Protein AF-A0A261CKD6-F1 (afdb_monomer_lite)

Sequence (1167 aa):
MFLVSQISEKPFGDSKCCLRELRIRYGRGISGVAAMRMVRLNRTTIYALVLVFIVLIYLQRLRNKWIQKKEGHDEDHQKPPVARPPIQYTIEQFGEEGDRRNYSIPTEMHDDQYCIAYKFLEASETFREADNLEPVTLATHATSDMIDAVENMPSLWDGPISIGIFVDYHSSNVLEYLAEIYRCDIRFRRKMTVHFAFRKSPFQTSCPVFELPQSNRTCQEFFASYELLRSAIVGPFQLYPSNLMRNIARKGALSDIQFIMDGDMIPSTEFAIKIKPIANQFIDGKSKRVLVVRRFETSTGADIPRDHRKLLKSKKLHKTFEFHHRFFAAGHHIENLDDWFRTSIHTNMVSTNEISYPGYLWEVQTIVHRNDPYNADYFPSRIKVMHSLVYALCRAGYTFHVPTHVFDVHEGIKHTNTIYSKATIAHQEAYAMKTAGDRFIKEMDEQYPETLQECGDAREDIRRLKDGEILKYCPGFFSSKWRKMYAVLFSDSKLVWYEQKGDRKPKGGVQLTEVIRYICVGLMTDRMPVKRPNIPEGNSVHHVVGIGMNSKADPCHWILFSSDSDIESWFTEITKTLPKPANPPQNGPPQGPPQGPPQVTPPTQQQNNGRYAHPPAYPNAPPPNQYHGGQQHPPNNYPQGGSTHTTVIVQDGGGGGYGNDGYGSAFGAAAVGLGTGMLAGGLMGYGLGSMWGGHSFGGMGMGMGGGYYSDNDTTVTNNYYNTDSGNNATNTENNTENQNNQPQQEDNQNAEQGNDPYDSGNYGEQDYGGYDAGGYDAGDFGGGDYGGGGDYGGGGDYGGGGDYGGGGDWIIHTQIHEEQFCIGYNFLEASDTFRDSDGLEPVTLATHATSDMMKTLEEMPKMWDGPISVGLFLDIHSVNALKYLEGLHKCLPDFKRKMTIHFAYRISVFQTSCPTVSVPKQTISCENFLRNKASLRRKISGPFILYPCSLMRNIARWGAKSNIHFVIDGDMIISEGMAGKIKPIANKMIDGKFKNVLLVRRFENANETVIPRDFGQLKDSLMNNKTFEFHHKFYFGGHKIENLDYWINETGKSSQIESWPIAYMHPGWEPQPILHRNDPYNADYFPSRLKNMQSLIYKLCRANYTFHLLSHVFDVHEGIKLVDTPYSQAVAAHQQTYARDLAQERYTQEMDYLYPDTLKKCQPFSI

Radius of gyration: 40.26 Å; chains: 1; bounding box: 124×114×111 Å

Structure (mmCIF, N/CA/C/O backbone):
data_AF-A0A261CKD6-F1
#
_entry.id   AF-A0A261CKD6-F1
#
loop_
_atom_site.group_PDB
_atom_site.id
_atom_site.type_symbol
_atom_site.label_atom_id
_atom_site.label_alt_id
_atom_site.label_comp_id
_atom_site.label_asym_id
_atom_site.label_entity_id
_atom_site.label_seq_id
_atom_site.pdbx_PDB_ins_code
_atom_site.Cartn_x
_atom_site.Cartn_y
_atom_site.Cartn_z
_atom_site.occupancy
_atom_site.B_iso_or_equiv
_atom_site.auth_seq_id
_atom_site.auth_comp_id
_atom_site.auth_asym_id
_atom_site.auth_atom_id
_atom_site.pdbx_PDB_model_num
ATOM 1 N N . MET A 1 1 ? -66.399 44.448 -0.707 1.00 33.09 1 MET A N 1
ATOM 2 C CA . MET A 1 1 ? -66.305 45.276 0.515 1.00 33.09 1 MET A CA 1
ATOM 3 C C . MET A 1 1 ? -64.903 45.052 1.071 1.00 33.09 1 MET A C 1
ATOM 5 O O . MET A 1 1 ? -64.564 43.887 1.155 1.00 33.09 1 MET A O 1
ATOM 9 N N . PHE A 1 2 ? -64.119 46.127 1.269 1.00 29.08 2 PHE A N 1
ATOM 10 C CA . PHE A 1 2 ? -62.791 46.294 1.926 1.00 29.08 2 PHE A CA 1
ATOM 11 C C . PHE A 1 2 ? -61.851 45.091 2.222 1.00 29.08 2 PHE A C 1
ATOM 13 O O . PHE A 1 2 ? -62.311 44.038 2.633 1.00 29.08 2 PHE A O 1
ATOM 20 N N . LEU A 1 3 ? -60.512 45.224 2.246 1.00 29.91 3 LEU A N 1
ATOM 21 C CA . LEU A 1 3 ? -59.519 46.038 1.497 1.00 29.91 3 LEU A CA 1
ATOM 22 C C . LEU A 1 3 ? -58.108 45.458 1.814 1.00 29.91 3 LEU A C 1
ATOM 24 O O . LEU A 1 3 ? -58.018 44.336 2.307 1.00 29.91 3 LEU A O 1
ATOM 28 N N . VAL A 1 4 ? -57.013 46.160 1.493 1.00 29.73 4 VAL A N 1
ATOM 29 C CA . VAL A 1 4 ? -55.667 45.577 1.317 1.00 29.73 4 VAL A CA 1
ATOM 30 C C . VAL A 1 4 ? -54.568 46.342 2.082 1.00 29.73 4 VAL A C 1
ATOM 32 O O . VAL A 1 4 ? -54.310 47.498 1.769 1.00 29.73 4 VAL A O 1
ATOM 35 N N . SER A 1 5 ? -53.835 45.618 2.945 1.00 33.56 5 SER A N 1
ATOM 36 C CA . SER A 1 5 ? -52.414 45.812 3.342 1.00 33.56 5 SER A CA 1
ATOM 37 C C . SER A 1 5 ? -51.943 47.033 4.170 1.00 33.56 5 SER A C 1
ATOM 39 O O . SER A 1 5 ? -52.604 48.062 4.211 1.00 33.56 5 SER A O 1
ATOM 41 N N . GLN A 1 6 ? -50.700 46.896 4.685 1.00 31.17 6 GLN A N 1
ATOM 42 C CA . GLN A 1 6 ? -49.719 47.954 5.034 1.00 31.17 6 GLN A CA 1
ATOM 43 C C . GLN A 1 6 ? -49.991 48.799 6.317 1.00 31.17 6 GLN A C 1
ATOM 45 O O . GLN A 1 6 ? -51.125 48.867 6.770 1.00 31.17 6 GLN A O 1
ATOM 50 N N . ILE A 1 7 ? -49.003 49.414 7.006 1.00 26.39 7 ILE A N 1
ATOM 51 C CA . ILE A 1 7 ? -47.525 49.486 6.824 1.00 26.39 7 ILE A CA 1
ATOM 52 C C . ILE A 1 7 ? -46.777 49.676 8.173 1.00 26.39 7 ILE A C 1
ATOM 54 O O . ILE A 1 7 ? -47.416 49.880 9.201 1.00 26.39 7 ILE A O 1
ATOM 58 N N . SER A 1 8 ? -45.435 49.678 8.158 1.00 35.62 8 SER A N 1
ATOM 59 C CA . SER A 1 8 ? -44.563 50.208 9.229 1.00 35.62 8 SER A CA 1
ATOM 60 C C . SER A 1 8 ? -43.720 51.406 8.749 1.00 35.62 8 SER A C 1
ATOM 62 O O . SER A 1 8 ? -43.229 51.389 7.619 1.00 35.62 8 SER A O 1
ATOM 64 N N . GLU A 1 9 ? -43.484 52.400 9.608 1.00 27.36 9 GLU A N 1
ATOM 65 C CA . GLU A 1 9 ? -42.637 53.589 9.359 1.00 27.36 9 GLU A CA 1
ATOM 66 C C . GLU A 1 9 ? -41.337 53.497 10.201 1.00 27.36 9 GLU A C 1
ATOM 68 O O . GLU A 1 9 ? -41.402 52.994 11.318 1.00 27.36 9 GLU A O 1
ATOM 73 N N . LYS A 1 10 ? -40.109 53.709 9.674 1.00 27.42 10 LYS A N 1
ATOM 74 C CA . LYS A 1 10 ? -39.433 54.927 9.118 1.00 27.42 10 LYS A CA 1
ATOM 75 C C . LYS A 1 10 ? -38.924 55.902 10.207 1.00 27.42 10 LYS A C 1
ATOM 77 O O . LYS A 1 10 ? -39.434 55.817 11.319 1.00 27.42 10 LYS A O 1
ATOM 82 N N . PRO A 1 11 ? -37.962 56.829 9.936 1.00 50.28 11 PRO A N 1
ATOM 83 C CA . PRO A 1 11 ? -37.315 57.263 8.666 1.00 50.28 11 PRO A CA 1
ATOM 84 C C . PRO A 1 11 ? -35.832 56.792 8.552 1.00 50.28 11 PRO A C 1
ATOM 86 O O . PRO A 1 11 ? -35.428 55.966 9.360 1.00 50.28 11 PRO A O 1
ATOM 89 N N . PHE A 1 12 ? -34.962 57.129 7.577 1.00 26.33 12 PHE A N 1
ATOM 90 C CA . PHE A 1 12 ? -34.710 58.313 6.704 1.00 26.33 12 PHE A CA 1
ATOM 91 C C . PHE A 1 12 ? -34.324 57.877 5.242 1.00 26.33 12 PHE A C 1
ATOM 93 O O . PHE A 1 12 ? -34.599 56.735 4.891 1.00 26.33 12 PHE A O 1
ATOM 100 N N . GLY A 1 13 ? -33.779 58.664 4.284 1.00 25.53 13 GLY A N 1
ATOM 101 C CA . GLY A 1 13 ? -33.267 60.054 4.326 1.00 25.53 13 GLY A CA 1
ATOM 102 C C . GLY A 1 13 ? -33.131 60.879 3.019 1.00 25.53 13 GLY A C 1
ATOM 103 O O . GLY A 1 13 ? -32.932 62.078 3.152 1.00 25.53 13 GLY A O 1
ATOM 104 N N . ASP A 1 14 ? -33.333 60.311 1.814 1.00 28.23 14 ASP A N 1
ATOM 105 C CA . ASP A 1 14 ? -33.553 61.028 0.521 1.00 28.23 14 ASP A CA 1
ATOM 106 C C . ASP A 1 14 ? -32.335 61.595 -0.278 1.00 28.23 14 ASP A C 1
ATOM 108 O O . ASP A 1 14 ? -31.505 62.344 0.233 1.00 28.23 14 ASP A O 1
ATOM 112 N N . SER A 1 15 ? -32.275 61.283 -1.588 1.00 24.39 15 SER A N 1
ATOM 113 C CA . SER A 1 15 ? -31.595 62.027 -2.683 1.00 24.39 15 SER A CA 1
ATOM 114 C C . SER A 1 15 ? -31.975 61.429 -4.058 1.00 24.39 15 SER A C 1
ATOM 116 O O . SER A 1 15 ? -32.345 60.260 -4.138 1.00 24.39 15 SER A O 1
ATOM 118 N N . LYS A 1 16 ? -31.978 62.231 -5.139 1.00 25.33 16 LYS A N 1
ATOM 119 C CA . LYS A 1 16 ? -32.807 61.997 -6.354 1.00 25.33 16 LYS A CA 1
ATOM 120 C C . LYS A 1 16 ? -32.049 62.182 -7.679 1.00 25.33 16 LYS A C 1
ATOM 122 O O . LYS A 1 16 ? -31.233 63.093 -7.748 1.00 25.33 16 LYS A O 1
ATOM 127 N N . CYS A 1 17 ? -32.436 61.445 -8.740 1.00 22.91 17 CYS A N 1
ATOM 128 C CA . CYS A 1 17 ? -32.955 61.998 -10.023 1.00 22.91 17 CYS A CA 1
ATOM 129 C C . CYS A 1 17 ? -33.212 60.943 -11.140 1.00 22.91 17 CYS A C 1
ATOM 131 O O . CYS A 1 17 ? -32.644 59.863 -11.104 1.00 22.91 17 CYS A O 1
ATOM 133 N N . CYS A 1 18 ? -34.050 61.311 -12.132 1.00 26.77 18 CYS A N 1
ATOM 134 C CA . CYS A 1 18 ? -34.202 60.753 -13.506 1.00 26.77 18 CYS A CA 1
ATOM 135 C C . CYS A 1 18 ? -34.314 59.209 -13.684 1.00 26.77 18 CYS A C 1
ATOM 137 O O . CYS A 1 18 ? -33.301 58.527 -13.662 1.00 26.77 18 CYS A O 1
ATOM 139 N N . LEU A 1 19 ? -35.457 58.531 -13.914 1.00 22.61 19 LEU A N 1
ATOM 140 C CA . LEU A 1 19 ? -36.837 58.852 -14.366 1.00 22.61 19 LEU A CA 1
ATOM 141 C C . LEU A 1 19 ? -37.117 58.788 -15.899 1.00 22.61 19 LEU A C 1
ATOM 143 O O . LEU A 1 19 ? -37.025 59.805 -16.582 1.00 22.61 19 LEU A O 1
ATOM 147 N N . ARG A 1 20 ? -37.573 57.613 -16.393 1.00 26.17 20 ARG A N 1
ATOM 148 C CA . ARG A 1 20 ? -38.623 57.357 -17.436 1.00 26.17 20 ARG A CA 1
ATOM 149 C C . ARG A 1 20 ? -38.797 55.832 -17.628 1.00 26.17 20 ARG A C 1
ATOM 151 O O . ARG A 1 20 ? -37.817 55.153 -17.888 1.00 26.17 20 ARG A O 1
ATOM 158 N N . GLU A 1 21 ? -39.924 55.210 -17.255 1.00 26.44 21 GLU A N 1
ATOM 159 C CA . GLU A 1 21 ? -41.228 55.098 -17.970 1.00 26.44 21 GLU A CA 1
ATOM 160 C C . GLU A 1 21 ? -41.134 54.390 -19.344 1.00 26.44 21 GLU A C 1
ATOM 162 O O . GLU A 1 21 ? -40.404 54.849 -20.210 1.00 26.44 21 GLU A O 1
ATOM 167 N N . LEU A 1 22 ? -41.884 53.308 -19.629 1.00 26.14 22 LEU A N 1
ATOM 168 C CA . LEU A 1 22 ? -43.356 53.319 -19.727 1.00 26.14 22 LEU A CA 1
ATOM 169 C C . LEU A 1 22 ? -44.068 51.958 -19.461 1.00 26.14 22 LEU A C 1
ATOM 171 O O . LEU A 1 22 ? -43.771 50.949 -20.084 1.00 26.14 22 LEU A O 1
ATOM 175 N N . ARG A 1 23 ? -45.112 52.019 -18.619 1.00 25.59 23 ARG A N 1
ATOM 176 C CA . ARG A 1 23 ? -46.477 51.426 -18.727 1.00 25.59 23 ARG A CA 1
ATOM 177 C C . ARG A 1 23 ? -46.740 50.114 -19.503 1.00 25.59 23 ARG A C 1
ATOM 179 O O . ARG A 1 23 ? -46.569 50.061 -20.712 1.00 25.59 23 ARG A O 1
ATOM 186 N N . ILE A 1 24 ? -47.597 49.279 -18.894 1.00 26.94 24 ILE A N 1
ATOM 187 C CA . ILE A 1 24 ? -48.953 48.993 -19.427 1.00 26.94 24 ILE A CA 1
ATOM 188 C C . ILE A 1 24 ? -49.957 48.799 -18.266 1.00 26.94 24 ILE A C 1
ATOM 190 O O . ILE A 1 24 ? -49.556 48.565 -17.127 1.00 26.94 24 ILE A O 1
ATOM 194 N N . ARG A 1 25 ? -51.263 48.982 -18.521 1.00 27.64 25 ARG A N 1
ATOM 195 C CA . ARG A 1 25 ? -52.363 48.846 -17.539 1.00 27.64 25 ARG A CA 1
ATOM 196 C C . ARG A 1 25 ? -53.381 47.782 -17.973 1.00 27.64 25 ARG A C 1
ATOM 198 O O . ARG A 1 25 ? -53.617 47.616 -19.160 1.00 27.64 25 ARG A O 1
ATOM 205 N N . TYR A 1 26 ? -54.047 47.192 -16.976 1.00 24.77 26 TYR A N 1
ATOM 206 C CA . TYR A 1 26 ? -55.431 46.678 -16.966 1.00 24.77 26 TYR A CA 1
ATOM 207 C C . TYR A 1 26 ? -56.262 46.738 -18.269 1.00 24.77 26 TYR A C 1
ATOM 209 O O . TYR A 1 26 ? -56.600 47.823 -18.744 1.00 24.77 26 TYR A O 1
ATOM 217 N N . GLY A 1 27 ? -56.781 45.576 -18.689 1.00 25.03 27 GLY A N 1
ATOM 218 C CA . GLY A 1 27 ? -57.891 45.425 -19.640 1.00 25.03 27 GLY A CA 1
ATOM 219 C C . GLY A 1 27 ? -59.001 44.527 -19.071 1.00 25.03 27 GLY A C 1
ATOM 220 O O . GLY A 1 27 ? -58.776 43.357 -18.789 1.00 25.03 27 GLY A O 1
ATOM 221 N N . ARG A 1 28 ? -60.193 45.096 -18.854 1.00 27.17 28 ARG A N 1
ATOM 222 C CA . ARG A 1 28 ? -61.408 44.439 -18.316 1.00 27.17 28 ARG A CA 1
ATOM 223 C C . ARG A 1 28 ? -61.980 43.369 -19.268 1.00 27.17 28 ARG A C 1
ATOM 225 O O . ARG A 1 28 ? -61.827 43.520 -20.472 1.00 27.17 28 ARG A O 1
ATOM 232 N N . GLY A 1 29 ? -62.885 42.515 -18.763 1.00 25.38 29 GLY A N 1
ATOM 233 C CA . GLY A 1 29 ? -64.181 42.366 -19.462 1.00 25.38 29 GLY A CA 1
ATOM 234 C C . GLY A 1 29 ? -64.857 40.991 -19.528 1.00 25.38 29 GLY A C 1
ATOM 235 O O . GLY A 1 29 ? -64.811 40.329 -20.552 1.00 25.38 29 GLY A O 1
ATOM 236 N N . ILE A 1 30 ? -65.589 40.649 -18.467 1.00 25.47 30 ILE A N 1
ATOM 237 C CA . ILE A 1 30 ? -66.778 39.768 -18.410 1.00 25.47 30 ILE A CA 1
ATOM 238 C C . ILE A 1 30 ? -67.483 39.489 -19.764 1.00 25.47 30 ILE A C 1
ATOM 240 O O . ILE A 1 30 ? -67.997 40.420 -20.380 1.00 25.47 30 ILE A O 1
ATOM 244 N N . SER A 1 31 ? -67.692 38.212 -20.118 1.00 25.52 31 SER A N 1
ATOM 245 C CA . SER A 1 31 ? -69.029 37.634 -20.419 1.00 25.52 31 SER A CA 1
ATOM 246 C C . SER A 1 31 ? -68.963 36.134 -20.771 1.00 25.52 31 SER A C 1
ATOM 248 O O . SER A 1 31 ? -67.955 35.662 -21.284 1.00 25.52 31 SER A O 1
ATOM 250 N N . GLY A 1 32 ? -70.038 35.384 -20.479 1.00 29.39 32 GLY A N 1
ATOM 251 C CA . GLY A 1 32 ? -70.180 33.958 -20.835 1.00 29.39 32 GLY A CA 1
ATOM 252 C C . GLY A 1 32 ? -70.690 33.076 -19.688 1.00 29.39 32 GLY A C 1
ATOM 253 O O . GLY A 1 32 ? -69.907 32.407 -19.025 1.00 29.39 32 GLY A O 1
ATOM 254 N N . VAL A 1 33 ? -72.004 33.075 -19.440 1.00 27.72 33 VAL A N 1
ATOM 255 C CA . VAL A 1 33 ? -72.660 32.226 -18.422 1.00 27.72 33 VAL A CA 1
ATOM 256 C C . VAL A 1 33 ? -73.480 31.121 -19.100 1.00 27.72 33 VAL A C 1
ATOM 258 O O . VAL A 1 33 ? -74.020 31.335 -20.181 1.00 27.72 33 VAL A O 1
ATOM 261 N N . ALA A 1 34 ? -73.642 30.001 -18.384 1.00 27.59 34 ALA A N 1
ATOM 262 C CA . ALA A 1 34 ? -74.449 28.812 -18.690 1.00 27.59 34 ALA A CA 1
ATOM 263 C C . ALA A 1 34 ? -73.786 27.762 -19.620 1.00 27.59 34 ALA A C 1
ATOM 265 O O . ALA A 1 34 ? -72.993 28.098 -20.487 1.00 27.59 34 ALA A O 1
ATOM 266 N N . ALA A 1 35 ? -74.048 26.456 -19.465 1.00 32.09 35 ALA A N 1
ATOM 267 C CA . ALA A 1 35 ? -74.963 25.792 -18.524 1.00 32.09 35 ALA A CA 1
ATOM 268 C C . ALA A 1 35 ? -74.314 24.570 -17.843 1.00 32.09 35 ALA A C 1
ATOM 270 O O . ALA A 1 35 ? -73.926 23.607 -18.501 1.00 32.09 35 ALA A O 1
ATOM 271 N N . MET A 1 36 ? -74.270 24.565 -16.507 1.00 31.39 36 MET A N 1
ATOM 272 C CA . MET A 1 36 ? -73.870 23.392 -15.725 1.00 31.39 36 MET A CA 1
ATOM 273 C C . MET A 1 36 ? -75.077 22.450 -15.578 1.00 31.39 36 MET A C 1
ATOM 275 O O . MET A 1 36 ? -76.127 22.863 -15.082 1.00 31.39 36 MET A O 1
ATOM 279 N N . ARG A 1 37 ? -74.966 21.184 -16.011 1.00 34.91 37 ARG A N 1
ATOM 280 C CA . ARG A 1 37 ? -76.050 20.197 -15.842 1.00 34.91 37 ARG A CA 1
ATOM 281 C C . ARG A 1 37 ? -76.250 19.885 -14.355 1.00 34.91 37 ARG A C 1
ATOM 283 O O . ARG A 1 37 ? -75.428 19.203 -13.751 1.00 34.91 37 ARG A O 1
ATOM 290 N N . MET A 1 38 ? -77.369 20.332 -13.781 1.00 31.89 38 MET A N 1
ATOM 291 C CA . MET A 1 38 ? -77.782 19.947 -12.428 1.00 31.89 38 MET A CA 1
ATOM 292 C C . MET A 1 38 ? -78.090 18.446 -12.351 1.00 31.89 38 MET A C 1
ATOM 294 O O . MET A 1 38 ? -79.189 18.008 -12.694 1.00 31.89 38 MET A O 1
ATOM 298 N N . VAL A 1 39 ? -77.152 17.662 -11.819 1.00 43.31 39 VAL A N 1
ATOM 299 C CA . VAL A 1 39 ? -77.461 16.334 -11.278 1.00 43.31 39 VAL A CA 1
ATOM 300 C C . VAL A 1 39 ? -78.182 16.540 -9.946 1.00 43.31 39 VAL A C 1
ATOM 302 O O . VAL A 1 39 ? -77.581 16.966 -8.961 1.00 43.31 39 VAL A O 1
ATOM 305 N N . ARG A 1 40 ? -79.492 16.271 -9.910 1.00 43.72 40 ARG A N 1
ATOM 306 C CA . ARG A 1 40 ? -80.286 16.327 -8.674 1.00 43.72 40 ARG A CA 1
ATOM 307 C C . ARG A 1 40 ? -79.884 15.180 -7.743 1.00 43.72 40 ARG A C 1
ATOM 309 O O . ARG A 1 40 ? -80.438 14.088 -7.836 1.00 43.72 40 ARG A O 1
ATOM 316 N N . LEU A 1 41 ? -78.948 15.438 -6.830 1.00 51.38 41 LEU A N 1
ATOM 317 C CA . LEU A 1 41 ? -78.692 14.553 -5.692 1.00 51.38 41 LEU A CA 1
ATOM 318 C C . LEU A 1 41 ? -79.980 14.388 -4.875 1.00 51.38 41 LEU A C 1
ATOM 320 O O . LEU A 1 41 ? -80.636 15.371 -4.522 1.00 51.38 41 LEU A O 1
ATOM 324 N N . ASN A 1 42 ? -80.354 13.140 -4.591 1.00 63.84 42 ASN A N 1
ATOM 325 C CA . ASN A 1 42 ? -81.551 12.842 -3.814 1.00 63.84 42 ASN A CA 1
ATOM 326 C C . ASN A 1 42 ? -81.369 13.325 -2.361 1.00 63.84 42 ASN A C 1
ATOM 328 O O . ASN A 1 42 ? -80.258 13.311 -1.825 1.00 63.84 42 ASN A O 1
ATOM 332 N N . ARG A 1 43 ? -82.465 13.720 -1.698 1.00 62.09 43 ARG A N 1
ATOM 333 C CA . ARG A 1 43 ? -82.455 14.173 -0.296 1.00 62.09 43 ARG A CA 1
ATOM 334 C C . ARG A 1 43 ? -81.770 13.162 0.624 1.00 62.09 43 ARG A C 1
ATOM 336 O O . ARG A 1 43 ? -80.992 13.570 1.474 1.00 62.09 43 ARG A O 1
ATOM 343 N N . THR A 1 44 ? -81.991 11.862 0.422 1.00 70.06 44 THR A N 1
ATOM 344 C CA . THR A 1 44 ? -81.314 10.786 1.168 1.00 70.06 44 THR A CA 1
ATOM 345 C C . THR A 1 44 ? -79.792 10.825 1.042 1.00 70.06 44 THR A C 1
ATOM 347 O O . THR A 1 44 ? -79.111 10.629 2.042 1.00 70.06 44 THR A O 1
ATOM 350 N N . THR A 1 45 ? -79.239 11.136 -0.133 1.00 66.69 45 THR A N 1
ATOM 351 C CA . THR A 1 45 ? -77.784 11.266 -0.332 1.00 66.69 45 THR A CA 1
ATOM 352 C C . THR A 1 45 ? -77.224 12.485 0.402 1.00 66.69 45 THR A C 1
ATOM 354 O O . THR A 1 45 ? -76.169 12.399 1.023 1.00 66.69 45 THR A O 1
ATOM 357 N N . ILE A 1 46 ? -77.954 13.606 0.390 1.00 72.62 46 ILE A N 1
ATOM 358 C CA . ILE A 1 46 ? -77.577 14.820 1.131 1.00 72.62 46 ILE A CA 1
ATOM 359 C C . ILE A 1 46 ? -77.632 14.557 2.642 1.00 72.62 46 ILE A C 1
ATOM 361 O O . ILE A 1 46 ? -76.675 14.869 3.348 1.00 72.62 46 ILE A O 1
ATOM 365 N N . TYR A 1 47 ? -78.700 13.923 3.141 1.00 75.75 47 TYR A N 1
ATOM 366 C CA . TYR A 1 47 ? -78.799 13.543 4.551 1.00 75.75 47 TYR A CA 1
ATOM 367 C C . TYR A 1 47 ? -77.695 12.566 4.962 1.00 75.75 47 TYR A C 1
ATOM 369 O O . TYR A 1 47 ? -77.104 12.773 6.014 1.00 75.75 47 TYR A O 1
ATOM 377 N N . ALA A 1 48 ? -77.356 11.567 4.139 1.00 76.38 48 ALA A N 1
ATOM 378 C CA . ALA A 1 48 ? -76.263 10.634 4.422 1.00 76.38 48 ALA A CA 1
ATOM 379 C C . ALA A 1 48 ? -74.902 11.345 4.535 1.00 76.38 48 ALA A C 1
ATOM 381 O O . ALA A 1 48 ? -74.174 11.113 5.498 1.00 76.38 48 ALA A O 1
ATOM 382 N N . LEU A 1 49 ? -74.582 12.257 3.609 1.00 74.38 49 LEU A N 1
ATOM 383 C CA . LEU A 1 49 ? -73.348 13.052 3.662 1.00 74.38 49 LEU A CA 1
ATOM 384 C C . LEU A 1 49 ? -73.296 13.954 4.905 1.00 74.38 49 LEU A C 1
ATOM 386 O O . LEU A 1 49 ? -72.263 14.018 5.569 1.00 74.38 49 LEU A O 1
ATOM 390 N N . VAL A 1 50 ? -74.412 14.595 5.268 1.00 80.75 50 VAL A N 1
ATOM 391 C CA . VAL A 1 50 ? -74.521 15.392 6.504 1.00 80.75 50 VAL A CA 1
ATOM 392 C C . VAL A 1 50 ? -74.352 14.516 7.752 1.00 80.75 50 VAL A C 1
ATOM 394 O O . VAL A 1 50 ? -73.652 14.917 8.679 1.00 80.75 50 VAL A O 1
ATOM 397 N N . LEU A 1 51 ? -74.921 13.307 7.773 1.00 82.12 51 LEU A N 1
ATOM 398 C CA . LEU A 1 51 ? -74.788 12.362 8.888 1.00 82.12 51 LEU A CA 1
ATOM 399 C C . LEU A 1 51 ? -73.336 11.895 9.060 1.00 82.12 51 LEU A C 1
ATOM 401 O O . LEU A 1 51 ? -72.821 11.919 10.175 1.00 82.12 51 LEU A O 1
ATOM 405 N N . VAL A 1 52 ? -72.645 11.564 7.962 1.00 83.38 52 VAL A N 1
ATOM 406 C CA . VAL A 1 52 ? -71.203 11.253 7.971 1.00 83.38 52 VAL A CA 1
ATOM 407 C C . VAL A 1 52 ? -70.391 12.438 8.501 1.00 83.38 52 VAL A C 1
ATOM 409 O O . VAL A 1 52 ? -69.527 12.249 9.355 1.00 83.38 52 VAL A O 1
ATOM 412 N N . PHE A 1 53 ? -70.695 13.668 8.076 1.00 82.19 53 PHE A N 1
ATOM 413 C CA . PHE A 1 53 ? -69.988 14.863 8.549 1.00 82.19 53 PHE A CA 1
ATOM 414 C C . PHE A 1 53 ? -70.206 15.122 10.052 1.00 82.19 53 PHE A C 1
ATOM 416 O O . PHE A 1 53 ? -69.261 15.445 10.773 1.00 82.19 53 PHE A O 1
ATOM 423 N N . ILE A 1 54 ? -71.427 14.909 10.556 1.00 86.12 54 ILE A N 1
ATOM 424 C CA . ILE A 1 54 ? -71.754 14.992 11.989 1.00 86.12 54 ILE A CA 1
ATOM 425 C C . ILE A 1 54 ? -71.017 13.905 12.786 1.00 86.12 54 ILE A C 1
ATOM 427 O O . ILE A 1 54 ? -70.450 14.206 13.838 1.00 86.12 54 ILE A O 1
ATOM 431 N N . VAL A 1 55 ? -70.966 12.666 12.283 1.00 86.12 55 VAL A N 1
ATOM 432 C CA . VAL A 1 55 ? -70.224 11.560 12.914 1.00 86.12 55 VAL A CA 1
ATOM 433 C C . VAL A 1 55 ? -68.724 11.859 12.967 1.00 86.12 55 VAL A C 1
ATOM 435 O O . VAL A 1 55 ? -68.114 11.666 14.015 1.00 86.12 55 VAL A O 1
ATOM 438 N N . LEU A 1 56 ? -68.130 12.401 11.900 1.00 78.88 56 LEU A N 1
ATOM 439 C CA . LEU A 1 56 ? -66.717 12.802 11.886 1.00 78.88 56 LEU A CA 1
ATOM 440 C C . LEU A 1 56 ? -66.422 13.910 12.913 1.00 78.88 56 LEU A C 1
ATOM 442 O O . LEU A 1 56 ? -65.475 13.785 13.690 1.00 78.88 56 LEU A O 1
ATOM 446 N N . ILE A 1 57 ? -67.268 14.945 12.997 1.00 83.12 57 ILE A N 1
ATOM 447 C CA . ILE A 1 57 ? -67.148 16.003 14.017 1.00 83.12 57 ILE A CA 1
ATOM 448 C C . ILE A 1 57 ? -67.295 15.428 15.437 1.00 83.12 57 ILE A C 1
ATOM 450 O O . ILE A 1 57 ? -66.571 15.834 16.350 1.00 83.12 57 ILE A O 1
ATOM 454 N N . TYR A 1 58 ? -68.203 14.471 15.643 1.00 83.00 58 TYR A N 1
ATOM 455 C CA . TYR A 1 58 ? -68.401 13.814 16.936 1.00 83.00 58 TYR A CA 1
ATOM 456 C C . TYR A 1 58 ? -67.196 12.947 17.337 1.00 83.00 58 TYR A C 1
ATOM 458 O O . TYR A 1 58 ? -66.699 13.077 18.455 1.00 83.00 58 TYR A O 1
ATOM 466 N N . LEU A 1 59 ? -66.659 12.142 16.414 1.00 79.81 59 LEU A N 1
ATOM 467 C CA . LEU A 1 59 ? -65.444 11.347 16.621 1.00 79.81 59 LEU A CA 1
ATOM 468 C C . LEU A 1 59 ? -64.223 12.232 16.909 1.00 79.81 59 LEU A C 1
ATOM 470 O O . LEU A 1 59 ? -63.433 11.917 17.798 1.00 79.81 59 LEU A O 1
ATOM 474 N N . GLN A 1 60 ? -64.088 13.374 16.232 1.00 74.56 60 GLN A N 1
ATOM 475 C CA . GLN A 1 60 ? -62.994 14.312 16.490 1.00 74.56 60 GLN A CA 1
ATOM 476 C C . GLN A 1 60 ? -63.146 15.023 17.848 1.00 74.56 60 GLN A C 1
ATOM 478 O O . GLN A 1 60 ? -62.156 15.218 18.554 1.00 74.56 60 GLN A O 1
ATOM 483 N N . ARG A 1 61 ? -64.378 15.316 18.292 1.00 75.38 61 ARG A N 1
ATOM 484 C CA . ARG A 1 61 ? -64.649 15.782 19.666 1.00 75.38 61 ARG A CA 1
ATOM 485 C C . ARG A 1 61 ? -64.369 14.707 20.722 1.00 75.38 61 ARG A C 1
ATOM 487 O O . ARG A 1 61 ? -63.840 15.045 21.780 1.00 75.38 61 ARG A O 1
ATOM 494 N N . LEU A 1 62 ? -64.669 13.434 20.448 1.00 73.69 62 LEU A N 1
ATOM 495 C CA . LEU A 1 62 ? -64.308 12.315 21.328 1.00 73.69 62 LEU A CA 1
ATOM 496 C C . LEU A 1 62 ? -62.788 12.143 21.431 1.00 73.69 62 LEU A C 1
ATOM 498 O O . LEU A 1 62 ? -62.280 12.052 22.545 1.00 73.69 62 LEU A O 1
ATOM 502 N N . ARG A 1 63 ? -62.057 12.186 20.308 1.00 74.69 63 ARG A N 1
ATOM 503 C CA . ARG A 1 63 ? -60.584 12.178 20.288 1.00 74.69 63 ARG A CA 1
ATOM 504 C C . ARG A 1 63 ? -60.010 13.300 21.155 1.00 74.69 63 ARG A C 1
ATOM 506 O O . ARG A 1 63 ? -59.156 13.031 21.992 1.00 74.69 63 ARG A O 1
ATOM 513 N N . ASN A 1 64 ? -60.496 14.531 20.997 1.00 68.44 64 ASN A N 1
ATOM 514 C CA . ASN A 1 64 ? -59.988 15.668 21.767 1.00 68.44 64 ASN A CA 1
ATOM 515 C C . ASN A 1 64 ? -60.307 15.536 23.269 1.00 68.44 64 ASN A C 1
ATOM 517 O O . ASN A 1 64 ? -59.434 15.798 24.093 1.00 68.44 64 ASN A O 1
ATOM 521 N N . LYS A 1 65 ? -61.499 15.038 23.640 1.00 68.81 65 LYS A N 1
ATOM 522 C CA . LYS A 1 65 ? -61.807 14.691 25.040 1.00 68.81 65 LYS A CA 1
ATOM 523 C C . LYS A 1 65 ? -60.925 13.566 25.588 1.00 68.81 65 LYS A C 1
ATOM 525 O O . LYS A 1 65 ? -60.600 13.592 26.768 1.00 68.81 65 LYS A O 1
ATOM 530 N N . TRP A 1 66 ? -60.553 12.583 24.768 1.00 60.00 66 TRP A N 1
ATOM 531 C CA . TRP A 1 66 ? -59.695 11.473 25.192 1.00 60.00 66 TRP A CA 1
ATOM 532 C C . TRP A 1 66 ? -58.245 11.919 25.418 1.00 60.00 66 TRP A C 1
ATOM 534 O O . TRP A 1 66 ? -57.624 11.469 26.373 1.00 60.00 66 TRP A O 1
ATOM 544 N N . ILE A 1 67 ? -57.743 12.856 24.604 1.00 56.22 67 ILE A N 1
ATOM 545 C CA . ILE A 1 67 ? -56.438 13.508 24.807 1.00 56.22 67 ILE A CA 1
ATOM 546 C C . ILE A 1 67 ? -56.438 14.294 26.128 1.00 56.22 67 ILE A C 1
ATOM 548 O O . ILE A 1 67 ? -55.641 13.982 27.008 1.00 56.22 67 ILE A O 1
ATOM 552 N N . GLN A 1 68 ? -57.407 15.196 26.334 1.00 49.94 68 GLN A N 1
ATOM 553 C CA . GLN A 1 68 ? -57.506 15.974 27.580 1.00 49.94 68 GLN A CA 1
ATOM 554 C C . GLN A 1 68 ? -57.690 15.095 28.829 1.00 49.94 68 GLN A C 1
ATOM 556 O O . GLN A 1 68 ? -57.148 15.402 29.888 1.00 49.94 68 GLN A O 1
ATOM 561 N N . LYS A 1 69 ? -58.421 13.972 28.729 1.00 45.78 69 LYS A N 1
ATOM 562 C CA . LYS A 1 69 ? -58.565 13.024 29.849 1.00 45.78 69 LYS A CA 1
ATOM 563 C C . LYS A 1 69 ? -57.318 12.155 30.083 1.00 45.78 69 LYS A C 1
ATOM 565 O O . LYS A 1 69 ? -57.272 11.444 31.082 1.00 45.78 69 LYS A O 1
ATOM 570 N N . LYS A 1 70 ? -56.338 12.174 29.176 1.00 44.91 70 LYS A N 1
ATOM 571 C CA . LYS A 1 70 ? -55.041 11.522 29.379 1.00 44.91 70 LYS A CA 1
ATOM 572 C C . LYS A 1 70 ? -54.037 12.474 30.031 1.00 44.91 70 LYS A C 1
ATOM 574 O O . LYS A 1 70 ? -53.318 12.057 30.923 1.00 44.91 70 LYS A O 1
ATOM 579 N N . GLU A 1 71 ? -54.052 13.747 29.642 1.00 43.81 71 GLU A N 1
ATOM 580 C CA . GLU A 1 71 ? -53.240 14.802 30.268 1.00 43.81 71 GLU A CA 1
ATOM 581 C C . GLU A 1 71 ? -53.657 15.041 31.734 1.00 43.81 71 GLU A C 1
ATOM 583 O O . GLU A 1 71 ? -52.806 15.174 32.603 1.00 43.81 71 GLU A O 1
ATOM 588 N N . GLY A 1 72 ? -54.959 14.999 32.040 1.00 39.91 72 GLY A N 1
ATOM 589 C CA . GLY A 1 72 ? -55.489 15.190 33.398 1.00 39.91 72 GLY A CA 1
ATOM 590 C C . GLY A 1 72 ? -55.533 13.947 34.301 1.00 39.91 72 GLY A C 1
ATOM 591 O O . GLY A 1 72 ? -56.450 13.857 35.116 1.00 39.91 72 GLY A O 1
ATOM 592 N N . HIS A 1 73 ? -54.639 12.962 34.130 1.00 36.97 73 HIS A N 1
ATOM 593 C CA . HIS A 1 73 ? -54.641 11.734 34.953 1.00 36.97 73 HIS A CA 1
ATOM 594 C C . HIS A 1 73 ? -53.270 11.256 35.470 1.00 36.97 73 HIS A C 1
ATOM 596 O O . HIS A 1 73 ? -53.256 10.356 36.307 1.00 36.97 73 HIS A O 1
ATOM 602 N N . ASP A 1 74 ? -52.157 11.860 35.035 1.00 36.25 74 ASP A N 1
ATOM 603 C CA . ASP A 1 74 ? -50.792 11.491 35.459 1.00 36.25 74 ASP A CA 1
ATOM 604 C C . ASP A 1 74 ? -50.245 12.366 36.624 1.00 36.25 74 ASP A C 1
ATOM 606 O O . ASP A 1 74 ? -49.098 12.195 37.033 1.00 36.25 74 ASP A O 1
ATOM 610 N N . GLU A 1 75 ? -51.040 13.290 37.190 1.00 37.00 75 GLU A N 1
ATOM 611 C CA . GLU A 1 75 ? -50.588 14.245 38.232 1.00 37.00 75 GLU A CA 1
ATOM 612 C C . GLU A 1 75 ? -50.745 13.790 39.699 1.00 37.00 75 GLU A C 1
ATOM 614 O O . GLU A 1 75 ? -50.176 14.433 40.579 1.00 37.00 75 GLU A O 1
ATOM 619 N N . ASP A 1 76 ? -51.460 12.698 40.006 1.00 36.66 76 ASP A N 1
ATOM 620 C CA . ASP A 1 76 ? -51.662 12.265 41.401 1.00 36.66 76 ASP A CA 1
ATOM 621 C C . ASP A 1 76 ? -51.384 10.769 41.626 1.00 36.66 76 ASP A C 1
ATOM 623 O O . ASP A 1 76 ? -52.285 9.935 41.563 1.00 36.66 76 ASP A O 1
ATOM 627 N N . HIS A 1 77 ? -50.104 10.452 41.875 1.00 40.59 77 HIS A N 1
ATOM 628 C CA . HIS A 1 77 ? -49.611 9.543 42.933 1.00 40.59 77 HIS A CA 1
ATOM 629 C C . HIS A 1 77 ? -48.131 9.161 42.696 1.00 40.59 77 HIS A C 1
ATOM 631 O O . HIS A 1 77 ? -47.810 8.051 42.267 1.00 40.59 77 HIS A O 1
ATOM 637 N N . GLN A 1 78 ? -47.192 10.043 43.060 1.00 32.47 78 GLN A N 1
ATOM 638 C CA . GLN A 1 78 ? -45.794 9.650 43.290 1.00 32.47 78 GLN A CA 1
ATOM 639 C C . GLN A 1 78 ? -45.315 10.119 44.666 1.00 32.47 78 GLN A C 1
ATOM 641 O O . GLN A 1 78 ? -45.314 11.307 44.978 1.00 32.47 78 GLN A O 1
ATOM 646 N N . LYS A 1 79 ? -44.868 9.166 45.495 1.00 35.78 79 LYS A N 1
ATOM 647 C CA . LYS A 1 79 ? -44.028 9.473 46.663 1.00 35.78 79 LYS A CA 1
ATOM 648 C C . LYS A 1 79 ? -42.699 10.052 46.160 1.00 35.78 79 LYS A C 1
ATOM 650 O O . LYS A 1 79 ? -42.222 9.581 45.127 1.00 35.78 79 LYS A O 1
ATOM 655 N N . PRO A 1 80 ? -42.085 11.015 46.868 1.00 29.62 80 PRO A N 1
ATOM 656 C CA . PRO A 1 80 ? -40.896 11.694 46.370 1.00 29.62 80 PRO A CA 1
ATOM 657 C C . PRO A 1 80 ? -39.745 10.698 46.146 1.00 29.62 80 PRO A C 1
ATOM 659 O O . PRO A 1 80 ? -39.315 10.052 47.109 1.00 29.62 80 PRO A O 1
ATOM 662 N N . PRO A 1 81 ? -39.210 10.566 44.916 1.00 35.41 81 PRO A N 1
ATOM 663 C CA . PRO A 1 81 ? -37.895 9.972 44.735 1.00 35.41 81 PRO A CA 1
ATOM 664 C C . PRO A 1 81 ? -36.856 10.880 45.404 1.00 35.41 81 PRO A C 1
ATOM 666 O O . PRO A 1 81 ? -37.011 12.102 45.433 1.00 35.41 81 PRO A O 1
ATOM 669 N N . VAL A 1 82 ? -35.779 10.297 45.936 1.00 35.94 82 VAL A N 1
ATOM 670 C CA . VAL A 1 82 ? -34.670 11.087 46.488 1.00 35.94 82 VAL A CA 1
ATOM 671 C C . VAL A 1 82 ? -34.064 11.913 45.356 1.00 35.94 82 VAL A C 1
ATOM 673 O O . VAL A 1 82 ? -33.496 11.359 44.412 1.00 35.94 82 VAL A O 1
ATOM 676 N N . ALA A 1 83 ? -34.208 13.235 45.444 1.00 29.66 83 ALA A N 1
ATOM 677 C CA . ALA A 1 83 ? -33.704 14.153 44.438 1.00 29.66 83 ALA A CA 1
ATOM 678 C C . ALA A 1 83 ? -32.171 14.102 44.405 1.00 29.66 83 ALA A C 1
ATOM 680 O O . ALA A 1 83 ? -31.496 14.659 45.272 1.00 29.66 83 ALA A O 1
ATOM 681 N N . ARG A 1 84 ? -31.616 13.456 43.374 1.00 36.81 84 ARG A N 1
ATOM 682 C CA . ARG A 1 84 ? -30.254 13.770 42.932 1.00 36.81 84 ARG A CA 1
ATOM 683 C C . ARG A 1 84 ? -30.260 15.231 42.459 1.00 36.81 84 ARG A C 1
ATOM 685 O O . ARG A 1 84 ? -31.259 15.641 41.859 1.00 36.81 84 ARG A O 1
ATOM 692 N N . PRO A 1 85 ? -29.200 16.020 42.701 1.00 31.39 85 PRO A N 1
ATOM 693 C CA . PRO A 1 85 ? -29.109 17.348 42.106 1.00 31.39 85 PRO A CA 1
ATOM 694 C C . PRO A 1 85 ? -29.209 17.221 40.576 1.00 31.39 85 PRO A C 1
ATOM 696 O O . PRO A 1 85 ? -28.664 16.264 40.017 1.00 31.39 85 PRO A O 1
ATOM 699 N N . PRO A 1 86 ? -29.911 18.138 39.885 1.00 30.45 86 PRO A N 1
ATOM 700 C CA . PRO A 1 86 ? -29.948 18.117 38.432 1.00 30.45 86 PRO A CA 1
ATOM 701 C C . PRO A 1 86 ? -28.525 18.302 37.907 1.00 30.45 86 PRO A C 1
ATOM 703 O O . PRO A 1 86 ? -27.845 19.260 38.281 1.00 30.45 86 PRO A O 1
ATOM 706 N N . ILE A 1 87 ? -28.078 17.395 37.037 1.00 37.69 87 ILE A N 1
ATOM 707 C CA . ILE A 1 87 ? -26.812 17.566 36.327 1.00 37.69 87 ILE A CA 1
ATOM 708 C C . ILE A 1 87 ? -26.985 18.785 35.423 1.00 37.69 87 ILE A C 1
ATOM 710 O O . ILE A 1 87 ? -27.656 18.718 34.391 1.00 37.69 87 ILE A O 1
ATOM 714 N N . GLN A 1 88 ? -26.390 19.910 35.821 1.00 25.88 88 GLN A N 1
ATOM 715 C CA . GLN A 1 88 ? -26.158 21.023 34.914 1.00 25.88 88 GLN A CA 1
ATOM 716 C C . GLN A 1 88 ? -25.094 20.587 33.910 1.00 25.88 88 GLN A C 1
ATOM 718 O O . GLN A 1 88 ? -23.911 20.878 34.065 1.00 25.88 88 GLN A O 1
ATOM 723 N N . TYR A 1 89 ? -25.535 19.904 32.854 1.00 36.22 89 TYR A N 1
ATOM 724 C CA . TYR A 1 89 ? -24.835 19.981 31.584 1.00 36.22 89 TYR A CA 1
ATOM 725 C C . TYR A 1 89 ? -24.769 21.465 31.230 1.00 36.22 89 TYR A C 1
ATOM 727 O O . TYR A 1 89 ? -25.801 22.104 31.003 1.00 36.22 89 TYR A O 1
ATOM 735 N N . THR A 1 90 ? -23.565 22.033 31.276 1.00 34.84 90 THR A N 1
ATOM 736 C CA . THR A 1 90 ? -23.311 23.391 30.808 1.00 34.84 90 THR A CA 1
ATOM 737 C C . THR A 1 90 ? -23.843 23.505 29.386 1.00 34.84 90 THR A C 1
ATOM 739 O O . THR A 1 90 ? -23.525 22.672 28.538 1.00 34.84 90 THR A O 1
ATOM 742 N N . ILE A 1 91 ? -24.691 24.511 29.151 1.00 34.38 91 ILE A N 1
ATOM 743 C CA . ILE A 1 91 ? -25.249 24.804 27.826 1.00 34.38 91 ILE A CA 1
ATOM 744 C C . ILE A 1 91 ? -24.080 24.887 26.841 1.00 34.38 91 ILE A C 1
ATOM 746 O O . ILE A 1 91 ? -23.097 25.562 27.143 1.00 34.38 91 ILE A O 1
ATOM 750 N N . GLU A 1 92 ? -24.179 24.194 25.703 1.00 44.00 92 GLU A N 1
ATOM 751 C CA . GLU A 1 92 ? -23.100 24.082 24.715 1.00 44.00 92 GLU A CA 1
ATOM 752 C C . GLU A 1 92 ? -22.749 25.455 24.113 1.00 44.00 92 GLU A C 1
ATOM 754 O O . GLU A 1 92 ? -23.283 25.875 23.085 1.00 44.00 92 GLU A O 1
ATOM 759 N N . GLN A 1 93 ? -21.842 26.178 24.772 1.00 37.06 93 GLN A N 1
ATOM 760 C CA . GLN A 1 93 ? -21.281 27.421 24.263 1.00 37.06 93 GLN A CA 1
ATOM 761 C C . GLN A 1 93 ? -20.210 27.104 23.220 1.00 37.06 93 GLN A C 1
ATOM 763 O O . GLN A 1 93 ? -19.038 26.896 23.533 1.00 37.06 93 GLN A O 1
ATOM 768 N N . PHE A 1 94 ? -20.624 27.118 21.954 1.00 43.47 94 PHE A N 1
ATOM 769 C CA . PHE A 1 94 ? -19.712 27.344 20.837 1.00 43.47 94 PHE A CA 1
ATOM 770 C C . PHE A 1 94 ? -18.948 28.655 21.088 1.00 43.47 94 PHE A C 1
ATOM 772 O O . PHE A 1 94 ? -19.559 29.725 21.095 1.00 43.47 94 PHE A O 1
ATOM 779 N N . GLY A 1 95 ? -17.631 28.578 21.308 1.00 51.28 95 GLY A N 1
ATOM 780 C CA . GLY A 1 95 ? -16.777 29.763 21.473 1.00 51.28 95 GLY A CA 1
ATOM 781 C C . GLY A 1 95 ? -15.684 29.690 22.543 1.00 51.28 95 GLY A C 1
ATOM 782 O O . GLY A 1 95 ? -14.833 30.575 22.558 1.00 51.28 95 GLY A O 1
ATOM 783 N N . GLU A 1 96 ? -15.651 28.673 23.412 1.00 67.00 96 GLU A N 1
ATOM 784 C CA . GLU A 1 96 ? -14.526 28.501 24.347 1.00 67.00 96 GLU A CA 1
ATOM 785 C C . GLU A 1 96 ? -13.290 27.945 23.608 1.00 67.00 96 GLU A C 1
ATOM 787 O O . GLU A 1 96 ? -13.103 26.731 23.488 1.00 67.00 96 GLU A O 1
ATOM 792 N N . GLU A 1 97 ? -12.456 28.842 23.071 1.00 82.62 97 GLU A N 1
ATOM 793 C CA . GLU A 1 97 ? -11.157 28.509 22.468 1.00 82.62 97 GLU A CA 1
ATOM 794 C C . GLU A 1 97 ? -10.219 27.916 23.539 1.00 82.62 97 GLU A C 1
ATOM 796 O O . GLU A 1 97 ? -10.042 28.484 24.615 1.00 82.62 97 GLU A O 1
ATOM 801 N N . GLY A 1 98 ? -9.644 26.746 23.256 1.00 83.88 98 GLY A N 1
ATOM 802 C CA . GLY A 1 98 ? -8.644 26.110 24.114 1.00 83.88 98 GLY A CA 1
ATOM 803 C C . GLY A 1 98 ? -7.264 26.757 23.982 1.00 83.88 98 GLY A C 1
ATOM 804 O O . GLY A 1 98 ? -7.002 27.503 23.040 1.00 83.88 98 GLY A O 1
ATOM 805 N N . ASP A 1 99 ? -6.358 26.432 24.907 1.00 84.62 99 ASP A N 1
ATOM 806 C CA . ASP A 1 99 ? -4.990 26.960 24.893 1.00 84.62 99 ASP A CA 1
ATOM 807 C C . ASP A 1 99 ? -4.303 26.777 23.533 1.00 84.62 99 ASP A C 1
ATOM 809 O O . ASP A 1 99 ? -4.202 25.667 23.001 1.00 84.62 99 ASP A O 1
ATOM 813 N N . ARG A 1 100 ? -3.721 27.862 23.023 1.00 86.69 100 ARG A N 1
ATOM 814 C CA . ARG A 1 100 ? -2.743 27.799 21.938 1.00 86.69 100 ARG A CA 1
ATOM 815 C C . ARG A 1 100 ? -1.418 27.274 22.486 1.00 86.69 100 ARG A C 1
ATOM 817 O O . ARG A 1 100 ? -0.914 27.782 23.484 1.00 86.69 100 ARG A O 1
ATOM 824 N N . ARG A 1 101 ? -0.878 26.229 21.856 1.00 88.31 101 ARG A N 1
ATOM 825 C CA . ARG A 1 101 ? 0.322 25.508 22.305 1.00 88.31 101 ARG A CA 1
ATOM 826 C C . ARG A 1 101 ? 1.183 25.112 21.107 1.00 88.31 101 ARG A C 1
ATOM 828 O O . ARG A 1 101 ? 0.645 24.816 20.043 1.00 88.31 101 ARG A O 1
ATOM 835 N N . ASN A 1 102 ? 2.499 25.060 21.309 1.00 92.19 102 ASN A N 1
ATOM 836 C CA . ASN A 1 102 ? 3.380 24.211 20.502 1.00 92.19 102 ASN A CA 1
ATOM 837 C C . ASN A 1 102 ? 3.273 22.776 21.041 1.00 92.19 102 ASN A C 1
ATOM 839 O O . ASN A 1 102 ? 3.185 22.593 22.259 1.00 92.19 102 ASN A O 1
ATOM 843 N N . TYR A 1 103 ? 3.333 21.773 20.170 1.00 94.06 103 TYR A N 1
ATOM 844 C CA . TYR A 1 103 ? 3.405 20.366 20.566 1.00 94.06 103 TYR A CA 1
ATOM 845 C C . TYR A 1 103 ? 4.809 19.838 20.289 1.00 94.06 103 TYR A C 1
ATOM 847 O O . TYR A 1 103 ? 5.257 19.905 19.152 1.00 94.06 103 TYR A O 1
ATOM 855 N N . SER A 1 104 ? 5.454 19.284 21.315 1.00 95.62 104 SER A N 1
ATOM 856 C CA . SER A 1 104 ? 6.702 18.521 21.218 1.00 95.62 104 SER A CA 1
ATOM 857 C C . SER A 1 104 ? 6.429 17.154 21.840 1.00 95.62 104 SER A C 1
ATOM 859 O O . SER A 1 104 ? 6.283 17.037 23.060 1.00 95.62 104 SER A O 1
ATOM 861 N N . ILE A 1 105 ? 6.225 16.136 21.000 1.00 95.62 105 ILE A N 1
ATOM 862 C CA . ILE A 1 105 ? 5.756 14.809 21.416 1.00 95.62 105 ILE A CA 1
ATOM 863 C C . ILE A 1 105 ? 6.847 13.769 21.120 1.00 95.62 105 ILE A C 1
ATOM 865 O O . ILE A 1 105 ? 7.130 13.495 19.948 1.00 95.62 105 ILE A O 1
ATOM 869 N N . PRO A 1 106 ? 7.475 13.160 22.144 1.00 95.81 106 PRO A N 1
ATOM 870 C CA . PRO A 1 106 ? 8.426 12.077 21.931 1.00 95.81 106 PRO A CA 1
ATOM 871 C C . PRO A 1 106 ? 7.699 10.836 21.402 1.00 95.81 106 PRO A C 1
ATOM 873 O O . PRO A 1 106 ? 6.577 10.539 21.817 1.00 95.81 106 PRO A O 1
ATOM 876 N N . THR A 1 107 ? 8.349 10.087 20.510 1.00 96.50 107 THR A N 1
ATOM 877 C CA . THR A 1 107 ? 7.773 8.870 19.926 1.00 96.50 107 THR A CA 1
ATOM 878 C C . THR A 1 107 ? 8.545 7.620 20.357 1.00 96.50 107 THR A C 1
ATOM 880 O O . THR A 1 107 ? 9.776 7.585 20.313 1.00 96.50 107 THR A O 1
ATOM 883 N N . GLU A 1 108 ? 7.830 6.584 20.808 1.00 95.75 108 GLU A N 1
ATOM 884 C CA . GLU A 1 108 ? 8.422 5.286 21.168 1.00 95.75 108 GLU A CA 1
ATOM 885 C C . GLU A 1 108 ? 8.491 4.355 19.947 1.00 95.75 108 GLU A C 1
ATOM 887 O O . GLU A 1 108 ? 7.617 4.386 19.080 1.00 95.75 108 GLU A O 1
ATOM 892 N N . MET A 1 109 ? 9.530 3.519 19.871 1.00 94.94 109 MET A N 1
ATOM 893 C CA . MET A 1 109 ? 9.686 2.536 18.796 1.00 94.94 109 MET A CA 1
ATOM 894 C C . MET A 1 109 ? 8.962 1.229 19.135 1.00 94.94 109 MET A C 1
ATOM 896 O O . MET A 1 109 ? 9.045 0.750 20.264 1.00 94.94 109 MET A O 1
ATOM 900 N N . HIS A 1 110 ? 8.303 0.626 18.144 1.00 94.19 110 HIS A N 1
ATOM 901 C CA . HIS A 1 110 ? 7.555 -0.623 18.292 1.00 94.19 110 HIS A CA 1
ATOM 902 C C . HIS A 1 110 ? 7.863 -1.611 17.151 1.00 94.19 110 HIS A C 1
ATOM 904 O O . HIS A 1 110 ? 7.857 -1.229 15.975 1.00 94.19 110 HIS A O 1
ATOM 910 N N . ASP A 1 111 ? 8.155 -2.869 17.516 1.00 88.94 111 ASP A N 1
ATOM 911 C CA . ASP A 1 111 ? 8.502 -4.011 16.646 1.00 88.94 111 ASP A CA 1
ATOM 912 C C . ASP A 1 111 ? 9.496 -3.686 15.509 1.00 88.94 111 ASP A C 1
ATOM 914 O O . ASP A 1 111 ? 9.380 -4.182 14.386 1.00 88.94 111 ASP A O 1
ATOM 918 N N . ASP A 1 112 ? 10.450 -2.789 15.798 1.00 87.25 112 ASP A N 1
ATOM 919 C CA . ASP A 1 112 ? 11.412 -2.170 14.869 1.00 87.25 112 ASP A CA 1
ATOM 920 C C . ASP A 1 112 ? 10.810 -1.500 13.615 1.00 87.25 112 ASP A C 1
ATOM 922 O O . ASP A 1 112 ? 11.548 -0.975 12.778 1.00 87.25 112 ASP A O 1
ATOM 926 N N . GLN A 1 113 ? 9.482 -1.444 13.499 1.00 87.44 113 GLN A N 1
ATOM 927 C CA . GLN A 1 113 ? 8.748 -1.073 12.287 1.00 87.44 113 GLN A CA 1
ATOM 928 C C . GLN A 1 113 ? 7.992 0.245 12.399 1.00 87.44 113 GLN A C 1
ATOM 930 O O . GLN A 1 113 ? 7.768 0.897 11.379 1.00 87.44 113 GLN A O 1
ATOM 935 N N . TYR A 1 114 ? 7.576 0.632 13.604 1.00 93.19 114 TYR A N 1
ATOM 936 C CA . TYR A 1 114 ? 6.711 1.787 13.824 1.00 93.19 114 TYR A CA 1
ATOM 937 C C . TYR A 1 114 ? 7.277 2.723 14.890 1.00 93.19 114 TYR A C 1
ATOM 939 O O . TYR A 1 114 ? 8.027 2.304 15.774 1.00 93.19 114 TYR A O 1
ATOM 947 N N . CYS A 1 115 ? 6.871 3.984 14.804 1.00 95.88 115 CYS A N 1
ATOM 948 C CA . CYS A 1 115 ? 7.063 5.005 15.824 1.00 95.88 115 CYS A CA 1
ATOM 949 C C . CYS A 1 115 ? 5.685 5.471 16.307 1.00 95.88 115 CYS A C 1
ATOM 951 O O . CYS A 1 115 ? 4.800 5.709 15.482 1.00 95.88 115 CYS A O 1
ATOM 953 N N . ILE A 1 116 ? 5.493 5.577 17.624 1.00 97.94 116 ILE A N 1
ATOM 954 C CA . ILE A 1 116 ? 4.190 5.838 18.248 1.00 97.94 116 ILE A CA 1
ATOM 955 C C . ILE A 1 116 ? 4.263 7.072 19.149 1.00 97.94 116 ILE A C 1
ATOM 957 O O . ILE A 1 116 ? 5.058 7.118 20.085 1.00 97.94 116 ILE A O 1
ATOM 961 N N . ALA A 1 117 ? 3.380 8.037 18.904 1.00 97.94 117 ALA A N 1
ATOM 962 C CA . ALA A 1 117 ? 3.104 9.175 19.767 1.00 97.94 117 ALA A CA 1
ATOM 963 C C . ALA A 1 117 ? 1.886 8.879 20.659 1.00 97.94 117 ALA A C 1
ATOM 965 O O . ALA A 1 117 ? 0.763 8.721 20.169 1.00 97.94 117 ALA A O 1
ATOM 966 N N . TYR A 1 118 ? 2.083 8.845 21.978 1.00 97.94 118 TYR A N 1
ATOM 967 C CA . TYR A 1 118 ? 0.976 8.793 22.936 1.00 97.94 118 TYR A CA 1
ATOM 968 C C . TYR A 1 118 ? 0.610 10.196 23.411 1.00 97.94 118 TYR A C 1
ATOM 970 O O . TYR A 1 118 ? 1.504 10.998 23.662 1.00 97.94 118 TYR A O 1
ATOM 978 N N . LYS A 1 119 ? -0.693 10.455 23.604 1.00 95.25 119 LYS A N 1
ATOM 979 C CA . LYS A 1 119 ? -1.203 11.702 24.197 1.00 95.25 119 LYS A CA 1
ATOM 980 C C . LYS A 1 119 ? -0.732 12.952 23.441 1.00 95.25 119 LYS A C 1
ATOM 982 O O . LYS A 1 119 ? -0.365 13.954 24.046 1.00 95.25 119 LYS A O 1
ATOM 987 N N . PHE A 1 120 ? -0.767 12.889 22.108 1.00 96.38 120 PHE A N 1
ATOM 988 C CA . PHE A 1 120 ? -0.616 14.077 21.263 1.00 96.38 120 PHE A CA 1
ATOM 989 C C . PHE A 1 120 ? -1.701 15.107 21.614 1.00 96.38 120 PHE A C 1
ATOM 991 O O . PHE A 1 120 ? -1.412 16.288 21.790 1.00 96.38 120 PHE A O 1
ATOM 998 N N . LEU A 1 121 ? -2.927 14.618 21.812 1.00 96.38 121 LEU A N 1
ATOM 999 C CA . LEU A 1 121 ? -4.035 15.341 22.429 1.00 96.38 121 LEU A CA 1
ATOM 1000 C C . LEU A 1 121 ? -4.560 14.471 23.581 1.00 96.38 121 LEU A C 1
ATOM 1002 O O . LEU A 1 121 ? -4.593 13.245 23.455 1.00 96.38 121 LEU A O 1
ATOM 1006 N N . GLU A 1 122 ? -4.957 15.068 24.703 1.00 95.81 122 GLU A N 1
ATOM 1007 C CA . GLU A 1 122 ? -5.452 14.343 25.882 1.00 95.81 122 GLU A CA 1
ATOM 1008 C C . GLU A 1 122 ? -6.773 14.942 26.362 1.00 95.81 122 GLU A C 1
ATOM 1010 O O . GLU A 1 122 ? -6.884 16.158 26.493 1.00 95.81 122 GLU A O 1
ATOM 1015 N N . ALA A 1 123 ? -7.774 14.090 26.608 1.00 95.38 123 ALA A N 1
ATOM 1016 C CA . ALA A 1 123 ? -9.121 14.528 26.962 1.00 95.38 123 ALA A CA 1
ATOM 1017 C C . ALA A 1 123 ? -9.123 15.378 28.245 1.00 95.38 123 ALA A C 1
ATOM 1019 O O . ALA A 1 123 ? -8.576 14.974 29.272 1.00 95.38 123 ALA A O 1
ATOM 1020 N N . SER A 1 124 ? -9.774 16.546 28.208 1.00 92.38 124 SER A N 1
ATOM 1021 C CA . SER A 1 124 ? -9.767 17.478 29.344 1.00 92.38 124 SER A CA 1
ATOM 1022 C C . SER A 1 124 ? -10.709 17.087 30.492 1.00 92.38 124 SER A C 1
ATOM 1024 O O . SER A 1 124 ? -10.676 17.731 31.539 1.00 92.38 124 SER A O 1
ATOM 1026 N N . GLU A 1 125 ? -11.559 16.069 30.321 1.00 90.62 125 GLU A N 1
ATOM 1027 C CA . GLU A 1 125 ? -12.423 15.526 31.376 1.00 90.62 125 GLU A CA 1
ATOM 1028 C C . GLU A 1 125 ? -12.084 14.064 31.695 1.00 90.62 125 GLU A C 1
ATOM 1030 O O . GLU A 1 125 ? -11.796 13.252 30.820 1.00 90.62 125 GLU A O 1
ATOM 1035 N N . THR A 1 126 ? -12.158 13.709 32.980 1.00 81.06 126 THR A N 1
ATOM 1036 C CA . THR A 1 126 ? -11.799 12.369 33.475 1.00 81.06 126 THR A CA 1
ATOM 1037 C C . THR A 1 126 ? -12.969 11.387 33.510 1.00 81.06 126 THR A C 1
ATOM 1039 O O . THR A 1 126 ? -12.742 10.193 33.681 1.00 81.06 126 THR A O 1
ATOM 1042 N N . PHE A 1 127 ? -14.214 11.873 33.408 1.00 86.50 127 PHE A N 1
ATOM 1043 C CA . PHE A 1 127 ? -15.465 11.100 33.533 1.00 86.50 127 PHE A CA 1
ATOM 1044 C C . PHE A 1 127 ? -15.602 10.282 34.838 1.00 86.50 127 PHE A C 1
ATOM 1046 O O . PHE A 1 127 ? -16.452 9.398 34.950 1.00 86.50 127 PHE A O 1
ATOM 1053 N N . ARG A 1 128 ? -14.793 10.603 35.857 1.00 86.06 128 ARG A N 1
ATOM 1054 C CA . ARG A 1 128 ? -14.888 10.041 37.210 1.00 86.06 128 ARG A CA 1
ATOM 1055 C C . ARG A 1 128 ? -15.905 10.847 38.014 1.00 86.06 128 ARG A C 1
ATOM 1057 O O . ARG A 1 128 ? -15.617 11.944 38.483 1.00 86.06 128 ARG A O 1
ATOM 1064 N N . GLU A 1 129 ? -17.111 10.308 38.122 1.00 84.06 129 GLU A N 1
ATOM 1065 C CA . GLU A 1 129 ? -18.216 10.901 38.878 1.00 84.06 129 GLU A CA 1
ATOM 1066 C C . GLU A 1 129 ? -18.125 10.588 40.382 1.00 84.06 129 GLU A C 1
ATOM 1068 O O . GLU A 1 129 ? -17.344 9.750 40.830 1.00 84.06 129 GLU A O 1
ATOM 1073 N N . ALA A 1 130 ? -19.000 11.214 41.175 1.00 85.00 130 ALA A N 1
ATOM 1074 C CA . ALA A 1 130 ? -19.137 10.960 42.613 1.00 85.00 130 ALA A CA 1
ATOM 1075 C C . ALA A 1 130 ? -19.666 9.548 42.971 1.00 85.00 130 ALA A C 1
ATOM 1077 O O . ALA A 1 130 ? -19.864 9.250 44.149 1.00 85.00 130 ALA A O 1
ATOM 1078 N N . ASP A 1 131 ? -19.903 8.679 41.980 1.00 87.56 131 ASP A N 1
ATOM 1079 C CA . ASP A 1 131 ? -20.160 7.249 42.186 1.00 87.56 131 ASP A CA 1
ATOM 1080 C C . ASP A 1 131 ? -18.875 6.438 42.443 1.00 87.56 131 ASP A C 1
ATOM 1082 O O . ASP A 1 131 ? -18.962 5.292 42.883 1.00 87.56 131 ASP A O 1
ATOM 1086 N N . ASN A 1 132 ? -17.697 7.036 42.211 1.00 86.56 132 ASN A N 1
ATOM 1087 C CA . ASN A 1 132 ? -16.374 6.405 42.271 1.00 86.56 132 ASN A CA 1
ATOM 1088 C C . ASN A 1 132 ? -16.219 5.171 41.357 1.00 86.56 132 ASN A C 1
ATOM 1090 O O . ASN A 1 132 ? -15.324 4.356 41.580 1.00 86.56 132 ASN A O 1
ATOM 1094 N N . LEU A 1 133 ? -17.065 5.026 40.331 1.00 93.81 133 LEU A N 1
ATOM 1095 C CA . LEU A 1 133 ? -16.963 3.939 39.359 1.00 93.81 133 LEU A CA 1
ATOM 1096 C C . LEU A 1 133 ? -15.999 4.309 38.228 1.00 93.81 133 LEU A C 1
ATOM 1098 O O . LEU A 1 133 ? -15.997 5.439 37.732 1.00 93.81 133 LEU A O 1
ATOM 1102 N N . GLU A 1 134 ? -15.221 3.328 37.778 1.00 95.31 134 GLU A N 1
ATOM 1103 C CA . GLU A 1 134 ? -14.311 3.453 36.642 1.00 95.31 134 GLU A CA 1
ATOM 1104 C C . GLU A 1 134 ? -15.117 3.773 35.368 1.00 95.31 134 GLU A C 1
ATOM 1106 O O . GLU A 1 134 ? -16.039 3.019 35.030 1.00 95.31 134 GLU A O 1
ATOM 1111 N N . PRO A 1 135 ? -14.835 4.879 34.655 1.00 96.31 135 PRO A N 1
ATOM 1112 C CA . PRO A 1 135 ? -15.518 5.187 33.406 1.00 96.31 135 PRO A CA 1
ATOM 1113 C C . PRO A 1 135 ? -15.092 4.215 32.302 1.00 96.31 135 PRO A C 1
ATOM 1115 O O . PRO A 1 135 ? -13.959 3.735 32.271 1.00 96.31 135 PRO A O 1
ATOM 1118 N N . VAL A 1 136 ? -15.987 3.945 31.354 1.00 97.25 136 VAL A N 1
ATOM 1119 C CA . VAL A 1 136 ? -15.675 3.079 30.209 1.00 97.25 136 VAL A CA 1
ATOM 1120 C C . VAL A 1 136 ? -15.154 3.937 29.062 1.00 97.25 136 VAL A C 1
ATOM 1122 O O . VAL A 1 136 ? -15.896 4.762 28.530 1.00 97.25 136 VAL A O 1
ATOM 1125 N N . THR A 1 137 ? -13.887 3.758 28.683 1.00 97.88 137 THR A N 1
ATOM 1126 C CA . THR A 1 137 ? -13.315 4.429 27.505 1.00 97.88 137 THR A CA 1
ATOM 1127 C C . THR A 1 137 ? -13.743 3.703 26.235 1.00 97.88 137 THR A C 1
ATOM 1129 O O . THR A 1 137 ? -13.631 2.479 26.150 1.00 97.88 137 THR A O 1
ATOM 1132 N N . LEU A 1 138 ? -14.169 4.458 25.221 1.00 98.25 138 LEU A N 1
ATOM 1133 C CA . LEU A 1 138 ? -14.238 3.969 23.847 1.00 98.25 138 LEU A CA 1
ATOM 1134 C C . LEU A 1 138 ? -12.814 3.890 23.289 1.00 98.25 138 LEU A C 1
ATOM 1136 O O . LEU A 1 138 ? -12.217 4.923 22.997 1.00 98.25 138 LEU A O 1
ATOM 1140 N N . ALA A 1 139 ? -12.259 2.685 23.177 1.00 98.06 139 ALA A N 1
ATOM 1141 C CA . ALA A 1 139 ? -10.956 2.446 22.570 1.00 98.06 139 ALA A CA 1
ATOM 1142 C C . ALA A 1 139 ? -11.163 2.095 21.091 1.00 98.06 139 ALA A C 1
ATOM 1144 O O . ALA A 1 139 ? -11.635 1.006 20.757 1.00 98.06 139 ALA A O 1
ATOM 1145 N N . THR A 1 140 ? -10.848 3.031 20.201 1.00 96.88 140 THR A N 1
ATOM 1146 C CA . THR A 1 140 ? -11.123 2.901 18.765 1.00 96.88 140 THR A CA 1
ATOM 1147 C C . THR A 1 140 ? -9.920 3.306 17.914 1.00 96.88 140 THR A C 1
ATOM 1149 O O . THR A 1 140 ? -8.854 3.651 18.423 1.00 96.88 140 THR A O 1
ATOM 1152 N N . HIS A 1 141 ? -10.042 3.184 16.598 1.00 95.25 141 HIS A N 1
ATOM 1153 C CA . HIS A 1 141 ? -8.936 3.353 15.667 1.00 95.25 141 HIS A CA 1
ATOM 1154 C C . HIS A 1 141 ? -9.424 3.972 14.355 1.00 95.25 141 HIS A C 1
ATOM 1156 O O . HIS A 1 141 ? -10.520 3.661 13.892 1.00 95.25 141 HIS A O 1
ATOM 1162 N N . ALA A 1 142 ? -8.590 4.810 13.741 1.00 93.62 142 ALA A N 1
ATOM 1163 C CA . ALA A 1 142 ? -8.895 5.452 12.465 1.00 93.62 142 ALA A CA 1
ATOM 1164 C C . ALA A 1 142 ? -7.678 5.533 11.532 1.00 93.62 142 ALA A C 1
ATOM 1166 O O . ALA A 1 142 ? -6.524 5.348 11.939 1.00 93.62 142 ALA A O 1
ATOM 1167 N N . THR A 1 143 ? -7.969 5.810 10.268 1.00 91.06 143 THR A N 1
ATOM 1168 C CA . THR A 1 143 ? -7.071 6.411 9.279 1.00 91.06 143 THR A CA 1
ATOM 1169 C C . THR A 1 143 ? -7.524 7.852 9.011 1.00 91.06 143 THR A C 1
ATOM 1171 O O . THR A 1 143 ? -8.607 8.251 9.440 1.00 91.06 143 THR A O 1
ATOM 1174 N N . SER A 1 144 ? -6.706 8.667 8.347 1.00 90.19 144 SER A N 1
ATOM 1175 C CA . SER A 1 144 ? -7.009 10.088 8.099 1.00 90.19 144 SER A CA 1
ATOM 1176 C C . SER A 1 144 ? -8.267 10.326 7.250 1.00 90.19 144 SER A C 1
ATOM 1178 O O . SER A 1 144 ? -8.982 11.292 7.489 1.00 90.19 144 SER A O 1
ATOM 1180 N N . ASP A 1 145 ? -8.604 9.413 6.336 1.00 86.25 145 ASP A N 1
ATOM 1181 C CA . ASP A 1 145 ? -9.849 9.403 5.550 1.00 86.25 145 ASP A CA 1
ATOM 1182 C C . ASP A 1 145 ? -11.113 9.103 6.380 1.00 86.25 145 ASP A C 1
ATOM 1184 O O . ASP A 1 145 ? -12.226 9.265 5.889 1.00 86.25 145 ASP A O 1
ATOM 1188 N N . MET A 1 146 ? -10.967 8.705 7.649 1.00 89.81 146 MET A N 1
ATOM 1189 C CA . MET A 1 146 ? -12.082 8.514 8.585 1.00 89.81 146 MET A CA 1
ATOM 1190 C C . MET A 1 146 ? -12.348 9.748 9.462 1.00 89.81 146 MET A C 1
ATOM 1192 O O . MET A 1 146 ? -13.111 9.641 10.423 1.00 89.81 146 MET A O 1
ATOM 1196 N N . ILE A 1 147 ? -11.728 10.903 9.176 1.00 91.38 147 ILE A N 1
ATOM 1197 C CA . ILE A 1 147 ? -11.837 12.122 9.999 1.00 91.38 147 ILE A CA 1
ATOM 1198 C C . ILE A 1 147 ? -13.300 12.494 10.300 1.00 91.38 147 ILE A C 1
ATOM 1200 O O . ILE A 1 147 ? -13.649 12.681 11.464 1.00 91.38 147 ILE A O 1
ATOM 1204 N N . ASP A 1 148 ? -14.170 12.412 9.293 1.00 88.94 148 ASP A N 1
ATOM 1205 C CA . ASP A 1 148 ? -15.631 12.527 9.366 1.00 88.94 148 ASP A CA 1
ATOM 1206 C C . ASP A 1 148 ? -16.275 11.744 10.526 1.00 88.94 148 ASP A C 1
ATOM 1208 O O . ASP A 1 148 ? -17.187 12.233 11.198 1.00 88.94 148 ASP A O 1
ATOM 1212 N N . ALA A 1 149 ? -15.818 10.515 10.780 1.00 90.81 149 ALA A N 1
ATOM 1213 C CA . ALA A 1 149 ? -16.304 9.697 11.886 1.00 90.81 149 ALA A CA 1
ATOM 1214 C C . ALA A 1 149 ? -15.696 10.155 13.221 1.00 90.81 149 ALA A C 1
ATOM 1216 O O . ALA A 1 149 ? -16.421 10.301 14.207 1.00 90.81 149 ALA A O 1
ATOM 1217 N N . VAL A 1 150 ? -14.388 10.435 13.246 1.00 94.44 150 VAL A N 1
ATOM 1218 C CA . VAL A 1 150 ? -13.629 10.851 14.443 1.00 94.44 150 VAL A CA 1
ATOM 1219 C C . VAL A 1 150 ? -14.189 12.136 15.062 1.00 94.44 150 VAL A C 1
ATOM 1221 O O . VAL A 1 150 ? -14.320 12.227 16.283 1.00 94.44 150 VAL A O 1
ATOM 1224 N N . GLU A 1 151 ? -14.587 13.104 14.238 1.00 92.44 151 GLU A N 1
ATOM 1225 C CA . GLU A 1 151 ? -15.250 14.344 14.667 1.00 92.44 151 GLU A CA 1
ATOM 1226 C C . GLU A 1 151 ? -16.637 14.114 15.275 1.00 92.44 151 GLU A C 1
ATOM 1228 O O . GLU A 1 151 ? -17.048 14.802 16.212 1.00 92.44 151 GLU A O 1
ATOM 1233 N N . ASN A 1 152 ? -17.374 13.136 14.743 1.00 91.56 152 ASN A N 1
ATOM 1234 C CA . ASN A 1 152 ? -18.722 12.817 15.192 1.00 91.56 152 ASN A CA 1
ATOM 1235 C C . ASN A 1 152 ? -18.729 11.939 16.455 1.00 91.56 152 ASN A C 1
ATOM 1237 O O . ASN A 1 152 ? -19.670 12.039 17.246 1.00 91.56 152 ASN A O 1
ATOM 1241 N N . MET A 1 153 ? -17.689 11.136 16.714 1.00 94.12 153 MET A N 1
ATOM 1242 C CA . MET A 1 153 ? -17.587 10.264 17.900 1.00 94.12 153 MET A CA 1
ATOM 1243 C C . MET A 1 153 ? -17.890 10.977 19.242 1.00 94.12 153 MET A C 1
ATOM 1245 O O . MET A 1 153 ? -18.699 10.439 20.003 1.00 94.12 153 MET A O 1
ATOM 1249 N N . PRO A 1 154 ? -17.375 12.193 19.544 1.00 94.00 154 PRO A N 1
ATOM 1250 C CA . PRO A 1 154 ? -17.768 12.981 20.722 1.00 94.00 154 PRO A CA 1
ATOM 1251 C C . PRO A 1 154 ? -19.270 13.281 20.862 1.00 94.00 154 PRO A C 1
ATOM 1253 O O . PRO A 1 154 ? -19.743 13.497 21.979 1.00 94.00 154 PRO A O 1
ATOM 1256 N N . SER A 1 155 ? -20.029 13.281 19.764 1.00 91.69 155 SER A N 1
ATOM 1257 C CA . SER A 1 155 ? -21.495 13.437 19.758 1.00 91.69 155 SER A CA 1
ATOM 1258 C C . SER A 1 155 ? -22.239 12.093 19.822 1.00 91.69 155 SER A C 1
ATOM 1260 O O . SER A 1 155 ? -23.434 12.054 20.119 1.00 91.69 155 SER A O 1
ATOM 1262 N N . LEU A 1 156 ? -21.555 10.977 19.543 1.00 92.94 156 LEU A N 1
ATOM 1263 C CA . LEU A 1 156 ? -22.126 9.628 19.540 1.00 92.94 156 LEU A CA 1
ATOM 1264 C C . LEU A 1 156 ? -21.911 8.874 20.860 1.00 92.94 156 LEU A C 1
ATOM 1266 O O . LEU A 1 156 ? -22.781 8.078 21.219 1.00 92.94 156 LEU A O 1
ATOM 1270 N N . TRP A 1 157 ? -20.794 9.125 21.551 1.00 95.62 157 TRP A N 1
ATOM 1271 C CA . TRP A 1 157 ? -20.375 8.460 22.790 1.00 95.62 157 TRP A CA 1
ATOM 1272 C C . TRP A 1 157 ? -20.486 9.375 24.016 1.00 95.62 157 TRP A C 1
ATOM 1274 O O . TRP A 1 157 ? -20.217 10.576 23.959 1.00 95.62 157 TRP A O 1
ATOM 1284 N N . ASP A 1 158 ? -20.884 8.799 25.146 1.00 94.19 158 ASP A N 1
ATOM 1285 C CA . ASP A 1 158 ? -21.253 9.483 26.389 1.00 94.19 158 ASP A CA 1
ATOM 1286 C C . ASP A 1 158 ? -20.204 9.384 27.518 1.00 94.19 158 ASP A C 1
ATOM 1288 O O . ASP A 1 158 ? -20.453 9.848 28.627 1.00 94.19 158 ASP A O 1
ATOM 1292 N N . GLY A 1 159 ? -19.015 8.846 27.227 1.00 94.62 159 GLY A N 1
ATOM 1293 C CA . GLY A 1 159 ? -17.860 8.803 28.135 1.00 94.62 159 GLY A CA 1
ATOM 1294 C C . GLY A 1 159 ? -16.556 9.313 27.491 1.00 94.62 159 GLY A C 1
ATOM 1295 O O . GLY A 1 159 ? -16.609 10.025 26.483 1.00 94.62 159 GLY A O 1
ATOM 1296 N N . PRO A 1 160 ? -15.382 8.933 28.032 1.00 97.12 160 PRO A N 1
ATOM 1297 C CA . PRO A 1 160 ? -14.085 9.232 27.429 1.00 97.12 160 PRO A CA 1
ATOM 1298 C C . PRO A 1 160 ? -13.844 8.402 26.161 1.00 97.12 160 PRO A C 1
ATOM 1300 O O . PRO A 1 160 ? -14.348 7.283 26.026 1.00 97.12 160 PRO A O 1
ATOM 1303 N N . ILE A 1 161 ? -13.044 8.942 25.242 1.00 98.19 161 ILE A N 1
ATOM 1304 C CA . ILE A 1 161 ? -12.652 8.318 23.974 1.00 98.19 161 ILE A CA 1
ATOM 1305 C C . ILE A 1 161 ? -11.122 8.314 23.882 1.00 98.19 161 ILE A C 1
ATOM 1307 O O . ILE A 1 161 ? -10.462 9.301 24.213 1.00 98.19 161 ILE A O 1
ATOM 1311 N N . SER A 1 162 ? -10.563 7.206 23.408 1.00 98.38 162 SER A N 1
ATOM 1312 C CA . SER A 1 162 ? -9.153 7.063 23.055 1.00 98.38 162 SER A CA 1
ATOM 1313 C C . SER A 1 162 ? -9.055 6.528 21.634 1.00 98.38 162 SER A C 1
ATOM 1315 O O . SER A 1 162 ? -9.672 5.505 21.319 1.00 98.38 162 SER A O 1
ATOM 1317 N N . ILE A 1 163 ? -8.295 7.209 20.777 1.00 98.38 163 ILE A N 1
ATOM 1318 C CA . ILE A 1 163 ? -8.168 6.844 19.366 1.00 98.38 163 ILE A CA 1
ATOM 1319 C C . ILE A 1 163 ? -6.713 6.700 18.921 1.00 98.38 163 ILE A C 1
ATOM 1321 O O . ILE A 1 163 ? -5.883 7.574 19.167 1.00 98.38 163 ILE A O 1
ATOM 1325 N N . GLY A 1 164 ? -6.417 5.586 18.247 1.00 97.94 164 GLY A N 1
ATOM 1326 C CA . GLY A 1 164 ? -5.165 5.367 17.524 1.00 97.94 164 GLY A CA 1
ATOM 1327 C C . GLY A 1 164 ? -5.324 5.714 16.045 1.00 97.94 164 GLY A C 1
ATOM 1328 O O . GLY A 1 164 ? -6.090 5.056 15.336 1.00 97.94 164 GLY A O 1
ATOM 1329 N N . ILE A 1 165 ? -4.605 6.734 15.577 1.00 96.44 165 ILE A N 1
ATOM 1330 C CA . ILE A 1 165 ? -4.644 7.204 14.186 1.00 96.44 165 ILE A CA 1
ATOM 1331 C C . ILE A 1 165 ? -3.344 6.821 13.475 1.00 96.44 165 ILE A C 1
ATOM 1333 O O . ILE A 1 165 ? -2.250 7.161 13.925 1.00 96.44 165 ILE A O 1
ATOM 1337 N N . PHE A 1 166 ? -3.446 6.110 12.354 1.00 94.62 166 PHE A N 1
ATOM 1338 C CA . PHE A 1 166 ? -2.276 5.817 11.525 1.00 94.62 166 PHE A CA 1
ATOM 1339 C C . PHE A 1 166 ? -2.063 6.918 10.487 1.00 94.62 166 PHE A C 1
ATOM 1341 O O . PHE A 1 166 ? -3.003 7.272 9.773 1.00 94.62 166 PHE A O 1
ATOM 1348 N N . VAL A 1 167 ? -0.826 7.406 10.385 1.00 93.00 167 VAL A N 1
ATOM 1349 C CA . VAL A 1 167 ? -0.410 8.419 9.407 1.00 93.00 167 VAL A CA 1
ATOM 1350 C C . VAL A 1 167 ? 0.840 7.977 8.645 1.00 93.00 167 VAL A C 1
ATOM 1352 O O . VAL A 1 167 ? 1.687 7.232 9.143 1.00 93.00 167 VAL A O 1
ATOM 1355 N N . ASP A 1 168 ? 0.962 8.468 7.421 1.00 86.69 168 ASP A N 1
ATOM 1356 C CA . ASP A 1 168 ? 2.142 8.387 6.569 1.00 86.69 168 ASP A CA 1
ATOM 1357 C C . ASP A 1 168 ? 2.501 9.780 6.019 1.00 86.69 168 ASP A C 1
ATOM 1359 O O . ASP A 1 168 ? 1.966 10.795 6.462 1.00 86.69 168 ASP A O 1
ATOM 1363 N N . TYR A 1 169 ? 3.437 9.840 5.068 1.00 82.88 169 TYR A N 1
ATOM 1364 C CA . TYR A 1 169 ? 3.885 11.095 4.458 1.00 82.88 169 TYR A CA 1
ATOM 1365 C C . TYR A 1 169 ? 2.717 11.927 3.888 1.00 82.88 169 TYR A C 1
ATOM 1367 O O . TYR A 1 169 ? 2.645 13.131 4.128 1.00 82.88 169 TYR A O 1
ATOM 1375 N N . HIS A 1 170 ? 1.782 11.281 3.182 1.00 78.94 170 HIS A N 1
ATOM 1376 C CA . HIS A 1 170 ? 0.693 11.946 2.458 1.00 78.94 170 HIS A CA 1
ATOM 1377 C C . HIS A 1 170 ? -0.459 12.379 3.376 1.00 78.94 170 HIS A C 1
ATOM 1379 O O . HIS A 1 170 ? -1.117 13.375 3.107 1.00 78.94 170 HIS A O 1
ATOM 1385 N N . SER A 1 171 ? -0.676 11.643 4.466 1.00 88.12 171 SER A N 1
ATOM 1386 C CA . SER A 1 171 ? -1.786 11.828 5.416 1.00 88.12 171 SER A CA 1
ATOM 1387 C C . SER A 1 171 ? -1.420 12.636 6.672 1.00 88.12 171 SER A C 1
ATOM 1389 O O . SER A 1 171 ? -2.243 12.821 7.568 1.00 88.12 171 SER A O 1
ATOM 1391 N N . SER A 1 172 ? -0.178 13.117 6.760 1.00 90.12 172 SER A N 1
ATOM 1392 C CA . SER A 1 172 ? 0.389 13.784 7.941 1.00 90.12 172 SER A CA 1
ATOM 1393 C C . SER A 1 172 ? -0.323 15.080 8.361 1.00 90.12 172 SER A C 1
ATOM 1395 O O . SER A 1 172 ? -0.352 15.407 9.550 1.00 90.12 172 SER A O 1
ATOM 1397 N N . ASN A 1 173 ? -0.959 15.780 7.415 1.00 91.12 173 ASN A N 1
ATOM 1398 C CA . ASN A 1 173 ? -1.709 17.019 7.649 1.00 91.12 173 ASN A CA 1
ATOM 1399 C C . ASN A 1 173 ? -2.920 16.852 8.589 1.00 91.12 173 ASN A C 1
ATOM 1401 O O . ASN A 1 173 ? -3.331 17.823 9.227 1.00 91.12 173 ASN A O 1
ATOM 1405 N N . VAL A 1 174 ? -3.437 15.627 8.758 1.00 95.06 174 VAL A N 1
ATOM 1406 C CA . VAL A 1 174 ? -4.511 15.330 9.720 1.00 95.06 174 VAL A CA 1
ATOM 1407 C C . VAL A 1 174 ? -4.138 15.732 11.155 1.00 95.06 174 VAL A C 1
ATOM 1409 O O . VAL A 1 174 ? -5.021 16.064 11.942 1.00 95.06 174 VAL A O 1
ATOM 1412 N N . LEU A 1 175 ? -2.846 15.751 11.515 1.00 95.88 175 LEU A N 1
ATOM 1413 C CA . LEU A 1 175 ? -2.414 16.113 12.869 1.00 95.88 175 LEU A CA 1
ATOM 1414 C C . LEU A 1 175 ? -2.552 17.618 13.156 1.00 95.88 175 LEU A C 1
ATOM 1416 O O . LEU A 1 175 ? -3.014 17.967 14.241 1.00 95.88 175 LEU A O 1
ATOM 1420 N N . GLU A 1 176 ? -2.238 18.508 12.202 1.00 94.69 176 GLU A N 1
ATOM 1421 C CA . GLU A 1 176 ? -2.527 19.950 12.355 1.00 94.69 176 GLU A CA 1
ATOM 1422 C C . GLU A 1 176 ? -4.036 20.158 12.520 1.00 94.69 176 GLU A C 1
ATOM 1424 O O . GLU A 1 176 ? -4.486 20.819 13.455 1.00 94.69 176 GLU A O 1
ATOM 1429 N N . TYR A 1 177 ? -4.825 19.522 11.652 1.00 95.31 177 TYR A N 1
ATOM 1430 C CA . TYR A 1 177 ? -6.280 19.627 11.658 1.00 95.31 177 TYR A CA 1
ATOM 1431 C C . TYR A 1 177 ? -6.908 19.159 12.982 1.00 95.31 177 TYR A C 1
ATOM 1433 O O . TYR A 1 177 ? -7.758 19.845 13.549 1.00 95.31 177 TYR A O 1
ATOM 1441 N N . LEU A 1 178 ? -6.442 18.035 13.536 1.00 96.25 178 LEU A N 1
ATOM 1442 C CA . LEU A 1 178 ? -6.896 17.523 14.832 1.00 96.25 178 LEU A CA 1
ATOM 1443 C C . LEU A 1 178 ? -6.511 18.442 16.001 1.00 96.25 178 LEU A C 1
ATOM 1445 O O . LEU A 1 178 ? -7.301 18.585 16.937 1.00 96.25 178 LEU A O 1
ATOM 1449 N N . ALA A 1 179 ? -5.343 19.093 15.954 1.00 95.81 179 ALA A N 1
ATOM 1450 C CA . ALA A 1 179 ? -4.967 20.100 16.948 1.00 95.81 179 ALA A CA 1
ATOM 1451 C C . ALA A 1 179 ? -5.878 21.341 16.879 1.00 95.81 179 ALA A C 1
ATOM 1453 O O . ALA A 1 179 ? -6.270 21.868 17.922 1.00 95.81 179 ALA A O 1
ATOM 1454 N N . GLU A 1 180 ? -6.264 21.774 15.675 1.00 93.75 180 GLU A N 1
ATOM 1455 C CA . GLU A 1 180 ? -7.212 22.878 15.483 1.00 93.75 180 GLU A CA 1
ATOM 1456 C C . GLU A 1 180 ? -8.622 22.521 15.975 1.00 93.75 180 GLU A C 1
ATOM 1458 O O . GLU A 1 180 ? -9.231 23.308 16.700 1.00 93.75 180 GLU A O 1
ATOM 1463 N N . ILE A 1 181 ? -9.121 21.313 15.692 1.00 93.38 181 ILE A N 1
ATOM 1464 C CA . ILE A 1 181 ? -10.410 20.841 16.228 1.00 93.38 181 ILE A CA 1
ATOM 1465 C C . ILE A 1 181 ? -10.377 20.743 17.751 1.00 93.38 181 ILE A C 1
ATOM 1467 O O . ILE A 1 181 ? -11.290 21.227 18.415 1.00 93.38 181 ILE A O 1
ATOM 1471 N N . TYR A 1 182 ? -9.322 20.177 18.335 1.00 94.94 182 TYR A N 1
ATOM 1472 C CA . TYR A 1 182 ? -9.172 20.101 19.789 1.00 94.94 182 TYR A CA 1
ATOM 1473 C C . TYR A 1 182 ? -9.099 21.496 20.443 1.00 94.94 182 TYR A C 1
ATOM 1475 O O . TYR A 1 182 ? -9.594 21.707 21.555 1.00 94.94 182 TYR A O 1
ATOM 1483 N N . ARG A 1 183 ? -8.549 22.493 19.744 1.00 93.25 183 ARG A N 1
ATOM 1484 C CA . ARG A 1 183 ? -8.584 23.892 20.181 1.00 93.25 183 ARG A CA 1
ATOM 1485 C C . ARG A 1 183 ? -9.981 24.517 20.052 1.00 93.25 183 ARG A C 1
ATOM 1487 O O . ARG A 1 183 ? -10.395 25.236 20.962 1.00 93.25 183 ARG A O 1
ATOM 1494 N N . CYS A 1 184 ? -10.714 24.240 18.977 1.00 91.94 184 CYS A N 1
ATOM 1495 C CA . CYS A 1 184 ? -11.910 25.002 18.602 1.00 91.94 184 CYS A CA 1
ATOM 1496 C C . CYS A 1 184 ? -13.268 24.336 18.905 1.00 91.94 184 CYS A C 1
ATOM 1498 O O . CYS A 1 184 ? -14.255 25.057 19.046 1.00 91.94 184 CYS A O 1
ATOM 1500 N N . ASP A 1 185 ? -13.345 23.011 19.071 1.00 90.88 185 ASP A N 1
ATOM 1501 C CA . ASP A 1 185 ? -14.542 22.305 19.552 1.00 90.88 185 ASP A CA 1
ATOM 1502 C C . ASP A 1 185 ? -14.332 21.761 20.977 1.00 90.88 185 ASP A C 1
ATOM 1504 O O . ASP A 1 185 ? -13.633 20.772 21.225 1.00 90.88 185 ASP A O 1
ATOM 1508 N N . ILE A 1 186 ? -15.001 22.403 21.936 1.00 89.81 186 ILE A N 1
ATOM 1509 C CA . ILE A 1 186 ? -15.017 22.015 23.350 1.00 89.81 186 ILE A CA 1
ATOM 1510 C C . ILE A 1 186 ? -15.527 20.578 23.571 1.00 89.81 186 ILE A C 1
ATOM 1512 O O . ILE A 1 186 ? -15.057 19.896 24.481 1.00 89.81 186 ILE A O 1
ATOM 1516 N N . ARG A 1 187 ? -16.443 20.067 22.740 1.00 90.38 187 ARG A N 1
ATOM 1517 C CA . ARG A 1 187 ? -16.995 18.702 22.855 1.00 90.38 187 ARG A CA 1
ATOM 1518 C C . ARG A 1 187 ? -15.941 17.659 22.493 1.00 90.38 187 ARG A C 1
ATOM 1520 O O . ARG A 1 187 ? -15.852 16.626 23.156 1.00 90.38 187 ARG A O 1
ATOM 1527 N N . PHE A 1 188 ? -15.121 17.957 21.482 1.00 94.12 188 PHE A N 1
ATOM 1528 C CA . PHE A 1 188 ? -13.968 17.144 21.102 1.00 94.12 188 PHE A CA 1
ATOM 1529 C C . PHE A 1 188 ? -12.911 17.169 22.211 1.00 94.12 188 PHE A C 1
ATOM 1531 O O . PHE A 1 188 ? -12.552 16.113 22.735 1.00 94.12 188 PHE A O 1
ATOM 1538 N N . ARG A 1 189 ? -12.499 18.369 22.651 1.00 94.25 189 ARG A N 1
ATOM 1539 C CA . ARG A 1 189 ? -11.505 18.572 23.723 1.00 94.25 189 ARG A CA 1
ATOM 1540 C C . ARG A 1 189 ? -11.832 17.829 25.017 1.00 94.25 189 ARG A C 1
ATOM 1542 O O . ARG A 1 189 ? -10.952 17.222 25.621 1.00 94.25 189 ARG A O 1
ATOM 1549 N N . ARG A 1 190 ? -13.099 17.859 25.434 1.00 93.75 190 ARG A N 1
ATOM 1550 C CA . ARG A 1 190 ? -13.567 17.205 26.665 1.00 93.75 190 ARG A CA 1
ATOM 1551 C C . ARG A 1 190 ? -13.424 15.685 26.634 1.00 93.75 190 ARG A C 1
ATOM 1553 O O . ARG A 1 190 ? -13.113 15.100 27.664 1.00 93.75 190 ARG A O 1
ATOM 1560 N N . LYS A 1 191 ? -13.651 15.049 25.478 1.00 95.56 191 LYS A N 1
ATOM 1561 C CA . LYS A 1 191 ? -13.791 13.586 25.363 1.00 95.56 191 LYS A CA 1
ATOM 1562 C C . LYS A 1 191 ? -12.604 12.867 24.730 1.00 95.56 191 LYS A C 1
ATOM 1564 O O . LYS A 1 191 ? -12.398 11.700 25.052 1.00 95.56 191 LYS A O 1
ATOM 1569 N N . MET A 1 192 ? -11.873 13.502 23.816 1.00 96.75 192 MET A N 1
ATOM 1570 C CA . MET A 1 192 ? -10.952 12.807 22.913 1.00 96.75 192 MET A CA 1
ATOM 1571 C C . MET A 1 192 ? -9.496 12.838 23.393 1.00 96.75 192 MET A C 1
ATOM 1573 O O . MET A 1 192 ? -8.881 13.898 23.478 1.00 96.75 192 MET A O 1
ATOM 1577 N N . THR A 1 193 ? -8.919 11.656 23.617 1.00 98.12 193 THR A N 1
ATOM 1578 C CA . THR A 1 193 ? -7.464 11.450 23.691 1.00 98.12 193 THR A CA 1
ATOM 1579 C C . THR A 1 193 ? -6.985 10.896 22.350 1.00 98.12 193 THR A C 1
ATOM 1581 O O . THR A 1 193 ? -7.455 9.845 21.913 1.00 98.12 193 THR A O 1
ATOM 1584 N N . VAL A 1 194 ? -6.067 11.600 21.685 1.00 98.31 194 VAL A N 1
ATOM 1585 C CA . VAL A 1 194 ? -5.521 11.207 20.378 1.00 98.31 194 VAL A CA 1
ATOM 1586 C C . VAL A 1 194 ? -4.095 10.697 20.529 1.00 98.31 194 VAL A C 1
ATOM 1588 O O . VAL A 1 194 ? -3.206 11.362 21.070 1.00 98.31 194 VAL A O 1
ATOM 1591 N N . HIS A 1 195 ? -3.883 9.514 19.972 1.00 98.50 195 HIS A N 1
ATOM 1592 C CA . HIS A 1 195 ? -2.598 8.868 19.782 1.00 98.50 195 HIS A CA 1
ATOM 1593 C C . HIS A 1 195 ? -2.385 8.687 18.281 1.00 98.50 195 HIS A C 1
ATOM 1595 O O . HIS A 1 195 ? -3.345 8.445 17.546 1.00 98.50 195 HIS A O 1
ATOM 1601 N N . PHE A 1 196 ? -1.143 8.752 17.815 1.00 97.75 196 PHE A N 1
ATOM 1602 C CA . PHE A 1 196 ? -0.850 8.447 16.418 1.00 97.75 196 PHE A CA 1
ATOM 1603 C C . PHE A 1 196 ? 0.395 7.587 16.269 1.00 97.75 196 PHE A C 1
ATOM 1605 O O . PHE A 1 196 ? 1.250 7.534 17.152 1.00 97.75 196 PHE A O 1
ATOM 1612 N N . ALA A 1 197 ? 0.500 6.901 15.137 1.00 96.88 197 ALA A N 1
ATOM 1613 C CA . ALA A 1 197 ? 1.691 6.148 14.788 1.00 96.88 197 ALA A CA 1
ATOM 1614 C C . ALA A 1 197 ? 1.936 6.146 13.285 1.00 96.88 197 ALA A C 1
ATOM 1616 O O . ALA A 1 197 ? 1.014 6.276 12.478 1.00 96.88 197 ALA A O 1
ATOM 1617 N N . PHE A 1 198 ? 3.197 5.944 12.930 1.00 93.75 198 PHE A N 1
ATOM 1618 C CA . PHE A 1 198 ? 3.673 5.907 11.557 1.00 93.75 198 PHE A CA 1
ATOM 1619 C C . PHE A 1 198 ? 4.724 4.815 11.374 1.00 93.75 198 PHE A C 1
ATOM 1621 O O . PHE A 1 198 ? 5.357 4.368 12.334 1.00 93.75 198 PHE A O 1
ATOM 1628 N N . ARG A 1 199 ? 4.901 4.353 10.133 1.00 91.06 199 ARG A N 1
ATOM 1629 C CA . ARG A 1 199 ? 5.923 3.354 9.793 1.00 91.06 199 ARG A CA 1
ATOM 1630 C C . ARG A 1 199 ? 7.289 4.023 9.641 1.00 91.06 199 ARG A C 1
ATOM 1632 O O . ARG A 1 199 ? 7.403 5.037 8.955 1.00 91.06 199 ARG A O 1
ATOM 1639 N N . LYS A 1 200 ? 8.317 3.410 10.228 1.00 90.75 200 LYS A N 1
ATOM 1640 C CA . LYS A 1 200 ? 9.722 3.772 10.028 1.00 90.75 200 LYS A CA 1
ATOM 1641 C C . LYS A 1 200 ? 10.139 3.588 8.568 1.00 90.75 200 LYS A C 1
ATOM 1643 O O . LYS A 1 200 ? 9.715 2.656 7.884 1.00 90.75 200 LYS A O 1
ATOM 1648 N N . SER A 1 201 ? 11.049 4.445 8.138 1.00 90.31 201 SER A N 1
ATOM 1649 C CA . SER A 1 201 ? 11.816 4.293 6.909 1.00 90.31 201 SER A CA 1
ATOM 1650 C C . SER A 1 201 ? 12.773 3.096 6.996 1.00 90.31 201 SER A C 1
ATOM 1652 O O . SER A 1 201 ? 13.262 2.776 8.088 1.00 90.31 201 SER A O 1
ATOM 1654 N N . PRO A 1 202 ? 13.109 2.436 5.875 1.00 87.44 202 PRO A N 1
ATOM 1655 C CA . PRO A 1 202 ? 14.276 1.566 5.802 1.00 87.44 202 PRO A CA 1
ATOM 1656 C C . PRO A 1 202 ? 15.528 2.238 6.378 1.00 87.44 202 PRO A C 1
ATOM 1658 O O . PRO A 1 202 ? 15.772 3.425 6.178 1.00 87.44 202 PRO A O 1
ATOM 1661 N N . PHE A 1 203 ? 16.327 1.462 7.113 1.00 90.44 203 PHE A N 1
ATOM 1662 C CA . PHE A 1 203 ? 17.579 1.903 7.748 1.00 90.44 203 PHE A CA 1
ATOM 1663 C C . PHE A 1 203 ? 17.445 3.011 8.818 1.00 90.44 203 PHE A C 1
ATOM 1665 O O . PHE A 1 203 ? 18.453 3.447 9.371 1.00 90.44 203 PHE A O 1
ATOM 1672 N N . GLN A 1 204 ? 16.227 3.428 9.182 1.00 88.50 204 GLN A N 1
ATOM 1673 C CA . GLN A 1 204 ? 15.987 4.350 10.292 1.00 88.50 204 GLN A CA 1
ATOM 1674 C C . GLN A 1 204 ? 16.238 3.668 11.648 1.00 88.50 204 GLN A C 1
ATOM 1676 O O . GLN A 1 204 ? 15.541 2.726 12.034 1.00 88.50 204 GLN A O 1
ATOM 1681 N N . THR A 1 205 ? 17.218 4.176 12.395 1.00 86.50 205 THR A N 1
ATOM 1682 C CA . THR A 1 205 ? 17.681 3.608 13.674 1.00 86.50 205 THR A CA 1
ATOM 1683 C C . THR A 1 205 ? 16.998 4.190 14.914 1.00 86.50 205 THR A C 1
ATOM 1685 O O . THR A 1 205 ? 17.081 3.593 15.982 1.00 86.50 205 THR A O 1
ATOM 1688 N N . SER A 1 206 ? 16.301 5.323 14.796 1.00 90.62 206 SER A N 1
ATOM 1689 C CA . SER A 1 206 ? 15.601 5.997 15.898 1.00 90.62 206 SER A CA 1
ATOM 1690 C C . SER A 1 206 ? 14.276 6.610 15.437 1.00 90.62 206 SER A C 1
ATOM 1692 O O . SER A 1 206 ? 14.063 6.847 14.247 1.00 90.62 206 SER A O 1
ATOM 1694 N N . CYS A 1 207 ? 13.365 6.860 16.374 1.00 93.38 207 CYS A N 1
ATOM 1695 C CA . CYS A 1 207 ? 12.104 7.545 16.101 1.00 93.38 207 CYS A CA 1
ATOM 1696 C C . CYS A 1 207 ? 12.238 9.058 16.384 1.00 93.38 207 CYS A C 1
ATOM 1698 O O . CYS A 1 207 ? 12.844 9.418 17.397 1.00 93.38 207 CYS A O 1
ATOM 1700 N N . PRO A 1 208 ? 11.744 9.951 15.501 1.00 93.00 208 PRO A N 1
ATOM 1701 C CA . PRO A 1 208 ? 11.877 11.397 15.672 1.00 93.00 208 PRO A CA 1
ATOM 1702 C C . PRO A 1 208 ? 10.891 11.939 16.714 1.00 93.00 208 PRO A C 1
ATOM 1704 O O . PRO A 1 208 ? 9.781 11.424 16.866 1.00 93.00 208 PRO A O 1
ATOM 1707 N N . VAL A 1 209 ? 11.263 13.021 17.398 1.00 93.12 209 VAL A N 1
ATOM 1708 C CA . VAL A 1 209 ? 10.289 13.832 18.145 1.00 93.12 209 VAL A CA 1
ATOM 1709 C C . VAL A 1 209 ? 9.368 14.508 17.129 1.00 93.12 209 VAL A C 1
ATOM 1711 O O . VAL A 1 209 ? 9.841 15.041 16.125 1.00 93.12 209 VAL A O 1
ATOM 1714 N N . PHE A 1 210 ? 8.060 14.454 17.364 1.00 94.62 210 PHE A N 1
ATOM 1715 C CA . PHE A 1 210 ? 7.084 15.182 16.562 1.00 94.62 210 PHE A CA 1
ATOM 1716 C C . PHE A 1 210 ? 6.946 16.606 17.097 1.00 94.62 210 PHE A C 1
ATOM 1718 O O . PHE A 1 210 ? 6.591 16.794 18.259 1.00 94.62 210 PHE A O 1
ATOM 1725 N N . GLU A 1 211 ? 7.195 17.586 16.233 1.00 94.19 211 GLU A N 1
ATOM 1726 C CA . GLU A 1 211 ? 7.042 19.010 16.524 1.00 94.19 211 GLU A CA 1
ATOM 1727 C C . GLU A 1 211 ? 5.906 19.589 15.669 1.00 94.19 211 GLU A C 1
ATOM 1729 O O . GLU A 1 211 ? 5.923 19.455 14.444 1.00 94.19 211 GLU A O 1
ATOM 1734 N N . LEU A 1 212 ? 4.943 20.265 16.300 1.00 94.50 212 LEU A N 1
ATOM 1735 C CA . LEU A 1 212 ? 3.899 21.043 15.627 1.00 94.50 212 LEU A CA 1
ATOM 1736 C C . LEU A 1 212 ? 3.868 22.460 16.226 1.00 94.50 212 LEU A C 1
ATOM 1738 O O . LEU A 1 212 ? 3.568 22.603 17.419 1.00 94.50 212 LEU A O 1
ATOM 1742 N N . PRO A 1 213 ? 4.176 23.513 15.446 1.00 92.81 213 PRO A N 1
ATOM 1743 C CA . PRO A 1 213 ? 4.138 24.882 15.937 1.00 92.81 213 PRO A CA 1
ATOM 1744 C C . PRO A 1 213 ? 2.703 25.344 16.216 1.00 92.81 213 PRO A C 1
ATOM 1746 O O . PRO A 1 213 ? 1.733 24.865 15.630 1.00 92.81 213 PRO A O 1
ATOM 1749 N N . GLN A 1 214 ? 2.580 26.326 17.102 1.00 89.44 214 GLN A N 1
ATOM 1750 C CA . GLN A 1 214 ? 1.320 26.965 17.449 1.00 89.44 214 GLN A CA 1
ATOM 1751 C C . GLN A 1 214 ? 0.633 27.586 16.221 1.00 89.44 214 GLN A C 1
ATOM 1753 O O . GLN A 1 214 ? 1.217 28.419 15.527 1.00 89.44 214 GLN A O 1
ATOM 1758 N N . SER A 1 215 ? -0.650 27.272 16.020 1.00 89.94 215 SER A N 1
ATOM 1759 C CA . SER A 1 215 ? -1.452 27.913 14.974 1.00 89.94 215 SER A CA 1
ATOM 1760 C C . SER A 1 215 ? -1.702 29.404 15.251 1.00 89.94 215 SER A C 1
ATOM 1762 O O . SER A 1 215 ? -2.136 29.820 16.336 1.00 89.94 215 SER A O 1
ATOM 1764 N N . ASN A 1 216 ? -1.479 30.220 14.219 1.00 90.25 216 ASN A N 1
ATOM 1765 C CA . ASN A 1 216 ? -1.857 31.634 14.198 1.00 90.25 216 ASN A CA 1
ATOM 1766 C C . ASN A 1 216 ? -3.358 31.828 13.904 1.00 90.25 216 ASN A C 1
ATOM 1768 O O . ASN A 1 216 ? -3.948 32.803 14.373 1.00 90.25 216 ASN A O 1
ATOM 1772 N N . ARG A 1 217 ? -3.988 30.874 13.205 1.00 89.56 217 ARG A N 1
ATOM 1773 C CA . ARG A 1 217 ? -5.397 30.880 12.772 1.00 89.56 217 ARG A CA 1
ATOM 1774 C C . ARG A 1 217 ? -6.337 31.047 13.976 1.00 89.56 217 ARG A C 1
ATOM 1776 O O . ARG A 1 217 ? -6.191 30.362 14.986 1.00 89.56 217 ARG A O 1
ATOM 1783 N N . THR A 1 218 ? -7.318 31.937 13.926 1.00 90.50 218 THR A N 1
ATOM 1784 C CA . THR A 1 218 ? -8.403 31.996 14.926 1.00 90.50 218 THR A CA 1
ATOM 1785 C C . THR A 1 218 ? -9.381 30.838 14.740 1.00 90.50 218 THR A C 1
ATOM 1787 O O . THR A 1 218 ? -9.470 30.266 13.655 1.00 90.50 218 THR A O 1
ATOM 1790 N N . CYS A 1 219 ? -10.163 30.495 15.770 1.00 89.75 219 CYS A N 1
ATOM 1791 C CA . CYS A 1 219 ? -11.222 29.498 15.587 1.00 89.75 219 CYS A CA 1
ATOM 1792 C C . CYS A 1 219 ? -12.305 29.946 14.588 1.00 89.75 219 CYS A C 1
ATOM 1794 O O . CYS A 1 219 ? -12.926 29.104 13.949 1.00 89.75 219 CYS A O 1
ATOM 1796 N N . GLN A 1 220 ? -12.502 31.256 14.390 1.00 89.00 220 GLN A N 1
ATOM 1797 C CA . GLN A 1 220 ? -13.414 31.778 13.364 1.00 89.00 220 GLN A CA 1
ATOM 1798 C C . GLN A 1 220 ? -12.883 31.509 11.948 1.00 89.00 220 GLN A C 1
ATOM 1800 O O . GLN A 1 220 ? -13.625 31.011 11.107 1.00 89.00 220 GLN A O 1
ATOM 1805 N N . GLU A 1 221 ? -11.596 31.761 11.697 1.00 90.31 221 GLU A N 1
ATOM 1806 C CA . GLU A 1 221 ? -10.948 31.443 10.415 1.00 90.31 221 GLU A CA 1
ATOM 1807 C C . GLU A 1 221 ? -10.863 29.931 10.175 1.00 90.31 221 GLU A C 1
ATOM 1809 O O . GLU A 1 221 ? -11.047 29.483 9.044 1.00 90.31 221 GLU A O 1
ATOM 1814 N N . PHE A 1 222 ? -10.643 29.132 11.227 1.00 90.50 222 PHE A N 1
ATOM 1815 C CA . PHE A 1 222 ? -10.713 27.672 11.142 1.00 90.50 222 PHE A CA 1
ATOM 1816 C C . PHE A 1 222 ? -12.106 27.207 10.706 1.00 90.50 222 PHE A C 1
ATOM 1818 O O . PHE A 1 222 ? -12.218 26.549 9.678 1.00 90.50 222 PHE A O 1
ATOM 1825 N N . PHE A 1 223 ? -13.180 27.614 11.395 1.00 89.00 223 PHE A N 1
ATOM 1826 C CA . PHE A 1 223 ? -14.539 27.228 10.995 1.00 89.00 223 PHE A CA 1
ATOM 1827 C C . PHE A 1 223 ? -14.956 27.791 9.623 1.00 89.00 223 PHE A C 1
ATOM 1829 O O . PHE A 1 223 ? -15.709 27.137 8.907 1.00 89.00 223 PHE A O 1
ATOM 1836 N N . ALA A 1 224 ? -14.427 28.945 9.201 1.00 88.69 224 ALA A N 1
ATOM 1837 C CA . ALA A 1 224 ? -14.653 29.493 7.860 1.00 88.69 224 ALA A CA 1
ATOM 1838 C C . ALA A 1 224 ? -13.901 28.746 6.736 1.00 88.69 224 ALA A C 1
ATOM 1840 O O . ALA A 1 224 ? -14.316 28.814 5.582 1.00 88.69 224 ALA A O 1
ATOM 1841 N N . SER A 1 225 ? -12.816 28.031 7.057 1.00 88.75 225 SER A N 1
ATOM 1842 C CA . SER A 1 225 ? -12.018 27.222 6.114 1.00 88.75 225 SER A CA 1
ATOM 1843 C C . SER A 1 225 ? -12.155 25.708 6.336 1.00 88.75 225 SER A C 1
ATOM 1845 O O . SER A 1 225 ? -11.491 24.915 5.672 1.00 88.75 225 SER A O 1
ATOM 1847 N N . TYR A 1 226 ? -13.046 25.302 7.240 1.00 86.25 226 TYR A N 1
ATOM 1848 C CA . TYR A 1 226 ? -13.176 23.950 7.781 1.00 86.25 226 TYR A CA 1
ATOM 1849 C C . TYR A 1 226 ? -13.360 22.862 6.718 1.00 86.25 226 TYR A C 1
ATOM 1851 O O . TYR A 1 226 ? -12.580 21.914 6.690 1.00 86.25 226 TYR A O 1
ATOM 1859 N N . GLU A 1 227 ? -14.327 23.026 5.809 1.00 87.94 227 GLU A N 1
ATOM 1860 C CA . GLU A 1 227 ? -14.595 22.060 4.730 1.00 87.94 227 GLU A CA 1
ATOM 1861 C C . GLU A 1 227 ? -13.416 21.953 3.750 1.00 87.94 227 GLU A C 1
ATOM 1863 O O . GLU A 1 227 ? -13.082 20.865 3.288 1.00 87.94 227 GLU A O 1
ATOM 1868 N N . LEU A 1 228 ? -12.731 23.070 3.470 1.00 88.31 228 LEU A N 1
ATOM 1869 C CA . LEU A 1 228 ? -11.548 23.084 2.608 1.00 88.31 228 LEU A CA 1
ATOM 1870 C C . LEU A 1 228 ? -10.398 22.308 3.263 1.00 88.31 228 LEU A C 1
ATOM 1872 O O . LEU A 1 228 ? -9.830 21.414 2.639 1.00 88.31 228 LEU A O 1
ATOM 1876 N N . LEU A 1 229 ? -10.102 22.602 4.534 1.00 89.31 229 LEU A N 1
ATOM 1877 C CA . LEU A 1 229 ? -9.071 21.906 5.308 1.00 89.31 229 LEU A CA 1
ATOM 1878 C C . LEU A 1 229 ? -9.384 20.407 5.458 1.00 89.31 229 LEU A C 1
ATOM 1880 O O . LEU A 1 229 ? -8.478 19.593 5.312 1.00 89.31 229 LEU A O 1
ATOM 1884 N N . ARG A 1 230 ? -10.657 20.042 5.668 1.00 87.88 230 ARG A N 1
ATOM 1885 C CA . ARG A 1 230 ? -11.135 18.650 5.718 1.00 87.88 230 ARG A CA 1
ATOM 1886 C C . ARG A 1 230 ? -10.944 17.935 4.384 1.00 87.88 230 ARG A C 1
ATOM 1888 O O . ARG A 1 230 ? -10.374 16.852 4.348 1.00 87.88 230 ARG A O 1
ATOM 1895 N N . SER A 1 231 ? -11.349 18.567 3.280 1.00 85.69 231 SER A N 1
ATOM 1896 C CA . SER A 1 231 ? -11.218 18.004 1.927 1.00 85.69 231 SER A CA 1
ATOM 1897 C C . SER A 1 231 ? -9.766 17.815 1.463 1.00 85.69 231 SER A C 1
ATOM 1899 O O . SER A 1 231 ? -9.507 16.996 0.585 1.00 85.69 231 SER A O 1
ATOM 1901 N N . ALA A 1 232 ? -8.814 18.532 2.070 1.00 86.38 232 ALA A N 1
ATOM 1902 C CA . ALA A 1 232 ? -7.383 18.381 1.815 1.00 86.38 232 ALA A CA 1
ATOM 1903 C C . ALA A 1 232 ? -6.738 17.197 2.570 1.00 86.38 232 ALA A C 1
ATOM 1905 O O . ALA A 1 232 ? -5.554 16.914 2.371 1.00 86.38 232 ALA A O 1
ATOM 1906 N N . ILE A 1 233 ? -7.474 16.502 3.443 1.00 86.69 233 ILE A N 1
ATOM 1907 C CA . ILE A 1 233 ? -6.985 15.322 4.165 1.00 86.69 233 ILE A CA 1
ATOM 1908 C C . ILE A 1 233 ? -7.192 14.085 3.288 1.00 86.69 233 ILE A C 1
ATOM 1910 O O . ILE A 1 233 ? -8.316 13.650 3.044 1.00 86.69 233 ILE A O 1
ATOM 1914 N N . VAL A 1 234 ? -6.090 13.488 2.835 1.00 80.38 234 VAL A N 1
ATOM 1915 C CA . VAL A 1 234 ? -6.103 12.225 2.083 1.00 80.38 234 VAL A CA 1
ATOM 1916 C C . VAL A 1 234 ? -5.861 11.031 3.005 1.00 80.38 234 VAL A C 1
ATOM 1918 O O . VAL A 1 234 ? -5.189 11.152 4.032 1.00 80.38 234 VAL A O 1
ATOM 1921 N N . GLY A 1 235 ? -6.392 9.863 2.635 1.00 77.94 235 GLY A N 1
ATOM 1922 C CA . GLY A 1 235 ? -6.128 8.596 3.327 1.00 77.94 235 GLY A CA 1
ATOM 1923 C C . GLY A 1 235 ? -4.652 8.166 3.236 1.00 77.94 235 GLY A C 1
ATOM 1924 O O . GLY A 1 235 ? -3.965 8.536 2.278 1.00 77.94 235 GLY A O 1
ATOM 1925 N N . PRO A 1 236 ? -4.140 7.372 4.196 1.00 76.06 236 PRO A N 1
ATOM 1926 C CA . PRO A 1 236 ? -2.785 6.842 4.131 1.00 76.06 236 PRO A CA 1
ATOM 1927 C C . PRO A 1 236 ? -2.685 5.798 3.015 1.00 76.06 236 PRO A C 1
ATOM 1929 O O . PRO A 1 236 ? -3.538 4.920 2.878 1.00 76.06 236 PRO A O 1
ATOM 1932 N N . PHE A 1 237 ? -1.606 5.850 2.237 1.00 67.81 237 PHE A N 1
ATOM 1933 C CA . PHE A 1 237 ? -1.394 4.950 1.101 1.00 67.81 237 PHE A CA 1
ATOM 1934 C C . PHE A 1 237 ? -0.743 3.620 1.516 1.00 67.81 237 PHE A C 1
ATOM 1936 O O . PHE A 1 237 ? -0.803 2.626 0.790 1.00 67.81 237 PHE A O 1
ATOM 1943 N N . GLN A 1 238 ? -0.109 3.583 2.692 1.00 72.06 238 GLN A N 1
ATOM 1944 C CA . GLN A 1 238 ? 0.453 2.358 3.264 1.00 72.06 238 GLN A CA 1
ATOM 1945 C C . GLN A 1 238 ? -0.617 1.435 3.871 1.00 72.06 238 GLN A C 1
ATOM 1947 O O . GLN A 1 238 ? -1.643 1.884 4.377 1.00 72.06 238 GLN A O 1
ATOM 1952 N N . LEU A 1 239 ? -0.327 0.127 3.923 1.00 71.56 239 LEU A N 1
ATOM 1953 C CA . LEU A 1 239 ? -1.184 -0.852 4.598 1.00 71.56 239 LEU A CA 1
ATOM 1954 C C . LEU A 1 239 ? -1.402 -0.492 6.077 1.00 71.56 239 LEU A C 1
ATOM 1956 O O . LEU A 1 239 ? -0.475 -0.537 6.890 1.00 71.56 239 LEU A O 1
ATOM 1960 N N . TYR A 1 240 ? -2.659 -0.192 6.406 1.00 82.25 240 TYR A N 1
ATOM 1961 C CA . TYR A 1 240 ? -3.113 0.207 7.733 1.00 82.25 240 TYR A CA 1
ATOM 1962 C C . TYR A 1 240 ? -2.918 -0.907 8.783 1.00 82.25 240 TYR A C 1
ATOM 1964 O O . TYR A 1 240 ? -3.508 -1.983 8.634 1.00 82.25 240 TYR A O 1
ATOM 1972 N N . PRO A 1 241 ? -2.151 -0.687 9.868 1.00 87.06 241 PRO A N 1
ATOM 1973 C CA . PRO A 1 241 ? -1.942 -1.676 10.926 1.00 87.06 241 PRO A CA 1
ATOM 1974 C C . PRO A 1 241 ? -3.062 -1.589 11.981 1.00 87.06 241 PRO A C 1
ATOM 1976 O O . PRO A 1 241 ? -2.874 -1.111 13.100 1.00 87.06 241 PRO A O 1
ATOM 1979 N N . SER A 1 242 ? -4.268 -2.037 11.620 1.00 89.12 242 SER A N 1
ATOM 1980 C CA . SER A 1 242 ? -5.480 -1.806 12.427 1.00 89.12 242 SER A CA 1
ATOM 1981 C C . SER A 1 242 ? -5.450 -2.425 13.831 1.00 89.12 242 SER A C 1
ATOM 1983 O O . SER A 1 242 ? -6.135 -1.939 14.729 1.00 89.12 242 SER A O 1
ATOM 1985 N N . ASN A 1 243 ? -4.698 -3.510 14.037 1.00 92.00 243 ASN A N 1
ATOM 1986 C CA . ASN A 1 243 ? -4.552 -4.127 15.359 1.00 92.00 243 ASN A CA 1
ATOM 1987 C C . ASN A 1 243 ? -3.603 -3.317 16.252 1.00 92.00 243 ASN A C 1
ATOM 1989 O O . ASN A 1 243 ? -3.941 -3.054 17.403 1.00 92.00 243 ASN A O 1
ATOM 1993 N N . LEU A 1 244 ? -2.497 -2.811 15.694 1.00 94.31 244 LEU A N 1
ATOM 1994 C CA . LEU A 1 244 ? -1.604 -1.888 16.394 1.00 94.31 244 LEU A CA 1
ATOM 1995 C C . LEU A 1 244 ? -2.347 -0.618 16.833 1.00 94.31 244 LEU A C 1
ATOM 1997 O O . LEU A 1 244 ? -2.210 -0.197 17.976 1.00 94.31 244 LEU A O 1
ATOM 2001 N N . MET A 1 245 ? -3.199 -0.039 15.978 1.00 96.25 245 MET A N 1
ATOM 2002 C CA . MET A 1 245 ? -3.959 1.160 16.359 1.00 96.25 245 MET A CA 1
ATOM 2003 C C . MET A 1 245 ? -4.973 0.903 17.489 1.00 96.25 245 MET A C 1
ATOM 2005 O O . MET A 1 245 ? -5.111 1.750 18.372 1.00 96.25 245 MET A O 1
ATOM 2009 N N . ARG A 1 246 ? -5.618 -0.277 17.535 1.00 94.62 246 ARG A N 1
ATOM 2010 C CA . ARG A 1 246 ? -6.435 -0.697 18.695 1.00 94.62 246 ARG A CA 1
ATOM 2011 C C . ARG A 1 246 ? -5.583 -0.825 19.962 1.00 94.62 246 ARG A C 1
ATOM 2013 O O . ARG A 1 246 ? -5.978 -0.323 21.013 1.00 94.62 246 ARG A O 1
ATOM 2020 N N . ASN A 1 247 ? -4.408 -1.447 19.863 1.00 96.44 247 ASN A N 1
ATOM 2021 C CA . ASN A 1 247 ? -3.488 -1.617 20.991 1.00 96.44 247 ASN A CA 1
ATOM 2022 C C . ASN A 1 247 ? -2.997 -0.269 21.542 1.00 96.44 247 ASN A C 1
ATOM 2024 O O . ASN A 1 247 ? -2.983 -0.072 22.756 1.00 96.44 247 ASN A O 1
ATOM 2028 N N . ILE A 1 248 ? -2.671 0.680 20.661 1.00 97.94 248 ILE A N 1
ATOM 2029 C CA . ILE A 1 248 ? -2.281 2.050 21.015 1.00 97.94 248 ILE A CA 1
ATOM 2030 C C . ILE A 1 248 ? -3.421 2.769 21.741 1.00 97.94 248 ILE A C 1
ATOM 2032 O O . ILE A 1 248 ? -3.197 3.318 22.820 1.00 97.94 248 ILE A O 1
ATOM 2036 N N . ALA A 1 249 ? -4.647 2.718 21.209 1.00 98.12 249 ALA A N 1
ATOM 2037 C CA . ALA A 1 249 ? -5.813 3.320 21.853 1.00 98.12 249 ALA A CA 1
ATOM 2038 C C . ALA A 1 249 ? -6.062 2.741 23.259 1.00 98.12 249 ALA A C 1
ATOM 2040 O O . ALA A 1 249 ? -6.318 3.487 24.204 1.00 98.12 249 ALA A O 1
ATOM 2041 N N . ARG A 1 250 ? -5.919 1.420 23.430 1.00 97.56 250 ARG A N 1
ATOM 2042 C CA . ARG A 1 250 ? -6.051 0.737 24.729 1.00 97.56 250 ARG A CA 1
ATOM 2043 C C . ARG A 1 250 ? -4.944 1.080 25.726 1.00 97.56 250 ARG A C 1
ATOM 2045 O O . ARG A 1 250 ? -5.241 1.415 26.873 1.00 97.56 250 ARG A O 1
ATOM 2052 N N . LYS A 1 251 ? -3.674 1.047 25.304 1.00 97.19 251 LYS A N 1
ATOM 2053 C CA . LYS A 1 251 ? -2.529 1.439 26.149 1.00 97.19 251 LYS A CA 1
ATOM 2054 C C . LYS A 1 251 ? -2.625 2.920 26.542 1.00 97.19 251 LYS A C 1
ATOM 2056 O O . LYS A 1 251 ? -2.312 3.270 27.677 1.00 97.19 251 LYS A O 1
ATOM 2061 N N . GLY A 1 252 ? -3.095 3.762 25.624 1.00 95.88 252 GLY A N 1
ATOM 2062 C CA . GLY A 1 252 ? -3.227 5.208 25.780 1.00 95.88 252 GLY A CA 1
ATOM 2063 C C . GLY A 1 252 ? -4.453 5.710 26.552 1.00 95.88 252 GLY A C 1
ATOM 2064 O O . GLY A 1 252 ? -4.408 6.818 27.085 1.00 95.88 252 GLY A O 1
ATOM 2065 N N . ALA A 1 253 ? -5.514 4.904 26.655 1.00 96.44 253 ALA A N 1
ATOM 2066 C CA . ALA A 1 253 ? -6.775 5.275 27.296 1.00 96.44 253 ALA A CA 1
ATOM 2067 C C . ALA A 1 253 ? -6.616 5.718 28.761 1.00 96.44 253 ALA A C 1
ATOM 2069 O O . ALA A 1 253 ? -5.851 5.131 29.532 1.00 96.44 253 ALA A O 1
ATOM 2070 N N . LEU A 1 254 ? -7.408 6.710 29.176 1.00 91.69 254 LEU A N 1
ATOM 2071 C CA . LEU A 1 254 ? -7.361 7.277 30.532 1.00 91.69 254 LEU A CA 1
ATOM 2072 C C . LEU A 1 254 ? -8.081 6.426 31.592 1.00 91.69 254 LEU A C 1
ATOM 2074 O O . LEU A 1 254 ? -7.932 6.689 32.786 1.00 91.69 254 LEU A O 1
ATOM 2078 N N . SER A 1 255 ? -8.842 5.409 31.172 1.00 94.94 255 SER A N 1
ATOM 2079 C CA . SER A 1 255 ? -9.555 4.495 32.067 1.00 94.94 255 SER A CA 1
ATOM 2080 C C . SER A 1 255 ? -9.165 3.031 31.867 1.00 94.94 255 SER A C 1
ATOM 2082 O O . SER A 1 255 ? -8.661 2.624 30.811 1.00 94.94 255 SER A O 1
ATOM 2084 N N . ASP A 1 256 ? -9.389 2.247 32.917 1.00 96.06 256 ASP A N 1
ATOM 2085 C CA . ASP A 1 256 ? -8.974 0.847 32.997 1.00 96.06 256 ASP A CA 1
ATOM 2086 C C . ASP A 1 256 ? -10.019 -0.130 32.440 1.00 96.06 256 ASP A C 1
ATOM 2088 O O . ASP A 1 256 ? -9.674 -1.275 32.158 1.00 96.06 256 ASP A O 1
ATOM 2092 N N . ILE A 1 257 ? -11.260 0.317 32.203 1.00 97.88 257 ILE A N 1
ATOM 2093 C CA . ILE A 1 257 ? -12.311 -0.450 31.514 1.00 97.88 257 ILE A CA 1
ATOM 2094 C C . ILE A 1 257 ? -12.530 0.134 30.114 1.00 97.88 257 ILE A C 1
ATOM 2096 O O . ILE A 1 257 ? -12.808 1.324 29.955 1.00 97.88 257 ILE A O 1
ATOM 2100 N N . GLN A 1 258 ? -12.407 -0.706 29.088 1.00 97.94 258 GLN A N 1
ATOM 2101 C CA . GLN A 1 258 ? -12.205 -0.277 27.703 1.00 97.94 258 GLN A CA 1
ATOM 2102 C C . GLN A 1 258 ? -13.131 -1.052 26.759 1.00 97.94 258 GLN A C 1
ATOM 2104 O O . GLN A 1 258 ? -13.035 -2.274 26.672 1.00 97.94 258 GLN A O 1
ATOM 2109 N N . PHE A 1 259 ? -14.021 -0.360 26.043 1.00 98.12 259 PHE A N 1
ATOM 2110 C CA . PHE A 1 259 ? -14.823 -0.947 24.963 1.00 98.12 259 PHE A CA 1
ATOM 2111 C C . PHE A 1 259 ? -14.069 -0.817 23.639 1.00 98.12 259 PHE A C 1
ATOM 2113 O O . PHE A 1 259 ? -13.795 0.300 23.201 1.00 98.12 259 PHE A O 1
ATOM 2120 N N . ILE A 1 260 ? -13.728 -1.945 23.010 1.00 96.81 260 ILE A N 1
ATOM 2121 C CA . ILE A 1 260 ? -12.970 -1.962 21.756 1.00 96.81 260 ILE A CA 1
ATOM 2122 C C . ILE A 1 260 ? -13.941 -1.928 20.574 1.00 96.81 260 ILE A C 1
ATOM 2124 O O . ILE A 1 260 ? -14.563 -2.943 20.254 1.00 96.81 260 ILE A O 1
ATOM 2128 N N . MET A 1 261 ? -14.038 -0.776 19.911 1.00 94.56 261 MET A N 1
ATOM 2129 C CA . MET A 1 261 ? -14.989 -0.534 18.823 1.00 94.56 261 MET A CA 1
ATOM 2130 C C . MET A 1 261 ? -14.269 -0.173 17.520 1.00 94.56 261 MET A C 1
ATOM 2132 O O . MET A 1 261 ? -13.317 0.610 17.521 1.00 94.56 261 MET A O 1
ATOM 2136 N N . ASP A 1 262 ? -14.743 -0.710 16.399 1.00 90.56 262 ASP A N 1
ATOM 2137 C CA . ASP A 1 262 ? -14.300 -0.303 15.060 1.00 90.56 262 ASP A CA 1
ATOM 2138 C C . ASP A 1 262 ? -14.811 1.120 14.746 1.00 90.56 262 ASP A C 1
ATOM 2140 O O . ASP A 1 262 ? -15.930 1.474 15.124 1.00 90.56 262 ASP A O 1
ATOM 2144 N N . GLY A 1 263 ? -13.986 1.952 14.098 1.00 87.06 263 GLY A N 1
ATOM 2145 C CA . GLY A 1 263 ? -14.231 3.400 13.957 1.00 87.06 263 GLY A CA 1
ATOM 2146 C C . GLY A 1 263 ? -15.426 3.811 13.082 1.00 87.06 263 GLY A C 1
ATOM 2147 O O . GLY A 1 263 ? -15.812 4.976 13.092 1.00 87.06 263 GLY A O 1
ATOM 2148 N N . ASP A 1 264 ? -16.022 2.867 12.355 1.00 86.69 264 ASP A N 1
ATOM 2149 C CA . ASP A 1 264 ? -17.198 3.017 11.486 1.00 86.69 264 ASP A CA 1
ATOM 2150 C C . ASP A 1 264 ? -18.529 2.639 12.177 1.00 86.69 264 ASP A C 1
ATOM 2152 O O . ASP A 1 264 ? -19.602 2.711 11.570 1.00 86.69 264 ASP A O 1
ATOM 2156 N N . MET A 1 265 ? -18.486 2.251 13.457 1.00 92.31 265 MET A N 1
ATOM 2157 C CA . MET A 1 265 ? -19.654 1.785 14.209 1.00 92.31 265 MET A CA 1
ATOM 2158 C C . MET A 1 265 ? -20.320 2.891 15.032 1.00 92.31 265 MET A C 1
ATOM 2160 O O . MET A 1 265 ? -19.673 3.740 15.642 1.00 92.31 265 MET A O 1
ATOM 2164 N N . ILE A 1 266 ? -21.650 2.838 15.116 1.00 94.81 266 ILE A N 1
ATOM 2165 C CA . ILE A 1 266 ? -22.468 3.805 15.851 1.00 94.81 266 ILE A CA 1
ATOM 2166 C C . ILE A 1 266 ? -23.076 3.122 17.094 1.00 94.81 266 ILE A C 1
ATOM 2168 O O . ILE A 1 266 ? -23.987 2.300 16.951 1.00 94.81 266 ILE A O 1
ATOM 2172 N N . PRO A 1 267 ? -22.624 3.448 18.322 1.00 96.75 267 PRO A N 1
ATOM 2173 C CA . PRO A 1 267 ? -23.109 2.824 19.557 1.00 96.75 267 PRO A CA 1
ATOM 2174 C C . PRO A 1 267 ? -24.527 3.290 19.922 1.00 96.75 267 PRO A C 1
ATOM 2176 O O . PRO A 1 267 ? -24.931 4.406 19.594 1.00 96.75 267 PRO A O 1
ATOM 2179 N N . SER A 1 268 ? -25.307 2.478 20.638 1.00 96.88 268 SER A N 1
ATOM 2180 C CA . SER A 1 268 ? -26.635 2.847 21.157 1.00 96.88 268 SER A CA 1
ATOM 2181 C C . SER A 1 268 ? -26.606 4.102 22.051 1.00 96.88 268 SER A C 1
ATOM 2183 O O . SER A 1 268 ? -25.586 4.418 22.651 1.00 96.88 268 SER A O 1
ATOM 2185 N N . THR A 1 269 ? -27.721 4.826 22.177 1.00 95.31 269 THR A N 1
ATOM 2186 C CA . THR A 1 269 ? -27.820 6.024 23.035 1.00 95.31 269 THR A CA 1
ATOM 2187 C C . THR A 1 269 ? -27.513 5.700 24.506 1.00 95.31 269 THR A C 1
ATOM 2189 O O . THR A 1 269 ? -28.051 4.727 25.038 1.00 95.31 269 THR A O 1
ATOM 2192 N N . GLU A 1 270 ? -26.710 6.545 25.167 1.00 95.12 270 GLU A N 1
ATOM 2193 C CA . GLU A 1 270 ? -26.255 6.406 26.570 1.00 95.12 270 GLU A CA 1
ATOM 2194 C C . GLU A 1 270 ? -25.516 5.073 26.840 1.00 95.12 270 GLU A C 1
ATOM 2196 O O . GLU A 1 270 ? -25.783 4.396 27.835 1.00 95.12 270 GLU A O 1
ATOM 2201 N N . PHE A 1 271 ? -24.652 4.635 25.916 1.00 97.06 271 PHE A N 1
ATOM 2202 C CA . PHE A 1 271 ? -23.948 3.351 26.007 1.00 97.06 271 PHE A CA 1
ATOM 2203 C C . PHE A 1 271 ? -23.030 3.307 27.232 1.00 97.06 271 PHE A C 1
ATOM 2205 O O . PHE A 1 271 ? -23.124 2.372 28.032 1.00 97.06 271 PHE A O 1
ATOM 2212 N N . ALA A 1 272 ? -22.156 4.306 27.386 1.00 96.12 272 ALA A N 1
ATOM 2213 C CA . ALA A 1 272 ? -21.155 4.348 28.447 1.00 96.12 272 ALA A CA 1
ATOM 2214 C C . ALA A 1 272 ? -21.828 4.397 29.827 1.00 96.12 272 ALA A C 1
ATOM 2216 O O . ALA A 1 272 ? -21.520 3.580 30.695 1.00 96.12 272 ALA A O 1
ATOM 2217 N N . ILE A 1 273 ? -22.816 5.280 29.998 1.00 94.06 273 ILE A N 1
ATOM 2218 C CA . ILE A 1 273 ? -23.601 5.453 31.226 1.00 94.06 273 ILE A CA 1
ATOM 2219 C C . ILE A 1 273 ? -24.344 4.160 31.594 1.00 94.06 273 ILE A C 1
ATOM 2221 O O . ILE A 1 273 ? -24.340 3.759 32.759 1.00 94.06 273 ILE A O 1
ATOM 2225 N N . LYS A 1 274 ? -24.958 3.470 30.621 1.00 95.62 274 LYS A N 1
ATOM 2226 C CA . LYS A 1 274 ? -25.678 2.207 30.877 1.00 95.62 274 LYS A CA 1
ATOM 2227 C C . LYS A 1 274 ? -24.742 1.068 31.253 1.00 95.62 274 LYS A C 1
ATOM 2229 O O . LYS A 1 274 ? -25.096 0.260 32.111 1.00 95.62 274 LYS A O 1
ATOM 2234 N N . ILE A 1 275 ? -23.573 0.975 30.622 1.00 96.62 275 ILE A N 1
ATOM 2235 C CA . ILE A 1 275 ? -22.676 -0.167 30.813 1.00 96.62 275 ILE A CA 1
ATOM 2236 C C . ILE A 1 275 ? -21.730 -0.006 32.012 1.00 96.62 275 ILE A C 1
ATOM 2238 O O . ILE A 1 275 ? -21.364 -1.014 32.614 1.00 96.62 275 ILE A O 1
ATOM 2242 N N . LYS A 1 276 ? -21.401 1.231 32.423 1.00 95.69 276 LYS A N 1
ATOM 2243 C CA . LYS A 1 276 ? -20.495 1.550 33.548 1.00 95.69 276 LYS A CA 1
ATOM 2244 C C . LYS A 1 276 ? -20.754 0.712 34.817 1.00 95.69 276 LYS A C 1
ATOM 2246 O O . LYS A 1 276 ? -19.788 0.120 35.305 1.00 95.69 276 LYS A O 1
ATOM 2251 N N . PRO A 1 277 ? -21.994 0.551 35.338 1.00 95.06 277 PRO A N 1
ATOM 2252 C CA . PRO A 1 277 ? -22.214 -0.167 36.599 1.00 95.06 277 PRO A CA 1
ATOM 2253 C C . PRO A 1 277 ? -21.941 -1.672 36.496 1.00 95.06 277 PRO A C 1
ATOM 2255 O O . PRO A 1 277 ? -21.252 -2.234 37.344 1.00 95.06 277 PRO A O 1
ATOM 2258 N N . ILE A 1 278 ? -22.441 -2.328 35.442 1.00 95.94 278 ILE A N 1
ATOM 2259 C CA . ILE A 1 278 ? -22.256 -3.775 35.255 1.00 95.94 278 ILE A CA 1
ATOM 2260 C C . ILE A 1 278 ? -20.823 -4.102 34.811 1.00 95.94 278 ILE A C 1
ATOM 2262 O O . ILE A 1 278 ? -20.278 -5.126 35.214 1.00 95.94 278 ILE A O 1
ATOM 2266 N N . ALA A 1 279 ? -20.170 -3.204 34.066 1.00 96.50 279 ALA A N 1
ATOM 2267 C CA . ALA A 1 279 ? -18.762 -3.340 33.718 1.00 96.50 279 ALA A CA 1
ATOM 2268 C C . ALA A 1 279 ? -17.867 -3.277 34.966 1.00 96.50 279 ALA A C 1
ATOM 2270 O O . ALA A 1 279 ? -17.043 -4.164 35.140 1.00 96.50 279 ALA A O 1
ATOM 2271 N N . ASN A 1 280 ? -18.097 -2.344 35.897 1.00 95.75 280 ASN A N 1
ATOM 2272 C CA . ASN A 1 280 ? -17.361 -2.289 37.173 1.00 95.75 280 ASN A CA 1
ATOM 2273 C C . ASN A 1 280 ? -17.587 -3.529 38.070 1.00 95.75 280 ASN A C 1
ATOM 2275 O O . ASN A 1 280 ? -16.745 -3.845 38.906 1.00 95.75 280 ASN A O 1
ATOM 2279 N N . GLN A 1 281 ? -18.700 -4.253 37.905 1.00 94.31 281 GLN A N 1
ATOM 2280 C CA . GLN A 1 281 ? -18.971 -5.510 38.619 1.00 94.31 281 GLN A CA 1
ATOM 2281 C C . GLN A 1 281 ? -18.308 -6.742 37.960 1.00 94.31 281 GLN A C 1
ATOM 2283 O O . GLN A 1 281 ? -18.060 -7.753 38.631 1.00 94.31 281 GLN A O 1
ATOM 2288 N N . PHE A 1 282 ? -18.061 -6.696 36.646 1.00 94.25 282 PHE A N 1
ATOM 2289 C CA . PHE A 1 282 ? -17.565 -7.838 35.866 1.00 94.25 282 PHE A CA 1
ATOM 2290 C C . PHE A 1 282 ? -16.080 -7.741 35.487 1.00 94.25 282 PHE A C 1
ATOM 2292 O O . PHE A 1 282 ? -15.394 -8.762 35.493 1.00 94.25 282 PHE A O 1
ATOM 2299 N N . ILE A 1 283 ? -15.595 -6.531 35.214 1.00 94.56 283 ILE A N 1
ATOM 2300 C CA . ILE A 1 283 ? -14.260 -6.204 34.705 1.00 94.56 283 ILE A CA 1
ATOM 2301 C C . ILE A 1 283 ? -13.443 -5.565 35.841 1.00 94.56 283 ILE A C 1
ATOM 2303 O O . ILE A 1 283 ? -13.282 -4.352 35.921 1.00 94.56 283 ILE A O 1
ATOM 2307 N N . ASP A 1 284 ? -12.965 -6.401 36.763 1.00 88.50 284 ASP A N 1
ATOM 2308 C CA . ASP A 1 284 ? -12.241 -6.009 37.989 1.00 88.50 284 ASP A CA 1
ATOM 2309 C C . ASP A 1 284 ? -10.705 -6.187 37.887 1.00 88.50 284 ASP A C 1
ATOM 2311 O O . ASP A 1 284 ? -9.986 -6.087 38.888 1.00 88.50 284 ASP A O 1
ATOM 2315 N N . GLY A 1 285 ? -10.211 -6.522 36.689 1.00 87.50 285 GLY A N 1
ATOM 2316 C CA . GLY A 1 285 ? -8.800 -6.791 36.398 1.00 87.50 285 GLY A CA 1
ATOM 2317 C C . GLY A 1 285 ? -8.224 -8.068 37.025 1.00 87.50 285 GLY A C 1
ATOM 2318 O O . GLY A 1 285 ? -7.002 -8.220 37.057 1.00 87.50 285 GLY A O 1
ATOM 2319 N N . LYS A 1 286 ? -9.067 -8.963 37.565 1.00 88.50 286 LYS A N 1
ATOM 2320 C CA . LYS A 1 286 ? -8.666 -10.204 38.267 1.00 88.50 286 LYS A CA 1
ATOM 2321 C C . LYS A 1 286 ? -9.500 -11.411 37.840 1.00 88.50 286 LYS A C 1
ATOM 2323 O O . LYS A 1 286 ? -8.972 -12.501 37.631 1.00 88.50 286 LYS A O 1
ATOM 2328 N N . SER A 1 287 ? -10.807 -11.213 37.734 1.00 90.50 287 SER A N 1
ATOM 2329 C CA . SER A 1 287 ? -11.778 -12.154 37.205 1.00 90.50 287 SER A CA 1
ATOM 2330 C C . SER A 1 287 ? -11.619 -12.252 35.693 1.00 90.50 287 SER A C 1
ATOM 2332 O O . SER A 1 287 ? -11.757 -11.253 34.992 1.00 90.50 287 SER A O 1
ATOM 2334 N N . LYS A 1 288 ? -11.409 -13.463 35.172 1.00 95.00 288 LYS A N 1
ATOM 2335 C CA . LYS A 1 288 ? -11.335 -13.709 33.727 1.00 95.00 288 LYS A CA 1
ATOM 2336 C C . LYS A 1 288 ? -12.735 -13.683 33.095 1.00 95.00 288 LYS A C 1
ATOM 2338 O O . LYS A 1 288 ? -13.326 -14.721 32.811 1.00 95.00 288 LYS A O 1
ATOM 2343 N N . ARG A 1 289 ? -13.296 -12.483 32.941 1.00 96.31 289 ARG A N 1
ATOM 2344 C CA . ARG A 1 289 ? -14.625 -12.211 32.372 1.00 96.31 289 ARG A CA 1
ATOM 2345 C C . ARG A 1 289 ? -14.512 -11.042 31.399 1.00 96.31 289 ARG A C 1
ATOM 2347 O O . ARG A 1 289 ? -13.900 -10.041 31.749 1.00 96.31 289 ARG A O 1
ATOM 2354 N N . VAL A 1 290 ? -15.138 -11.132 30.227 1.00 96.94 290 VAL A N 1
ATOM 2355 C CA . VAL A 1 290 ? -15.300 -9.994 29.298 1.00 96.94 290 VAL A CA 1
ATOM 2356 C C . VAL A 1 290 ? -16.769 -9.773 28.966 1.00 96.94 290 VAL A C 1
ATOM 2358 O O . VAL A 1 290 ? -17.543 -10.734 28.916 1.00 96.94 290 VAL A O 1
ATOM 2361 N N . LEU A 1 291 ? -17.165 -8.523 28.702 1.00 98.06 291 LEU A N 1
ATOM 2362 C CA . LEU A 1 291 ? -18.502 -8.249 28.164 1.00 98.06 291 LEU A CA 1
ATOM 2363 C C . LEU A 1 291 ? -18.469 -8.260 26.631 1.00 98.06 291 LEU A C 1
ATOM 2365 O O . LEU A 1 291 ? -17.550 -7.707 26.033 1.00 98.06 291 LEU A O 1
ATOM 2369 N N . VAL A 1 292 ? -19.470 -8.870 25.996 1.00 96.88 292 VAL A N 1
ATOM 2370 C CA . VAL A 1 292 ? -19.537 -9.087 24.540 1.00 96.88 292 VAL A CA 1
ATOM 2371 C C . VAL A 1 292 ? -20.713 -8.328 23.938 1.00 96.88 292 VAL A C 1
ATOM 2373 O O . VAL A 1 292 ? -21.866 -8.623 24.244 1.00 96.88 292 VAL A O 1
ATOM 2376 N N . VAL A 1 293 ? -20.435 -7.362 23.066 1.00 96.81 293 VAL A N 1
ATOM 2377 C CA . VAL A 1 293 ? -21.445 -6.429 22.544 1.00 96.81 293 VAL A CA 1
ATOM 2378 C C . VAL A 1 293 ? -22.097 -6.981 21.272 1.00 96.81 293 VAL A C 1
ATOM 2380 O O . VAL A 1 293 ? -21.432 -7.555 20.407 1.00 96.81 293 VAL A O 1
ATOM 2383 N N . ARG A 1 294 ? -23.425 -6.831 21.153 1.00 95.75 294 ARG A N 1
ATOM 2384 C CA . ARG A 1 294 ? -24.157 -7.222 19.939 1.00 95.75 294 ARG A CA 1
ATOM 2385 C C . ARG A 1 294 ? -24.008 -6.162 18.851 1.00 95.75 294 ARG A C 1
ATOM 2387 O O . ARG A 1 294 ? -24.401 -5.015 19.055 1.00 95.75 294 ARG A O 1
ATOM 2394 N N . ARG A 1 295 ? -23.558 -6.606 17.678 1.00 95.00 295 ARG A N 1
ATOM 2395 C CA . ARG A 1 295 ? -23.353 -5.777 16.488 1.00 95.00 295 ARG A CA 1
ATOM 2396 C C . ARG A 1 295 ? -24.475 -5.944 15.467 1.00 95.00 295 ARG A C 1
ATOM 2398 O O . ARG A 1 295 ? -24.930 -7.065 15.210 1.00 95.00 295 ARG A O 1
ATOM 2405 N N . PHE A 1 296 ? -24.865 -4.853 14.816 1.00 95.25 296 PHE A N 1
ATOM 2406 C CA . PHE A 1 296 ? -25.888 -4.842 13.765 1.00 95.25 296 PHE A CA 1
ATOM 2407 C C . PHE A 1 296 ? -25.417 -4.087 12.507 1.00 95.25 296 PHE A C 1
ATOM 2409 O O . PHE A 1 296 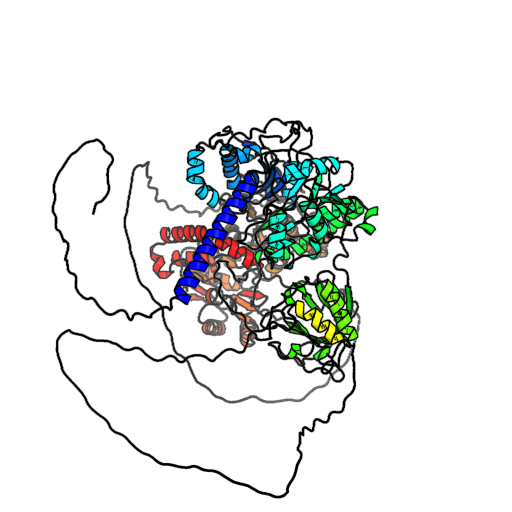? -24.503 -3.273 12.564 1.00 95.25 296 PHE A O 1
ATOM 2416 N N . GLU A 1 297 ? -26.050 -4.333 11.359 1.00 93.62 297 GLU A N 1
ATOM 2417 C CA . GLU A 1 297 ? -25.852 -3.574 10.110 1.00 93.62 297 GLU A CA 1
ATOM 2418 C C . GLU A 1 297 ? -27.204 -3.090 9.559 1.00 93.62 297 GLU A C 1
ATOM 2420 O O . GLU A 1 297 ? -28.191 -3.832 9.579 1.00 93.62 297 GLU A O 1
ATOM 2425 N N . THR A 1 298 ? -27.280 -1.838 9.099 1.00 93.38 298 THR A N 1
ATOM 2426 C CA . THR A 1 298 ? -28.516 -1.200 8.598 1.00 93.38 298 THR A CA 1
ATOM 2427 C C . THR A 1 298 ? -28.355 -0.776 7.142 1.00 93.38 298 THR A C 1
ATOM 2429 O O . THR A 1 298 ? -27.279 -0.343 6.749 1.00 93.38 298 THR A O 1
ATOM 2432 N N . SER A 1 299 ? -29.403 -0.886 6.322 1.00 88.44 299 SER A N 1
ATOM 2433 C CA . SER A 1 299 ? -29.374 -0.399 4.934 1.00 88.44 299 SER A CA 1
ATOM 2434 C C . SER A 1 299 ? -28.982 1.083 4.859 1.00 88.44 299 SER A C 1
ATOM 2436 O O . SER A 1 299 ? -29.566 1.896 5.572 1.00 88.44 299 SER A O 1
ATOM 2438 N N . THR A 1 300 ? -28.053 1.432 3.964 1.00 85.38 300 THR A N 1
ATOM 2439 C CA . THR A 1 300 ? -27.623 2.819 3.705 1.00 85.38 300 THR A CA 1
ATOM 2440 C C . THR A 1 300 ? -28.818 3.737 3.438 1.00 85.38 300 THR A C 1
ATOM 2442 O O . THR A 1 300 ? -29.742 3.357 2.713 1.00 85.38 300 THR A O 1
ATOM 2445 N N . GLY A 1 301 ? -28.817 4.935 4.025 1.00 85.38 301 GLY A N 1
ATOM 2446 C CA . GLY A 1 301 ? -29.902 5.910 3.890 1.00 85.38 301 GLY A CA 1
ATOM 2447 C C . GLY A 1 301 ? -31.193 5.552 4.643 1.00 85.38 301 GLY A C 1
ATOM 2448 O O . GLY A 1 301 ? -32.252 6.104 4.338 1.00 85.38 301 GLY A O 1
ATOM 2449 N N . ALA A 1 302 ? -31.148 4.629 5.610 1.00 88.31 302 ALA A N 1
ATOM 2450 C CA . ALA A 1 302 ? -32.260 4.342 6.516 1.00 88.31 302 ALA A CA 1
ATOM 2451 C C . ALA A 1 302 ? -31.931 4.727 7.968 1.00 88.31 302 ALA A C 1
ATOM 2453 O O . ALA A 1 302 ? -30.805 4.540 8.414 1.00 88.31 302 ALA A O 1
ATOM 2454 N N . ASP A 1 303 ? -32.940 5.197 8.717 1.00 91.38 303 ASP A N 1
ATOM 2455 C CA . ASP A 1 303 ? -32.826 5.594 10.130 1.00 91.38 303 ASP A CA 1
ATOM 2456 C C . ASP A 1 303 ? -32.023 4.583 10.973 1.00 91.38 303 ASP A C 1
ATOM 2458 O O . ASP A 1 303 ? -32.523 3.505 11.317 1.00 91.38 303 ASP A O 1
ATOM 2462 N N . ILE A 1 304 ? -30.798 4.949 11.359 1.00 94.06 304 ILE A N 1
ATOM 2463 C CA . ILE A 1 304 ? -29.922 4.083 12.152 1.00 94.06 304 ILE A CA 1
ATOM 2464 C C . ILE A 1 304 ? -30.500 3.955 13.574 1.00 94.06 304 ILE A C 1
ATOM 2466 O O . ILE A 1 304 ? -30.656 4.959 14.284 1.00 94.06 304 ILE A O 1
ATOM 2470 N N . PRO A 1 305 ? -30.867 2.743 14.031 1.00 95.81 305 PRO A N 1
ATOM 2471 C CA . PRO A 1 305 ? -31.538 2.577 15.312 1.00 95.81 305 PRO A CA 1
ATOM 2472 C C . PRO A 1 305 ? -30.565 2.781 16.479 1.00 95.81 305 PRO A C 1
ATOM 2474 O O . PRO A 1 305 ? -29.692 1.959 16.708 1.00 95.81 305 PRO A O 1
ATOM 2477 N N . ARG A 1 306 ? -30.757 3.837 17.278 1.00 94.44 306 ARG A N 1
ATOM 2478 C CA . ARG A 1 306 ? -29.960 4.093 18.499 1.00 94.44 306 ARG A CA 1
ATOM 2479 C C . ARG A 1 306 ? -30.563 3.512 19.792 1.00 94.44 306 ARG A C 1
ATOM 2481 O O . ARG A 1 306 ? -29.948 3.611 20.848 1.00 94.44 306 ARG A O 1
ATOM 2488 N N . ASP A 1 307 ? -31.757 2.913 19.737 1.00 94.00 307 ASP A N 1
ATOM 2489 C CA . ASP A 1 307 ? -32.442 2.306 20.891 1.00 94.00 307 ASP A CA 1
ATOM 2490 C C . ASP A 1 307 ? -33.129 0.973 20.540 1.00 94.00 307 ASP A C 1
ATOM 2492 O O . ASP A 1 307 ? -33.452 0.716 19.380 1.00 94.00 307 ASP A O 1
ATOM 2496 N N . HIS A 1 308 ? -33.391 0.132 21.548 1.00 94.19 308 HIS A N 1
ATOM 2497 C CA . HIS A 1 308 ? -33.933 -1.226 21.378 1.00 94.19 308 HIS A CA 1
ATOM 2498 C C . HIS A 1 308 ? -35.315 -1.273 20.711 1.00 94.19 308 HIS A C 1
ATOM 2500 O O . HIS A 1 308 ? -35.625 -2.234 20.004 1.00 94.19 308 HIS A O 1
ATOM 2506 N N . ARG A 1 309 ? -36.152 -0.242 20.893 1.00 92.44 309 ARG A N 1
ATOM 2507 C CA . ARG A 1 309 ? -37.493 -0.185 20.291 1.00 92.44 309 ARG A CA 1
ATOM 2508 C C . ARG A 1 309 ? -37.402 0.186 18.810 1.00 92.44 309 ARG A C 1
ATOM 2510 O O . ARG A 1 309 ? -38.083 -0.441 17.996 1.00 92.44 309 ARG A O 1
ATOM 2517 N N . LYS A 1 310 ? -36.518 1.119 18.434 1.00 94.94 310 LYS A N 1
ATOM 2518 C CA . LYS A 1 310 ? -36.167 1.381 17.025 1.00 94.94 310 LYS A CA 1
ATOM 2519 C C . LYS A 1 310 ? -35.478 0.182 16.378 1.00 94.94 310 LYS A C 1
ATOM 2521 O O . LYS A 1 310 ? -35.861 -0.184 15.273 1.00 94.94 310 LYS A O 1
ATOM 2526 N N . LEU A 1 311 ? -34.536 -0.468 17.064 1.00 96.06 311 LEU A N 1
ATOM 2527 C CA . LEU A 1 311 ? -33.809 -1.637 16.560 1.00 96.06 311 LEU A CA 1
ATOM 2528 C C . LEU A 1 311 ? -34.763 -2.799 16.257 1.00 96.06 311 LEU A C 1
ATOM 2530 O O . LEU A 1 311 ? -34.771 -3.310 15.137 1.00 96.06 311 LEU A O 1
ATOM 2534 N N . LEU A 1 312 ? -35.636 -3.160 17.204 1.00 94.50 312 LEU A N 1
ATOM 2535 C CA . LEU A 1 312 ? -36.634 -4.212 16.999 1.00 94.50 312 LEU A CA 1
ATOM 2536 C C . LEU A 1 312 ? -37.620 -3.855 15.876 1.00 94.50 312 LEU A C 1
ATOM 2538 O O . LEU A 1 312 ? -37.974 -4.719 15.074 1.00 94.50 312 LEU A O 1
ATOM 2542 N N . LYS A 1 313 ? -38.045 -2.586 15.779 1.00 94.44 313 LYS A N 1
ATOM 2543 C CA . LYS A 1 313 ? -38.876 -2.098 14.665 1.00 94.44 313 LYS A CA 1
ATOM 2544 C C . LYS A 1 313 ? -38.141 -2.223 13.324 1.00 94.44 313 LYS A C 1
ATOM 2546 O O . LYS A 1 313 ? -38.739 -2.686 12.360 1.00 94.44 313 LYS A O 1
ATOM 2551 N N . SER A 1 314 ? -36.863 -1.854 13.261 1.00 95.19 314 SER A N 1
ATOM 2552 C CA . SER A 1 314 ? -36.053 -1.893 12.038 1.00 95.19 314 SER A CA 1
ATOM 2553 C C . SER A 1 314 ? -35.765 -3.327 11.573 1.00 95.19 314 SER A C 1
ATOM 2555 O O . SER A 1 314 ? -35.915 -3.633 10.390 1.00 95.19 314 SER A O 1
ATOM 2557 N N . LYS A 1 315 ? -35.472 -4.246 12.507 1.00 93.00 315 LYS A N 1
ATOM 2558 C CA . LYS A 1 315 ? -35.323 -5.687 12.230 1.00 93.00 315 LYS A CA 1
ATOM 2559 C C . LYS A 1 315 ? -36.632 -6.312 11.729 1.00 93.00 315 LYS A C 1
ATOM 2561 O O . LYS A 1 315 ? -36.617 -7.047 10.746 1.00 93.00 315 LYS A O 1
ATOM 2566 N N . LYS A 1 316 ? -37.778 -5.950 12.326 1.00 92.56 316 LYS A N 1
ATOM 2567 C CA . LYS A 1 316 ? -39.125 -6.358 11.860 1.00 92.56 316 LYS A CA 1
ATOM 2568 C C . LYS A 1 316 ? -39.537 -5.753 10.511 1.00 92.56 316 LYS A C 1
ATOM 2570 O O . LYS A 1 316 ? -40.435 -6.284 9.871 1.00 92.56 316 LYS A O 1
ATOM 2575 N N . LEU A 1 317 ? -38.901 -4.662 10.084 1.00 92.94 317 LEU A N 1
ATOM 2576 C CA . LEU A 1 317 ? -39.073 -4.051 8.761 1.00 92.94 317 LEU A CA 1
ATOM 2577 C C . LEU A 1 317 ? -37.988 -4.488 7.759 1.00 92.94 317 LEU A C 1
ATOM 2579 O O . LEU A 1 317 ? -37.920 -3.925 6.670 1.00 92.94 317 LEU A O 1
ATOM 2583 N N . HIS A 1 318 ? -37.132 -5.452 8.122 1.00 90.12 318 HIS A N 1
ATOM 2584 C CA . HIS A 1 318 ? -36.007 -5.935 7.310 1.00 90.12 318 HIS A CA 1
ATOM 2585 C C . HIS A 1 318 ? -35.072 -4.814 6.804 1.00 90.12 318 HIS A C 1
ATOM 2587 O O . HIS A 1 318 ? -34.532 -4.888 5.702 1.00 90.12 318 HIS A O 1
ATOM 2593 N N . LYS A 1 319 ? -34.880 -3.772 7.627 1.00 90.75 319 LYS A N 1
ATOM 2594 C CA . LYS A 1 319 ? -33.939 -2.663 7.387 1.00 90.75 319 LYS A CA 1
ATOM 2595 C C . LYS A 1 319 ? -32.625 -2.800 8.163 1.00 90.75 319 LYS A C 1
ATOM 2597 O O . LYS A 1 319 ? -31.604 -2.305 7.697 1.00 90.75 319 LYS A O 1
ATOM 2602 N N . THR A 1 320 ? -32.649 -3.469 9.317 1.00 92.81 320 THR A N 1
ATOM 2603 C CA . THR A 1 320 ? -31.470 -3.733 10.160 1.00 92.81 320 THR A CA 1
ATOM 2604 C C . THR A 1 320 ? -31.348 -5.227 10.445 1.00 92.81 320 THR A C 1
ATOM 2606 O O . THR A 1 320 ? -32.341 -5.895 10.737 1.00 92.81 320 THR A O 1
ATOM 2609 N N . PHE A 1 321 ? -30.127 -5.748 10.394 1.00 90.38 321 PHE A N 1
ATOM 2610 C CA . PHE A 1 321 ? -29.792 -7.162 10.544 1.00 90.38 321 PHE A CA 1
ATOM 2611 C C . PHE A 1 321 ? -28.650 -7.333 11.553 1.00 90.38 321 PHE A C 1
ATOM 2613 O O . PHE A 1 321 ? -28.022 -6.3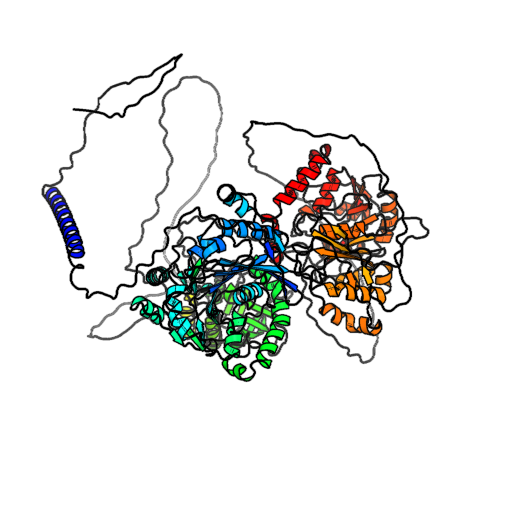53 11.941 1.00 90.38 321 PHE A O 1
ATOM 2620 N N . GLU A 1 322 ? -28.386 -8.562 12.007 1.00 89.44 322 GLU A N 1
ATOM 2621 C CA . GLU A 1 322 ? -27.130 -8.855 12.721 1.00 89.44 322 GLU A CA 1
ATOM 2622 C C . GLU A 1 322 ? -25.935 -8.601 11.789 1.00 89.44 322 GLU A C 1
ATOM 2624 O O . GLU A 1 322 ? -26.055 -8.754 10.572 1.00 89.44 322 GLU A O 1
ATOM 2629 N N . PHE A 1 323 ? -24.806 -8.169 12.348 1.00 84.50 323 PHE A N 1
ATOM 2630 C CA . PHE A 1 323 ? -23.654 -7.718 11.566 1.00 84.50 323 PHE A CA 1
ATOM 2631 C C . PHE A 1 323 ? -23.125 -8.801 10.603 1.00 84.50 323 PHE A C 1
ATOM 2633 O O . PHE A 1 323 ? -23.006 -9.974 10.962 1.00 84.50 323 PHE A O 1
ATOM 2640 N N . HIS A 1 324 ? -22.839 -8.404 9.358 1.00 73.38 324 HIS A N 1
ATOM 2641 C CA . HIS A 1 324 ? -22.465 -9.283 8.244 1.00 73.38 324 HIS A CA 1
ATOM 2642 C C . HIS A 1 324 ? -23.405 -10.493 7.990 1.00 73.38 324 HIS A C 1
ATOM 2644 O O . HIS A 1 324 ? -22.929 -11.531 7.515 1.00 73.38 324 HIS A O 1
ATOM 2650 N N . HIS A 1 325 ? -24.724 -10.407 8.226 1.00 70.00 325 HIS A N 1
ATOM 2651 C CA . HIS A 1 325 ? -25.649 -11.559 8.114 1.00 70.00 325 HIS A CA 1
ATOM 2652 C C . HIS A 1 325 ? -25.625 -12.292 6.756 1.00 70.00 325 HIS A C 1
ATOM 2654 O O . HIS A 1 325 ? -25.964 -13.473 6.686 1.00 70.00 325 HIS A O 1
ATOM 2660 N N . ARG A 1 326 ? -25.230 -11.610 5.671 1.00 61.97 326 ARG A N 1
ATOM 2661 C CA . ARG A 1 326 ? -25.080 -12.194 4.320 1.00 61.97 326 ARG A CA 1
ATOM 2662 C C . ARG A 1 326 ? -23.666 -12.657 3.991 1.00 61.97 326 ARG A C 1
ATOM 2664 O O . ARG A 1 326 ? -23.499 -13.434 3.058 1.00 61.97 326 ARG A O 1
ATOM 2671 N N . PHE A 1 327 ? -22.666 -12.145 4.703 1.00 58.09 327 PHE A N 1
ATOM 2672 C CA . PHE A 1 327 ? -21.257 -12.273 4.336 1.00 58.09 327 PHE A CA 1
ATOM 2673 C C . PHE A 1 327 ? -20.494 -13.228 5.262 1.00 58.09 327 PHE A C 1
ATOM 2675 O O . PHE A 1 327 ? -19.764 -14.087 4.777 1.00 58.09 327 PHE A O 1
ATOM 2682 N N . PHE A 1 328 ? -20.678 -13.108 6.581 1.00 66.06 328 PHE A N 1
ATOM 2683 C CA . PHE A 1 328 ? -19.934 -13.886 7.579 1.00 66.06 328 PHE A CA 1
ATOM 2684 C C . PHE A 1 328 ? -20.728 -14.075 8.886 1.00 66.06 328 PHE A C 1
ATOM 2686 O O . PHE A 1 328 ? -20.221 -13.885 9.988 1.00 66.06 328 PHE A O 1
ATOM 2693 N N . ALA A 1 329 ? -22.003 -14.463 8.771 1.00 67.62 329 ALA A N 1
ATOM 2694 C CA . ALA A 1 329 ? -22.905 -14.619 9.917 1.00 67.62 329 ALA A CA 1
ATOM 2695 C C . ALA A 1 329 ? -22.355 -15.536 11.030 1.00 67.62 329 ALA A C 1
ATOM 2697 O O . ALA A 1 329 ? -22.620 -15.288 12.201 1.00 67.62 329 ALA A O 1
ATOM 2698 N N . ALA A 1 330 ? -21.575 -16.566 10.680 1.00 66.56 330 ALA A N 1
ATOM 2699 C CA . ALA A 1 330 ? -20.990 -17.499 11.644 1.00 66.56 330 ALA A CA 1
ATOM 2700 C C . ALA A 1 330 ? -20.060 -16.814 12.664 1.00 66.56 330 ALA A C 1
ATOM 2702 O O . ALA A 1 330 ? -20.070 -17.193 13.831 1.00 66.56 330 ALA A O 1
ATOM 2703 N N . GLY A 1 331 ? -19.303 -15.792 12.250 1.00 74.44 331 GLY A N 1
ATOM 2704 C CA . GLY A 1 331 ? -18.354 -15.115 13.135 1.00 74.44 331 GLY A CA 1
ATOM 2705 C C . GLY A 1 331 ? -18.968 -14.071 14.061 1.00 74.44 331 GLY A C 1
ATOM 2706 O O . GLY A 1 331 ? -18.377 -13.753 15.085 1.00 74.44 331 GLY A O 1
ATOM 2707 N N . HIS A 1 332 ? -20.165 -13.568 13.757 1.00 82.25 332 HIS A N 1
ATOM 2708 C CA . HIS A 1 332 ? -20.834 -12.547 14.577 1.00 82.25 332 HIS A CA 1
ATOM 2709 C C . HIS A 1 332 ? -22.122 -13.057 15.240 1.00 82.25 332 HIS A C 1
ATOM 2711 O O . HIS A 1 332 ? -22.846 -12.279 15.864 1.00 82.25 332 HIS A O 1
ATOM 2717 N N . HIS A 1 333 ? -22.433 -14.353 15.114 1.00 84.19 333 HIS A N 1
ATOM 2718 C CA . HIS A 1 333 ? -23.610 -14.924 15.755 1.00 84.19 333 HIS A CA 1
ATOM 2719 C C . HIS A 1 333 ? -23.447 -14.978 17.279 1.00 84.19 333 HIS A C 1
ATOM 2721 O O . HIS A 1 333 ? -22.383 -15.299 17.810 1.00 84.19 333 HIS A O 1
ATOM 2727 N N . ILE A 1 334 ? -24.537 -14.660 17.974 1.00 87.69 334 ILE A N 1
ATOM 2728 C CA . ILE A 1 334 ? -24.662 -14.689 19.428 1.00 87.69 334 ILE A CA 1
ATOM 2729 C C . ILE A 1 334 ? -26.077 -15.193 19.731 1.00 87.69 334 ILE A C 1
ATOM 2731 O O . ILE A 1 334 ? -27.058 -14.553 19.336 1.00 87.69 334 ILE A O 1
ATOM 2735 N N . GLU A 1 335 ? -26.195 -16.316 20.437 1.00 85.81 335 GLU A N 1
ATOM 2736 C CA . GLU A 1 335 ? -27.477 -16.970 20.740 1.00 85.81 335 GLU A CA 1
ATOM 2737 C C . GLU A 1 335 ? -28.423 -16.098 21.594 1.00 85.81 335 GLU A C 1
ATOM 2739 O O . GLU A 1 335 ? -28.051 -15.029 22.081 1.00 85.81 335 GLU A O 1
ATOM 2744 N N . ASN A 1 336 ? -29.671 -16.540 21.794 1.00 90.56 336 ASN A N 1
ATOM 2745 C CA . ASN A 1 336 ? -30.648 -15.915 22.706 1.00 90.56 336 ASN A CA 1
ATOM 2746 C C . ASN A 1 336 ? -31.003 -14.441 22.392 1.00 90.56 336 ASN A C 1
ATOM 2748 O O . ASN A 1 336 ? -31.234 -13.629 23.292 1.00 90.56 336 ASN A O 1
ATOM 2752 N N . LEU A 1 337 ? -31.070 -14.076 21.104 1.00 91.81 337 LEU A N 1
ATOM 2753 C CA . LEU A 1 337 ? -31.387 -12.710 20.658 1.00 91.81 337 LEU A CA 1
ATOM 2754 C C . LEU A 1 337 ? -32.801 -12.238 21.052 1.00 91.81 337 LEU A C 1
ATOM 2756 O O . LEU A 1 337 ? -32.970 -11.076 21.425 1.00 91.81 337 LEU A O 1
ATOM 2760 N N . ASP A 1 338 ? -33.812 -13.107 20.994 1.00 91.44 338 ASP A N 1
ATOM 2761 C CA . ASP A 1 338 ? -35.187 -12.731 21.360 1.00 91.44 338 ASP A CA 1
ATOM 2762 C C . ASP A 1 338 ? -35.337 -12.490 22.870 1.00 91.44 338 ASP A C 1
ATOM 2764 O O . ASP A 1 338 ? -36.007 -11.543 23.284 1.00 91.44 338 ASP A O 1
ATOM 2768 N N . ASP A 1 339 ? -34.645 -13.275 23.699 1.00 91.75 339 ASP A N 1
ATOM 2769 C CA . ASP A 1 339 ? -34.610 -13.102 25.157 1.00 91.75 339 ASP A CA 1
ATOM 2770 C C . ASP A 1 339 ? -33.810 -11.855 25.575 1.00 91.75 339 ASP A C 1
ATOM 2772 O O . ASP A 1 339 ? -34.186 -11.158 26.525 1.00 91.75 339 ASP A O 1
ATOM 2776 N N . TRP A 1 340 ? -32.768 -11.512 24.811 1.00 95.31 340 TRP A N 1
ATOM 2777 C CA . TRP A 1 340 ? -32.062 -10.233 24.902 1.00 95.31 340 TRP A CA 1
ATOM 2778 C C . TRP A 1 340 ? -33.017 -9.061 24.609 1.00 95.31 340 TRP A C 1
ATOM 2780 O O . TRP A 1 340 ? -33.213 -8.216 25.482 1.00 95.31 340 TRP A O 1
ATOM 2790 N N . PHE A 1 341 ? -33.725 -9.061 23.468 1.00 94.69 341 PHE A N 1
ATOM 2791 C CA . PHE A 1 341 ? -34.738 -8.036 23.158 1.00 94.69 341 PHE A CA 1
ATOM 2792 C C . PHE A 1 341 ? -35.855 -7.960 24.208 1.00 94.69 341 PHE A C 1
ATOM 2794 O O . PHE A 1 341 ? -36.264 -6.860 24.582 1.00 94.69 341 PHE A O 1
ATOM 2801 N N . ARG A 1 342 ? -36.356 -9.108 24.685 1.00 91.44 342 ARG A N 1
ATOM 2802 C CA . ARG A 1 342 ? -37.394 -9.191 25.724 1.00 91.44 342 ARG A CA 1
ATOM 2803 C C . ARG A 1 342 ? -36.939 -8.473 26.993 1.00 91.44 342 ARG A C 1
ATOM 2805 O O . ARG A 1 342 ? -37.669 -7.636 27.520 1.00 91.44 342 ARG A O 1
ATOM 2812 N N . THR A 1 343 ? -35.724 -8.758 27.454 1.00 91.81 343 THR A N 1
ATOM 2813 C CA . THR A 1 343 ? -35.179 -8.165 28.682 1.00 91.81 343 THR A CA 1
ATOM 2814 C C . THR A 1 343 ? -35.026 -6.649 28.538 1.00 91.81 343 THR A C 1
ATOM 2816 O O . THR A 1 343 ? -35.595 -5.905 29.336 1.00 91.81 343 THR A O 1
ATOM 2819 N N . SER A 1 344 ? -34.381 -6.182 27.466 1.00 92.12 344 SER A N 1
ATOM 2820 C CA . SER A 1 344 ? -34.066 -4.759 27.223 1.00 92.12 344 SER A CA 1
ATOM 2821 C C . SER A 1 344 ? -35.266 -3.878 26.846 1.00 92.12 344 SER A C 1
ATOM 2823 O O . SER A 1 344 ? -35.110 -2.687 26.567 1.00 92.12 344 SER A O 1
ATOM 2825 N N . ILE A 1 345 ? -36.469 -4.458 26.786 1.00 88.62 345 ILE A N 1
ATOM 2826 C CA . ILE A 1 345 ? -37.737 -3.748 26.565 1.00 88.62 345 ILE A CA 1
ATOM 2827 C C . ILE A 1 345 ? -38.603 -3.727 27.836 1.00 88.62 345 ILE A C 1
ATOM 2829 O O . ILE A 1 345 ? -39.386 -2.789 28.002 1.00 88.62 345 ILE A O 1
ATOM 2833 N N . HIS A 1 346 ? -38.469 -4.720 28.725 1.00 88.31 346 HIS A N 1
ATOM 2834 C CA . HIS A 1 346 ? -39.280 -4.851 29.943 1.00 88.31 346 HIS A CA 1
ATOM 2835 C C . HIS A 1 346 ? -38.640 -4.276 31.213 1.00 88.31 346 HIS A C 1
ATOM 2837 O O . HIS A 1 346 ? -39.366 -3.972 32.157 1.00 88.31 346 HIS A O 1
ATOM 2843 N N . THR A 1 347 ? -37.318 -4.103 31.253 1.00 89.31 347 THR A N 1
ATOM 2844 C CA . THR A 1 347 ? -36.621 -3.399 32.340 1.00 89.31 347 THR A CA 1
ATOM 2845 C C . THR A 1 347 ? -35.743 -2.275 31.780 1.00 89.31 347 THR A C 1
ATOM 2847 O O . THR A 1 347 ? -35.584 -2.153 30.570 1.00 89.31 347 THR A O 1
ATOM 2850 N N . ASN A 1 348 ? -35.218 -1.435 32.675 1.00 84.31 348 ASN A N 1
ATOM 2851 C CA . ASN A 1 348 ? -34.126 -0.493 32.401 1.00 84.31 348 ASN A CA 1
ATOM 2852 C C . ASN A 1 348 ? -32.811 -0.933 33.084 1.00 84.31 348 ASN A C 1
ATOM 2854 O O . ASN A 1 348 ? -31.792 -0.257 32.958 1.00 84.31 348 ASN A O 1
ATOM 2858 N N . MET A 1 349 ? -32.841 -2.013 33.876 1.00 87.62 349 MET A N 1
ATOM 2859 C CA . MET A 1 349 ? -31.688 -2.512 34.628 1.00 87.62 349 MET A CA 1
ATOM 2860 C C . MET A 1 349 ? -30.817 -3.385 33.729 1.00 87.62 349 MET A C 1
ATOM 2862 O O . MET A 1 349 ? -31.259 -4.441 33.271 1.00 87.62 349 MET A O 1
ATOM 2866 N N . VAL A 1 350 ? -29.570 -2.964 33.513 1.00 92.44 350 VAL A N 1
ATOM 2867 C CA . VAL A 1 350 ? -28.615 -3.732 32.712 1.00 92.44 350 VAL A CA 1
ATOM 2868 C C . VAL A 1 350 ? -28.237 -5.020 33.436 1.00 92.44 350 VAL A C 1
ATOM 2870 O O . VAL A 1 350 ? -27.926 -5.022 34.624 1.00 92.44 350 VAL A O 1
ATOM 2873 N N . SER A 1 351 ? -28.273 -6.118 32.693 1.00 93.56 351 SER A N 1
ATOM 2874 C CA . SER A 1 351 ? -27.930 -7.465 33.138 1.00 93.56 351 SER A CA 1
ATOM 2875 C C . SER A 1 351 ? -27.041 -8.139 32.100 1.00 93.56 351 SER A C 1
ATOM 2877 O O . SER A 1 351 ? -27.020 -7.729 30.938 1.00 93.56 351 SER A O 1
ATOM 2879 N N . THR A 1 352 ? -26.324 -9.178 32.509 1.00 94.12 352 THR A N 1
ATOM 2880 C CA . THR A 1 352 ? -25.453 -9.994 31.658 1.00 94.12 352 THR A CA 1
ATOM 2881 C C . THR A 1 352 ? -25.890 -11.454 31.693 1.00 94.12 352 THR A C 1
ATOM 2883 O O . THR A 1 352 ? -26.442 -11.916 32.689 1.00 94.12 352 THR A O 1
ATOM 2886 N N . ASN A 1 353 ? -25.642 -12.180 30.603 1.00 93.31 353 ASN A N 1
ATOM 2887 C CA . ASN A 1 353 ? -25.765 -13.638 30.554 1.00 93.31 353 ASN A CA 1
ATOM 2888 C C . ASN A 1 353 ? -24.460 -14.221 30.009 1.00 93.31 353 ASN A C 1
ATOM 2890 O O . ASN A 1 353 ? -23.951 -13.719 29.004 1.00 93.31 353 ASN A O 1
ATOM 2894 N N . GL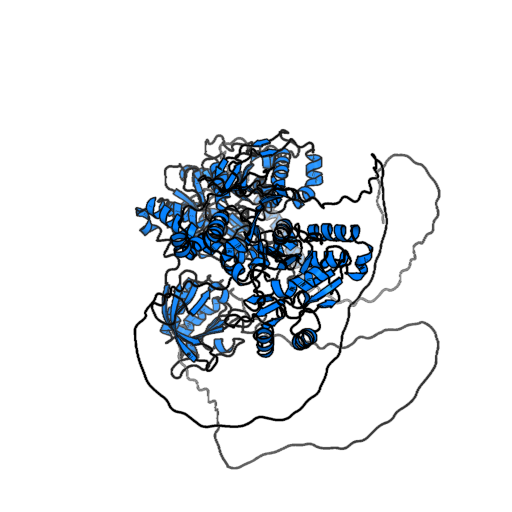U A 1 354 ? -23.943 -15.267 30.649 1.00 94.94 354 GLU A N 1
ATOM 2895 C CA . GLU A 1 354 ? -22.781 -16.004 30.150 1.00 94.94 354 GLU A CA 1
ATOM 2896 C C . GLU A 1 354 ? -23.149 -16.788 28.881 1.00 94.94 354 GLU A C 1
ATOM 2898 O O . GLU A 1 354 ? -24.270 -17.290 28.755 1.00 94.94 354 GLU A O 1
ATOM 2903 N N . ILE A 1 355 ? -22.214 -16.879 27.938 1.00 92.69 355 ILE A N 1
ATOM 2904 C CA . ILE A 1 355 ? -22.337 -17.665 26.708 1.00 92.69 355 ILE A CA 1
ATOM 2905 C C . ILE A 1 355 ? -21.079 -18.504 26.482 1.00 92.69 355 ILE A C 1
ATOM 2907 O O . ILE A 1 355 ? -19.960 -18.067 26.755 1.00 92.69 355 ILE A O 1
ATOM 2911 N N . SER A 1 356 ? -21.263 -19.712 25.952 1.00 88.56 356 SER A N 1
ATOM 2912 C CA . SER A 1 356 ? -20.156 -20.579 25.547 1.00 88.56 356 SER A CA 1
ATOM 2913 C C . SER A 1 356 ? -19.414 -20.003 24.341 1.00 88.56 356 SER A C 1
ATOM 2915 O O . SER A 1 356 ? -20.023 -19.412 23.447 1.00 88.56 356 SER A O 1
ATOM 2917 N N . TYR A 1 357 ? -18.100 -20.216 24.290 1.00 89.19 357 TYR A N 1
ATOM 2918 C CA . TYR A 1 357 ? -17.280 -19.845 23.142 1.00 89.19 357 TYR A CA 1
ATOM 2919 C C . TYR A 1 357 ? -17.630 -20.714 21.913 1.00 89.19 357 TYR A C 1
ATOM 2921 O O . TYR A 1 357 ? -17.534 -21.938 22.003 1.00 89.19 357 TYR A O 1
ATOM 2929 N N . PRO A 1 358 ? -18.018 -20.136 20.757 1.00 80.69 358 PRO A N 1
ATOM 2930 C CA . PRO A 1 358 ? -18.460 -20.918 19.598 1.00 80.69 358 PRO A CA 1
ATOM 2931 C C . PRO A 1 358 ? -17.323 -21.335 18.640 1.00 80.69 358 PRO A C 1
ATOM 2933 O O . PRO A 1 358 ? -17.585 -22.036 17.661 1.00 80.69 358 PRO A O 1
ATOM 2936 N N . GLY A 1 359 ? -16.073 -20.927 18.902 1.00 79.88 359 GLY A N 1
ATOM 2937 C CA . GLY A 1 359 ? -14.874 -21.349 18.160 1.00 79.88 359 GLY A CA 1
ATOM 2938 C C . GLY A 1 359 ? -14.092 -20.219 17.473 1.00 79.88 359 GLY A C 1
ATOM 2939 O O . GLY A 1 359 ? -14.508 -19.062 17.449 1.00 79.88 359 GLY A O 1
ATOM 2940 N N . TYR A 1 360 ? -12.947 -20.572 16.876 1.00 75.00 360 TYR A N 1
ATOM 2941 C CA . TYR A 1 360 ? -11.933 -19.641 16.341 1.00 75.00 360 TYR A CA 1
ATOM 2942 C C . TYR A 1 360 ? -12.409 -18.658 15.251 1.00 75.00 360 TYR A C 1
ATOM 2944 O O . TYR A 1 360 ? -11.772 -17.628 15.031 1.00 75.00 360 TYR A O 1
ATOM 2952 N N . LEU A 1 361 ? -13.539 -18.923 14.591 1.00 74.19 361 LEU A N 1
ATOM 2953 C CA . LEU A 1 361 ? -14.150 -18.005 13.619 1.00 74.19 361 LEU A CA 1
ATOM 2954 C C . LEU A 1 361 ? -14.952 -16.856 14.259 1.00 74.19 361 LEU A C 1
ATOM 2956 O O . LEU A 1 361 ? -15.505 -16.038 13.531 1.00 74.19 361 LEU A O 1
ATOM 2960 N N . TRP A 1 362 ? -15.045 -16.784 15.590 1.00 85.25 362 TRP A N 1
ATOM 2961 C CA . TRP A 1 362 ? -15.831 -15.767 16.290 1.00 85.25 362 TRP A CA 1
ATOM 2962 C C . TRP A 1 362 ? -15.091 -14.424 16.392 1.00 85.25 362 TRP A C 1
ATOM 2964 O O . TRP A 1 362 ? -13.961 -14.346 16.874 1.00 85.25 362 TRP A O 1
ATOM 2974 N N . GLU A 1 363 ? -15.749 -13.354 15.952 1.00 85.44 363 GLU A N 1
ATOM 2975 C CA . GLU A 1 363 ? -15.212 -11.999 15.864 1.00 85.44 363 GLU A CA 1
ATOM 2976 C C . GLU A 1 363 ? -16.219 -10.988 16.433 1.00 85.44 363 GLU A C 1
ATOM 2978 O O . GLU A 1 363 ? -17.046 -10.403 15.730 1.00 85.44 363 GLU A O 1
ATOM 2983 N N . VAL A 1 364 ? -16.154 -10.785 17.745 1.00 91.75 364 VAL A N 1
ATOM 2984 C CA . VAL A 1 364 ? -17.047 -9.897 18.500 1.00 91.75 364 VAL A CA 1
ATOM 2985 C C . VAL A 1 364 ? -16.283 -8.727 19.110 1.00 91.75 364 VAL A C 1
ATOM 2987 O O . VAL A 1 364 ? -15.100 -8.845 19.418 1.00 91.75 364 VAL A O 1
ATOM 2990 N N . GLN A 1 365 ? -16.960 -7.592 19.290 1.00 94.75 365 GLN A N 1
ATOM 2991 C CA . GLN A 1 365 ? -16.401 -6.455 20.020 1.00 94.75 365 GLN A CA 1
ATOM 2992 C C . GLN A 1 365 ? -16.597 -6.656 21.526 1.00 94.75 365 GLN A C 1
ATOM 2994 O O . GLN A 1 365 ? -17.666 -7.078 21.981 1.00 94.75 365 GLN A O 1
ATOM 2999 N N . THR A 1 366 ? -15.546 -6.377 22.294 1.00 96.19 366 THR A N 1
ATOM 3000 C CA . THR A 1 366 ? -15.453 -6.716 23.717 1.00 96.19 366 THR A CA 1
ATOM 3001 C C . THR A 1 366 ? -15.218 -5.487 24.588 1.00 96.19 366 THR A C 1
ATOM 3003 O O . THR A 1 366 ? -14.573 -4.519 24.179 1.00 96.19 366 THR A O 1
ATOM 3006 N N . ILE A 1 367 ? -15.739 -5.538 25.814 1.00 98.12 367 ILE A N 1
ATOM 3007 C CA . ILE A 1 367 ? -15.357 -4.639 26.904 1.00 98.12 367 ILE A CA 1
ATOM 3008 C C . ILE A 1 367 ? -14.430 -5.417 27.829 1.00 98.12 367 ILE A C 1
ATOM 3010 O O . ILE A 1 367 ? -14.806 -6.479 28.336 1.00 98.12 367 ILE A O 1
ATOM 3014 N N . VAL A 1 368 ? -13.225 -4.883 28.000 1.00 97.44 368 VAL A N 1
ATOM 3015 C CA . VAL A 1 368 ? -12.071 -5.542 28.621 1.00 97.44 368 VAL A CA 1
ATOM 3016 C C . VAL A 1 368 ? -11.387 -4.611 29.619 1.00 97.44 368 VAL A C 1
ATOM 3018 O O . VAL A 1 368 ? -11.605 -3.397 29.605 1.00 97.44 368 VAL A O 1
ATOM 3021 N N . HIS A 1 369 ? -10.532 -5.166 30.469 1.00 97.75 369 HIS A N 1
ATOM 3022 C CA . HIS A 1 369 ? -9.632 -4.401 31.321 1.00 97.75 369 HIS A CA 1
ATOM 3023 C C . HIS A 1 369 ? -8.366 -3.962 30.553 1.00 97.75 369 HIS A C 1
ATOM 3025 O O . HIS A 1 369 ? -7.952 -4.599 29.577 1.00 97.75 369 HIS A O 1
ATOM 3031 N N . ARG A 1 370 ? -7.670 -2.916 31.023 1.00 96.00 370 ARG A N 1
ATOM 3032 C CA . ARG A 1 370 ? -6.364 -2.482 30.474 1.00 96.00 370 ARG A CA 1
ATOM 3033 C C . ARG A 1 370 ? -5.331 -3.615 30.437 1.00 96.00 370 ARG A C 1
ATOM 3035 O O . ARG A 1 370 ? -4.494 -3.641 29.538 1.00 96.00 370 ARG A O 1
ATOM 3042 N N . ASN A 1 371 ? -5.396 -4.537 31.398 1.00 94.44 371 ASN A N 1
ATOM 3043 C CA . ASN A 1 371 ? -4.435 -5.636 31.561 1.00 94.44 371 ASN A CA 1
ATOM 3044 C C . ASN A 1 371 ? -4.849 -6.942 30.853 1.00 94.44 371 ASN A C 1
ATOM 3046 O O . ASN A 1 371 ? -4.084 -7.905 30.879 1.00 94.44 371 ASN A O 1
ATOM 3050 N N . ASP A 1 372 ? -6.035 -6.992 30.241 1.00 95.81 372 ASP A N 1
ATOM 3051 C CA . ASP A 1 372 ? -6.486 -8.159 29.474 1.00 95.81 372 ASP A CA 1
ATOM 3052 C C . ASP A 1 372 ? -5.695 -8.266 28.154 1.00 95.81 372 ASP A C 1
ATOM 3054 O O . ASP A 1 372 ? -5.222 -7.234 27.659 1.00 95.81 372 ASP A O 1
ATOM 3058 N N . PRO A 1 373 ? -5.570 -9.467 27.544 1.00 95.31 373 PRO A N 1
ATOM 3059 C CA . PRO A 1 373 ? -4.848 -9.689 26.288 1.00 95.31 373 PRO A CA 1
ATOM 3060 C C . PRO A 1 373 ? -5.078 -8.614 25.217 1.00 95.31 373 PRO A C 1
ATOM 3062 O O . PRO A 1 373 ? -6.174 -8.070 25.089 1.00 95.31 373 PRO A O 1
ATOM 3065 N N . TYR A 1 374 ? -4.040 -8.302 24.443 1.00 94.75 374 TYR A N 1
ATOM 3066 C CA . TYR A 1 374 ? -4.073 -7.315 23.356 1.00 94.75 374 TYR A CA 1
ATOM 3067 C C . TYR A 1 374 ? -4.306 -8.006 22.003 1.00 94.75 374 TYR A C 1
ATOM 3069 O O . TYR A 1 374 ? -4.159 -9.223 21.889 1.00 94.75 374 TYR A O 1
ATOM 3077 N N . ASN A 1 375 ? -4.707 -7.255 20.971 1.00 93.50 375 ASN A N 1
ATOM 3078 C CA . ASN A 1 375 ? -4.791 -7.812 19.619 1.00 93.50 375 ASN A CA 1
ATOM 3079 C C . ASN A 1 375 ? -3.376 -8.181 19.150 1.00 93.50 375 ASN A C 1
ATOM 3081 O O . ASN A 1 375 ? -2.436 -7.435 19.410 1.00 93.50 375 ASN A O 1
ATOM 3085 N N . ALA A 1 376 ? -3.209 -9.276 18.408 1.00 91.88 376 ALA A N 1
ATOM 3086 C CA . ALA A 1 376 ? -1.924 -9.559 17.771 1.00 91.88 376 ALA A CA 1
ATOM 3087 C C . ALA A 1 376 ? -1.715 -8.555 16.617 1.00 91.88 376 ALA A C 1
ATOM 3089 O O . ALA A 1 376 ? -2.397 -8.607 15.591 1.00 91.88 376 ALA A O 1
ATOM 3090 N N . ASP A 1 377 ? -0.829 -7.583 16.821 1.00 90.06 377 ASP A N 1
ATOM 3091 C CA . ASP A 1 377 ? -0.608 -6.399 15.974 1.00 90.06 377 ASP A CA 1
ATOM 3092 C C . ASP A 1 377 ? 0.274 -6.655 14.750 1.00 90.06 377 ASP A C 1
ATOM 3094 O O . ASP A 1 377 ? 0.182 -5.926 13.761 1.00 90.06 377 ASP A O 1
ATOM 3098 N N . TYR A 1 378 ? 1.022 -7.755 14.762 1.00 84.31 378 TYR A N 1
ATOM 3099 C CA . TYR A 1 378 ? 1.715 -8.296 13.595 1.00 84.31 378 TYR A CA 1
ATOM 3100 C C . TYR A 1 378 ? 0.783 -8.970 12.562 1.00 84.31 378 TYR A C 1
ATOM 3102 O O . TYR A 1 378 ? 1.249 -9.347 11.484 1.00 84.31 378 TYR A O 1
ATOM 3110 N N . PHE A 1 379 ? -0.524 -9.120 12.832 1.00 81.50 379 PHE A N 1
ATOM 3111 C CA . PHE A 1 379 ? -1.485 -9.453 11.773 1.00 81.50 379 PHE A CA 1
ATOM 3112 C C . PHE A 1 379 ? -1.800 -8.216 10.917 1.00 81.50 379 PHE A C 1
ATOM 3114 O O . PHE A 1 379 ? -2.145 -7.161 11.458 1.00 81.50 379 PHE A O 1
ATOM 3121 N N . PRO A 1 380 ? -1.754 -8.330 9.577 1.00 69.12 380 PRO A N 1
ATOM 3122 C CA . PRO A 1 380 ? -2.194 -7.253 8.705 1.00 69.12 380 PRO A CA 1
ATOM 3123 C C . PRO A 1 380 ? -3.708 -7.024 8.835 1.00 69.12 380 PRO A C 1
ATOM 3125 O O . PRO A 1 380 ? -4.478 -7.938 9.142 1.00 69.12 380 PRO A O 1
ATOM 3128 N N . SER A 1 381 ? -4.152 -5.794 8.564 1.00 70.94 381 SER A N 1
ATOM 3129 C CA . SER A 1 381 ? -5.579 -5.456 8.565 1.00 70.94 381 SER A CA 1
ATOM 3130 C C . SER A 1 381 ? -6.392 -6.359 7.633 1.00 70.94 381 SER A C 1
ATOM 3132 O O . SER A 1 381 ? -5.886 -6.875 6.645 1.00 70.94 381 SER A O 1
ATOM 3134 N N . ARG A 1 382 ? -7.684 -6.527 7.940 1.00 66.88 382 ARG A N 1
ATOM 3135 C CA . ARG A 1 382 ? -8.641 -7.409 7.237 1.00 66.88 382 ARG A CA 1
ATOM 3136 C C . ARG A 1 382 ? -8.404 -8.924 7.391 1.00 66.88 382 ARG A C 1
ATOM 3138 O O . ARG A 1 382 ? -9.300 -9.670 7.009 1.00 66.88 382 ARG A O 1
ATOM 3145 N N . ILE A 1 383 ? -7.305 -9.392 7.999 1.00 68.44 383 ILE A N 1
ATOM 3146 C CA . ILE A 1 383 ? -7.068 -10.826 8.263 1.00 68.44 383 ILE A CA 1
ATOM 3147 C C . ILE A 1 383 ? -6.974 -11.098 9.772 1.00 68.44 383 ILE A C 1
ATOM 3149 O O . ILE A 1 383 ? -6.093 -10.577 10.447 1.00 68.44 383 ILE A O 1
ATOM 3153 N N . LYS A 1 384 ? -7.896 -11.924 10.299 1.00 68.69 384 LYS A N 1
ATOM 3154 C CA . LYS A 1 384 ? -7.980 -12.372 11.712 1.00 68.69 384 LYS A CA 1
ATOM 3155 C C . LYS A 1 384 ? -7.885 -11.241 12.769 1.00 68.69 384 LYS A C 1
ATOM 3157 O O . LYS A 1 384 ? -7.487 -11.477 13.911 1.00 68.69 384 LYS A O 1
ATOM 3162 N N . VAL A 1 385 ? -8.292 -10.020 12.406 1.00 76.75 385 VAL A N 1
ATOM 3163 C CA . VAL A 1 385 ? -8.031 -8.782 13.165 1.00 76.75 385 VAL A CA 1
ATOM 3164 C C . VAL A 1 385 ? -8.556 -8.807 14.604 1.00 76.75 385 VAL A C 1
ATOM 3166 O O . VAL A 1 385 ? -7.754 -8.786 15.540 1.00 76.75 385 VAL A O 1
ATOM 3169 N N . MET A 1 386 ? -9.870 -8.918 14.804 1.00 85.75 386 MET A N 1
ATOM 3170 C CA . MET A 1 386 ? -10.473 -9.028 16.134 1.00 85.75 386 MET A CA 1
ATOM 3171 C C . MET A 1 386 ? -10.603 -10.504 16.562 1.00 85.75 386 MET A C 1
ATOM 3173 O O . MET A 1 386 ? -10.449 -10.797 17.746 1.00 85.75 386 MET A O 1
ATOM 3177 N N . HIS A 1 387 ? -10.721 -11.444 15.610 1.00 85.31 387 HIS A N 1
ATOM 3178 C CA . HIS A 1 387 ? -10.595 -12.896 15.851 1.00 85.31 387 HIS A CA 1
ATOM 3179 C C . HIS A 1 387 ? -9.404 -13.260 16.765 1.00 85.31 387 HIS A C 1
ATOM 3181 O O . HIS A 1 387 ? -9.555 -14.062 17.686 1.00 85.31 387 HIS A O 1
ATOM 3187 N N . SER A 1 388 ? -8.217 -12.679 16.522 1.00 88.62 388 SER A N 1
ATOM 3188 C CA . SER A 1 388 ? -7.003 -12.965 17.306 1.00 88.62 388 SER A CA 1
ATOM 3189 C C . SER A 1 388 ? -7.168 -12.642 18.795 1.00 88.62 388 SER A C 1
ATOM 3191 O O . SER A 1 388 ? -6.787 -13.452 19.636 1.00 88.62 388 SER A O 1
ATOM 3193 N N . LEU A 1 389 ? -7.807 -11.515 19.130 1.00 93.81 389 LEU A N 1
ATOM 3194 C CA . LEU A 1 389 ? -8.087 -11.142 20.515 1.00 93.81 389 LEU A CA 1
ATOM 3195 C C . LEU A 1 389 ? -9.104 -12.093 21.151 1.00 93.81 389 LEU A C 1
ATOM 3197 O O . LEU A 1 389 ? -8.898 -12.561 22.266 1.00 93.81 389 LEU A O 1
ATOM 3201 N N . VAL A 1 390 ? -10.195 -12.400 20.447 1.00 94.81 390 VAL A N 1
ATOM 3202 C CA . VAL A 1 390 ? -11.265 -13.255 20.981 1.00 94.81 390 VAL A CA 1
ATOM 3203 C C . VAL A 1 390 ? -10.752 -14.682 21.242 1.00 94.81 390 VAL A C 1
ATOM 3205 O O . VAL A 1 390 ? -11.076 -15.272 22.274 1.00 94.81 390 VAL A O 1
ATOM 3208 N N . TYR A 1 391 ? -9.884 -15.217 20.377 1.00 93.00 391 TYR A N 1
ATOM 3209 C CA . TYR A 1 391 ? -9.202 -16.492 20.625 1.00 93.00 391 TYR A CA 1
ATOM 3210 C C . TYR A 1 391 ? -8.187 -16.405 21.769 1.00 93.00 391 TYR A C 1
ATOM 3212 O O . TYR A 1 391 ? -8.172 -17.295 22.614 1.00 93.00 391 TYR A O 1
ATOM 3220 N N . ALA A 1 392 ? -7.389 -15.334 21.857 1.00 94.94 392 ALA A N 1
ATOM 3221 C CA . ALA A 1 392 ? -6.457 -15.136 22.969 1.00 94.94 392 ALA A CA 1
ATOM 3222 C C . ALA A 1 392 ? -7.179 -15.028 24.325 1.00 94.94 392 ALA A C 1
ATOM 3224 O O . ALA A 1 392 ? -6.700 -15.570 25.315 1.00 94.94 392 ALA A O 1
ATOM 3225 N N . LEU A 1 393 ? -8.364 -14.408 24.370 1.00 96.06 393 LEU A N 1
ATOM 3226 C CA . LEU A 1 393 ? -9.230 -14.377 25.553 1.00 96.06 393 LEU A CA 1
ATOM 3227 C C . LEU A 1 393 ? -9.743 -15.777 25.923 1.00 96.06 393 LEU A C 1
ATOM 3229 O O . LEU A 1 393 ? -9.643 -16.162 27.088 1.00 96.06 393 LEU A O 1
ATOM 3233 N N . CYS A 1 394 ? -10.216 -16.569 24.951 1.00 95.75 394 CYS A N 1
ATOM 3234 C CA . CYS A 1 394 ? -10.591 -17.962 25.213 1.00 95.75 394 CYS A CA 1
ATOM 3235 C C . CYS A 1 394 ? -9.391 -18.765 25.736 1.00 95.75 394 CYS A C 1
ATOM 3237 O O . CYS A 1 394 ? -9.472 -19.377 26.798 1.00 95.75 394 CYS A O 1
ATOM 3239 N N . ARG A 1 395 ? -8.245 -18.715 25.042 1.00 95.12 395 ARG A N 1
ATOM 3240 C CA . ARG A 1 395 ? -7.037 -19.458 25.427 1.00 95.12 395 ARG A CA 1
ATOM 3241 C C . ARG A 1 395 ? -6.514 -19.021 26.796 1.00 95.12 395 ARG A C 1
ATOM 3243 O O . ARG A 1 395 ? -6.106 -19.868 27.583 1.00 95.12 395 ARG A O 1
ATOM 3250 N N . ALA A 1 396 ? -6.628 -17.743 27.145 1.00 95.62 396 ALA A N 1
ATOM 3251 C CA . ALA A 1 396 ? -6.324 -17.253 28.484 1.00 95.62 396 ALA A CA 1
ATOM 3252 C C . ALA A 1 396 ? -7.331 -17.699 29.566 1.00 95.62 396 ALA A C 1
ATOM 3254 O O . ALA A 1 396 ? -7.056 -17.491 30.751 1.00 95.62 396 ALA A O 1
ATOM 3255 N N . GLY A 1 397 ? -8.455 -18.326 29.204 1.00 95.62 397 GLY A N 1
ATOM 3256 C CA . GLY A 1 397 ? -9.479 -18.854 30.109 1.00 95.62 397 GLY A CA 1
ATOM 3257 C C . GLY A 1 397 ? -10.501 -17.812 30.572 1.00 95.62 397 GLY A C 1
ATOM 3258 O O . GLY A 1 397 ? -10.826 -17.784 31.758 1.00 95.62 397 GLY A O 1
ATOM 3259 N N . TYR A 1 398 ? -10.945 -16.914 29.683 1.00 96.75 398 TYR A N 1
ATOM 3260 C CA . TYR A 1 398 ? -11.996 -15.928 29.972 1.00 96.75 398 TYR A CA 1
ATOM 3261 C C . TYR A 1 398 ? -13.389 -16.442 29.602 1.00 96.75 398 TYR A C 1
ATOM 3263 O O . TYR A 1 398 ? -13.588 -16.986 28.517 1.00 96.75 398 TYR A O 1
ATOM 3271 N N . THR A 1 399 ? -14.374 -16.181 30.467 1.00 96.19 399 THR A N 1
ATOM 3272 C CA . THR A 1 399 ? -15.794 -16.372 30.143 1.00 96.19 399 THR A CA 1
ATOM 3273 C C . THR A 1 399 ? -16.388 -15.127 29.481 1.00 96.19 399 THR A C 1
ATOM 3275 O O . THR A 1 399 ? -15.991 -13.987 29.751 1.00 96.19 399 THR A O 1
ATOM 3278 N N . PHE A 1 400 ? -17.356 -15.343 28.590 1.00 96.69 400 PHE A N 1
ATOM 3279 C CA . PHE A 1 400 ? -17.924 -14.317 27.718 1.00 96.69 400 PHE A CA 1
ATOM 3280 C C . PHE A 1 400 ? -19.357 -13.976 28.145 1.00 96.69 400 PHE A C 1
ATOM 3282 O O . PHE A 1 400 ? -20.202 -14.861 28.246 1.00 96.69 400 PHE A O 1
ATOM 3289 N N . HIS A 1 401 ? -19.648 -12.693 28.388 1.00 97.12 401 HIS A N 1
ATOM 3290 C CA . HIS A 1 401 ? -20.911 -12.247 28.994 1.00 97.12 401 HIS A CA 1
ATOM 3291 C C . HIS A 1 401 ? -21.629 -11.206 28.132 1.00 97.12 401 HIS A C 1
ATOM 3293 O O . HIS A 1 401 ? -21.127 -10.104 27.938 1.00 97.12 401 HIS A O 1
ATOM 3299 N N . VAL A 1 402 ? -22.830 -11.500 27.635 1.00 97.06 402 VAL A N 1
ATOM 3300 C CA . VAL A 1 402 ? -23.585 -10.571 26.770 1.00 97.06 402 VAL A CA 1
ATOM 3301 C C . VAL A 1 402 ? -24.434 -9.623 27.627 1.00 97.06 402 VAL A C 1
ATOM 3303 O O . VAL A 1 402 ? -25.362 -10.099 28.292 1.00 97.06 402 VAL A O 1
ATOM 3306 N N . PRO A 1 403 ? -24.182 -8.298 27.622 1.00 96.81 403 PRO A N 1
ATOM 3307 C CA . PRO A 1 403 ? -25.009 -7.330 28.322 1.00 96.81 403 PRO A CA 1
ATOM 3308 C C . PRO A 1 403 ? -26.302 -7.061 27.544 1.00 96.81 403 PRO A C 1
ATOM 3310 O O . PRO A 1 403 ? -26.338 -7.060 26.313 1.00 96.81 403 PRO A O 1
ATOM 3313 N N . THR A 1 404 ? -27.391 -6.809 28.263 1.00 94.38 404 THR A N 1
ATOM 3314 C CA . THR A 1 404 ? -28.718 -6.668 27.655 1.00 94.38 404 THR A CA 1
ATOM 3315 C C . THR A 1 404 ? -28.951 -5.304 26.998 1.00 94.38 404 THR A C 1
ATOM 3317 O O . THR A 1 404 ? -29.479 -5.248 25.895 1.00 94.38 404 THR A O 1
ATOM 3320 N N . HIS A 1 405 ? -28.551 -4.195 27.622 1.00 94.44 405 HIS A N 1
ATOM 3321 C CA . HIS A 1 405 ? -29.056 -2.858 27.257 1.00 94.44 405 HIS A CA 1
ATOM 3322 C C . HIS A 1 405 ? -28.135 -2.011 26.359 1.00 94.44 405 HIS A C 1
ATOM 3324 O O . HIS A 1 405 ? -28.372 -0.807 26.234 1.00 94.44 405 HIS A O 1
ATOM 3330 N N . VAL A 1 406 ? -27.127 -2.602 25.711 1.00 96.56 406 VAL A N 1
ATOM 3331 C CA . VAL A 1 406 ? -26.221 -1.892 24.789 1.00 96.56 406 VAL A CA 1
ATOM 3332 C C . VAL A 1 406 ? -25.947 -2.695 23.517 1.00 96.56 406 VAL A C 1
ATOM 3334 O O . VAL A 1 406 ? -25.922 -3.925 23.543 1.00 96.56 406 VAL A O 1
ATOM 3337 N N . PHE A 1 407 ? -25.757 -1.985 22.407 1.00 97.31 407 PHE A N 1
ATOM 3338 C CA . PHE A 1 407 ? -25.421 -2.536 21.092 1.00 97.31 407 PHE A CA 1
ATOM 3339 C C . PHE A 1 407 ? -24.783 -1.455 20.208 1.00 97.31 407 PHE A C 1
ATOM 3341 O O . PHE A 1 407 ? -24.822 -0.272 20.549 1.00 97.31 407 PHE A O 1
ATOM 3348 N N . ASP A 1 408 ? -24.260 -1.850 19.054 1.00 96.88 408 ASP A N 1
ATOM 3349 C CA . ASP A 1 408 ? -23.714 -0.959 18.025 1.00 96.88 408 ASP A CA 1
ATOM 3350 C C . ASP A 1 408 ? -24.278 -1.285 16.628 1.00 96.88 408 ASP A C 1
ATOM 3352 O O . ASP A 1 408 ? -24.880 -2.342 16.405 1.00 96.88 408 ASP A O 1
ATOM 3356 N N . VAL A 1 409 ? -24.160 -0.333 15.695 1.00 96.00 409 VAL A N 1
ATOM 3357 C CA . VAL A 1 409 ? -24.725 -0.436 14.341 1.00 96.00 409 VAL A CA 1
ATOM 3358 C C . VAL A 1 409 ? -23.782 0.145 13.286 1.00 96.00 409 VAL A C 1
ATOM 3360 O O . VAL A 1 409 ? -23.329 1.276 13.421 1.00 96.00 409 VAL A O 1
ATOM 3363 N N . HIS A 1 410 ? -23.556 -0.604 12.209 1.00 93.00 410 HIS A N 1
ATOM 3364 C CA . HIS A 1 410 ? -22.879 -0.171 10.982 1.00 93.00 410 HIS A CA 1
ATOM 3365 C C . HIS A 1 410 ? -23.882 0.416 9.969 1.00 93.00 410 HIS A C 1
ATOM 3367 O O . HIS A 1 410 ? -24.990 -0.125 9.828 1.00 93.00 410 HIS A O 1
ATOM 3373 N N . GLU A 1 411 ? -23.506 1.460 9.217 1.00 89.12 411 GLU A N 1
ATOM 3374 C CA . GLU A 1 411 ? -24.283 1.912 8.051 1.00 89.12 411 GLU A CA 1
ATOM 3375 C C . GLU A 1 411 ? -23.841 1.209 6.759 1.00 89.12 411 GLU A C 1
ATOM 3377 O O . GLU A 1 411 ? -22.674 1.188 6.385 1.00 89.12 411 GLU A O 1
ATOM 3382 N N . GLY A 1 412 ? -24.809 0.655 6.035 1.00 84.94 412 GLY A N 1
ATOM 3383 C CA . GLY A 1 412 ? -24.585 -0.221 4.894 1.00 84.94 412 GLY A CA 1
ATOM 3384 C C . GLY A 1 412 ? -24.552 -1.688 5.311 1.00 84.94 412 GLY A C 1
ATOM 3385 O O . GLY A 1 412 ? -24.073 -2.049 6.385 1.00 84.94 412 GLY A O 1
ATOM 3386 N N . ILE A 1 413 ? -25.079 -2.547 4.437 1.00 76.94 413 ILE A N 1
ATOM 3387 C CA . ILE A 1 413 ? -25.119 -4.001 4.626 1.00 76.94 413 ILE A CA 1
ATOM 3388 C C . ILE A 1 413 ? -24.057 -4.626 3.730 1.00 76.94 413 ILE A C 1
ATOM 3390 O O . ILE A 1 413 ? -24.104 -4.464 2.506 1.00 76.94 413 ILE A O 1
ATOM 3394 N N . LYS A 1 414 ? -23.128 -5.399 4.293 1.00 64.81 414 LYS A N 1
ATOM 3395 C CA . LYS A 1 414 ? -22.049 -5.986 3.490 1.00 64.81 414 LYS A CA 1
ATOM 3396 C C . LYS A 1 414 ? -22.567 -7.145 2.635 1.00 64.81 414 LYS A C 1
ATOM 3398 O O . LYS A 1 414 ? -23.059 -8.152 3.140 1.00 64.81 414 LYS A O 1
ATOM 3403 N N . HIS A 1 415 ? -22.466 -7.012 1.312 1.00 58.88 415 HIS A N 1
ATOM 3404 C CA . HIS A 1 415 ? -22.885 -8.046 0.347 1.00 58.88 415 HIS A CA 1
ATOM 3405 C C . HIS A 1 415 ? -21.709 -8.797 -0.297 1.00 58.88 415 HIS A C 1
ATOM 3407 O O . HIS A 1 415 ? -21.864 -9.932 -0.738 1.00 58.88 415 HIS A O 1
ATOM 3413 N N . THR A 1 416 ? -20.537 -8.169 -0.363 1.00 49.91 416 THR A N 1
ATOM 3414 C CA . THR A 1 416 ? -19.280 -8.737 -0.867 1.00 49.91 416 THR A CA 1
ATOM 3415 C C . THR A 1 416 ? -18.116 -7.939 -0.279 1.00 49.91 416 THR A C 1
ATOM 3417 O O . THR A 1 416 ? -18.296 -6.810 0.178 1.00 49.91 416 THR A O 1
ATOM 3420 N N . ASN A 1 417 ? -16.904 -8.490 -0.322 1.00 54.62 417 ASN A N 1
ATOM 3421 C CA . ASN A 1 417 ? -15.706 -7.654 -0.289 1.00 54.62 417 ASN A CA 1
ATOM 3422 C C . ASN A 1 417 ? -15.655 -6.790 -1.563 1.00 54.62 417 ASN A C 1
ATOM 3424 O O . ASN A 1 417 ? -15.964 -7.281 -2.653 1.00 54.62 417 ASN A O 1
ATOM 3428 N N . THR A 1 418 ? -15.252 -5.523 -1.423 1.00 58.16 418 THR A N 1
ATOM 3429 C CA . THR A 1 418 ? -14.890 -4.654 -2.556 1.00 58.16 418 THR A CA 1
ATOM 3430 C C . THR A 1 418 ? -13.687 -5.229 -3.301 1.00 58.16 418 THR A C 1
ATOM 3432 O O . THR A 1 418 ? -12.959 -6.060 -2.752 1.00 58.16 418 THR A O 1
ATOM 3435 N N . ILE A 1 419 ? -13.442 -4.783 -4.536 1.00 55.44 419 ILE A N 1
ATOM 3436 C CA . ILE A 1 419 ? -12.302 -5.277 -5.323 1.00 55.44 419 ILE A CA 1
ATOM 3437 C C . ILE A 1 419 ? -10.977 -4.935 -4.618 1.00 55.44 419 ILE A C 1
ATOM 3439 O O . ILE A 1 419 ? -10.131 -5.814 -4.464 1.00 55.44 419 ILE A O 1
ATOM 3443 N N . TYR A 1 420 ? -10.879 -3.727 -4.042 1.00 56.91 420 TYR A N 1
ATOM 3444 C CA . TYR A 1 420 ? -9.813 -3.340 -3.110 1.00 56.91 420 TYR A CA 1
ATOM 3445 C C . TYR A 1 420 ? -9.661 -4.343 -1.958 1.00 56.91 420 TYR A C 1
ATOM 3447 O O . TYR A 1 420 ? -8.594 -4.919 -1.786 1.00 56.91 420 TYR A O 1
ATOM 3455 N N . SER A 1 421 ? -10.734 -4.634 -1.213 1.00 58.88 421 SER A N 1
ATOM 3456 C CA . SER A 1 421 ? -10.682 -5.581 -0.089 1.00 58.88 421 SER A CA 1
ATOM 3457 C C . SER A 1 421 ? -10.235 -6.985 -0.528 1.00 58.88 421 SER A C 1
ATOM 3459 O O . SER A 1 421 ? -9.395 -7.585 0.137 1.00 58.88 421 SER A O 1
ATOM 3461 N N . LYS A 1 422 ? -10.722 -7.496 -1.673 1.00 59.59 422 LYS A N 1
ATOM 3462 C CA . LYS A 1 422 ? -10.283 -8.790 -2.231 1.00 59.59 422 LYS A CA 1
ATOM 3463 C C . LYS A 1 422 ? -8.790 -8.789 -2.581 1.00 59.59 422 LYS A C 1
ATOM 3465 O O . LYS A 1 422 ? -8.105 -9.760 -2.280 1.00 59.59 422 LYS A O 1
ATOM 3470 N N . ALA A 1 423 ? -8.286 -7.710 -3.175 1.00 56.22 423 ALA A N 1
ATOM 3471 C CA . ALA A 1 423 ? -6.882 -7.574 -3.544 1.00 56.22 423 ALA A CA 1
ATOM 3472 C C . ALA A 1 423 ? -5.943 -7.452 -2.337 1.00 56.22 423 ALA A C 1
ATOM 3474 O O . ALA A 1 423 ? -4.928 -8.144 -2.275 1.00 56.22 423 ALA A O 1
ATOM 3475 N N . THR A 1 424 ? -6.294 -6.596 -1.373 1.00 60.81 424 THR A N 1
ATOM 3476 C CA . THR A 1 424 ? -5.549 -6.414 -0.123 1.00 60.81 424 THR A CA 1
ATOM 3477 C C . THR A 1 424 ? -5.448 -7.735 0.634 1.00 60.81 424 THR A C 1
ATOM 3479 O O . THR A 1 424 ? -4.342 -8.135 0.988 1.00 60.81 424 THR A O 1
ATOM 3482 N N . ILE A 1 425 ? -6.567 -8.461 0.772 1.00 63.12 425 ILE A N 1
ATOM 3483 C CA . ILE A 1 425 ? -6.599 -9.792 1.390 1.00 63.12 425 ILE A CA 1
ATOM 3484 C C . ILE A 1 425 ? -5.694 -10.767 0.624 1.00 63.12 425 ILE A C 1
ATOM 3486 O O . ILE A 1 425 ? -4.771 -11.299 1.226 1.00 63.12 425 ILE A O 1
ATOM 3490 N N . ALA A 1 426 ? -5.865 -10.947 -0.690 1.00 58.06 426 ALA A N 1
ATOM 3491 C CA . ALA A 1 426 ? -5.075 -11.918 -1.461 1.00 58.06 426 ALA A CA 1
ATOM 3492 C C . ALA A 1 426 ? -3.552 -11.654 -1.426 1.00 58.06 426 ALA A C 1
ATOM 3494 O O . ALA A 1 426 ? -2.758 -12.594 -1.418 1.00 58.06 426 ALA A O 1
ATOM 3495 N N . HIS A 1 427 ? -3.130 -10.386 -1.373 1.00 58.97 427 HIS A N 1
ATOM 3496 C CA . HIS A 1 427 ? -1.721 -10.012 -1.197 1.00 58.97 427 HIS A CA 1
ATOM 3497 C C . HIS A 1 427 ? -1.216 -10.309 0.229 1.00 58.97 427 HIS A C 1
ATOM 3499 O O . HIS A 1 427 ? -0.110 -10.816 0.412 1.00 58.97 427 HIS A O 1
ATOM 3505 N N . GLN A 1 428 ? -2.029 -10.025 1.250 1.00 63.50 428 GLN A N 1
ATOM 3506 C CA . GLN A 1 428 ? -1.677 -10.230 2.656 1.00 63.50 428 GLN A CA 1
ATOM 3507 C C . GLN A 1 428 ? -1.764 -11.700 3.105 1.00 63.50 428 GLN A C 1
ATOM 3509 O O . GLN A 1 428 ? -1.011 -12.091 3.995 1.00 63.50 428 GLN A O 1
ATOM 3514 N N . GLU A 1 429 ? -2.641 -12.521 2.516 1.00 62.03 429 GLU A N 1
ATOM 3515 C CA . GLU A 1 429 ? -2.921 -13.910 2.926 1.00 62.03 429 GLU A CA 1
ATOM 3516 C C . GLU A 1 429 ? -1.656 -14.771 3.001 1.00 62.03 429 GLU A C 1
ATOM 3518 O O . GLU A 1 429 ? -1.458 -15.485 3.984 1.00 62.03 429 GLU A O 1
ATOM 3523 N N . ALA A 1 430 ? -0.756 -14.652 2.021 1.00 54.69 430 ALA A N 1
ATOM 3524 C CA . ALA A 1 430 ? 0.488 -15.423 1.981 1.00 54.69 430 ALA A CA 1
ATOM 3525 C C . ALA A 1 430 ? 1.428 -15.127 3.169 1.00 54.69 430 ALA A C 1
ATOM 3527 O O . ALA A 1 430 ? 2.115 -16.030 3.649 1.00 54.69 430 ALA A O 1
ATOM 3528 N N . TYR A 1 431 ? 1.443 -13.883 3.663 1.00 60.91 431 TYR A N 1
ATOM 3529 C CA . TYR A 1 431 ? 2.175 -13.491 4.872 1.00 60.91 431 TYR A CA 1
ATOM 3530 C C . TYR A 1 431 ? 1.384 -13.840 6.141 1.00 60.91 431 TYR A C 1
ATOM 3532 O O . TYR A 1 431 ? 1.928 -14.413 7.086 1.00 60.91 431 TYR A O 1
ATOM 3540 N N . ALA A 1 432 ? 0.090 -13.522 6.160 1.00 64.19 432 ALA A N 1
ATOM 3541 C CA . ALA A 1 432 ? -0.754 -13.634 7.340 1.00 64.19 432 ALA A CA 1
ATOM 3542 C C . ALA A 1 432 ? -1.007 -15.088 7.751 1.00 64.19 432 ALA A C 1
ATOM 3544 O O . ALA A 1 432 ? -0.900 -15.410 8.928 1.00 64.19 432 ALA A O 1
ATOM 3545 N N . MET A 1 433 ? -1.296 -15.983 6.802 1.00 59.78 433 MET A N 1
ATOM 3546 C CA . MET A 1 433 ? -1.557 -17.393 7.110 1.00 59.78 433 MET A CA 1
ATOM 3547 C C . MET A 1 433 ? -0.285 -18.144 7.515 1.00 59.78 433 MET A C 1
ATOM 3549 O O . MET A 1 433 ? -0.353 -19.016 8.372 1.00 59.78 433 MET A O 1
ATOM 3553 N N . LYS A 1 434 ? 0.869 -17.808 6.921 1.00 58.91 434 LYS A N 1
ATOM 3554 C CA . LYS A 1 434 ? 2.110 -18.585 7.076 1.00 58.91 434 LYS A CA 1
ATOM 3555 C C . LYS A 1 434 ? 3.104 -18.015 8.091 1.00 58.91 434 LYS A C 1
ATOM 3557 O O . LYS A 1 434 ? 3.817 -18.777 8.726 1.00 58.91 434 LYS A O 1
ATOM 3562 N N . THR A 1 435 ? 3.200 -16.694 8.224 1.00 67.38 435 THR A N 1
ATOM 3563 C CA . THR A 1 435 ? 4.175 -16.054 9.125 1.00 67.38 435 THR A CA 1
ATOM 3564 C C . THR A 1 435 ? 3.501 -15.585 10.407 1.00 67.38 435 THR A C 1
ATOM 3566 O O . THR A 1 435 ? 3.957 -15.931 11.494 1.00 67.38 435 THR A O 1
ATOM 3569 N N . ALA A 1 436 ? 2.398 -14.834 10.298 1.00 76.69 436 ALA A N 1
ATOM 3570 C CA . ALA A 1 436 ? 1.643 -14.388 11.471 1.00 76.69 436 ALA A CA 1
ATOM 3571 C C . ALA A 1 436 ? 0.846 -15.541 12.112 1.00 76.69 436 ALA A C 1
ATOM 3573 O O . ALA A 1 436 ? 0.848 -15.668 13.331 1.00 76.69 436 ALA A O 1
ATOM 3574 N N . GLY A 1 437 ? 0.236 -16.417 11.304 1.00 77.56 437 GLY A N 1
ATOM 3575 C CA . GLY A 1 437 ? -0.477 -17.616 11.755 1.00 77.56 437 GLY A CA 1
ATOM 3576 C C . GLY A 1 437 ? 0.405 -18.550 12.583 1.00 77.56 437 GLY A C 1
ATOM 3577 O O . GLY A 1 437 ? 0.167 -18.701 13.779 1.00 77.56 437 GLY A O 1
ATOM 3578 N N . ASP A 1 438 ? 1.459 -19.116 11.984 1.00 77.00 438 ASP A N 1
ATOM 3579 C CA . ASP A 1 438 ? 2.397 -20.019 12.673 1.00 77.00 438 ASP A CA 1
ATOM 3580 C C . ASP A 1 438 ? 2.980 -19.394 13.960 1.00 77.00 438 ASP A C 1
ATOM 3582 O O . ASP A 1 438 ? 3.094 -20.081 14.979 1.00 77.00 438 ASP A O 1
ATOM 3586 N N . ARG A 1 439 ? 3.295 -18.085 13.946 1.00 85.88 439 ARG A N 1
ATOM 3587 C CA . ARG A 1 439 ? 3.728 -17.328 15.136 1.00 85.88 439 ARG A CA 1
ATOM 3588 C C . ARG A 1 439 ? 2.644 -17.317 16.219 1.00 85.88 439 ARG A C 1
ATOM 3590 O O . ARG A 1 439 ? 2.918 -17.716 17.346 1.00 85.88 439 ARG A O 1
ATOM 3597 N N . PHE A 1 440 ? 1.432 -16.887 15.878 1.00 88.81 440 PHE A N 1
ATOM 3598 C CA . PHE A 1 440 ? 0.328 -16.719 16.823 1.00 88.81 440 PHE A CA 1
ATOM 3599 C C . PHE A 1 440 ? -0.112 -18.035 17.457 1.00 88.81 440 PHE A C 1
ATOM 3601 O O . PHE A 1 440 ? -0.310 -18.099 18.667 1.00 88.81 440 PHE A O 1
ATOM 3608 N N . ILE A 1 441 ? -0.217 -19.109 16.668 1.00 86.69 441 ILE A N 1
ATOM 3609 C CA . ILE A 1 441 ? -0.555 -20.426 17.213 1.00 86.69 441 ILE A CA 1
ATOM 3610 C C . ILE A 1 441 ? 0.516 -20.886 18.206 1.00 86.69 441 ILE A C 1
ATOM 3612 O O . ILE A 1 441 ? 0.174 -21.357 19.287 1.00 86.69 441 ILE A O 1
ATOM 3616 N N . LYS A 1 442 ? 1.802 -20.718 17.868 1.00 88.50 442 LYS A N 1
ATOM 3617 C CA . LYS A 1 442 ? 2.912 -21.068 18.760 1.00 88.50 442 LYS A CA 1
ATOM 3618 C C . LYS A 1 442 ? 2.865 -20.261 20.060 1.00 88.50 442 LYS A C 1
ATOM 3620 O O . LYS A 1 442 ? 2.977 -20.853 21.126 1.00 88.50 442 LYS A O 1
ATOM 3625 N N . GLU A 1 443 ? 2.654 -18.947 19.978 1.00 92.25 443 GLU A N 1
ATOM 3626 C CA . GLU A 1 443 ? 2.505 -18.076 21.152 1.00 92.25 443 GLU A CA 1
ATOM 3627 C C . GLU A 1 443 ? 1.332 -18.531 22.043 1.00 92.25 443 GLU A C 1
ATOM 3629 O O . GLU A 1 443 ? 1.504 -18.660 23.253 1.00 92.25 443 GLU A O 1
ATOM 3634 N N . MET A 1 444 ? 0.171 -18.864 21.466 1.00 93.69 444 MET A N 1
ATOM 3635 C CA . MET A 1 444 ? -0.988 -19.352 22.228 1.00 93.69 444 MET A CA 1
ATOM 3636 C C . MET A 1 444 ? -0.779 -20.750 22.832 1.00 93.69 444 MET A C 1
ATOM 3638 O O . MET A 1 444 ? -1.228 -20.997 23.948 1.00 93.69 444 MET A O 1
ATOM 3642 N N . ASP A 1 445 ? -0.096 -21.662 22.137 1.00 90.81 445 ASP A N 1
ATOM 3643 C CA . ASP A 1 445 ? 0.193 -23.012 22.640 1.00 90.81 445 ASP A CA 1
ATOM 3644 C C . ASP A 1 445 ? 1.279 -23.030 23.724 1.00 90.81 445 ASP A C 1
ATOM 3646 O O . ASP A 1 445 ? 1.173 -23.808 24.670 1.00 90.81 445 ASP A O 1
ATOM 3650 N N . GLU A 1 446 ? 2.285 -22.156 23.638 1.00 93.62 446 GLU A N 1
ATOM 3651 C CA . GLU A 1 446 ? 3.318 -22.019 24.673 1.00 93.62 446 GLU A CA 1
ATOM 3652 C C . GLU A 1 446 ? 2.819 -21.235 25.900 1.00 93.62 446 GLU A C 1
ATOM 3654 O O . GLU A 1 446 ? 3.196 -21.563 27.025 1.00 93.62 446 GLU A O 1
ATOM 3659 N N . GLN A 1 447 ? 1.956 -20.228 25.715 1.00 95.44 447 GLN A N 1
ATOM 3660 C CA . GLN A 1 447 ? 1.414 -19.419 26.814 1.00 95.44 447 GLN A CA 1
ATOM 3661 C C . GLN A 1 447 ? 0.202 -20.069 27.504 1.00 95.44 447 GLN A C 1
ATOM 3663 O O . GLN A 1 447 ? 0.004 -19.873 28.705 1.00 95.44 447 GLN A O 1
ATOM 3668 N N . TYR A 1 448 ? -0.604 -20.841 26.767 1.00 94.38 448 TYR A N 1
ATOM 3669 C CA . TYR A 1 448 ? -1.876 -21.399 27.235 1.00 94.38 448 TYR A CA 1
ATOM 3670 C C . TYR A 1 448 ? -2.072 -22.875 26.814 1.00 94.38 448 TYR A C 1
ATOM 3672 O O . TYR A 1 448 ? -2.990 -23.188 26.046 1.00 94.38 448 TYR A O 1
ATOM 3680 N N . PRO A 1 449 ? -1.235 -23.814 27.292 1.00 91.44 449 PRO A N 1
ATOM 3681 C CA . PRO A 1 449 ? -1.265 -25.208 26.837 1.00 91.44 449 PRO A CA 1
ATOM 3682 C C . PRO A 1 449 ? -2.542 -25.972 27.231 1.00 91.44 449 PRO A C 1
ATOM 3684 O O . PRO A 1 449 ? -2.981 -26.852 26.495 1.00 91.44 449 PRO A O 1
ATOM 3687 N N . GLU A 1 450 ? -3.163 -25.642 28.368 1.00 92.56 450 GLU A N 1
ATOM 3688 C CA . GLU A 1 450 ? -4.286 -26.413 28.934 1.00 92.56 450 GLU A CA 1
ATOM 3689 C C . GLU A 1 450 ? -5.637 -26.152 28.237 1.00 92.56 450 GLU A C 1
ATOM 3691 O O . GLU A 1 450 ? -6.519 -27.006 28.257 1.00 92.56 450 GLU A O 1
ATOM 3696 N N . THR A 1 451 ? -5.803 -25.002 27.576 1.00 91.69 451 THR A N 1
ATOM 3697 C CA . THR A 1 451 ? -7.086 -24.543 27.000 1.00 91.69 451 THR A CA 1
ATOM 3698 C C . THR A 1 451 ? -7.281 -24.891 25.522 1.00 91.69 451 THR A C 1
ATOM 3700 O O . THR A 1 451 ? -8.335 -24.603 24.952 1.00 91.69 451 THR A O 1
ATOM 3703 N N . LEU A 1 452 ? -6.300 -25.539 24.880 1.00 86.38 452 LEU A N 1
ATOM 3704 C CA . LEU A 1 452 ? -6.372 -25.929 23.464 1.00 86.38 452 LEU A CA 1
ATOM 3705 C C . LEU A 1 452 ? -7.583 -26.835 23.162 1.00 86.38 452 LEU A C 1
ATOM 3707 O O . LEU A 1 452 ? -8.205 -26.700 22.112 1.00 86.38 452 LEU A O 1
ATOM 3711 N N . GLN A 1 453 ? -7.948 -27.728 24.089 1.00 85.31 453 GLN A N 1
ATOM 3712 C CA . GLN A 1 453 ? -9.097 -28.627 23.922 1.00 85.31 453 GLN A CA 1
ATOM 3713 C C . GLN A 1 453 ? -10.452 -27.903 24.039 1.00 85.31 453 GLN A C 1
ATOM 3715 O O . GLN A 1 453 ? -11.424 -28.338 23.426 1.00 85.31 453 GLN A O 1
ATOM 3720 N N . GLU A 1 454 ? -10.523 -26.812 24.805 1.00 86.44 454 GLU A N 1
ATOM 3721 C CA . GLU A 1 454 ? -11.750 -26.035 25.027 1.00 86.44 454 GLU A CA 1
ATOM 3722 C C . GLU A 1 454 ? -11.990 -25.020 23.900 1.00 86.44 454 GLU A C 1
ATOM 3724 O O . GLU A 1 454 ? -13.091 -24.931 23.359 1.00 86.44 454 GLU A O 1
ATOM 3729 N N . CYS A 1 455 ? -10.944 -24.299 23.489 1.00 87.62 455 CYS A N 1
ATOM 3730 C CA . CYS A 1 455 ? -11.026 -23.287 22.430 1.00 87.62 455 CYS A CA 1
ATOM 3731 C C . CYS A 1 455 ? -10.887 -23.861 21.008 1.00 87.62 455 CYS A C 1
ATOM 3733 O O . CYS A 1 455 ? -11.182 -23.165 20.032 1.00 87.62 455 CYS A O 1
ATOM 3735 N N . GLY A 1 456 ? -10.443 -25.116 20.887 1.00 80.38 456 GLY A N 1
ATOM 3736 C CA . GLY A 1 456 ? -10.126 -25.780 19.624 1.00 80.38 456 GLY A CA 1
ATOM 3737 C C . GLY A 1 456 ? -8.783 -25.346 19.031 1.00 80.38 456 GLY A C 1
ATOM 3738 O O . GLY A 1 456 ? -8.247 -24.287 19.354 1.00 80.38 456 GLY A O 1
ATOM 3739 N N . ASP A 1 457 ? -8.236 -26.167 18.132 1.00 70.12 457 ASP A N 1
ATOM 3740 C CA . ASP A 1 457 ? -7.001 -25.844 17.420 1.00 70.12 457 ASP A CA 1
ATOM 3741 C C . ASP A 1 457 ? -7.281 -24.955 16.200 1.00 70.12 457 ASP A C 1
ATOM 3743 O O . ASP A 1 457 ? -7.886 -25.371 15.211 1.00 70.12 457 ASP A O 1
ATOM 3747 N N . ALA A 1 458 ? -6.783 -23.721 16.244 1.00 64.62 458 ALA A N 1
ATOM 3748 C CA . ALA A 1 458 ? -6.871 -22.762 15.148 1.00 64.62 458 ALA A CA 1
ATOM 3749 C C . ALA A 1 458 ? -6.031 -23.131 13.893 1.00 64.62 458 ALA A C 1
ATOM 3751 O O . ALA A 1 458 ? -6.139 -22.453 12.871 1.00 64.62 458 ALA A O 1
ATOM 3752 N N . ARG A 1 459 ? -5.253 -24.228 13.915 1.00 60.12 459 ARG A N 1
ATOM 3753 C CA . ARG A 1 459 ? -4.683 -24.894 12.721 1.00 60.12 459 ARG A CA 1
ATOM 3754 C C . ARG A 1 459 ? -5.696 -25.785 11.993 1.00 60.12 459 ARG A C 1
ATOM 3756 O O . ARG A 1 459 ? -5.554 -26.009 10.793 1.00 60.12 459 ARG A O 1
ATOM 3763 N N . GLU A 1 460 ? -6.723 -26.277 12.687 1.00 49.22 460 GLU A N 1
ATOM 3764 C CA . GLU A 1 460 ? -7.778 -27.141 12.129 1.00 49.22 460 GLU A CA 1
ATOM 3765 C C . GLU A 1 460 ? -8.977 -26.345 11.563 1.00 49.22 460 GLU A C 1
ATOM 3767 O O . GLU A 1 460 ? -10.004 -26.924 11.209 1.00 49.22 460 GLU A O 1
ATOM 3772 N N . ASP A 1 461 ? -8.846 -25.018 11.428 1.00 52.31 461 ASP A N 1
ATOM 3773 C CA . ASP A 1 461 ? -9.903 -24.058 11.044 1.00 52.31 461 ASP A CA 1
ATOM 3774 C C . ASP A 1 461 ? -10.602 -24.379 9.701 1.00 52.31 461 ASP A C 1
ATOM 3776 O O . ASP A 1 461 ? -11.758 -24.013 9.469 1.00 52.31 461 ASP A O 1
ATOM 3780 N N . ILE A 1 462 ? -9.935 -25.146 8.833 1.00 57.69 462 ILE A N 1
ATOM 3781 C CA . ILE A 1 462 ? -10.483 -25.702 7.586 1.00 57.69 462 ILE A CA 1
ATOM 3782 C C . ILE A 1 462 ? -10.830 -27.194 7.794 1.00 57.69 462 ILE A C 1
ATOM 3784 O O . ILE A 1 462 ? -10.336 -28.087 7.096 1.00 57.69 462 ILE A O 1
ATOM 3788 N N . ARG A 1 463 ? -11.673 -27.493 8.794 1.00 57.25 463 ARG A N 1
ATOM 3789 C CA . ARG A 1 463 ? -12.103 -28.867 9.105 1.00 57.25 463 ARG A CA 1
ATOM 3790 C C . ARG A 1 463 ? -12.908 -29.470 7.954 1.00 57.25 463 ARG A C 1
ATOM 3792 O O . ARG A 1 463 ? -13.773 -28.819 7.363 1.00 57.25 463 ARG A O 1
ATOM 3799 N N . ARG A 1 464 ? -12.661 -30.748 7.657 1.00 71.31 464 ARG A N 1
ATOM 3800 C CA . ARG A 1 464 ? -13.458 -31.518 6.690 1.00 71.31 464 ARG A CA 1
ATOM 3801 C C . ARG A 1 464 ? -14.826 -31.805 7.298 1.00 71.31 464 ARG A C 1
ATOM 3803 O O . ARG A 1 464 ? -14.909 -32.532 8.281 1.00 71.31 464 ARG A O 1
ATOM 3810 N N . LEU A 1 465 ? -15.888 -31.251 6.719 1.00 74.44 465 LEU A N 1
ATOM 3811 C CA . LEU A 1 465 ? -17.262 -31.578 7.114 1.00 74.44 465 LEU A CA 1
ATOM 3812 C C . LEU A 1 465 ? -17.726 -32.886 6.469 1.00 74.44 465 LEU A C 1
ATOM 3814 O O . LEU A 1 465 ? -18.454 -33.661 7.082 1.00 74.44 465 LEU A O 1
ATOM 3818 N N . LYS A 1 466 ? -17.298 -33.128 5.225 1.00 86.31 466 LYS A N 1
ATOM 3819 C CA . LYS A 1 466 ? -17.622 -34.330 4.456 1.00 86.31 466 LYS A CA 1
ATOM 3820 C C . LYS A 1 466 ? -16.588 -34.559 3.364 1.00 86.31 466 LYS A C 1
ATOM 3822 O O . LYS A 1 466 ? -16.148 -33.607 2.724 1.00 86.31 466 LYS A O 1
ATOM 3827 N N . ASP A 1 467 ? -16.245 -35.812 3.104 1.00 92.12 467 ASP A N 1
ATOM 3828 C CA . ASP A 1 467 ? -15.476 -36.214 1.933 1.00 92.12 467 ASP A CA 1
ATOM 3829 C C . ASP A 1 467 ? -15.992 -37.532 1.325 1.00 92.12 467 ASP A C 1
ATOM 3831 O O . ASP A 1 467 ? -16.720 -38.288 1.972 1.00 92.12 467 ASP A O 1
ATOM 3835 N N . GLY A 1 468 ? -15.694 -37.778 0.045 1.00 90.88 468 GLY A N 1
ATOM 3836 C CA . GLY A 1 468 ? -16.214 -38.939 -0.689 1.00 90.88 468 GLY A CA 1
ATOM 3837 C C . GLY A 1 468 ? -15.926 -38.910 -2.192 1.00 90.88 468 GLY A C 1
ATOM 3838 O O . GLY A 1 468 ? -15.425 -37.920 -2.722 1.00 90.88 468 GLY A O 1
ATOM 3839 N N . GLU A 1 469 ? -16.233 -40.001 -2.896 1.00 93.25 469 GLU A N 1
ATOM 3840 C CA . GLU A 1 469 ? -16.152 -40.030 -4.363 1.00 93.25 469 GLU A CA 1
ATOM 3841 C C . GLU A 1 469 ? -17.312 -39.257 -5.006 1.00 93.25 469 GLU A C 1
ATOM 3843 O O . GLU A 1 469 ? -18.457 -39.371 -4.578 1.00 93.25 469 GLU A O 1
ATOM 3848 N N . ILE A 1 470 ? -17.020 -38.532 -6.085 1.00 93.94 470 ILE A N 1
ATOM 3849 C CA . ILE A 1 470 ? -18.004 -37.940 -6.998 1.00 93.94 470 ILE A CA 1
ATOM 3850 C C . ILE A 1 470 ? -17.643 -38.277 -8.447 1.00 93.94 470 ILE A C 1
ATOM 3852 O O . ILE A 1 470 ? -16.472 -38.495 -8.774 1.00 93.94 470 ILE A O 1
ATOM 3856 N N . LEU A 1 471 ? -18.624 -38.257 -9.351 1.00 94.44 471 LEU A N 1
ATOM 3857 C CA . LEU A 1 471 ? -18.353 -38.164 -10.785 1.00 94.44 471 LEU A CA 1
ATOM 3858 C C . LEU A 1 471 ? -18.329 -36.687 -11.179 1.00 94.44 471 LEU A C 1
ATOM 3860 O O . LEU A 1 471 ? -19.324 -35.985 -11.036 1.00 94.44 471 LEU A O 1
ATOM 3864 N N . LYS A 1 472 ? -17.207 -36.197 -11.707 1.00 93.94 472 LYS A N 1
ATOM 3865 C CA . LYS A 1 472 ? -17.097 -34.831 -12.235 1.00 93.94 472 LYS A CA 1
ATOM 3866 C C . LYS A 1 472 ? -16.905 -34.865 -13.747 1.00 93.94 472 LYS A C 1
ATOM 3868 O O . LYS A 1 472 ? -16.101 -35.648 -14.255 1.00 93.94 472 LYS A O 1
ATOM 3873 N N . TYR A 1 473 ? -17.599 -33.995 -14.478 1.00 93.25 473 TYR A N 1
ATOM 3874 C CA . TYR A 1 473 ? -17.320 -33.800 -15.899 1.00 93.25 473 TYR A CA 1
ATOM 3875 C C . TYR A 1 473 ? -16.010 -33.026 -16.073 1.00 93.25 473 TYR A C 1
ATOM 3877 O O . TYR A 1 473 ? -15.805 -31.957 -15.480 1.00 93.25 473 TYR A O 1
ATOM 3885 N N . CYS A 1 474 ? -15.121 -33.568 -16.897 1.00 87.44 474 CYS A N 1
ATOM 3886 C CA . CYS A 1 474 ? -13.852 -32.953 -17.250 1.00 87.44 474 CYS A CA 1
ATOM 3887 C C . CYS A 1 474 ? -13.802 -32.773 -18.773 1.00 87.44 474 CYS A C 1
ATOM 3889 O O . CYS A 1 474 ? -13.671 -33.778 -19.485 1.00 87.44 474 CYS A O 1
ATOM 3891 N N . PRO A 1 475 ? -13.914 -31.529 -19.284 1.00 76.69 475 PRO A N 1
ATOM 3892 C CA . PRO A 1 475 ? -13.636 -31.257 -20.685 1.00 76.69 475 PRO A CA 1
ATOM 3893 C C . PRO A 1 475 ? -12.162 -31.538 -20.999 1.00 76.69 475 PRO A C 1
ATOM 3895 O O . PRO A 1 475 ? -11.302 -31.466 -20.118 1.00 76.69 475 PRO A O 1
ATOM 3898 N N . GLY A 1 476 ? -11.872 -31.896 -22.246 1.00 70.31 476 GLY A N 1
ATOM 3899 C CA . GLY A 1 476 ? -10.527 -32.263 -22.677 1.00 70.31 476 GLY A CA 1
ATOM 3900 C C . GLY A 1 476 ? -10.392 -32.250 -24.195 1.00 70.31 476 GLY A C 1
ATOM 3901 O O . GLY A 1 476 ? -11.352 -32.540 -24.903 1.00 70.31 476 GLY A O 1
ATOM 3902 N N . PHE A 1 477 ? -9.186 -31.926 -24.668 1.00 57.09 477 PHE A N 1
ATOM 3903 C CA . PHE A 1 477 ? -8.880 -31.588 -26.065 1.00 57.09 477 PHE A CA 1
ATOM 3904 C C . PHE A 1 477 ? -9.329 -32.646 -27.093 1.00 57.09 477 PHE A C 1
ATOM 3906 O O . PHE A 1 477 ? -9.879 -32.296 -28.128 1.00 57.09 477 PHE A O 1
ATOM 3913 N N . PHE A 1 478 ? -9.160 -33.937 -26.782 1.00 54.34 478 PHE A N 1
ATOM 3914 C CA . PHE A 1 478 ? -9.573 -35.049 -27.658 1.00 54.34 478 PHE A CA 1
ATOM 3915 C C . PHE A 1 478 ? -10.895 -35.718 -27.249 1.00 54.34 478 PHE A C 1
ATOM 3917 O O . PHE A 1 478 ? -11.512 -36.417 -28.045 1.00 54.34 478 PHE A O 1
ATOM 3924 N N . SER A 1 479 ? -11.321 -35.564 -25.993 1.00 63.38 479 SER A N 1
ATOM 3925 C CA . SER A 1 479 ? -12.634 -36.010 -25.512 1.00 63.38 479 SER A CA 1
ATOM 3926 C C . SER A 1 479 ? -12.954 -35.391 -24.154 1.00 63.38 479 SER A C 1
ATOM 3928 O O . SER A 1 479 ? -12.104 -35.304 -23.263 1.00 63.38 479 SER A O 1
ATOM 3930 N N . SER A 1 480 ? -14.216 -35.005 -23.982 1.00 81.44 480 SER A N 1
ATOM 3931 C CA . SER A 1 480 ? -14.774 -34.610 -22.690 1.00 81.44 480 SER A CA 1
ATOM 3932 C C . SER A 1 480 ? -15.440 -35.822 -22.044 1.00 81.44 480 SER A C 1
ATOM 3934 O O . SER A 1 480 ? -16.206 -36.519 -22.709 1.00 81.44 480 SER A O 1
ATOM 3936 N N . LYS A 1 481 ? -15.152 -36.106 -20.769 1.00 90.19 481 LYS A N 1
ATOM 3937 C CA . LYS A 1 481 ? -15.710 -37.283 -20.082 1.00 90.19 481 LYS A CA 1
ATOM 3938 C C . LYS A 1 481 ? -15.922 -37.071 -18.591 1.00 90.19 481 LYS A C 1
ATOM 3940 O O . LYS A 1 481 ? -15.198 -36.311 -17.946 1.00 90.19 481 LYS A O 1
ATOM 3945 N N . TRP A 1 482 ? -16.887 -37.802 -18.042 1.00 92.31 482 TRP A N 1
ATOM 3946 C CA . TRP A 1 482 ? -17.023 -37.984 -16.600 1.00 92.31 482 TRP A CA 1
ATOM 3947 C C . TRP A 1 482 ? -15.819 -38.764 -16.062 1.00 92.31 482 TRP A C 1
ATOM 3949 O O . TRP A 1 482 ? -15.370 -39.737 -16.671 1.00 92.31 482 TRP A O 1
ATOM 3959 N N . ARG A 1 483 ? -15.276 -38.320 -14.929 1.00 92.44 483 ARG A N 1
ATOM 3960 C CA . ARG A 1 483 ? -14.197 -38.990 -14.195 1.00 92.44 483 ARG A CA 1
ATOM 3961 C C . ARG A 1 483 ? -14.611 -39.133 -12.737 1.00 92.44 483 ARG A C 1
ATOM 3963 O O . ARG A 1 483 ? -15.204 -38.204 -12.188 1.00 92.44 483 ARG A O 1
ATOM 3970 N N . LYS A 1 484 ? -14.256 -40.253 -12.102 1.00 93.38 484 LYS A N 1
ATOM 3971 C CA . LYS A 1 484 ? -14.240 -40.322 -10.637 1.00 93.38 484 LYS A CA 1
ATOM 3972 C C . LYS A 1 484 ? -13.213 -39.322 -10.111 1.00 93.38 484 LYS A C 1
ATOM 3974 O O . LYS A 1 484 ? -12.120 -39.227 -10.665 1.00 93.38 484 LYS A O 1
ATOM 3979 N N . MET A 1 485 ? -13.590 -38.579 -9.081 1.00 93.88 485 MET A N 1
ATOM 3980 C CA . MET A 1 485 ? -12.748 -37.629 -8.358 1.00 93.88 485 MET A CA 1
ATOM 3981 C C . MET A 1 485 ? -13.108 -37.695 -6.875 1.00 93.88 485 MET A C 1
ATOM 3983 O O . MET A 1 485 ? -14.238 -38.039 -6.530 1.00 93.88 485 MET A O 1
ATOM 3987 N N . TYR A 1 486 ? -12.171 -37.364 -5.993 1.00 94.25 486 TYR A N 1
ATOM 3988 C CA . TYR A 1 486 ? -12.426 -37.360 -4.554 1.00 94.25 486 TYR A CA 1
ATOM 3989 C C . TYR A 1 486 ? -12.750 -35.939 -4.087 1.00 94.25 486 TYR A C 1
ATOM 3991 O O . TYR A 1 486 ? -11.899 -35.057 -4.180 1.00 94.25 486 TYR A O 1
ATOM 3999 N N . ALA A 1 487 ? -13.975 -35.696 -3.627 1.00 92.38 487 ALA A N 1
ATOM 4000 C CA . ALA A 1 487 ? -14.424 -34.397 -3.137 1.00 92.38 487 ALA A CA 1
ATOM 4001 C C . ALA A 1 487 ? -14.232 -34.258 -1.622 1.00 92.38 487 ALA A C 1
ATOM 4003 O O . ALA A 1 487 ? -14.317 -35.236 -0.880 1.00 92.38 487 ALA A O 1
ATOM 4004 N N . VAL A 1 488 ? -14.026 -33.022 -1.171 1.00 88.38 488 VAL A N 1
ATOM 4005 C CA . VAL A 1 488 ? -13.957 -32.611 0.235 1.00 88.38 488 VAL A CA 1
ATOM 4006 C C . VAL A 1 488 ? -14.708 -31.286 0.392 1.00 88.38 488 VAL A C 1
ATOM 4008 O O . VAL A 1 488 ? -14.386 -30.312 -0.288 1.00 88.38 488 VAL A O 1
ATOM 4011 N N . LEU A 1 489 ? -15.699 -31.247 1.281 1.00 86.75 489 LEU A N 1
ATOM 4012 C CA . LEU A 1 489 ? -16.334 -30.025 1.773 1.00 86.75 489 LEU A CA 1
ATOM 4013 C C . LEU A 1 489 ? -15.667 -29.598 3.082 1.00 86.75 489 LEU A C 1
ATOM 4015 O O . LEU A 1 489 ? -15.515 -30.405 4.005 1.00 86.75 489 LEU A O 1
ATOM 4019 N N . PHE A 1 490 ? -15.334 -28.318 3.172 1.00 79.75 490 PHE A N 1
ATOM 4020 C CA . PHE A 1 490 ? -14.687 -27.702 4.322 1.00 79.75 490 PHE A CA 1
ATOM 4021 C C . PHE A 1 490 ? -15.610 -26.725 5.074 1.00 79.75 490 PHE A C 1
ATOM 4023 O O . PHE A 1 490 ? -16.595 -26.227 4.524 1.00 79.75 490 PHE A O 1
ATOM 4030 N N . SER A 1 491 ? -15.287 -26.445 6.341 1.00 71.00 491 SER A N 1
ATOM 4031 C CA . SER A 1 491 ? -16.014 -25.518 7.233 1.00 71.00 491 SER A CA 1
ATOM 4032 C C . SER A 1 491 ? -16.188 -24.105 6.679 1.00 71.00 491 SER A C 1
ATOM 4034 O O . SER A 1 491 ? -17.189 -23.454 6.968 1.00 71.00 491 SER A O 1
ATOM 4036 N N . ASP A 1 492 ? -15.245 -23.644 5.862 1.00 67.44 492 ASP A N 1
ATOM 4037 C CA . ASP A 1 492 ? -15.245 -22.333 5.212 1.00 67.44 492 ASP A CA 1
ATOM 4038 C C . ASP A 1 492 ? -16.113 -22.270 3.937 1.00 67.44 492 ASP A C 1
ATOM 4040 O O . ASP A 1 492 ? -16.073 -21.283 3.202 1.00 67.44 492 ASP A O 1
ATOM 4044 N N . SER A 1 493 ? -16.917 -23.307 3.665 1.00 76.81 493 SER A N 1
ATOM 4045 C CA . SER A 1 493 ? -17.756 -23.449 2.467 1.00 76.81 493 SER A CA 1
ATOM 4046 C C . SER A 1 493 ? -16.982 -23.672 1.155 1.00 76.81 493 SER A C 1
ATOM 4048 O O . SER A 1 493 ? -17.558 -23.549 0.068 1.00 76.81 493 SER A O 1
ATOM 4050 N N . LYS A 1 494 ? -15.693 -24.046 1.213 1.00 83.12 494 LYS A N 1
ATOM 4051 C CA . LYS A 1 494 ? -14.977 -24.567 0.039 1.00 83.12 494 LYS A CA 1
ATOM 4052 C C . LYS A 1 494 ? -15.366 -26.021 -0.232 1.00 83.12 494 LYS A C 1
ATOM 4054 O O . LYS A 1 494 ? -15.210 -26.887 0.626 1.00 83.12 494 LYS A O 1
ATOM 4059 N N . LEU A 1 495 ? -15.810 -26.302 -1.457 1.00 89.19 495 LEU A N 1
ATOM 4060 C CA . LEU A 1 495 ? -15.954 -27.656 -1.998 1.00 89.19 495 LEU A CA 1
ATOM 4061 C C . LEU A 1 495 ? -14.827 -27.902 -3.003 1.00 89.19 495 LEU A C 1
ATOM 4063 O O . LEU A 1 495 ? -14.792 -27.290 -4.068 1.00 89.19 495 LEU A O 1
ATOM 4067 N N . VAL A 1 496 ? -13.895 -28.780 -2.652 1.00 87.56 496 VAL A N 1
ATOM 4068 C CA . VAL A 1 496 ? -12.626 -29.010 -3.357 1.00 87.56 496 VAL A CA 1
ATOM 4069 C C . VAL A 1 496 ? -12.575 -30.446 -3.871 1.00 87.56 496 VAL A C 1
ATOM 4071 O O . VAL A 1 496 ? -13.085 -31.348 -3.213 1.00 87.56 496 VAL A O 1
ATOM 4074 N N . TRP A 1 497 ? -11.960 -30.685 -5.032 1.00 92.12 497 TRP A N 1
ATOM 4075 C CA . TRP A 1 497 ? -11.828 -32.026 -5.608 1.00 92.12 497 TRP A CA 1
ATOM 4076 C C . TRP A 1 497 ? -10.389 -32.383 -6.004 1.00 92.12 497 TRP A C 1
ATOM 4078 O O . TRP A 1 497 ? -9.615 -31.575 -6.524 1.00 92.12 497 TRP A O 1
ATOM 4088 N N . TYR A 1 498 ? -10.059 -33.649 -5.782 1.00 90.81 498 TYR A N 1
ATOM 4089 C CA . TYR A 1 498 ? -8.762 -34.291 -5.975 1.00 90.81 498 TYR A CA 1
ATOM 4090 C C . TYR A 1 498 ? -8.894 -35.428 -7.003 1.00 90.81 498 TYR A C 1
ATOM 4092 O O . TYR A 1 498 ? -10.009 -35.854 -7.313 1.00 90.81 498 TYR A O 1
ATOM 4100 N N . GLU A 1 499 ? -7.791 -35.922 -7.566 1.00 87.56 499 GLU A N 1
ATOM 4101 C CA . GLU A 1 499 ? -7.843 -37.054 -8.505 1.00 87.56 499 GLU A CA 1
ATOM 4102 C C . GLU A 1 499 ? -8.040 -38.373 -7.753 1.00 87.56 499 GLU A C 1
ATOM 4104 O O . GLU A 1 499 ? -8.827 -39.209 -8.192 1.00 87.56 499 GLU A O 1
ATOM 4109 N N . GLN A 1 500 ? -7.406 -38.519 -6.586 1.00 86.56 500 GLN A N 1
ATOM 4110 C CA . GLN A 1 500 ? -7.542 -39.671 -5.696 1.00 86.56 500 GLN A CA 1
ATOM 4111 C C . GLN A 1 500 ? -7.629 -39.259 -4.215 1.00 86.56 500 GLN A C 1
ATOM 4113 O O . GLN A 1 500 ? -7.270 -38.147 -3.814 1.00 86.56 500 GLN A O 1
ATOM 4118 N N . LYS A 1 501 ? -8.114 -40.175 -3.365 1.00 84.31 501 LYS A N 1
ATOM 4119 C CA . LYS A 1 501 ? -8.157 -39.978 -1.909 1.00 84.31 501 LYS A CA 1
ATOM 4120 C C . LYS A 1 501 ? -6.733 -39.964 -1.343 1.00 84.31 501 LYS A C 1
ATOM 4122 O O . LYS A 1 501 ? -6.080 -41.000 -1.302 1.00 84.31 501 LYS A O 1
ATOM 4127 N N . GLY A 1 502 ? -6.291 -38.805 -0.855 1.00 67.06 502 GLY A N 1
ATOM 4128 C CA . GLY A 1 502 ? -4.970 -38.622 -0.234 1.00 67.06 502 GLY A CA 1
ATOM 4129 C C . GLY A 1 502 ? -4.014 -37.706 -1.007 1.00 67.06 502 GLY A C 1
ATOM 4130 O O . GLY A 1 502 ? -2.943 -37.392 -0.491 1.00 67.06 502 GLY A O 1
ATOM 4131 N N . ASP A 1 503 ? -4.400 -37.232 -2.196 1.00 68.62 503 ASP A N 1
ATOM 4132 C CA . ASP A 1 503 ? -3.630 -36.243 -2.958 1.00 68.62 503 ASP A CA 1
ATOM 4133 C C . ASP A 1 503 ? -3.328 -34.982 -2.127 1.00 68.62 503 ASP A C 1
ATOM 4135 O O . ASP A 1 503 ? -4.213 -34.387 -1.509 1.00 68.62 503 ASP A O 1
ATOM 4139 N N . ARG A 1 504 ? -2.077 -34.506 -2.181 1.00 58.56 504 ARG A N 1
ATOM 4140 C CA . ARG A 1 504 ? -1.659 -33.261 -1.506 1.00 58.56 504 ARG A CA 1
ATOM 4141 C C . ARG A 1 504 ? -2.083 -31.980 -2.234 1.00 58.56 504 ARG A C 1
ATOM 4143 O O . ARG A 1 504 ? -2.091 -30.921 -1.617 1.00 58.56 504 ARG A O 1
ATOM 4150 N N . LYS A 1 505 ? -2.406 -32.051 -3.531 1.00 60.19 505 LYS A N 1
ATOM 4151 C CA . LYS A 1 505 ? -2.783 -30.895 -4.362 1.00 60.19 505 LYS A CA 1
ATOM 4152 C C . LYS A 1 505 ? -4.134 -31.154 -5.043 1.00 60.19 505 LYS A C 1
ATOM 4154 O O . LYS A 1 505 ? -4.259 -32.171 -5.723 1.00 60.19 505 LYS A O 1
ATOM 4159 N N . PRO A 1 506 ? -5.132 -30.264 -4.898 1.00 80.81 506 PRO A N 1
ATOM 4160 C CA . PRO A 1 506 ? -6.415 -30.424 -5.568 1.00 80.81 506 PRO A CA 1
ATOM 4161 C C . PRO A 1 506 ? -6.314 -30.145 -7.072 1.00 80.81 506 PRO A C 1
ATOM 4163 O O . PRO A 1 506 ? -5.428 -29.428 -7.540 1.00 80.81 506 PRO A O 1
ATOM 4166 N N . LYS A 1 507 ? -7.274 -30.679 -7.829 1.00 84.38 507 LYS A N 1
ATOM 4167 C CA . LYS A 1 507 ? -7.481 -30.391 -9.260 1.00 84.38 507 LYS A CA 1
ATOM 4168 C C . LYS A 1 507 ? -8.463 -29.232 -9.491 1.00 84.38 507 LYS A C 1
ATOM 4170 O O . LYS A 1 507 ? -8.754 -28.897 -10.636 1.00 84.38 507 LYS A O 1
ATOM 4175 N N . GLY A 1 508 ? -9.027 -28.665 -8.426 1.00 82.25 508 GLY A N 1
ATOM 4176 C CA . GLY A 1 508 ? -9.933 -27.517 -8.452 1.00 82.25 508 GLY A CA 1
ATOM 4177 C C . GLY A 1 508 ? -10.868 -27.496 -7.243 1.00 82.25 508 GLY A C 1
ATOM 4178 O O . GLY A 1 508 ? -10.826 -28.389 -6.396 1.00 82.25 508 GLY A O 1
ATOM 4179 N N . GLY A 1 509 ? -11.712 -26.473 -7.170 1.00 87.31 509 GLY A N 1
ATOM 4180 C CA . GLY A 1 509 ? -12.732 -26.319 -6.139 1.00 87.31 509 GLY A CA 1
ATOM 4181 C C . GLY A 1 509 ? -13.564 -25.057 -6.352 1.00 87.31 509 GLY A C 1
ATOM 4182 O O . GLY A 1 509 ? -13.271 -24.265 -7.246 1.00 87.31 509 GLY A O 1
ATOM 4183 N N . VAL A 1 510 ? -14.592 -24.872 -5.526 1.00 83.50 510 VAL A N 1
ATOM 4184 C CA . VAL A 1 510 ? -15.497 -23.713 -5.542 1.00 83.50 510 VAL A CA 1
ATOM 4185 C C . VAL A 1 510 ? -15.764 -23.190 -4.134 1.00 83.50 510 VAL A C 1
ATOM 4187 O O . VAL A 1 510 ? -15.871 -23.965 -3.186 1.00 83.50 510 VAL A O 1
ATOM 4190 N N . GLN A 1 511 ? -15.923 -21.873 -4.014 1.00 83.88 511 GLN A N 1
ATOM 4191 C CA . GLN A 1 511 ? -16.372 -21.197 -2.798 1.00 83.88 511 GLN A CA 1
ATOM 4192 C C . GLN A 1 511 ? -17.906 -21.101 -2.833 1.00 83.88 511 GLN A C 1
ATOM 4194 O O . GLN A 1 511 ? -18.460 -20.205 -3.474 1.00 83.88 511 GLN A O 1
ATOM 4199 N N . LEU A 1 512 ? -18.609 -22.044 -2.196 1.00 79.44 512 LEU A N 1
ATOM 4200 C CA . LEU A 1 512 ? -20.057 -22.225 -2.386 1.00 79.44 512 LEU A CA 1
ATOM 4201 C C . LEU A 1 512 ? -20.875 -20.983 -1.999 1.00 79.44 512 LEU A C 1
ATOM 4203 O O . LEU A 1 512 ? -21.856 -20.667 -2.671 1.00 79.44 512 LEU A O 1
ATOM 4207 N N . THR A 1 513 ? -20.434 -20.230 -0.988 1.00 70.12 513 THR A N 1
ATOM 4208 C CA . THR A 1 513 ? -21.043 -18.955 -0.571 1.00 70.12 513 THR A CA 1
ATOM 4209 C C . THR A 1 513 ? -21.073 -17.880 -1.663 1.00 70.12 513 THR A C 1
ATOM 4211 O O . THR A 1 513 ? -22.001 -17.074 -1.675 1.00 70.12 513 THR A O 1
ATOM 4214 N N . GLU A 1 514 ? -20.123 -17.855 -2.604 1.00 72.00 514 GLU A N 1
ATOM 4215 C CA . GLU A 1 514 ? -20.124 -16.861 -3.691 1.00 72.00 514 GLU A CA 1
ATOM 4216 C C . GLU A 1 514 ? -21.049 -17.261 -4.856 1.00 72.00 514 GLU A C 1
ATOM 4218 O O . GLU A 1 514 ? -21.700 -16.397 -5.463 1.00 72.00 514 GLU A O 1
ATOM 4223 N N . VAL A 1 515 ? -21.134 -18.570 -5.137 1.00 76.44 515 VAL A N 1
ATOM 4224 C CA . VAL A 1 515 ? -21.775 -19.142 -6.337 1.00 76.44 515 VAL A CA 1
ATOM 4225 C C . VAL A 1 515 ? -23.152 -19.772 -6.102 1.00 76.44 515 VAL A C 1
ATOM 4227 O O . VAL A 1 515 ? -23.786 -20.172 -7.071 1.00 76.44 515 VAL A O 1
ATOM 4230 N N . ILE A 1 516 ? -23.658 -19.842 -4.864 1.00 75.44 516 ILE A N 1
ATOM 4231 C CA . ILE A 1 516 ? -24.912 -20.545 -4.508 1.00 75.44 516 ILE A CA 1
ATOM 4232 C C . ILE A 1 516 ? -26.112 -20.214 -5.422 1.00 75.44 516 ILE A C 1
ATOM 4234 O O . ILE A 1 516 ? -26.807 -21.106 -5.900 1.00 75.44 516 ILE A O 1
ATOM 4238 N N . ARG A 1 517 ? -26.279 -18.931 -5.757 1.00 69.44 517 ARG A N 1
ATOM 4239 C CA . ARG A 1 517 ? -27.286 -18.360 -6.680 1.00 69.44 517 ARG A CA 1
ATOM 4240 C C . ARG A 1 517 ? -27.174 -18.811 -8.147 1.00 69.44 517 ARG A C 1
ATOM 4242 O O . ARG A 1 517 ? -28.074 -18.547 -8.938 1.00 69.44 517 ARG A O 1
ATOM 4249 N N . TYR A 1 518 ? -26.078 -19.467 -8.515 1.00 78.62 518 TYR A N 1
ATOM 4250 C CA . TYR A 1 518 ? -25.786 -19.990 -9.853 1.00 78.62 518 TYR A CA 1
ATOM 4251 C C . TYR A 1 518 ? -25.734 -21.529 -9.883 1.00 78.62 518 TYR A C 1
ATOM 4253 O O . TYR A 1 518 ? -25.419 -22.112 -10.924 1.00 78.62 518 TYR A O 1
ATOM 4261 N N . ILE A 1 519 ? -26.030 -22.197 -8.762 1.00 83.62 519 ILE A N 1
ATOM 4262 C CA . ILE A 1 519 ? -26.108 -23.657 -8.686 1.00 83.62 519 ILE A CA 1
ATOM 4263 C C . ILE A 1 519 ? -27.503 -24.127 -9.128 1.00 83.62 519 ILE A C 1
ATOM 4265 O O . ILE A 1 519 ? -28.531 -23.544 -8.775 1.00 83.62 519 ILE A O 1
ATOM 4269 N N . CYS A 1 520 ? -27.539 -25.206 -9.908 1.00 81.69 520 CYS A N 1
ATOM 4270 C CA . CYS A 1 520 ? -28.756 -25.916 -10.296 1.00 81.69 520 CYS A CA 1
ATOM 4271 C C . CYS A 1 520 ? -28.620 -27.406 -9.969 1.00 81.69 520 CYS A C 1
ATOM 4273 O O . CYS A 1 520 ? -27.544 -27.981 -10.124 1.00 81.69 520 CYS A O 1
ATOM 4275 N N . VAL A 1 521 ? -29.717 -28.030 -9.538 1.00 81.75 521 VAL A N 1
ATOM 4276 C CA . VAL A 1 521 ? -29.762 -29.428 -9.080 1.00 81.75 521 VAL A CA 1
ATOM 4277 C C . VAL A 1 521 ? -30.871 -30.177 -9.814 1.00 81.75 521 VAL A C 1
ATOM 4279 O O . VAL A 1 521 ? -31.941 -29.619 -10.075 1.00 81.75 521 VAL A O 1
ATOM 4282 N N . GLY A 1 522 ? -30.631 -31.442 -10.151 1.00 82.12 522 GLY A N 1
ATOM 4283 C CA . GLY A 1 522 ? -31.617 -32.289 -10.807 1.00 82.12 522 GLY A CA 1
ATOM 4284 C C . GLY A 1 522 ? -32.045 -31.735 -12.167 1.00 82.12 522 GLY A C 1
ATOM 4285 O O . GLY A 1 522 ? -31.247 -31.150 -12.897 1.00 82.12 522 GLY A O 1
ATOM 4286 N N . LEU A 1 523 ? -33.339 -31.833 -12.481 1.00 76.06 523 LEU A N 1
ATOM 4287 C CA . LEU A 1 523 ? -33.942 -31.303 -13.715 1.00 76.06 523 LEU A CA 1
ATOM 4288 C C . LEU A 1 523 ? -33.758 -29.782 -13.918 1.00 76.06 523 LEU A C 1
ATOM 4290 O O . LEU A 1 523 ? -33.907 -29.291 -15.033 1.00 76.06 523 LEU A O 1
ATOM 4294 N N . MET A 1 524 ? -33.406 -29.013 -12.878 1.00 73.12 524 MET A N 1
ATOM 4295 C CA . MET A 1 524 ? -33.139 -27.571 -13.020 1.00 73.12 524 MET A CA 1
ATOM 4296 C C . MET A 1 524 ? -31.824 -27.282 -13.758 1.00 73.12 524 MET A C 1
ATOM 4298 O O . MET A 1 524 ? -31.627 -26.169 -14.239 1.00 73.12 524 MET A O 1
ATOM 4302 N N . THR A 1 525 ? -30.932 -28.270 -13.876 1.00 82.44 525 THR A N 1
ATOM 4303 C CA . THR A 1 525 ? -29.668 -28.158 -14.625 1.00 82.44 525 THR A CA 1
ATOM 4304 C C . THR A 1 525 ? -29.864 -27.862 -16.113 1.00 82.44 525 THR A C 1
ATOM 4306 O O . THR A 1 525 ? -29.028 -27.189 -16.710 1.00 82.44 525 THR A O 1
ATOM 4309 N N . ASP A 1 526 ? -31.000 -28.259 -16.695 1.00 80.75 526 ASP A N 1
ATOM 4310 C CA . ASP A 1 526 ? -31.353 -27.963 -18.091 1.00 80.75 526 ASP A CA 1
ATOM 4311 C C . ASP A 1 526 ? -31.766 -26.498 -18.329 1.00 80.75 526 ASP A C 1
ATOM 4313 O O . ASP A 1 526 ? -32.018 -26.106 -19.466 1.00 80.75 526 ASP A O 1
ATOM 4317 N N . ARG A 1 527 ? -31.824 -25.674 -17.271 1.00 78.50 527 ARG A N 1
ATOM 4318 C CA . ARG A 1 527 ? -32.075 -24.224 -17.356 1.00 78.50 527 ARG A CA 1
ATOM 4319 C C . ARG A 1 527 ? -30.802 -23.377 -17.337 1.00 78.50 527 ARG A C 1
ATOM 4321 O O . ARG A 1 527 ? -30.892 -22.157 -17.439 1.00 78.50 527 ARG A O 1
ATOM 4328 N N . MET A 1 528 ? -29.628 -23.984 -17.164 1.00 80.44 528 MET A N 1
ATOM 4329 C CA . MET A 1 528 ? -28.368 -23.239 -17.153 1.00 80.44 528 MET A CA 1
ATOM 4330 C C . MET A 1 528 ? -28.032 -22.730 -18.570 1.00 80.44 528 MET A C 1
ATOM 4332 O O . MET A 1 528 ? -28.308 -23.438 -19.537 1.00 80.44 528 MET A O 1
ATOM 4336 N N . PRO A 1 529 ? -27.401 -21.546 -18.727 1.00 81.31 529 PRO A N 1
ATOM 4337 C CA . PRO A 1 529 ? -27.040 -21.014 -20.049 1.00 81.31 529 PRO A CA 1
ATOM 4338 C C . PRO A 1 529 ? -26.095 -21.910 -20.863 1.00 81.31 529 PRO A C 1
ATOM 4340 O O . PRO A 1 529 ? -26.053 -21.816 -22.088 1.00 81.31 529 PRO A O 1
ATOM 4343 N N . VAL A 1 530 ? -25.344 -22.787 -20.190 1.00 85.31 530 VAL A N 1
ATOM 4344 C CA . VAL A 1 530 ? -24.504 -23.817 -20.809 1.00 85.31 530 VAL A CA 1
ATOM 4345 C C . VAL A 1 530 ? -25.196 -25.179 -20.756 1.00 85.31 530 VAL A C 1
ATOM 4347 O O . VAL A 1 530 ? -25.723 -25.591 -19.724 1.00 85.31 530 VAL A O 1
ATOM 4350 N N . LYS A 1 531 ? -25.171 -25.908 -21.877 1.00 88.75 531 LYS A N 1
ATOM 4351 C CA . LYS A 1 531 ? -25.847 -27.205 -22.012 1.00 88.75 531 LYS A CA 1
ATOM 4352 C C . LYS A 1 531 ? -25.236 -28.264 -21.084 1.00 88.75 531 LYS A C 1
ATOM 4354 O O . LYS A 1 531 ? -24.030 -28.513 -21.126 1.00 88.75 531 LYS A O 1
ATOM 4359 N N . ARG A 1 532 ? -26.089 -28.946 -20.312 1.00 91.00 532 ARG A N 1
ATOM 4360 C CA . ARG A 1 532 ? -25.725 -30.108 -19.486 1.00 91.00 532 ARG A CA 1
ATOM 4361 C C . ARG A 1 532 ? -25.090 -31.234 -20.332 1.00 91.00 532 ARG A C 1
ATOM 4363 O O . ARG A 1 532 ? -25.638 -31.577 -21.383 1.00 91.00 532 ARG A O 1
ATOM 4370 N N . PRO A 1 533 ? -23.982 -31.857 -19.881 1.00 91.00 533 PRO A N 1
ATOM 4371 C CA . PRO A 1 533 ? -23.415 -33.042 -20.519 1.00 91.00 533 PRO A CA 1
ATOM 4372 C C . PRO A 1 533 ? -24.349 -34.255 -20.490 1.00 91.00 533 PRO A C 1
ATOM 4374 O O . PRO A 1 533 ? -25.121 -34.439 -19.547 1.00 91.00 533 PRO A O 1
ATOM 4377 N N . ASN A 1 534 ? -24.205 -35.144 -21.475 1.00 90.19 534 ASN A N 1
ATOM 4378 C CA . ASN A 1 534 ? -24.856 -36.454 -21.445 1.00 90.19 534 ASN A CA 1
ATOM 4379 C C . ASN A 1 534 ? -24.434 -37.217 -20.176 1.00 90.19 534 ASN A C 1
ATOM 4381 O O . ASN A 1 534 ? -23.249 -37.261 -19.836 1.00 90.19 534 ASN A O 1
ATOM 4385 N N . ILE A 1 535 ? -25.405 -37.798 -19.475 1.00 88.69 535 ILE A N 1
ATOM 4386 C CA . ILE A 1 535 ? -25.195 -38.559 -18.235 1.00 88.69 535 ILE A CA 1
ATOM 4387 C C . ILE A 1 535 ? -24.744 -39.991 -18.593 1.00 88.69 535 ILE A C 1
ATOM 4389 O O . ILE A 1 535 ? -25.207 -40.508 -19.611 1.00 88.69 535 ILE A O 1
ATOM 4393 N N . PRO A 1 536 ? -23.858 -40.639 -17.808 1.00 87.88 536 PRO A N 1
ATOM 4394 C CA . PRO A 1 536 ? -23.518 -42.049 -17.999 1.00 87.88 536 PRO A CA 1
ATOM 4395 C C . PRO A 1 536 ? -24.733 -42.975 -17.847 1.00 87.88 536 PRO A C 1
ATOM 4397 O O . PRO A 1 536 ? -25.654 -42.691 -17.079 1.00 87.88 536 PRO A O 1
ATOM 4400 N N . GLU A 1 537 ? -24.724 -44.112 -18.540 1.00 81.75 537 GLU A N 1
ATOM 4401 C CA . GLU A 1 537 ? -25.772 -45.125 -18.383 1.00 81.75 537 GLU A CA 1
ATOM 4402 C C . GLU A 1 537 ? -25.844 -45.629 -16.931 1.00 81.75 537 GLU A C 1
ATOM 4404 O O . GLU A 1 537 ? -24.824 -45.857 -16.282 1.00 81.75 537 GLU A O 1
ATOM 4409 N N . GLY A 1 538 ? -27.065 -45.777 -16.410 1.00 80.12 538 GLY A N 1
ATOM 4410 C CA . GLY A 1 538 ? -27.326 -46.168 -15.020 1.00 80.12 538 GLY A CA 1
ATOM 4411 C C . GLY A 1 538 ? -27.392 -45.016 -14.005 1.00 80.12 538 GLY A C 1
ATOM 4412 O O . GLY A 1 538 ? -27.857 -45.241 -12.891 1.00 80.12 538 GLY A O 1
ATOM 4413 N N . ASN A 1 539 ? -27.003 -43.785 -14.361 1.00 83.56 539 ASN A N 1
ATOM 4414 C CA . ASN A 1 539 ? -27.123 -42.615 -13.480 1.00 83.56 539 ASN A CA 1
ATOM 4415 C C . ASN A 1 539 ? -28.378 -41.767 -13.776 1.00 83.56 539 ASN A C 1
ATOM 4417 O O . ASN A 1 539 ? -28.825 -41.659 -14.917 1.00 83.56 539 ASN A O 1
ATOM 4421 N N . SER A 1 540 ? -28.934 -41.117 -12.745 1.00 84.81 540 SER A N 1
ATOM 4422 C CA . SER A 1 540 ? -30.131 -40.270 -12.867 1.00 84.81 540 SER A CA 1
ATOM 4423 C C . SER A 1 540 ? -29.792 -38.792 -13.063 1.00 84.81 540 SER A C 1
ATOM 4425 O O . SER A 1 540 ? -28.871 -38.260 -12.444 1.00 84.81 540 SER A O 1
ATOM 4427 N N . VAL A 1 541 ? -30.618 -38.079 -13.839 1.00 83.00 541 VAL A N 1
ATOM 4428 C CA . VAL A 1 541 ? -30.579 -36.605 -13.918 1.00 83.00 541 VAL A CA 1
ATOM 4429 C C . VAL A 1 541 ? -30.819 -35.940 -12.567 1.00 83.00 541 VAL A C 1
ATOM 4431 O O . VAL A 1 541 ? -30.244 -34.889 -12.306 1.00 83.00 541 VAL A O 1
ATOM 4434 N N . HIS A 1 542 ? -31.580 -36.579 -11.675 1.00 80.38 542 HIS A N 1
ATOM 4435 C CA . HIS A 1 542 ? -31.856 -36.073 -10.329 1.00 80.38 542 HIS A CA 1
ATOM 4436 C C . HIS A 1 542 ? -30.597 -35.973 -9.447 1.00 80.38 542 HIS A C 1
ATOM 4438 O O . HIS A 1 542 ? -30.583 -35.182 -8.509 1.00 80.38 542 HIS A O 1
ATOM 4444 N N . HIS A 1 543 ? -29.525 -36.702 -9.782 1.00 87.38 543 HIS A N 1
ATOM 4445 C CA . HIS A 1 543 ? -28.256 -36.709 -9.041 1.00 87.38 543 HIS A CA 1
ATOM 4446 C C . HIS A 1 543 ? -27.204 -35.744 -9.618 1.00 87.38 543 HIS A C 1
ATOM 4448 O O . HIS A 1 543 ? -26.086 -35.686 -9.104 1.00 87.38 543 HIS A O 1
ATOM 4454 N N . VAL A 1 544 ? -27.529 -34.989 -10.678 1.00 89.69 544 VAL A N 1
ATOM 4455 C CA . VAL A 1 544 ? -26.621 -34.002 -11.289 1.00 89.69 544 VAL A CA 1
ATOM 4456 C C . VAL A 1 544 ? -26.751 -32.637 -10.617 1.00 89.69 544 VAL A C 1
ATOM 4458 O O . VAL A 1 544 ? -27.851 -32.136 -10.377 1.00 89.69 544 VAL A O 1
ATOM 4461 N N . VAL A 1 545 ? -25.605 -31.999 -10.392 1.00 92.12 545 VAL A N 1
ATOM 4462 C CA . VAL A 1 545 ? -25.463 -30.604 -9.978 1.00 92.12 545 VAL A CA 1
ATOM 4463 C C . VAL A 1 545 ? -24.606 -29.866 -11.000 1.00 92.12 545 VAL A C 1
ATOM 4465 O O . VAL A 1 545 ? -23.516 -30.316 -11.351 1.00 92.12 545 VAL A O 1
ATOM 4468 N N . GLY A 1 546 ? -25.082 -28.716 -11.464 1.00 91.25 546 GLY A N 1
ATOM 4469 C CA . GLY A 1 546 ? -24.286 -27.756 -12.223 1.00 91.25 546 GLY A CA 1
ATOM 4470 C C . GLY A 1 546 ? -23.976 -26.544 -11.356 1.00 91.25 546 GLY A C 1
ATOM 4471 O O . GLY A 1 546 ? -24.893 -25.898 -10.854 1.00 91.25 546 GLY A O 1
ATOM 4472 N N . ILE A 1 547 ? -22.693 -26.238 -11.169 1.00 92.62 547 ILE A N 1
ATOM 4473 C CA . ILE A 1 547 ? -22.218 -25.072 -10.414 1.00 92.62 547 ILE A CA 1
ATOM 4474 C C . ILE A 1 547 ? -21.668 -24.055 -11.415 1.00 92.62 547 ILE A C 1
ATOM 4476 O O . ILE A 1 547 ? -20.569 -24.239 -11.934 1.00 92.62 547 ILE A O 1
ATOM 4480 N N . GLY A 1 548 ? -22.441 -23.017 -11.742 1.00 86.25 548 GLY A N 1
ATOM 4481 C CA . GLY A 1 548 ? -21.966 -21.912 -12.580 1.00 86.25 548 GLY A CA 1
ATOM 4482 C C . GLY A 1 548 ? -21.133 -20.916 -11.771 1.00 86.25 548 GLY A C 1
ATOM 4483 O O . GLY A 1 548 ? -21.508 -20.574 -10.655 1.00 86.25 548 GLY A O 1
ATOM 4484 N N . MET A 1 549 ? -20.031 -20.406 -12.324 1.00 84.06 549 MET A N 1
ATOM 4485 C CA . MET A 1 549 ? -19.211 -19.406 -11.617 1.00 84.06 549 MET A CA 1
ATOM 4486 C C . MET A 1 549 ? -19.763 -17.970 -11.709 1.00 84.06 549 MET A C 1
ATOM 4488 O O . MET A 1 549 ? -19.344 -17.095 -10.954 1.00 84.06 549 MET A O 1
ATOM 4492 N N . ASN A 1 550 ? -20.709 -17.707 -12.617 1.00 77.75 550 ASN A N 1
ATOM 4493 C CA . ASN A 1 550 ? -21.287 -16.382 -12.872 1.00 77.75 550 ASN A CA 1
ATOM 4494 C C . ASN A 1 550 ? -22.687 -16.472 -13.518 1.00 77.75 550 ASN A C 1
ATOM 4496 O O . ASN A 1 550 ? -23.206 -17.557 -13.789 1.00 77.75 550 ASN A O 1
ATOM 4500 N N . SER A 1 551 ? -23.267 -15.316 -13.855 1.00 76.50 551 SER A N 1
ATOM 4501 C CA . SER A 1 551 ? -24.525 -15.160 -14.605 1.00 76.50 551 SER A CA 1
ATOM 4502 C C . SER A 1 551 ? -24.441 -15.484 -16.111 1.00 76.50 551 SER A C 1
ATOM 4504 O O . SER A 1 551 ? -25.329 -15.111 -16.875 1.00 76.50 551 SER A O 1
ATOM 4506 N N . LYS A 1 552 ? -23.417 -16.224 -16.546 1.00 80.06 552 LYS A N 1
ATOM 4507 C CA . LYS A 1 552 ? -23.381 -16.963 -17.822 1.00 80.06 552 LYS A CA 1
ATOM 4508 C C . LYS A 1 552 ? -23.132 -18.466 -17.614 1.00 80.06 552 LYS A C 1
ATOM 4510 O O . LYS A 1 552 ? -23.099 -19.215 -18.582 1.00 80.06 552 LYS A O 1
ATOM 4515 N N . ALA A 1 553 ? -22.976 -18.902 -16.358 1.00 82.56 553 ALA A N 1
ATOM 4516 C CA . ALA A 1 553 ? -22.489 -20.222 -15.971 1.00 82.56 553 ALA A CA 1
ATOM 4517 C C . ALA A 1 553 ? -21.193 -20.628 -16.704 1.00 82.56 553 ALA A C 1
ATOM 4519 O O . ALA A 1 553 ? -21.039 -21.779 -17.105 1.00 82.56 553 ALA A O 1
ATOM 4520 N N . ASP A 1 554 ? -20.262 -19.683 -16.859 1.00 79.00 554 ASP A N 1
ATOM 4521 C CA . ASP A 1 554 ? -18.992 -19.897 -17.555 1.00 79.00 554 ASP A CA 1
ATOM 4522 C C . ASP A 1 554 ? -17.781 -19.559 -16.655 1.00 79.00 554 ASP A C 1
ATOM 4524 O O . ASP A 1 554 ? -17.612 -18.391 -16.292 1.00 79.00 554 ASP A O 1
ATOM 4528 N N . PRO A 1 555 ? -16.954 -20.542 -16.247 1.00 84.12 555 PRO A N 1
ATOM 4529 C CA . PRO A 1 555 ? -17.157 -21.975 -16.449 1.00 84.12 555 PRO A CA 1
ATOM 4530 C C . PRO A 1 555 ? -18.330 -22.521 -15.612 1.00 84.12 555 PRO A C 1
ATOM 4532 O O . PRO A 1 555 ? -18.759 -21.923 -14.619 1.00 84.12 555 PRO A O 1
ATOM 4535 N N . CYS A 1 556 ? -18.806 -23.714 -15.982 1.00 89.88 556 CYS A N 1
ATOM 4536 C CA . CYS A 1 556 ? -19.685 -24.531 -15.147 1.00 89.88 556 CYS A CA 1
ATOM 4537 C C . CYS A 1 556 ? -18.981 -25.821 -14.720 1.00 89.88 556 CYS A C 1
ATOM 4539 O O . CYS A 1 556 ? -18.363 -26.523 -15.528 1.00 89.88 556 CYS A O 1
ATOM 4541 N N . HIS A 1 557 ? -19.100 -26.160 -13.441 1.00 93.69 557 HIS A N 1
ATOM 4542 C CA . HIS A 1 557 ? -18.624 -27.417 -12.889 1.00 93.69 557 HIS A CA 1
ATOM 4543 C C . HIS A 1 557 ? -19.798 -28.379 -12.709 1.00 93.69 557 HIS A C 1
ATOM 4545 O O . HIS A 1 557 ? -20.606 -28.236 -11.793 1.00 93.69 557 HIS A O 1
ATOM 4551 N N . TRP A 1 558 ? -19.874 -29.366 -13.601 1.00 94.06 558 TRP A N 1
ATOM 4552 C CA . TRP A 1 558 ? -20.853 -30.447 -13.534 1.00 94.06 558 TRP A CA 1
ATOM 4553 C C . TRP A 1 558 ? -20.351 -31.575 -12.632 1.00 94.06 558 TRP A C 1
ATOM 4555 O O . TRP A 1 558 ? -19.287 -32.155 -12.878 1.00 94.06 558 TRP A O 1
ATOM 4565 N N . ILE A 1 559 ? -21.139 -31.881 -11.608 1.00 94.62 559 ILE A N 1
ATOM 4566 C CA . ILE A 1 559 ? -20.930 -32.947 -10.629 1.00 94.62 559 ILE A CA 1
ATOM 4567 C C . ILE A 1 559 ? -22.142 -33.882 -10.687 1.00 94.62 559 ILE A C 1
ATOM 4569 O O . ILE A 1 559 ? -23.266 -33.445 -10.915 1.00 94.62 559 ILE A O 1
ATOM 4573 N N . LEU A 1 560 ? -21.908 -35.174 -10.508 1.00 92.44 560 LEU A N 1
ATOM 4574 C CA . LEU A 1 560 ? -22.901 -36.236 -10.496 1.00 92.44 560 LEU A CA 1
ATOM 4575 C C . LEU A 1 560 ? -22.629 -37.118 -9.273 1.00 92.44 560 LEU A C 1
ATOM 4577 O O . LEU A 1 560 ? -21.532 -37.661 -9.113 1.00 92.44 560 LEU A O 1
ATOM 4581 N N . PHE A 1 561 ? -23.633 -37.222 -8.409 1.00 91.44 561 PHE A N 1
ATOM 4582 C CA . PHE A 1 561 ? -23.613 -38.059 -7.213 1.00 91.44 561 PHE A CA 1
ATOM 4583 C C . PHE A 1 561 ? -24.085 -39.484 -7.528 1.00 91.44 561 PHE A C 1
ATOM 4585 O O . PHE A 1 561 ? -24.665 -39.751 -8.582 1.00 91.44 561 PHE A O 1
ATOM 4592 N N . SER A 1 562 ? -23.802 -40.419 -6.624 1.00 85.62 562 SER A N 1
ATOM 4593 C CA . SER A 1 562 ? -24.054 -41.851 -6.834 1.00 85.62 562 SER A CA 1
ATOM 4594 C C . SER A 1 562 ? -25.510 -42.277 -6.609 1.00 85.62 562 SER A C 1
ATOM 4596 O O . SER A 1 562 ? -25.936 -43.292 -7.157 1.00 85.62 562 SER A O 1
ATOM 4598 N N . SER A 1 563 ? -26.267 -41.535 -5.795 1.00 83.38 563 SER A N 1
ATOM 4599 C CA . SER A 1 563 ? -27.651 -41.842 -5.408 1.00 83.38 563 SER A CA 1
ATOM 4600 C C . SER A 1 563 ? -28.341 -40.628 -4.770 1.00 83.38 563 SER A C 1
ATOM 4602 O O . SER A 1 563 ? -27.676 -39.641 -4.448 1.00 83.38 563 SER A O 1
ATOM 4604 N N . ASP A 1 564 ? -29.654 -40.718 -4.517 1.00 71.94 564 ASP A N 1
ATOM 4605 C CA . ASP A 1 564 ? -30.410 -39.697 -3.772 1.00 71.94 564 ASP A CA 1
ATOM 4606 C C . ASP A 1 564 ? -29.870 -39.514 -2.342 1.00 71.94 564 ASP A C 1
ATOM 4608 O O . ASP A 1 564 ? -29.619 -38.392 -1.914 1.00 71.94 564 ASP A O 1
ATOM 4612 N N . SER A 1 565 ? -29.560 -40.608 -1.638 1.00 74.31 565 SER A N 1
ATOM 4613 C CA . SER A 1 565 ? -28.972 -40.554 -0.288 1.00 74.31 565 SER A CA 1
ATOM 4614 C C . SER A 1 565 ? -27.587 -39.890 -0.268 1.00 74.31 565 SER A C 1
ATOM 4616 O O . SER A 1 565 ? -27.260 -39.153 0.664 1.00 74.31 565 SER A O 1
ATOM 4618 N N . ASP A 1 566 ? -26.779 -40.100 -1.311 1.00 82.88 566 ASP A N 1
ATOM 4619 C CA . ASP A 1 566 ? -25.475 -39.451 -1.462 1.00 82.88 566 ASP A CA 1
ATOM 4620 C C . ASP A 1 566 ? -25.643 -37.930 -1.620 1.00 82.88 566 ASP A C 1
ATOM 4622 O O . ASP A 1 566 ? -25.166 -37.179 -0.764 1.00 82.88 566 ASP A O 1
ATOM 4626 N N . ILE A 1 567 ? -26.412 -37.465 -2.616 1.00 83.44 567 ILE A N 1
ATOM 4627 C CA . ILE A 1 567 ? -26.654 -36.025 -2.830 1.00 83.44 567 ILE A CA 1
ATOM 4628 C C . ILE A 1 567 ? -27.348 -35.362 -1.627 1.00 83.44 567 ILE A C 1
ATOM 4630 O O . ILE A 1 567 ? -26.954 -34.262 -1.234 1.00 83.44 567 ILE A O 1
ATOM 4634 N N . GLU A 1 568 ? -28.298 -36.035 -0.972 1.00 76.12 568 GLU A N 1
ATOM 4635 C CA . GLU A 1 568 ? -28.926 -35.565 0.270 1.00 76.12 568 GLU A CA 1
ATOM 4636 C C . GLU A 1 568 ? -27.893 -35.389 1.392 1.00 76.12 568 GLU A C 1
ATOM 4638 O O . GLU A 1 568 ? -27.869 -34.351 2.060 1.00 76.12 568 GLU A O 1
ATOM 4643 N N . SER A 1 569 ? -26.974 -36.344 1.559 1.00 79.62 569 SER A N 1
ATOM 4644 C CA . SER A 1 569 ? -25.919 -36.252 2.571 1.00 79.62 569 SER A CA 1
ATOM 4645 C C . SER A 1 569 ? -24.886 -35.156 2.268 1.00 79.62 569 SER A C 1
ATOM 4647 O O . SER A 1 569 ? -24.289 -34.614 3.195 1.00 79.62 569 SER A O 1
ATOM 4649 N N . TRP A 1 570 ? -24.675 -34.788 0.997 1.00 86.56 570 TRP A N 1
ATOM 4650 C CA . TRP A 1 570 ? -23.828 -33.646 0.624 1.00 86.56 570 TRP A CA 1
ATOM 4651 C C . TRP A 1 570 ? -24.527 -32.307 0.857 1.00 86.56 570 TRP A C 1
ATOM 4653 O O . TRP A 1 570 ? -23.954 -31.434 1.508 1.00 86.56 570 TRP A O 1
ATOM 4663 N N . PHE A 1 571 ? -25.769 -32.135 0.397 1.00 81.56 571 PHE A N 1
ATOM 4664 C CA . PHE A 1 571 ? -26.493 -30.874 0.597 1.00 81.56 571 PHE A CA 1
ATOM 4665 C C . PHE A 1 571 ? -26.859 -30.609 2.065 1.00 81.56 571 PHE A C 1
ATOM 4667 O O . PHE A 1 571 ? -26.940 -29.446 2.468 1.00 81.56 571 PHE A O 1
ATOM 4674 N N . THR A 1 572 ? -26.989 -31.656 2.884 1.00 75.38 572 THR A N 1
ATOM 4675 C CA . THR A 1 572 ? -27.145 -31.539 4.346 1.00 75.38 572 THR A CA 1
ATOM 4676 C C . THR A 1 572 ? -25.947 -30.854 5.009 1.00 75.38 572 THR A C 1
ATOM 4678 O O . THR A 1 572 ? -26.137 -30.040 5.908 1.00 75.38 572 THR A O 1
ATOM 4681 N N . GLU A 1 573 ? -24.716 -31.121 4.559 1.00 75.69 573 GLU A N 1
ATOM 4682 C CA . GLU A 1 573 ? -23.522 -30.446 5.090 1.00 75.69 573 GLU A CA 1
ATOM 4683 C C . GLU A 1 573 ? -23.278 -29.089 4.414 1.00 75.69 573 GLU A C 1
ATOM 4685 O O . GLU A 1 573 ? -22.959 -28.117 5.095 1.00 75.69 573 GLU A O 1
ATOM 4690 N N . ILE A 1 574 ? -23.522 -28.976 3.101 1.00 80.38 574 ILE A N 1
ATOM 4691 C CA . ILE A 1 574 ? -23.423 -27.703 2.359 1.00 80.38 574 ILE A CA 1
ATOM 4692 C C . ILE A 1 574 ? -24.368 -26.639 2.938 1.00 80.38 574 ILE A C 1
ATOM 4694 O O . ILE A 1 574 ? -23.987 -25.482 3.081 1.00 80.38 574 ILE A O 1
ATOM 4698 N N . THR A 1 575 ? -25.600 -26.992 3.315 1.00 71.25 575 THR A N 1
ATOM 4699 C CA . THR A 1 575 ? -26.544 -26.010 3.886 1.00 71.25 575 THR A CA 1
ATOM 4700 C C . THR A 1 575 ? -26.146 -25.512 5.279 1.00 71.25 575 THR A C 1
ATOM 4702 O O . THR A 1 575 ? -26.604 -24.444 5.679 1.00 71.25 575 THR A O 1
ATOM 4705 N N . LYS A 1 576 ? -25.238 -26.198 5.990 1.00 72.62 576 LYS A N 1
ATOM 4706 C CA . LYS A 1 576 ? -24.628 -25.691 7.235 1.00 72.62 576 LYS A CA 1
ATOM 4707 C C . LYS A 1 576 ? -23.536 -24.646 6.976 1.00 72.62 576 LYS A C 1
ATOM 4709 O O . LYS A 1 576 ? -23.245 -23.861 7.873 1.00 72.62 576 LYS A O 1
ATOM 4714 N N . THR A 1 577 ? -22.953 -24.606 5.774 1.00 69.12 577 THR A N 1
ATOM 4715 C CA . THR A 1 577 ? -21.912 -23.638 5.376 1.00 69.12 577 THR A CA 1
ATOM 4716 C C . THR A 1 577 ? -22.457 -22.477 4.535 1.00 69.12 577 THR A C 1
ATOM 4718 O O . THR A 1 577 ? -21.691 -21.790 3.853 1.00 69.12 577 THR A O 1
ATOM 4721 N N . LEU A 1 578 ? -23.775 -22.238 4.552 1.00 65.62 578 LEU A N 1
ATOM 4722 C CA . LEU A 1 578 ? -24.446 -21.201 3.760 1.00 65.62 578 LEU A CA 1
ATOM 4723 C C . LEU A 1 578 ? -25.318 -20.269 4.633 1.00 65.62 578 LEU A C 1
ATOM 4725 O O . LEU A 1 578 ? -25.824 -20.697 5.672 1.00 65.62 578 LEU A O 1
ATOM 4729 N N . PRO A 1 579 ? -25.530 -18.994 4.237 1.00 55.38 579 PRO A N 1
ATOM 4730 C CA . PRO A 1 579 ? -26.340 -18.053 5.014 1.00 55.38 579 PRO A CA 1
ATOM 4731 C C . PRO A 1 579 ? -27.828 -18.424 4.982 1.00 55.38 579 PRO A C 1
ATOM 4733 O O . PRO A 1 579 ? -28.400 -18.584 3.904 1.00 55.38 579 PRO A O 1
ATOM 4736 N N . LYS A 1 580 ? -28.472 -18.519 6.153 1.00 52.25 580 LYS A N 1
ATOM 4737 C CA . LYS A 1 580 ? -29.892 -18.901 6.269 1.00 52.25 580 LYS A CA 1
ATOM 4738 C C . LYS A 1 580 ? -30.797 -17.948 5.456 1.00 52.25 580 LYS A C 1
ATOM 4740 O O . LYS A 1 580 ? -30.661 -16.730 5.601 1.00 52.25 580 LYS A O 1
ATOM 4745 N N . PRO A 1 581 ? -31.732 -18.465 4.638 1.00 43.66 581 PRO A N 1
ATOM 4746 C CA . PRO A 1 581 ? -32.601 -17.638 3.808 1.00 43.66 581 PRO A CA 1
ATOM 4747 C C . PRO A 1 581 ? -33.679 -16.921 4.632 1.00 43.66 581 PRO A C 1
ATOM 4749 O O . PRO A 1 581 ? -34.041 -17.349 5.728 1.00 43.66 581 PRO A O 1
ATOM 4752 N N . ALA A 1 582 ? -34.213 -15.825 4.091 1.00 42.41 582 ALA A N 1
ATOM 4753 C CA . ALA A 1 582 ? -35.309 -15.091 4.717 1.00 42.41 582 ALA A CA 1
ATOM 4754 C C . ALA A 1 582 ? -36.644 -15.843 4.571 1.00 42.41 582 ALA A C 1
ATOM 4756 O O . ALA A 1 582 ? -36.947 -16.383 3.506 1.00 42.41 582 ALA A O 1
ATOM 4757 N N . ASN A 1 583 ? -37.467 -15.830 5.624 1.00 36.38 583 ASN A N 1
ATOM 4758 C CA . ASN A 1 583 ? -38.811 -16.410 5.586 1.00 36.38 583 ASN A CA 1
ATOM 4759 C C . ASN A 1 583 ? -39.678 -15.700 4.523 1.00 36.38 583 ASN A C 1
ATOM 4761 O O . ASN A 1 583 ? -39.712 -14.466 4.509 1.00 36.38 583 ASN A O 1
ATOM 4765 N N . PRO A 1 584 ? -40.408 -16.434 3.662 1.00 32.09 584 PRO A N 1
ATOM 4766 C CA . PRO A 1 584 ? -41.277 -15.824 2.661 1.00 32.09 584 PRO A CA 1
ATOM 4767 C C . PRO A 1 584 ? -42.489 -15.129 3.314 1.00 32.09 584 PRO A C 1
ATOM 4769 O O . PRO A 1 584 ? -43.004 -15.612 4.328 1.00 32.09 584 PRO A O 1
ATOM 4772 N N . PRO A 1 585 ? -42.984 -14.014 2.744 1.00 29.31 585 PRO A N 1
ATOM 4773 C CA . PRO A 1 585 ? -44.147 -13.309 3.273 1.00 29.31 585 PRO A CA 1
ATOM 4774 C C . PRO A 1 585 ? -45.435 -14.130 3.108 1.00 29.31 585 PRO A C 1
ATOM 4776 O O . PRO A 1 585 ? -45.680 -14.735 2.064 1.00 29.31 585 PRO A O 1
ATOM 4779 N N . GLN A 1 586 ? -46.297 -14.108 4.128 1.00 29.97 586 GLN A N 1
ATOM 4780 C CA . GLN A 1 586 ? -47.647 -14.668 4.035 1.00 29.97 586 GLN A CA 1
ATOM 4781 C C . GLN A 1 586 ? -48.533 -13.757 3.175 1.00 29.97 586 GLN A C 1
ATOM 4783 O O . GLN A 1 586 ? -48.886 -12.652 3.586 1.00 29.97 586 GLN A O 1
ATOM 4788 N N . ASN A 1 587 ? -48.899 -14.225 1.981 1.00 33.88 587 ASN A N 1
ATOM 4789 C CA . ASN A 1 587 ? -49.787 -13.495 1.078 1.00 33.88 587 ASN A CA 1
ATOM 4790 C C . ASN A 1 587 ? -51.264 -13.627 1.487 1.00 33.88 587 ASN A C 1
ATOM 4792 O O . ASN A 1 587 ? -51.709 -14.680 1.944 1.00 33.88 587 ASN A O 1
ATOM 4796 N N . GLY A 1 588 ? -52.019 -12.541 1.299 1.00 32.25 588 GLY A N 1
ATOM 4797 C CA . GLY A 1 588 ? -53.462 -12.482 1.546 1.00 32.25 588 GLY A CA 1
ATOM 4798 C C . GLY A 1 588 ? -54.325 -13.103 0.431 1.00 32.25 588 GLY A C 1
ATOM 4799 O O . GLY A 1 588 ? -53.796 -13.731 -0.487 1.00 32.25 588 GLY A O 1
ATOM 4800 N N . PRO A 1 589 ? -55.663 -12.935 0.496 1.00 30.86 589 PRO A N 1
ATOM 4801 C CA . PRO A 1 589 ? -56.601 -13.594 -0.417 1.00 30.86 589 PRO A CA 1
ATOM 4802 C C . PRO A 1 589 ? -56.436 -13.203 -1.902 1.00 30.86 589 PRO A C 1
ATOM 4804 O O . PRO A 1 589 ? -56.033 -12.072 -2.188 1.00 30.86 589 PRO A O 1
ATOM 4807 N N . PRO A 1 590 ? -56.791 -14.087 -2.860 1.00 33.53 590 PRO A N 1
ATOM 4808 C CA . PRO A 1 590 ? -56.557 -13.845 -4.285 1.00 33.53 590 PRO A CA 1
ATOM 4809 C C . PRO A 1 590 ? -57.479 -12.774 -4.884 1.00 33.53 590 PRO A C 1
ATOM 4811 O O . PRO A 1 590 ? -58.661 -12.698 -4.547 1.00 33.53 590 PRO A O 1
ATOM 4814 N N . GLN A 1 591 ? -56.963 -12.012 -5.852 1.00 31.44 591 GLN A N 1
ATOM 4815 C CA . GLN A 1 591 ? -57.764 -11.184 -6.763 1.00 31.44 591 GLN A CA 1
ATOM 4816 C C . GLN A 1 591 ? -57.857 -11.835 -8.155 1.00 31.44 591 GLN A C 1
ATOM 4818 O O . GLN A 1 591 ? -57.032 -12.672 -8.516 1.00 31.44 591 GLN A O 1
ATOM 4823 N N . GLY A 1 592 ? -58.910 -11.490 -8.904 1.00 33.50 592 GLY A N 1
ATOM 4824 C CA . GLY A 1 592 ? -59.265 -12.120 -10.182 1.00 33.50 592 GLY A CA 1
ATOM 4825 C C . GLY A 1 592 ? -58.390 -11.722 -11.386 1.00 33.50 592 GLY A C 1
ATOM 4826 O O . GLY A 1 592 ? -57.505 -10.875 -11.263 1.00 33.50 592 GLY A O 1
ATOM 4827 N N . PRO A 1 593 ? -58.634 -12.329 -12.564 1.00 31.38 593 PRO A N 1
ATOM 4828 C CA . PRO A 1 593 ? -57.775 -12.184 -13.741 1.00 31.38 593 PRO A CA 1
ATOM 4829 C C . PRO A 1 593 ? -57.845 -10.781 -14.389 1.00 31.38 593 PRO A C 1
ATOM 4831 O O . PRO A 1 593 ? -58.929 -10.194 -14.460 1.00 31.38 593 PRO A O 1
ATOM 4834 N N . PRO A 1 594 ? -56.717 -10.249 -14.903 1.00 34.81 594 PRO A N 1
ATOM 4835 C CA . PRO A 1 594 ? -56.643 -8.920 -15.516 1.00 34.81 594 PRO A CA 1
ATOM 4836 C C . PRO A 1 594 ? -57.148 -8.880 -16.971 1.00 34.81 594 PRO A C 1
ATOM 4838 O O . PRO A 1 594 ? -57.178 -9.889 -17.674 1.00 34.81 594 PRO A O 1
ATOM 4841 N N . GLN A 1 595 ? -57.508 -7.679 -17.435 1.00 33.91 595 GLN A N 1
ATOM 4842 C CA . GLN A 1 595 ? -57.920 -7.397 -18.818 1.00 33.91 595 GLN A CA 1
ATOM 4843 C C . GLN A 1 595 ? -56.727 -7.000 -19.715 1.00 33.91 595 GLN A C 1
ATOM 4845 O O . GLN A 1 595 ? -55.667 -6.619 -19.221 1.00 33.91 595 GLN A O 1
ATOM 4850 N N . GLY A 1 596 ? -56.901 -7.118 -21.038 1.00 33.06 596 GLY A N 1
ATOM 4851 C CA . GLY A 1 596 ? -55.841 -6.926 -22.041 1.00 33.06 596 GLY A CA 1
ATOM 4852 C C . GLY A 1 596 ? -55.469 -5.463 -22.369 1.00 33.06 596 GLY A C 1
ATOM 4853 O O . GLY A 1 596 ? -56.148 -4.534 -21.930 1.00 33.06 596 GLY A O 1
ATOM 4854 N N . PRO A 1 597 ? -54.389 -5.250 -23.149 1.00 32.47 597 PRO A N 1
ATOM 4855 C CA . PRO A 1 597 ? -53.789 -3.932 -23.382 1.00 32.47 597 PRO A CA 1
ATOM 4856 C C . PRO A 1 597 ? -54.514 -3.082 -24.455 1.00 32.47 597 PRO A C 1
ATOM 4858 O O . PRO A 1 597 ? -54.981 -3.636 -25.453 1.00 32.47 597 PRO A O 1
ATOM 4861 N N . PRO A 1 598 ? -54.555 -1.737 -24.324 1.00 34.19 598 PRO A N 1
ATOM 4862 C CA . PRO A 1 598 ? -55.073 -0.836 -25.363 1.00 34.19 598 PRO A CA 1
ATOM 4863 C C . PRO A 1 598 ? -54.095 -0.610 -26.532 1.00 34.19 598 PRO A C 1
ATOM 4865 O O . PRO A 1 598 ? -52.879 -0.616 -26.349 1.00 34.19 598 PRO A O 1
ATOM 4868 N N . GLN A 1 599 ? -54.631 -0.324 -27.723 1.00 28.42 599 GLN A N 1
ATOM 4869 C CA . GLN A 1 599 ? -53.859 0.136 -28.889 1.00 28.42 599 GLN A CA 1
ATOM 4870 C C . GLN A 1 599 ? -53.635 1.661 -28.873 1.00 28.42 599 GLN A C 1
ATOM 4872 O O . GLN A 1 599 ? -54.374 2.400 -28.225 1.00 28.42 599 GLN A O 1
ATOM 4877 N N . VAL A 1 600 ? -52.642 2.132 -29.636 1.00 33.31 600 VAL A N 1
ATOM 4878 C CA . VAL A 1 600 ? -52.298 3.557 -29.806 1.00 33.31 600 VAL A CA 1
ATOM 4879 C C . VAL A 1 600 ? -52.604 4.005 -31.240 1.00 33.31 600 VAL A C 1
ATOM 4881 O O . VAL A 1 600 ? -52.294 3.283 -32.186 1.00 33.31 600 VAL A O 1
ATOM 4884 N N . THR A 1 601 ? -53.174 5.203 -31.412 1.00 29.19 601 THR A N 1
ATOM 4885 C CA . THR A 1 601 ? -53.483 5.810 -32.725 1.00 29.19 601 THR A CA 1
ATOM 4886 C C . THR A 1 601 ? -53.094 7.302 -32.792 1.00 29.19 601 THR A C 1
ATOM 4888 O O . THR A 1 601 ? -52.964 7.925 -31.738 1.00 29.19 601 THR A O 1
ATOM 4891 N N . PRO A 1 602 ? -52.864 7.878 -33.995 1.00 29.58 602 PRO A N 1
ATOM 4892 C CA . PRO A 1 602 ? -52.011 9.070 -34.171 1.00 29.58 602 PRO A CA 1
ATOM 4893 C C . PRO A 1 602 ? -52.709 10.443 -33.979 1.00 29.58 602 PRO A C 1
ATOM 4895 O O . PRO A 1 602 ? -53.930 10.495 -33.823 1.00 29.58 602 PRO A O 1
ATOM 4898 N N . PRO A 1 603 ? -51.954 11.567 -33.984 1.00 33.25 603 PRO A N 1
ATOM 4899 C CA . PRO A 1 603 ? -52.443 12.885 -33.565 1.00 33.25 603 PRO A CA 1
ATOM 4900 C C . PRO A 1 603 ? -53.145 13.705 -34.664 1.00 33.25 603 PRO A C 1
ATOM 4902 O O . PRO A 1 603 ? -52.888 13.551 -35.857 1.00 33.25 603 PRO A O 1
ATOM 4905 N N . THR A 1 604 ? -53.966 14.671 -34.238 1.00 27.55 604 THR A N 1
ATOM 4906 C CA . THR A 1 604 ? -54.665 15.650 -35.093 1.00 27.55 604 THR A CA 1
ATOM 4907 C C . THR A 1 604 ? -54.166 17.079 -34.860 1.00 27.55 604 THR A C 1
ATOM 4909 O O . THR A 1 604 ? -54.089 17.522 -33.715 1.00 27.55 604 THR A O 1
ATOM 4912 N N . GLN A 1 605 ? -53.908 17.832 -35.935 1.00 27.92 605 GLN A N 1
ATOM 4913 C CA . GLN A 1 605 ? -53.641 19.279 -35.888 1.00 27.92 605 GLN A CA 1
ATOM 4914 C C . GLN A 1 605 ? -54.935 20.116 -35.965 1.00 27.92 605 GLN A C 1
ATOM 4916 O O . GLN A 1 605 ? -55.966 19.641 -36.440 1.00 27.92 605 GLN A O 1
ATOM 4921 N N . GLN A 1 606 ? -54.852 21.401 -35.597 1.00 29.81 606 GLN A N 1
ATOM 4922 C CA . GLN A 1 606 ? -55.807 22.446 -35.996 1.00 29.81 606 GLN A CA 1
ATOM 4923 C C . GLN A 1 606 ? -55.052 23.690 -36.497 1.00 29.81 606 GLN A C 1
ATOM 4925 O O . GLN A 1 606 ? -53.967 23.997 -36.010 1.00 29.81 606 GLN A O 1
ATOM 4930 N N . GLN A 1 607 ? -55.611 24.384 -37.494 1.00 26.22 607 GLN A N 1
ATOM 4931 C CA . GLN A 1 607 ? -54.955 25.461 -38.253 1.00 26.22 607 GLN A CA 1
ATOM 4932 C C . GLN A 1 607 ? -55.654 26.817 -38.082 1.00 26.22 607 GLN A C 1
ATOM 4934 O O . GLN A 1 607 ? -56.883 26.833 -37.993 1.00 26.22 607 GLN A O 1
ATOM 4939 N N . ASN A 1 608 ? -54.888 27.922 -38.168 1.00 27.19 608 ASN A N 1
ATOM 4940 C CA . ASN A 1 608 ? -55.156 29.177 -38.924 1.00 27.19 608 ASN A CA 1
ATOM 4941 C C . ASN A 1 608 ? -54.283 30.350 -38.405 1.00 27.19 608 ASN A C 1
ATOM 4943 O O . ASN A 1 608 ? -53.987 30.382 -37.218 1.00 27.19 608 ASN A O 1
ATOM 4947 N N . ASN A 1 609 ? -53.863 31.367 -39.180 1.00 26.45 609 ASN A N 1
ATOM 4948 C CA . ASN A 1 609 ? -53.922 31.648 -40.634 1.00 26.45 609 ASN A CA 1
ATOM 4949 C C . ASN A 1 609 ? -52.774 32.642 -41.000 1.00 26.45 609 ASN A C 1
ATOM 4951 O O . ASN A 1 609 ? -52.384 33.405 -40.117 1.00 26.45 609 ASN A O 1
ATOM 4955 N N . GLY A 1 610 ? -52.230 32.682 -42.237 1.00 25.45 610 GLY A N 1
ATOM 4956 C CA . GLY A 1 610 ? -50.906 33.330 -42.451 1.00 25.45 610 GLY A CA 1
ATOM 4957 C C . GLY A 1 610 ? -50.406 33.859 -43.820 1.00 25.45 610 GLY A C 1
ATOM 4958 O O . GLY A 1 610 ? -49.327 34.432 -43.809 1.00 25.45 610 GLY A O 1
ATOM 4959 N N . ARG A 1 611 ? -51.148 33.772 -44.945 1.00 24.77 611 ARG A N 1
ATOM 4960 C CA . ARG A 1 611 ? -50.823 34.336 -46.303 1.00 24.77 611 ARG A CA 1
ATOM 4961 C C . ARG A 1 611 ? -49.633 33.752 -47.129 1.00 24.77 611 ARG A C 1
ATOM 4963 O O . ARG A 1 611 ? -48.492 33.918 -46.746 1.00 24.77 611 ARG A O 1
ATOM 4970 N N . TYR A 1 612 ? -49.970 33.254 -48.339 1.00 25.92 612 TYR A N 1
ATOM 4971 C CA . TYR A 1 612 ? -49.314 33.342 -49.684 1.00 25.92 612 TYR A CA 1
ATOM 4972 C C . TYR A 1 612 ? -47.769 33.183 -49.858 1.00 25.92 612 TYR A C 1
ATOM 4974 O O . TYR A 1 612 ? -46.999 33.721 -49.081 1.00 25.92 612 TYR A O 1
ATOM 4982 N N . ALA A 1 613 ? -47.223 32.549 -50.917 1.00 25.94 613 ALA A N 1
ATOM 4983 C CA . ALA A 1 613 ? -47.754 32.262 -52.271 1.00 25.94 613 ALA A CA 1
ATOM 4984 C C . ALA A 1 613 ? -47.251 30.919 -52.909 1.00 25.94 613 ALA A C 1
ATOM 4986 O O . ALA A 1 613 ? -46.650 30.088 -52.239 1.00 25.94 613 ALA A O 1
ATOM 4987 N N . HIS A 1 614 ? -47.526 30.717 -54.210 1.00 25.05 614 HIS A N 1
ATOM 4988 C CA . HIS A 1 614 ? -47.336 29.512 -55.065 1.00 25.05 614 HIS A CA 1
ATOM 4989 C C . HIS A 1 614 ? -46.679 29.902 -56.423 1.00 25.05 614 HIS A C 1
ATOM 4991 O O . HIS A 1 614 ? -46.564 31.111 -56.645 1.00 25.05 614 HIS A O 1
ATOM 4997 N N . PRO A 1 615 ? -46.451 29.006 -57.429 1.00 56.69 615 PRO A N 1
ATOM 4998 C CA . PRO A 1 615 ? -46.158 27.542 -57.516 1.00 56.69 615 PRO A CA 1
ATOM 4999 C C . PRO A 1 615 ? -44.796 27.307 -58.277 1.00 56.69 615 PRO A C 1
ATOM 5001 O O . PRO A 1 615 ? -44.046 28.285 -58.323 1.00 56.69 615 PRO A O 1
ATOM 5004 N N . PRO A 1 616 ? -44.404 26.150 -58.910 1.00 50.22 616 PRO A N 1
ATOM 5005 C CA . PRO A 1 616 ? -45.011 24.812 -59.177 1.00 50.22 616 PRO A CA 1
ATOM 5006 C C . PRO A 1 616 ? -44.112 23.634 -58.649 1.00 50.22 616 PRO A C 1
ATOM 5008 O O . PRO A 1 616 ? -43.500 23.842 -57.611 1.00 50.22 616 PRO A O 1
ATOM 5011 N N . ALA A 1 617 ? -43.991 22.380 -59.151 1.00 28.73 617 ALA A N 1
ATOM 5012 C CA . ALA A 1 617 ? -44.411 21.665 -60.381 1.00 28.73 617 ALA A CA 1
ATOM 5013 C C . ALA A 1 617 ? -44.524 20.112 -60.206 1.00 28.73 617 ALA A C 1
ATOM 5015 O O . ALA A 1 617 ? -44.477 19.616 -59.087 1.00 28.73 617 ALA A O 1
ATOM 5016 N N . TYR A 1 618 ? -44.700 19.373 -61.318 1.00 29.97 618 TYR A N 1
ATOM 5017 C CA . TYR A 1 618 ? -44.870 17.899 -61.493 1.00 29.97 618 TYR A CA 1
ATOM 5018 C C . TYR A 1 618 ? -44.487 17.513 -62.963 1.00 29.97 618 TYR A C 1
ATOM 5020 O O . TYR A 1 618 ? -44.163 18.466 -63.682 1.00 29.97 618 TYR A O 1
ATOM 5028 N N . PRO A 1 619 ? -44.502 16.243 -63.490 1.00 52.50 619 PRO A N 1
ATOM 5029 C CA . PRO A 1 619 ? -45.215 14.979 -63.134 1.00 52.50 619 PRO A CA 1
ATOM 5030 C C . PRO A 1 619 ? -44.235 13.780 -62.856 1.00 52.50 619 PRO A C 1
ATOM 5032 O O . PRO A 1 619 ? -43.143 14.067 -62.385 1.00 52.50 619 PRO A O 1
ATOM 5035 N N . ASN A 1 620 ? -44.468 12.452 -63.016 1.00 31.64 620 ASN A N 1
ATOM 5036 C CA . ASN A 1 620 ? -45.519 11.614 -63.652 1.00 31.64 620 ASN A CA 1
ATOM 5037 C C . ASN A 1 620 ? -45.573 10.142 -63.105 1.00 31.64 620 ASN A C 1
ATOM 5039 O O . ASN A 1 620 ? -44.783 9.784 -62.238 1.00 31.64 620 ASN A O 1
ATOM 5043 N N . ALA A 1 621 ? -46.471 9.289 -63.639 1.00 27.58 621 ALA A N 1
ATOM 5044 C CA . ALA A 1 621 ? -46.603 7.818 -63.426 1.00 27.58 621 ALA A CA 1
ATOM 5045 C C . ALA A 1 621 ? -46.861 7.093 -64.803 1.00 27.58 621 ALA A C 1
ATOM 5047 O O . ALA A 1 621 ? -46.501 7.747 -65.788 1.00 27.58 621 ALA A O 1
ATOM 5048 N N . PRO A 1 622 ? -47.438 5.857 -65.003 1.00 46.59 622 PRO A N 1
ATOM 5049 C CA . PRO A 1 622 ? -48.166 4.895 -64.125 1.00 46.59 622 PRO A CA 1
ATOM 5050 C C . PRO A 1 622 ? -47.774 3.367 -64.245 1.00 46.59 622 PRO A C 1
ATOM 5052 O O . PRO A 1 622 ? -46.894 3.021 -65.029 1.00 46.59 622 PRO A O 1
ATOM 5055 N N . PRO A 1 623 ? -48.419 2.433 -63.487 1.00 53.91 623 PRO A N 1
ATOM 5056 C CA . PRO A 1 623 ? -48.297 0.945 -63.591 1.00 53.91 623 PRO A CA 1
ATOM 5057 C C . PRO A 1 623 ? -49.428 0.327 -64.495 1.00 53.91 623 PRO A C 1
ATOM 5059 O O . PRO A 1 623 ? -50.061 1.144 -65.168 1.00 53.91 623 PRO A O 1
ATOM 5062 N N . PRO A 1 624 ? -49.778 -1.007 -64.564 1.00 60.41 624 PRO A N 1
ATOM 5063 C CA . PRO A 1 624 ? -49.428 -2.195 -63.733 1.00 60.41 624 PRO A CA 1
ATOM 5064 C C . PRO A 1 624 ? -49.282 -3.581 -64.462 1.00 60.41 624 PRO A C 1
ATOM 5066 O O . PRO A 1 624 ? -49.257 -3.663 -65.689 1.00 60.41 624 PRO A O 1
ATOM 5069 N N . ASN A 1 625 ? -49.263 -4.702 -63.704 1.00 30.23 625 ASN A N 1
ATOM 5070 C CA . ASN A 1 625 ? -49.641 -6.056 -64.182 1.00 30.23 625 ASN A CA 1
ATOM 5071 C C . ASN A 1 625 ? -50.203 -6.988 -63.062 1.00 30.23 625 ASN A C 1
ATOM 5073 O O . ASN A 1 625 ? -50.334 -6.524 -61.929 1.00 30.23 625 ASN A O 1
ATOM 5077 N N . GLN A 1 626 ? -50.629 -8.234 -63.369 1.00 29.56 626 GLN A N 1
ATOM 5078 C CA . GLN A 1 626 ? -51.523 -9.076 -62.519 1.00 29.56 626 GLN A CA 1
ATOM 5079 C C . GLN A 1 626 ? -51.323 -10.629 -62.655 1.00 29.56 626 GLN A C 1
ATOM 5081 O O . GLN A 1 626 ? -50.337 -11.064 -63.236 1.00 29.56 626 GLN A O 1
ATOM 5086 N N . TYR A 1 627 ? -52.300 -11.427 -62.160 1.00 26.14 627 TYR A N 1
ATOM 5087 C CA . TYR A 1 627 ? -52.510 -12.911 -62.158 1.00 26.14 627 TYR A CA 1
ATOM 5088 C C . TYR A 1 627 ? -51.948 -13.705 -60.945 1.00 26.14 627 TYR A C 1
ATOM 5090 O O . TYR A 1 627 ? -50.743 -13.717 -60.742 1.00 26.14 627 TYR A O 1
ATOM 5098 N N . HIS A 1 628 ? -52.738 -14.253 -59.988 1.00 31.33 628 HIS A N 1
ATOM 5099 C CA . HIS A 1 628 ? -53.907 -15.200 -59.952 1.00 31.33 628 HIS A CA 1
ATOM 5100 C C . HIS A 1 628 ? -53.498 -16.700 -59.957 1.00 31.33 628 HIS A C 1
ATOM 5102 O O . HIS A 1 628 ? -52.642 -17.063 -60.752 1.00 31.33 628 HIS A O 1
ATOM 5108 N N . GLY A 1 629 ? -54.070 -17.653 -59.182 1.00 26.62 629 GLY A N 1
ATOM 5109 C CA . GLY A 1 629 ? -55.137 -17.669 -58.134 1.00 26.62 629 GLY A CA 1
ATOM 5110 C C . GLY A 1 629 ? -54.666 -18.331 -56.804 1.00 26.62 629 GLY A C 1
ATOM 5111 O O . GLY A 1 629 ? -53.501 -18.163 -56.475 1.00 26.62 629 GLY A O 1
ATOM 5112 N N . GLY A 1 630 ? -55.433 -19.059 -55.960 1.00 27.11 630 GLY A N 1
ATOM 5113 C CA . GLY A 1 630 ? -56.833 -19.565 -55.944 1.00 27.11 630 GLY A CA 1
ATOM 5114 C C . GLY A 1 630 ? -57.305 -19.938 -54.497 1.00 27.11 630 GLY A C 1
ATOM 5115 O O . GLY A 1 630 ? -56.773 -19.362 -53.552 1.00 27.11 630 GLY A O 1
ATOM 5116 N N . GLN A 1 631 ? -58.294 -20.839 -54.274 1.00 28.28 631 GLN A N 1
ATOM 5117 C CA . GLN A 1 631 ? -58.856 -21.164 -52.921 1.00 28.28 631 GLN A CA 1
ATOM 5118 C C . GLN A 1 631 ? -59.534 -22.571 -52.756 1.00 28.28 631 GLN A C 1
ATOM 5120 O O . GLN A 1 631 ? -59.836 -23.207 -53.759 1.00 28.28 631 GLN A O 1
ATOM 5125 N N . GLN A 1 632 ? -59.909 -22.919 -51.494 1.00 26.11 632 GLN A N 1
ATOM 5126 C CA . GLN A 1 632 ? -61.072 -23.733 -50.992 1.00 26.11 632 GLN A CA 1
ATOM 5127 C C . GLN A 1 632 ? -60.895 -25.175 -50.400 1.00 26.11 632 GLN A C 1
ATOM 5129 O O . GLN A 1 632 ? -59.917 -25.869 -50.645 1.00 26.11 632 GLN A O 1
ATOM 5134 N N . HIS A 1 633 ? -61.870 -25.562 -49.547 1.00 28.50 633 HIS A N 1
ATOM 5135 C CA . HIS A 1 633 ? -62.082 -26.792 -48.721 1.00 28.50 633 HIS A CA 1
ATOM 5136 C C . HIS A 1 633 ? -63.505 -27.379 -49.015 1.00 28.50 633 HIS A C 1
ATOM 5138 O O . HIS A 1 633 ? -64.255 -26.651 -49.671 1.00 28.50 633 HIS A O 1
ATOM 5144 N N . PRO A 1 634 ? -64.020 -28.518 -48.446 1.00 55.72 634 PRO A N 1
ATOM 5145 C CA . PRO A 1 634 ? -63.464 -29.717 -47.753 1.00 55.72 634 PRO A CA 1
ATOM 5146 C C . PRO A 1 634 ? -63.886 -31.021 -48.542 1.00 55.72 634 PRO A C 1
ATOM 5148 O O . PRO A 1 634 ? -63.610 -31.000 -49.738 1.00 55.72 634 PRO A O 1
ATOM 5151 N N . PRO A 1 635 ? -64.617 -32.088 -48.075 1.00 44.44 635 PRO A N 1
ATOM 5152 C CA . PRO A 1 635 ? -64.710 -32.850 -46.796 1.00 44.44 635 PRO A CA 1
ATOM 5153 C C . PRO A 1 635 ? -64.702 -34.425 -46.876 1.00 44.44 635 PRO A C 1
ATOM 5155 O O . PRO A 1 635 ? -64.969 -35.016 -47.910 1.00 44.44 635 PRO A O 1
ATOM 5158 N N . ASN A 1 636 ? -64.543 -35.071 -45.703 1.00 26.47 636 ASN A N 1
ATOM 5159 C CA . ASN A 1 636 ? -65.037 -36.393 -45.211 1.00 26.47 636 ASN A CA 1
ATOM 5160 C C . ASN A 1 636 ? -64.884 -37.769 -45.943 1.00 26.47 636 ASN A C 1
ATOM 5162 O O . ASN A 1 636 ? -65.359 -37.985 -47.050 1.00 26.47 636 ASN A O 1
ATOM 5166 N N . ASN A 1 637 ? -64.489 -38.756 -45.106 1.00 25.00 637 ASN A N 1
ATOM 5167 C CA . ASN A 1 637 ? -64.798 -40.211 -45.072 1.00 25.00 637 ASN A CA 1
ATOM 5168 C C . ASN A 1 637 ? -64.046 -41.265 -45.940 1.00 25.00 637 ASN A C 1
ATOM 5170 O O . ASN A 1 637 ? -64.523 -41.626 -47.005 1.00 25.00 637 ASN A O 1
ATOM 5174 N N . TYR A 1 638 ? -62.989 -41.860 -45.335 1.00 24.56 638 TYR A N 1
ATOM 5175 C CA . TYR A 1 638 ? -62.728 -43.307 -45.027 1.00 24.56 638 TYR A CA 1
ATOM 5176 C C . TYR A 1 638 ? -62.913 -44.442 -46.093 1.00 24.56 638 TYR A C 1
ATOM 5178 O O . TYR A 1 638 ? -63.757 -44.296 -46.969 1.00 24.56 638 TYR A O 1
ATOM 5186 N N . PRO A 1 639 ? -62.235 -45.634 -45.989 1.00 42.66 639 PRO A N 1
ATOM 5187 C CA . PRO A 1 639 ? -61.507 -46.193 -44.825 1.00 42.66 639 PRO A CA 1
ATOM 5188 C C . PRO A 1 639 ? -60.117 -46.886 -45.040 1.00 42.66 639 PRO A C 1
ATOM 5190 O O . PRO A 1 639 ? -59.710 -47.174 -46.156 1.00 42.66 639 PRO A O 1
ATOM 5193 N N . GLN A 1 640 ? -59.495 -47.270 -43.902 1.00 26.89 640 GLN A N 1
ATOM 5194 C CA . GLN A 1 640 ? -58.404 -48.264 -43.664 1.00 26.89 640 GLN A CA 1
ATOM 5195 C C . GLN A 1 640 ? -56.951 -47.980 -44.139 1.00 26.89 640 GLN A C 1
ATOM 5197 O O . GLN A 1 640 ? -56.715 -47.580 -45.269 1.00 26.89 640 GLN A O 1
ATOM 5202 N N . GLY A 1 641 ? -55.955 -48.255 -43.265 1.00 24.38 641 GLY A N 1
ATOM 5203 C CA . GLY A 1 641 ? -54.518 -48.185 -43.623 1.00 24.38 641 GLY A CA 1
ATOM 5204 C C . GLY A 1 641 ? -53.448 -48.354 -42.513 1.00 24.38 641 GLY A C 1
ATOM 5205 O O . GLY A 1 641 ? -52.373 -48.863 -42.807 1.00 24.38 641 GLY A O 1
ATOM 5206 N N . GLY A 1 642 ? -53.717 -47.991 -41.247 1.00 22.72 642 GLY A N 1
ATOM 5207 C CA . GLY A 1 642 ? -52.709 -47.981 -40.153 1.00 22.72 642 GLY A CA 1
ATOM 5208 C C . GLY A 1 642 ? -51.877 -46.677 -40.082 1.00 22.72 642 GLY A C 1
ATOM 5209 O O . GLY A 1 642 ? -51.877 -45.911 -41.036 1.00 22.72 642 GLY A O 1
ATOM 5210 N N . SER A 1 643 ? -51.202 -46.320 -38.979 1.00 23.77 643 SER A N 1
ATOM 5211 C CA . SER A 1 643 ? -50.983 -47.025 -37.699 1.00 23.77 643 SER A CA 1
ATOM 5212 C C . SER A 1 643 ? -51.064 -46.098 -36.461 1.00 23.77 643 SER A C 1
ATOM 5214 O O . SER A 1 643 ? -50.673 -44.938 -36.521 1.00 23.77 643 SER A O 1
ATOM 5216 N N . THR A 1 644 ? -51.494 -46.662 -35.320 1.00 25.23 644 THR A N 1
ATOM 5217 C CA . THR A 1 644 ? -51.329 -46.171 -33.922 1.00 25.23 644 THR A CA 1
ATOM 5218 C C . THR A 1 644 ? -51.807 -44.751 -33.540 1.00 25.23 644 THR A C 1
ATOM 5220 O O . THR A 1 644 ? -51.115 -43.755 -33.734 1.00 25.23 644 THR A O 1
ATOM 5223 N N . HIS A 1 645 ? -52.948 -44.705 -32.842 1.00 24.16 645 HIS A N 1
ATOM 5224 C CA . HIS A 1 645 ? -53.390 -43.704 -31.842 1.00 24.16 645 HIS A CA 1
ATOM 5225 C C . HIS A 1 645 ? -53.732 -44.506 -30.535 1.00 24.16 645 HIS A C 1
ATOM 5227 O O . HIS A 1 645 ? -53.433 -45.700 -30.507 1.00 24.16 645 HIS A O 1
ATOM 5233 N N . THR A 1 646 ? -54.272 -44.022 -29.400 1.00 23.64 646 THR A N 1
ATOM 5234 C CA . THR A 1 646 ? -55.170 -42.879 -29.108 1.00 23.64 646 THR A CA 1
ATOM 5235 C C . THR A 1 646 ? -55.173 -42.542 -27.600 1.00 23.64 646 THR A C 1
ATOM 5237 O O . THR A 1 646 ? -54.995 -43.437 -26.778 1.00 23.64 646 THR A O 1
ATOM 5240 N N . THR A 1 647 ? -55.481 -41.293 -27.226 1.00 35.12 647 THR A N 1
ATOM 5241 C CA . THR A 1 647 ? -55.814 -40.870 -25.842 1.00 35.12 647 THR A CA 1
ATOM 5242 C C . THR A 1 647 ? -57.335 -40.862 -25.623 1.00 35.12 647 THR A C 1
ATOM 5244 O O . THR A 1 647 ? -58.053 -40.368 -26.489 1.00 35.12 647 THR A O 1
ATOM 5247 N N . VAL A 1 648 ? -57.846 -41.339 -24.477 1.00 22.67 648 VAL A N 1
ATOM 5248 C CA . VAL A 1 648 ? -59.293 -41.329 -24.145 1.00 22.67 648 VAL A CA 1
ATOM 5249 C C . VAL A 1 648 ? -59.536 -40.971 -22.667 1.00 22.67 648 VAL A C 1
ATOM 5251 O O . VAL A 1 648 ? -58.757 -41.364 -21.803 1.00 22.67 648 VAL A O 1
ATOM 5254 N N . ILE A 1 649 ? -60.628 -40.245 -22.387 1.00 27.47 649 ILE A N 1
ATOM 5255 C CA . ILE A 1 649 ? -61.133 -39.885 -21.045 1.00 27.47 649 ILE A CA 1
ATOM 5256 C C . ILE A 1 649 ? -62.514 -40.529 -20.834 1.00 27.47 649 ILE A C 1
ATOM 5258 O O . ILE A 1 649 ? -63.387 -40.350 -21.679 1.00 27.47 649 ILE A O 1
ATOM 5262 N N . VAL A 1 650 ? -62.718 -41.216 -19.702 1.00 26.31 650 VAL A N 1
ATOM 5263 C CA . VAL A 1 650 ? -63.992 -41.780 -19.187 1.00 26.31 650 VAL A CA 1
ATOM 5264 C C . VAL A 1 650 ? -63.843 -41.923 -17.654 1.00 26.31 650 VAL A C 1
ATOM 5266 O O . VAL A 1 650 ? -62.758 -42.311 -17.230 1.00 26.31 650 VAL A O 1
ATOM 5269 N N . GLN A 1 651 ? -64.816 -41.719 -16.752 1.00 23.36 651 GLN A N 1
ATOM 5270 C CA . GLN A 1 651 ? -66.085 -40.956 -16.715 1.00 23.36 651 GLN A CA 1
ATOM 5271 C C . GLN A 1 651 ? -66.620 -40.998 -15.255 1.00 23.36 651 GLN A C 1
ATOM 5273 O O . GLN A 1 651 ? -66.294 -41.930 -14.521 1.00 23.36 651 GLN A O 1
ATOM 5278 N N . ASP A 1 652 ? -67.444 -40.034 -14.825 1.00 31.05 652 ASP A N 1
ATOM 5279 C CA . ASP A 1 652 ? -68.058 -40.015 -13.482 1.00 31.05 652 ASP A CA 1
ATOM 5280 C C . ASP A 1 652 ? -69.102 -41.124 -13.222 1.00 31.05 652 ASP A C 1
ATOM 5282 O O . ASP A 1 652 ? -69.873 -41.502 -14.107 1.00 31.05 652 ASP A O 1
ATOM 5286 N N . GLY A 1 653 ? -69.207 -41.549 -11.955 1.00 24.38 653 GLY A N 1
ATOM 5287 C CA . GLY A 1 653 ? -70.287 -42.389 -11.418 1.00 24.38 653 GLY A CA 1
ATOM 5288 C C . GLY A 1 653 ? -70.266 -42.422 -9.880 1.00 24.38 653 GLY A C 1
ATOM 5289 O O . GLY A 1 653 ? -69.319 -42.934 -9.292 1.00 24.38 653 GLY A O 1
ATOM 5290 N N . GLY A 1 654 ? -71.274 -41.838 -9.217 1.00 22.66 654 GLY A N 1
ATOM 5291 C CA . GLY A 1 654 ? -71.281 -41.613 -7.755 1.00 22.66 654 GLY A CA 1
ATOM 5292 C C . GLY A 1 654 ? -72.156 -42.579 -6.938 1.00 22.66 654 GLY A C 1
ATOM 5293 O O . GLY A 1 654 ? -72.945 -43.330 -7.508 1.00 22.66 654 GLY A O 1
ATOM 5294 N N . GLY A 1 655 ? -72.064 -42.535 -5.594 1.00 22.39 655 GLY A N 1
ATOM 5295 C CA . GLY A 1 655 ? -72.854 -43.457 -4.754 1.00 22.39 655 GLY A CA 1
ATOM 5296 C C . GLY A 1 655 ? -72.758 -43.422 -3.213 1.00 22.39 655 GLY A C 1
ATOM 5297 O O . GLY A 1 655 ? -72.766 -44.493 -2.628 1.00 22.39 655 GLY A O 1
ATOM 5298 N N . GLY A 1 656 ? -72.759 -42.251 -2.553 1.00 22.17 656 GLY A N 1
ATOM 5299 C CA . GLY A 1 656 ? -73.291 -42.067 -1.176 1.00 22.17 656 GLY A CA 1
ATOM 5300 C C . GLY A 1 656 ? -72.523 -42.590 0.067 1.00 22.17 656 GLY A C 1
ATOM 5301 O O . GLY A 1 656 ? -71.908 -43.648 0.052 1.00 22.17 656 GLY A O 1
ATOM 5302 N N . GLY A 1 657 ? -72.659 -41.872 1.198 1.00 22.06 657 GLY A N 1
ATOM 5303 C CA . GLY A 1 657 ? -72.352 -42.383 2.553 1.00 22.06 657 GLY A CA 1
ATOM 5304 C C . GLY A 1 657 ? -71.507 -41.465 3.459 1.00 22.06 657 GLY A C 1
ATOM 5305 O O . GLY A 1 657 ? -70.350 -41.193 3.168 1.00 22.06 657 GLY A O 1
ATOM 5306 N N . TYR A 1 658 ? -72.084 -41.020 4.581 1.00 24.17 658 TYR A N 1
ATOM 5307 C CA . TYR A 1 658 ? -71.434 -40.280 5.684 1.00 24.17 658 TYR A CA 1
ATOM 5308 C C . TYR A 1 658 ? -70.318 -41.104 6.384 1.00 24.17 658 TYR A C 1
ATOM 5310 O O . TYR A 1 658 ? -70.445 -42.322 6.454 1.00 24.17 658 TYR A O 1
ATOM 5318 N N . GLY A 1 659 ? -69.274 -40.530 7.008 1.00 24.47 659 GLY A N 1
ATOM 5319 C CA . GLY A 1 659 ? -68.854 -39.119 7.074 1.00 24.47 659 GLY A CA 1
ATOM 5320 C C . GLY A 1 659 ? -67.828 -38.807 8.197 1.00 24.47 659 GLY A C 1
ATOM 5321 O O . GLY A 1 659 ? -67.688 -39.581 9.135 1.00 24.47 659 GLY A O 1
ATOM 5322 N N . ASN A 1 660 ? -67.215 -37.616 8.104 1.00 31.36 660 ASN A N 1
ATOM 5323 C CA . ASN A 1 660 ? -66.328 -36.906 9.058 1.00 31.36 660 ASN A CA 1
ATOM 5324 C C . ASN A 1 660 ? -64.869 -37.386 9.296 1.00 31.36 660 ASN A C 1
ATOM 5326 O O . ASN A 1 660 ? -64.544 -38.559 9.177 1.00 31.36 660 ASN A O 1
ATOM 5330 N N . ASP A 1 661 ? -64.027 -36.400 9.651 1.00 33.78 661 ASP A N 1
ATOM 5331 C CA . ASP A 1 661 ? -62.636 -36.443 10.153 1.00 33.78 661 ASP A CA 1
ATOM 5332 C C . ASP A 1 661 ? -61.540 -37.121 9.299 1.00 33.78 661 ASP A C 1
ATOM 5334 O O . ASP A 1 661 ? -61.323 -38.329 9.337 1.00 33.78 661 ASP A O 1
ATOM 5338 N N . GLY A 1 662 ? -60.732 -36.300 8.608 1.00 22.52 662 GLY A N 1
ATOM 5339 C CA . GLY A 1 662 ? -59.503 -36.743 7.938 1.00 22.52 662 GLY A CA 1
ATOM 5340 C C . GLY A 1 662 ? -58.657 -35.596 7.368 1.00 22.52 662 GLY A C 1
ATOM 5341 O O . GLY A 1 662 ? -59.157 -34.746 6.633 1.00 22.52 662 GLY A O 1
ATOM 5342 N N . TYR A 1 663 ? -57.359 -35.572 7.689 1.00 26.94 663 TYR A N 1
ATOM 5343 C CA . TYR A 1 663 ? -56.390 -34.624 7.122 1.00 26.94 663 TYR A CA 1
ATOM 5344 C C . TYR A 1 663 ? -55.853 -35.132 5.770 1.00 26.94 663 TYR A C 1
ATOM 5346 O O . TYR A 1 663 ? -55.229 -36.188 5.714 1.00 26.94 663 TYR A O 1
ATOM 5354 N N . GLY A 1 664 ? -55.978 -34.311 4.722 1.00 23.00 664 GLY A N 1
ATOM 5355 C CA . GLY A 1 664 ? -55.066 -34.316 3.571 1.00 23.00 664 GLY A CA 1
ATOM 5356 C C . GLY A 1 664 ? -55.513 -35.033 2.289 1.00 23.00 664 GLY A C 1
ATOM 5357 O O . GLY A 1 664 ? -55.891 -36.198 2.282 1.00 23.00 664 GLY A O 1
ATOM 5358 N N . SER A 1 665 ? -55.320 -34.349 1.157 1.00 23.78 665 SER A N 1
ATOM 5359 C CA . SER A 1 665 ? -54.920 -34.993 -0.101 1.00 23.78 665 SER A CA 1
ATOM 5360 C C . SER A 1 665 ? -53.995 -34.070 -0.905 1.00 23.78 665 SER A C 1
ATOM 5362 O O . SER A 1 665 ? -54.411 -33.217 -1.681 1.00 23.78 665 SER A O 1
ATOM 5364 N N . ALA A 1 666 ? -52.693 -34.259 -0.702 1.00 27.06 666 ALA A N 1
ATOM 5365 C CA . ALA A 1 666 ? -51.657 -33.800 -1.614 1.00 27.06 666 ALA A CA 1
ATOM 5366 C C . ALA A 1 666 ? -50.708 -34.976 -1.867 1.00 27.06 666 ALA A C 1
ATOM 5368 O O . ALA A 1 666 ? -49.702 -35.114 -1.185 1.00 27.06 666 ALA A O 1
ATOM 5369 N N . PHE A 1 667 ? -51.058 -35.850 -2.813 1.00 25.12 667 PHE A N 1
ATOM 5370 C CA . PHE A 1 667 ? -50.172 -36.879 -3.368 1.00 25.12 667 PHE A CA 1
ATOM 5371 C C . PHE A 1 667 ? -50.663 -37.249 -4.774 1.00 25.12 667 PHE A C 1
ATOM 5373 O O . PHE A 1 667 ? -51.840 -37.534 -4.968 1.00 25.12 667 PHE A O 1
ATOM 5380 N N . GLY A 1 668 ? -49.766 -37.202 -5.761 1.00 23.30 668 GLY A N 1
ATOM 5381 C CA . GLY A 1 668 ? -50.093 -37.467 -7.171 1.00 23.30 668 GLY A CA 1
ATOM 5382 C C . GLY A 1 668 ? -48.949 -37.157 -8.143 1.00 23.30 668 GLY A C 1
ATOM 5383 O O . GLY A 1 668 ? -48.770 -37.866 -9.123 1.00 23.30 668 GLY A O 1
ATOM 5384 N N . ALA A 1 669 ? -48.109 -36.168 -7.815 1.00 27.14 669 ALA A N 1
ATOM 5385 C CA . ALA A 1 669 ? -46.855 -35.862 -8.521 1.00 27.14 669 ALA A CA 1
ATOM 5386 C C . ALA A 1 669 ? -45.605 -36.073 -7.634 1.00 27.14 669 ALA A C 1
ATOM 5388 O O . ALA A 1 669 ? -44.562 -35.468 -7.853 1.00 27.14 669 ALA A O 1
ATOM 5389 N N . ALA A 1 670 ? -45.720 -36.933 -6.616 1.00 26.97 670 ALA A N 1
ATOM 5390 C CA . ALA A 1 670 ? -44.655 -37.288 -5.677 1.00 26.97 670 ALA A CA 1
ATOM 5391 C C . ALA A 1 670 ? -44.545 -38.820 -5.585 1.00 26.97 670 ALA A C 1
ATOM 5393 O O . ALA A 1 670 ? -44.917 -39.428 -4.585 1.00 26.97 670 ALA A O 1
ATOM 5394 N N . ALA A 1 671 ? -44.103 -39.441 -6.683 1.00 27.66 671 ALA A N 1
ATOM 5395 C CA . ALA A 1 671 ? -43.959 -40.896 -6.825 1.00 27.66 671 ALA A CA 1
ATOM 5396 C C . ALA A 1 671 ? -42.564 -41.330 -7.331 1.00 27.66 671 ALA A C 1
ATOM 5398 O O . ALA A 1 671 ? -42.349 -42.501 -7.631 1.00 27.66 671 ALA A O 1
ATOM 5399 N N . VAL A 1 672 ? -41.607 -40.395 -7.404 1.00 30.70 672 VAL A N 1
ATOM 5400 C CA . VAL A 1 672 ? -40.176 -40.641 -7.647 1.00 30.70 672 VAL A CA 1
ATOM 5401 C C . VAL A 1 672 ? -39.392 -39.642 -6.785 1.00 30.70 672 VAL A C 1
ATOM 5403 O O . VAL A 1 672 ? -39.657 -38.447 -6.877 1.00 30.70 672 VAL A O 1
ATOM 5406 N N . GLY A 1 673 ? -38.460 -40.107 -5.943 1.00 32.62 673 GLY A N 1
ATOM 5407 C CA . GLY A 1 673 ? -37.562 -39.236 -5.157 1.00 32.62 673 GLY A CA 1
ATOM 5408 C C . GLY A 1 673 ? -38.206 -38.500 -3.967 1.00 32.62 673 GLY A C 1
ATOM 5409 O O . GLY A 1 673 ? -38.283 -37.272 -3.954 1.00 32.62 673 GLY A O 1
ATOM 5410 N N . LEU A 1 674 ? -38.660 -39.237 -2.942 1.00 32.88 674 LEU A N 1
ATOM 5411 C CA . LEU A 1 674 ? -39.301 -38.650 -1.749 1.00 32.88 674 LEU A CA 1
ATOM 5412 C C . LEU A 1 674 ? -38.362 -37.722 -0.944 1.00 32.88 674 LEU A C 1
ATOM 5414 O O . LEU A 1 674 ? -38.792 -36.654 -0.508 1.00 32.88 674 LEU A O 1
ATOM 5418 N N . GLY A 1 675 ? -37.085 -38.094 -0.787 1.00 33.44 675 GLY A N 1
ATOM 5419 C CA . GLY A 1 675 ? -36.073 -37.261 -0.121 1.00 33.44 675 GLY A CA 1
ATOM 5420 C C . GLY A 1 675 ? -35.622 -36.074 -0.981 1.00 33.44 675 GLY A C 1
ATOM 5421 O O . GLY A 1 675 ? -35.605 -34.935 -0.505 1.00 33.44 675 GLY A O 1
ATOM 5422 N N . THR A 1 676 ? -35.425 -36.293 -2.287 1.00 40.31 676 THR A N 1
ATOM 5423 C CA . THR A 1 676 ? -35.124 -35.253 -3.285 1.00 40.31 676 THR A CA 1
ATOM 5424 C C . THR A 1 676 ? -36.156 -34.113 -3.264 1.00 40.31 676 THR A C 1
ATOM 5426 O O . THR A 1 676 ? -35.794 -32.946 -3.427 1.00 40.31 676 THR A O 1
ATOM 5429 N N . GLY A 1 677 ? -37.436 -34.424 -3.017 1.00 36.19 677 GLY A N 1
ATOM 5430 C CA . GLY A 1 677 ? -38.516 -33.440 -2.875 1.00 36.19 677 GLY A CA 1
ATOM 5431 C C . GLY A 1 677 ? -38.416 -32.567 -1.616 1.00 36.19 677 GLY A C 1
ATOM 5432 O O . GLY A 1 677 ? -38.579 -31.348 -1.704 1.00 36.19 677 GLY A O 1
ATOM 5433 N N . MET A 1 678 ? -38.095 -33.153 -0.456 1.00 39.41 678 MET A N 1
ATOM 5434 C CA . MET A 1 678 ? -37.835 -32.382 0.772 1.00 39.41 678 MET A CA 1
ATOM 5435 C C . MET A 1 678 ? -36.597 -31.493 0.622 1.00 39.41 678 MET A C 1
ATOM 5437 O O . MET A 1 678 ? -36.626 -30.318 0.997 1.00 39.41 678 MET A O 1
ATOM 5441 N N . LEU A 1 679 ? -35.535 -32.034 0.018 1.00 42.06 679 LEU A N 1
ATOM 5442 C CA . LEU A 1 679 ? -34.303 -31.299 -0.240 1.00 42.06 679 LEU A CA 1
ATOM 5443 C C . LEU A 1 679 ? -34.561 -30.101 -1.166 1.00 42.06 679 LEU A C 1
ATOM 5445 O O . LEU A 1 679 ? -34.156 -28.986 -0.846 1.00 42.06 679 LEU A O 1
ATOM 5449 N N . ALA A 1 680 ? -35.308 -30.289 -2.260 1.00 41.25 680 ALA A N 1
ATOM 5450 C CA . ALA A 1 680 ? -35.710 -29.198 -3.148 1.00 41.25 680 ALA A CA 1
ATOM 5451 C C . ALA A 1 680 ? -36.459 -28.081 -2.396 1.00 41.25 680 ALA A C 1
ATOM 5453 O O . ALA A 1 680 ? -36.177 -26.906 -2.627 1.00 41.25 680 ALA A O 1
ATOM 5454 N N . GLY A 1 681 ? -37.343 -28.425 -1.452 1.00 38.91 681 GLY A N 1
ATOM 5455 C CA . GLY A 1 681 ? -38.028 -27.452 -0.593 1.00 38.91 681 GLY A CA 1
ATOM 5456 C C . GLY A 1 681 ? -37.072 -26.610 0.262 1.00 38.91 681 GLY A C 1
ATOM 5457 O O . GLY A 1 681 ? -37.193 -25.386 0.291 1.00 38.91 681 GLY A O 1
ATOM 5458 N N . GLY A 1 682 ? -36.081 -27.238 0.902 1.00 43.75 682 GLY A N 1
ATOM 5459 C CA . GLY A 1 682 ? -35.048 -26.527 1.668 1.00 43.75 682 GLY A CA 1
ATOM 5460 C C . GLY A 1 682 ? -34.116 -25.675 0.794 1.00 43.75 682 GLY A C 1
ATOM 5461 O O . GLY A 1 682 ? -33.735 -24.568 1.174 1.00 43.75 682 GLY A O 1
ATOM 5462 N N . LEU A 1 683 ? -33.788 -26.162 -0.405 1.00 47.41 683 LEU A N 1
ATOM 5463 C CA . LEU A 1 683 ? -32.901 -25.493 -1.358 1.00 47.41 683 LEU A CA 1
ATOM 5464 C C . LEU A 1 683 ? -33.564 -24.309 -2.089 1.00 47.41 683 LEU A C 1
ATOM 5466 O O . LEU A 1 683 ? -32.874 -23.337 -2.403 1.00 47.41 683 LEU A O 1
ATOM 5470 N N . MET A 1 684 ? -34.886 -24.315 -2.305 1.00 46.94 684 MET A N 1
ATOM 5471 C CA . MET A 1 684 ? -35.598 -23.187 -2.934 1.00 46.94 684 MET A CA 1
ATOM 5472 C C . MET A 1 684 ? -35.420 -21.863 -2.176 1.00 46.94 684 MET A C 1
ATOM 5474 O O . MET A 1 684 ? -35.336 -20.814 -2.813 1.00 46.94 684 MET A O 1
ATOM 5478 N N . GLY A 1 685 ? -35.284 -21.896 -0.843 1.00 43.47 685 GLY A N 1
ATOM 5479 C CA . GLY A 1 685 ? -35.011 -20.697 -0.040 1.00 43.47 685 GLY A CA 1
ATOM 5480 C C . GLY A 1 685 ? -33.707 -19.982 -0.423 1.00 43.47 685 GLY A C 1
ATOM 5481 O O . GLY A 1 685 ? -33.623 -18.762 -0.324 1.00 43.47 685 GLY A O 1
ATOM 5482 N N . TYR A 1 686 ? -32.715 -20.719 -0.933 1.00 49.50 686 TYR A N 1
ATOM 5483 C CA . TYR A 1 686 ? -31.418 -20.193 -1.377 1.00 49.50 686 TYR A CA 1
ATOM 5484 C C . TYR A 1 686 ? -31.420 -19.712 -2.844 1.00 49.50 686 TYR A C 1
ATOM 5486 O O . TYR A 1 686 ? -30.373 -19.339 -3.371 1.00 49.50 686 TYR A O 1
ATOM 5494 N N . GLY A 1 687 ? -32.573 -19.728 -3.528 1.00 47.66 687 GLY A N 1
ATOM 5495 C CA . GLY A 1 687 ? -32.688 -19.338 -4.940 1.00 47.66 687 GLY A CA 1
ATOM 5496 C C . GLY A 1 687 ? -32.136 -20.371 -5.932 1.00 47.66 687 GLY A C 1
ATOM 5497 O O . GLY A 1 687 ? -31.865 -20.048 -7.088 1.00 47.66 687 GLY A O 1
ATOM 5498 N N . LEU A 1 688 ? -31.961 -21.620 -5.499 1.00 52.91 688 LEU A N 1
ATOM 5499 C CA . LEU A 1 688 ? -31.369 -22.679 -6.315 1.00 52.91 688 LEU A CA 1
ATOM 5500 C C . LEU A 1 688 ? -32.243 -22.999 -7.537 1.00 52.91 688 LEU A C 1
ATOM 5502 O O . LEU A 1 688 ? -33.405 -23.383 -7.419 1.00 52.91 688 LEU A O 1
ATOM 5506 N N . GLY A 1 689 ? -31.680 -22.782 -8.729 1.00 46.50 689 GLY A N 1
ATOM 5507 C CA . GLY A 1 689 ? -32.396 -22.840 -10.007 1.00 46.50 689 GLY A CA 1
ATOM 5508 C C . GLY A 1 689 ? -33.395 -21.701 -10.285 1.00 46.50 689 GLY A C 1
ATOM 5509 O O . GLY A 1 689 ? -33.992 -21.698 -11.363 1.00 46.50 689 GLY A O 1
ATOM 5510 N N . SER A 1 690 ? -33.596 -20.731 -9.381 1.00 45.28 690 SER A N 1
ATOM 5511 C CA . SER A 1 690 ? -34.608 -19.675 -9.574 1.00 45.28 690 SER A CA 1
ATOM 5512 C C . SER A 1 690 ? -34.145 -18.545 -10.497 1.00 45.28 690 SER A C 1
ATOM 5514 O O . SER A 1 690 ? -34.962 -18.011 -11.242 1.00 45.28 690 SER A O 1
ATOM 5516 N N . MET A 1 691 ? -32.843 -18.229 -10.533 1.00 47.97 691 MET A N 1
ATOM 5517 C CA . MET A 1 691 ? -32.302 -17.143 -11.370 1.00 47.97 691 MET A CA 1
ATOM 5518 C C . MET A 1 691 ? -32.485 -17.382 -12.885 1.00 47.97 691 MET A C 1
ATOM 5520 O O . MET A 1 691 ? -32.428 -16.442 -13.672 1.00 47.97 691 MET A O 1
ATOM 5524 N N . TRP A 1 692 ? -32.759 -18.628 -13.288 1.00 50.16 692 TRP A N 1
ATOM 5525 C CA . TRP A 1 692 ? -33.057 -19.034 -14.668 1.00 50.16 692 TRP A CA 1
ATOM 5526 C C . TRP A 1 692 ? -34.559 -19.293 -14.915 1.00 50.16 692 TRP A C 1
ATOM 5528 O O . TRP A 1 692 ? -34.941 -19.850 -15.943 1.00 50.16 692 TRP A O 1
ATOM 5538 N N . GLY A 1 693 ? -35.430 -18.939 -13.963 1.00 37.69 693 GLY A N 1
ATOM 5539 C CA . GLY A 1 693 ? -36.885 -19.095 -14.044 1.00 37.69 693 GLY A CA 1
ATOM 5540 C C . GLY A 1 693 ? -37.597 -17.747 -14.158 1.00 37.69 693 GLY A C 1
ATOM 5541 O O . GLY A 1 693 ? -37.764 -17.044 -13.168 1.00 37.69 693 GLY A O 1
ATOM 5542 N N . GLY A 1 694 ? -38.047 -17.390 -15.362 1.00 29.83 694 GLY A N 1
ATOM 5543 C CA . GLY A 1 694 ? -38.641 -16.080 -15.626 1.00 29.83 694 GLY A CA 1
ATOM 5544 C C . GLY A 1 694 ? -40.052 -15.880 -15.059 1.00 29.83 694 GLY A C 1
ATOM 5545 O O . GLY A 1 694 ? -41.027 -16.208 -15.725 1.00 29.83 694 GLY A O 1
ATOM 5546 N N . HIS A 1 695 ? -40.161 -15.216 -13.907 1.00 27.02 695 HIS A N 1
ATOM 5547 C CA . HIS A 1 695 ? -41.300 -14.350 -13.580 1.00 27.02 695 HIS A CA 1
ATOM 5548 C C . HIS A 1 695 ? -40.786 -13.040 -12.971 1.00 27.02 695 HIS A C 1
ATOM 5550 O O . HIS A 1 695 ? -40.071 -13.047 -11.973 1.00 27.02 695 HIS A O 1
ATOM 5556 N N . SER A 1 696 ? -41.129 -11.913 -13.598 1.00 21.92 696 SER A N 1
ATOM 5557 C CA . SER A 1 696 ? -40.615 -10.591 -13.231 1.00 21.92 696 SER A CA 1
ATOM 5558 C C . SER A 1 696 ? -41.571 -9.840 -12.304 1.00 21.92 696 SER A C 1
ATOM 5560 O O . SER A 1 696 ? -42.750 -9.693 -12.619 1.00 21.92 696 SER A O 1
ATOM 5562 N N . PHE A 1 697 ? -41.029 -9.295 -11.215 1.00 24.23 697 PHE A N 1
ATOM 5563 C CA . PHE A 1 697 ? -41.568 -8.121 -10.529 1.00 24.23 697 PHE A CA 1
ATOM 5564 C C . PHE A 1 697 ? -40.558 -6.979 -10.702 1.00 24.23 697 PHE A C 1
ATOM 5566 O O . PHE A 1 697 ? -39.546 -6.926 -10.008 1.00 24.23 697 PHE A O 1
ATOM 5573 N N . GLY A 1 698 ? -40.811 -6.088 -11.663 1.00 21.12 698 GLY A N 1
ATOM 5574 C CA . GLY A 1 698 ? -40.007 -4.885 -11.896 1.00 21.12 698 GLY A CA 1
ATOM 5575 C C . GLY A 1 698 ? -40.666 -3.629 -11.319 1.00 21.12 698 GLY A C 1
ATOM 5576 O O . GLY A 1 698 ? -41.889 -3.572 -11.210 1.00 21.12 698 GLY A O 1
ATOM 5577 N N . GLY A 1 699 ? -39.871 -2.602 -10.994 1.00 20.75 699 GLY A N 1
ATOM 5578 C CA . GLY A 1 699 ? -40.412 -1.305 -10.565 1.00 20.75 699 GLY A CA 1
ATOM 5579 C C . GLY A 1 699 ? -39.429 -0.381 -9.840 1.00 20.75 699 GLY A C 1
ATOM 5580 O O . GLY A 1 699 ? -39.471 -0.314 -8.623 1.00 20.75 699 GLY A O 1
ATOM 5581 N N . MET A 1 700 ? -38.607 0.340 -10.614 1.00 20.55 700 MET A N 1
ATOM 5582 C CA . MET A 1 700 ? -37.948 1.636 -10.322 1.00 20.55 700 MET A CA 1
ATOM 5583 C C . MET A 1 700 ? -37.370 1.944 -8.919 1.00 20.55 700 MET A C 1
ATOM 5585 O O . MET A 1 700 ? -38.079 2.044 -7.924 1.00 20.55 700 MET A O 1
ATOM 5589 N N . GLY A 1 701 ? -36.096 2.348 -8.904 1.00 21.03 701 GLY A N 1
ATOM 5590 C CA . GLY A 1 701 ? -35.481 3.098 -7.804 1.00 21.03 701 GLY A CA 1
ATOM 5591 C C . GLY A 1 701 ? -34.085 3.594 -8.186 1.00 21.03 701 GLY A C 1
ATOM 5592 O O . GLY A 1 701 ? -33.142 2.812 -8.172 1.00 21.03 701 GLY A O 1
ATOM 5593 N N . MET A 1 702 ? -33.954 4.871 -8.562 1.00 22.70 702 MET A N 1
ATOM 5594 C CA . MET A 1 702 ? -32.645 5.492 -8.818 1.00 22.70 702 MET A CA 1
ATOM 5595 C C . MET A 1 702 ? -31.916 5.753 -7.495 1.00 22.70 702 MET A C 1
ATOM 5597 O O . MET A 1 702 ? -32.508 6.297 -6.565 1.00 22.70 702 MET A O 1
ATOM 5601 N N . GLY A 1 703 ? -30.625 5.431 -7.440 1.00 21.17 703 GLY A N 1
ATOM 5602 C CA . GLY A 1 703 ? -29.732 5.767 -6.333 1.00 21.17 703 GLY A CA 1
ATOM 5603 C C . GLY A 1 703 ? -28.283 5.749 -6.812 1.00 21.17 703 GLY A C 1
ATOM 5604 O O . GLY A 1 703 ? -27.879 4.811 -7.496 1.00 21.17 703 GLY A O 1
ATOM 5605 N N . MET A 1 704 ? -27.522 6.800 -6.500 1.00 24.92 704 MET A N 1
ATOM 5606 C CA . MET A 1 704 ? -26.108 6.896 -6.879 1.00 24.92 704 MET A CA 1
ATOM 5607 C C . MET A 1 704 ? -25.272 5.876 -6.094 1.00 24.92 704 MET A C 1
ATOM 5609 O O . MET A 1 704 ? -25.433 5.741 -4.883 1.00 24.92 704 MET A O 1
ATOM 5613 N N . GLY A 1 705 ? -24.360 5.185 -6.777 1.00 21.64 705 GLY A N 1
ATOM 5614 C CA . GLY A 1 705 ? -23.443 4.218 -6.172 1.00 21.64 705 GLY A CA 1
ATOM 5615 C C . GLY A 1 705 ? -22.576 3.555 -7.238 1.00 21.64 705 GLY A C 1
ATOM 5616 O O . GLY A 1 705 ? -23.074 2.773 -8.045 1.00 21.64 705 GLY A O 1
ATOM 5617 N N . GLY A 1 706 ? -21.291 3.907 -7.281 1.00 24.61 706 GLY A N 1
ATOM 5618 C CA . GLY A 1 706 ? -20.386 3.501 -8.357 1.00 24.61 706 GLY A CA 1
ATOM 5619 C C . GLY A 1 706 ? -20.004 2.018 -8.327 1.00 24.61 706 GLY A C 1
ATOM 5620 O O . GLY A 1 706 ? -19.439 1.528 -7.352 1.00 24.61 706 GLY A O 1
ATOM 5621 N N . GLY A 1 707 ? -20.241 1.328 -9.443 1.00 21.59 707 GLY A N 1
ATOM 5622 C CA . GLY A 1 707 ? -19.298 0.329 -9.957 1.00 21.59 707 GLY A CA 1
ATOM 5623 C C . GLY A 1 707 ? -18.426 0.967 -11.057 1.00 21.59 707 GLY A C 1
ATOM 5624 O O . GLY A 1 707 ? -18.571 2.153 -11.330 1.00 21.59 707 GLY A O 1
ATOM 5625 N N . TYR A 1 708 ? -17.533 0.257 -11.744 1.00 24.75 708 TYR A N 1
ATOM 5626 C CA . TYR A 1 708 ? -17.343 -1.195 -11.843 1.00 24.75 708 TYR A CA 1
ATOM 5627 C C . TYR A 1 708 ? -15.876 -1.530 -12.225 1.00 24.75 708 TYR A C 1
ATOM 5629 O O . TYR A 1 708 ? -15.066 -0.626 -12.362 1.00 24.75 708 TYR A O 1
ATOM 5637 N N . TYR A 1 709 ? -15.576 -2.831 -12.374 1.00 21.05 709 TYR A N 1
ATOM 5638 C CA . TYR A 1 709 ? -14.480 -3.473 -13.136 1.00 21.05 709 TYR A CA 1
ATOM 5639 C C . TYR A 1 709 ? -13.263 -2.630 -13.593 1.00 21.05 709 TYR A C 1
ATOM 5641 O O . TYR A 1 709 ? -13.389 -1.690 -14.371 1.00 21.05 709 TYR A O 1
ATOM 5649 N N . SER A 1 710 ? -12.063 -3.088 -13.232 1.00 25.27 710 SER A N 1
ATOM 5650 C CA . SER A 1 710 ? -10.764 -2.649 -13.782 1.00 25.27 710 SER A CA 1
ATOM 5651 C C . SER A 1 710 ? -9.890 -3.901 -14.037 1.00 25.27 710 SER A C 1
ATOM 5653 O O . SER A 1 710 ? -10.475 -4.973 -14.128 1.00 25.27 710 SER A O 1
ATOM 5655 N N . ASP A 1 711 ? -8.555 -3.789 -14.151 1.00 21.77 711 ASP A N 1
ATOM 5656 C CA . ASP A 1 711 ? -7.542 -4.861 -14.328 1.00 21.77 711 ASP A CA 1
ATOM 5657 C C . ASP A 1 711 ? -6.086 -4.259 -14.140 1.00 21.77 711 ASP A C 1
ATOM 5659 O O . ASP A 1 711 ? -5.954 -3.034 -14.171 1.00 21.77 711 ASP A O 1
ATOM 5663 N N . ASN A 1 712 ? -5.003 -5.029 -13.858 1.00 31.98 712 ASN A N 1
ATOM 5664 C CA . ASN A 1 712 ? -3.588 -4.579 -13.607 1.00 31.98 712 ASN A CA 1
ATOM 5665 C C . ASN A 1 712 ? -2.424 -4.900 -14.597 1.00 31.98 712 ASN A C 1
ATOM 5667 O O . ASN A 1 712 ? -1.723 -5.909 -14.474 1.00 31.98 712 ASN A O 1
ATOM 5671 N N . ASP A 1 713 ? -2.004 -3.930 -15.413 1.00 28.73 713 ASP A N 1
ATOM 5672 C CA . ASP A 1 713 ? -0.725 -4.064 -16.130 1.00 28.73 713 ASP A CA 1
ATOM 5673 C C . ASP A 1 713 ? 0.536 -4.039 -15.255 1.00 28.73 713 ASP A C 1
ATOM 5675 O O . ASP A 1 713 ? 0.666 -3.182 -14.384 1.00 28.73 713 ASP A O 1
ATOM 5679 N N . THR A 1 714 ? 1.517 -4.896 -15.583 1.00 29.47 714 THR A N 1
ATOM 5680 C CA . THR A 1 714 ? 2.887 -4.998 -15.010 1.00 29.47 714 THR A CA 1
ATOM 5681 C C . THR A 1 714 ? 3.057 -5.616 -13.604 1.00 29.47 714 THR A C 1
ATOM 5683 O O . THR A 1 714 ? 3.825 -5.101 -12.794 1.00 29.47 714 THR A O 1
ATOM 5686 N N . THR A 1 715 ? 2.352 -6.710 -13.276 1.00 28.34 715 THR A N 1
ATOM 5687 C CA . THR A 1 715 ? 2.909 -7.825 -12.455 1.00 28.34 715 THR A CA 1
ATOM 5688 C C . THR A 1 715 ? 1.987 -9.061 -12.471 1.00 28.34 715 THR A C 1
ATOM 5690 O O . THR A 1 715 ? 1.065 -9.167 -11.658 1.00 28.34 715 THR A O 1
ATOM 5693 N N . VAL A 1 716 ? 2.251 -10.044 -13.343 1.00 24.25 716 VAL A N 1
ATOM 5694 C CA . VAL A 1 716 ? 1.516 -11.329 -13.355 1.00 24.25 716 VAL A CA 1
ATOM 5695 C C . VAL A 1 716 ? 2.192 -12.348 -12.429 1.00 24.25 716 VAL A C 1
ATOM 5697 O O . VAL A 1 716 ? 3.261 -12.879 -12.725 1.00 24.25 716 VAL A O 1
ATOM 5700 N N . THR A 1 717 ? 1.550 -12.684 -11.308 1.00 21.30 717 THR A N 1
ATOM 5701 C CA . THR A 1 717 ? 2.024 -13.724 -10.377 1.00 21.30 717 THR A CA 1
ATOM 5702 C C . THR A 1 717 ? 1.722 -15.139 -10.888 1.00 21.30 717 THR A C 1
ATOM 5704 O O . THR A 1 717 ? 0.813 -15.825 -10.417 1.00 21.30 717 THR A O 1
ATOM 5707 N N . ASN A 1 718 ? 2.521 -15.607 -11.853 1.00 21.97 718 ASN A N 1
ATOM 5708 C CA . ASN A 1 718 ? 2.460 -16.988 -12.343 1.00 21.97 718 ASN A CA 1
ATOM 5709 C C . ASN A 1 718 ? 2.750 -18.014 -11.216 1.00 21.97 718 ASN A C 1
ATOM 5711 O O . ASN A 1 718 ? 3.596 -17.811 -10.340 1.00 21.97 718 ASN A O 1
ATOM 5715 N N . ASN A 1 719 ? 2.021 -19.137 -11.226 1.00 21.70 719 ASN A N 1
ATOM 5716 C CA . ASN A 1 719 ? 1.927 -20.090 -10.109 1.00 21.70 719 ASN A CA 1
ATOM 5717 C C . ASN A 1 719 ? 3.191 -20.960 -9.904 1.00 21.70 719 ASN A C 1
ATOM 5719 O O . ASN A 1 719 ? 3.215 -22.134 -10.284 1.00 21.70 719 ASN A O 1
ATOM 5723 N N . TYR A 1 720 ? 4.209 -20.445 -9.206 1.00 21.47 720 TYR A N 1
ATOM 5724 C CA . TYR A 1 720 ? 5.368 -21.238 -8.763 1.00 21.47 720 TYR A CA 1
ATOM 5725 C C . TYR A 1 720 ? 5.026 -22.219 -7.623 1.00 21.47 720 TYR A C 1
ATOM 5727 O O . TYR A 1 720 ? 5.400 -22.039 -6.462 1.00 21.47 720 TYR A O 1
ATOM 5735 N N . TYR A 1 721 ? 4.351 -23.320 -7.966 1.00 21.16 721 TYR A N 1
ATOM 5736 C CA . TYR A 1 721 ? 4.282 -24.498 -7.101 1.00 21.16 721 TYR A CA 1
ATOM 5737 C C . TYR A 1 721 ? 5.660 -25.163 -7.006 1.00 21.16 721 TYR A C 1
ATOM 5739 O O . TYR A 1 721 ? 6.200 -25.653 -7.993 1.00 21.16 721 TYR A O 1
ATOM 5747 N N . ASN A 1 722 ? 6.210 -25.216 -5.794 1.00 21.72 722 ASN A N 1
ATOM 5748 C CA . ASN A 1 722 ? 7.495 -25.844 -5.494 1.00 21.72 722 ASN A CA 1
ATOM 5749 C C . ASN A 1 722 ? 7.405 -27.380 -5.621 1.00 21.72 722 ASN A C 1
ATOM 5751 O O . ASN A 1 722 ? 7.071 -28.062 -4.651 1.00 21.72 722 ASN A O 1
ATOM 5755 N N . THR A 1 723 ? 7.714 -27.929 -6.797 1.00 21.89 723 THR A N 1
ATOM 5756 C CA . THR A 1 723 ? 7.906 -29.374 -7.006 1.00 21.89 723 THR A CA 1
ATOM 5757 C C . THR A 1 723 ? 9.386 -29.737 -6.933 1.00 21.89 723 THR A C 1
ATOM 5759 O O . THR A 1 723 ? 10.110 -29.630 -7.924 1.00 21.89 723 THR A O 1
ATOM 5762 N N . ASP A 1 724 ? 9.839 -30.198 -5.768 1.00 22.53 724 ASP A N 1
ATOM 5763 C CA . ASP A 1 724 ? 11.163 -30.807 -5.631 1.00 22.53 724 ASP A CA 1
ATOM 5764 C C . ASP A 1 724 ? 11.221 -32.106 -6.455 1.00 22.53 724 ASP A C 1
ATOM 5766 O O . ASP A 1 724 ? 10.417 -33.014 -6.250 1.00 22.53 724 ASP A O 1
ATOM 5770 N N . SER A 1 725 ? 12.171 -32.194 -7.389 1.00 23.62 725 SER A N 1
ATOM 5771 C CA . SER A 1 725 ? 12.418 -33.386 -8.215 1.00 23.62 725 SER A CA 1
ATOM 5772 C C . SER A 1 725 ? 13.840 -33.883 -7.970 1.00 23.62 725 SER A C 1
ATOM 5774 O O . SER A 1 725 ? 14.781 -33.493 -8.658 1.00 23.62 725 SER A O 1
ATOM 5776 N N . GLY A 1 726 ? 14.001 -34.696 -6.925 1.00 22.19 726 GLY A N 1
ATOM 5777 C CA . GLY A 1 726 ? 15.265 -35.360 -6.608 1.00 22.19 726 GLY A CA 1
ATOM 5778 C C . GLY A 1 726 ? 15.555 -36.535 -7.546 1.00 22.19 726 GLY A C 1
ATOM 5779 O O . GLY A 1 726 ? 14.636 -37.158 -8.072 1.00 22.19 726 GLY A O 1
ATOM 5780 N N . ASN A 1 727 ? 16.843 -36.831 -7.731 1.00 24.69 727 ASN A N 1
ATOM 5781 C CA . ASN A 1 727 ? 17.356 -37.888 -8.605 1.00 24.69 727 ASN A CA 1
ATOM 5782 C C . ASN A 1 727 ? 16.634 -39.239 -8.471 1.00 24.69 727 ASN A C 1
ATOM 5784 O O . ASN A 1 727 ? 16.409 -39.726 -7.365 1.00 24.69 727 ASN A O 1
ATOM 5788 N N . ASN A 1 728 ? 16.539 -39.948 -9.595 1.00 23.92 728 ASN A N 1
ATOM 5789 C CA . ASN A 1 728 ? 17.075 -41.305 -9.645 1.00 23.92 728 ASN A CA 1
ATOM 5790 C C . ASN A 1 728 ? 17.684 -41.577 -11.024 1.00 23.92 728 ASN A C 1
ATOM 5792 O O . ASN A 1 728 ? 17.122 -41.187 -12.044 1.00 23.92 728 ASN A O 1
ATOM 5796 N N . ALA A 1 729 ? 18.839 -42.238 -11.045 1.00 24.02 729 ALA A N 1
ATOM 5797 C CA . ALA A 1 729 ? 19.532 -42.639 -12.262 1.00 24.02 729 ALA A CA 1
ATOM 5798 C C . ALA A 1 729 ? 19.966 -44.100 -12.129 1.00 24.02 729 ALA A C 1
ATOM 5800 O O . ALA A 1 729 ? 20.617 -44.452 -11.145 1.00 24.02 729 ALA A O 1
ATOM 5801 N N . THR A 1 730 ? 19.619 -44.948 -13.101 1.00 23.06 730 THR A N 1
ATOM 5802 C CA . THR A 1 730 ? 20.288 -46.243 -13.320 1.00 23.06 730 THR A CA 1
ATOM 5803 C C . THR A 1 730 ? 19.957 -46.835 -14.699 1.00 23.06 730 THR A C 1
ATOM 5805 O O . THR A 1 730 ? 18.835 -47.241 -14.960 1.00 23.06 730 THR A O 1
ATOM 5808 N N . ASN A 1 731 ? 20.999 -46.911 -15.528 1.00 23.81 731 ASN A N 1
ATOM 5809 C CA . ASN A 1 731 ? 21.412 -48.061 -16.344 1.00 23.81 731 ASN A CA 1
ATOM 5810 C C . ASN A 1 731 ? 20.559 -48.632 -17.513 1.00 23.81 731 ASN A C 1
ATOM 5812 O O . ASN A 1 731 ? 19.539 -49.287 -17.333 1.00 23.81 7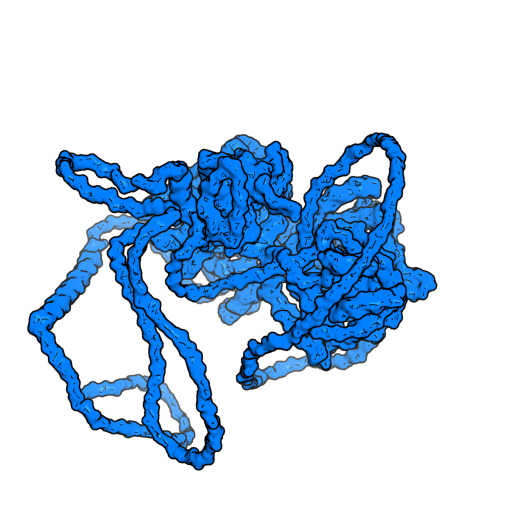31 ASN A O 1
ATOM 5816 N N . THR A 1 732 ? 21.214 -48.557 -18.687 1.00 23.80 732 THR A N 1
ATOM 5817 C CA . THR A 1 732 ? 21.542 -49.647 -19.648 1.00 23.80 732 THR A CA 1
ATOM 5818 C C . THR A 1 732 ? 20.560 -50.136 -20.730 1.00 23.80 732 THR A C 1
ATOM 5820 O O . THR A 1 732 ? 19.614 -50.860 -20.455 1.00 23.80 732 THR A O 1
ATOM 5823 N N . GLU A 1 733 ? 21.017 -49.899 -21.974 1.00 23.73 733 GLU A N 1
ATOM 5824 C CA . GLU A 1 733 ? 21.196 -50.866 -23.086 1.00 23.73 733 GLU A CA 1
ATOM 5825 C C . GLU A 1 733 ? 20.076 -51.186 -24.107 1.00 23.73 733 GLU A C 1
ATOM 5827 O O . GLU A 1 733 ? 19.091 -51.835 -23.790 1.00 23.73 733 GLU A O 1
ATOM 5832 N N . ASN A 1 734 ? 20.412 -50.879 -25.380 1.00 24.58 734 ASN A N 1
ATOM 5833 C CA . ASN A 1 734 ? 20.287 -51.707 -26.604 1.00 24.58 734 ASN A CA 1
ATOM 5834 C C . ASN A 1 734 ? 18.858 -52.078 -27.126 1.00 24.58 734 ASN A C 1
ATOM 5836 O O . ASN A 1 734 ? 17.926 -52.258 -26.360 1.00 24.58 734 ASN A O 1
ATOM 5840 N N . ASN A 1 735 ? 18.583 -52.227 -28.438 1.00 24.44 735 ASN A N 1
ATOM 5841 C CA . ASN A 1 735 ? 19.473 -52.308 -29.611 1.00 24.44 735 ASN A CA 1
ATOM 5842 C C . ASN A 1 735 ? 18.799 -51.901 -30.961 1.00 24.44 735 ASN A C 1
ATOM 5844 O O . ASN A 1 735 ? 17.581 -51.956 -31.079 1.00 24.44 735 ASN A O 1
ATOM 5848 N N . THR A 1 736 ? 19.629 -51.565 -31.963 1.00 23.56 736 THR A N 1
ATOM 5849 C CA . THR A 1 736 ? 19.470 -51.636 -33.453 1.00 23.56 736 THR A CA 1
ATOM 5850 C C . THR A 1 736 ? 18.120 -51.468 -34.204 1.00 23.56 736 THR A C 1
ATOM 5852 O O . THR A 1 736 ? 17.213 -52.280 -34.077 1.00 23.56 736 THR A O 1
ATOM 5855 N N . GLU A 1 737 ? 18.133 -50.523 -35.165 1.00 23.95 737 GLU A N 1
ATOM 5856 C CA . GLU A 1 737 ? 17.788 -50.642 -36.614 1.00 23.95 737 GLU A CA 1
ATOM 5857 C C . GLU A 1 737 ? 16.481 -51.314 -37.117 1.00 23.95 737 GLU A C 1
ATOM 5859 O O . GLU A 1 737 ? 16.294 -52.519 -36.976 1.00 23.95 737 GLU A O 1
ATOM 5864 N N . ASN A 1 738 ? 15.722 -50.608 -37.983 1.00 24.20 738 ASN A N 1
ATOM 5865 C CA . ASN A 1 738 ? 15.900 -50.728 -39.452 1.00 24.20 738 ASN A CA 1
ATOM 5866 C C . ASN A 1 738 ? 15.250 -49.568 -40.260 1.00 24.20 738 ASN A C 1
ATOM 5868 O O . ASN A 1 738 ? 14.682 -48.651 -39.671 1.00 24.20 738 ASN A O 1
ATOM 5872 N N . GLN A 1 739 ? 15.392 -49.571 -41.596 1.00 24.28 739 GLN A N 1
ATOM 5873 C CA . GLN A 1 739 ? 15.172 -48.418 -42.493 1.00 24.28 739 GLN A CA 1
ATOM 5874 C C . GLN A 1 739 ? 13.981 -48.529 -43.489 1.00 24.28 739 GLN A C 1
ATOM 5876 O O . GLN A 1 739 ? 13.460 -49.609 -43.743 1.00 24.28 739 GLN A O 1
ATOM 5881 N N . ASN A 1 740 ? 13.706 -47.396 -44.163 1.00 24.00 740 ASN A N 1
ATOM 5882 C CA . ASN A 1 740 ? 13.141 -47.222 -45.522 1.00 24.00 740 ASN A CA 1
ATOM 5883 C C . ASN A 1 740 ? 11.656 -47.554 -45.800 1.00 24.00 740 ASN A C 1
ATOM 5885 O O . ASN A 1 740 ? 11.289 -48.705 -46.016 1.00 24.00 740 ASN A O 1
ATOM 5889 N N . ASN A 1 741 ? 10.852 -46.513 -46.080 1.00 23.88 741 ASN A N 1
ATOM 5890 C CA . ASN A 1 741 ? 10.705 -46.041 -47.472 1.00 23.88 741 ASN A CA 1
ATOM 5891 C C . ASN A 1 741 ? 10.079 -44.627 -47.597 1.00 23.88 741 ASN A C 1
ATOM 5893 O O . ASN A 1 741 ? 9.568 -44.068 -46.632 1.00 23.88 741 ASN A O 1
ATOM 5897 N N . GLN A 1 742 ? 10.179 -44.057 -48.802 1.00 20.12 742 GLN A N 1
ATOM 5898 C CA . GLN A 1 742 ? 9.861 -42.675 -49.235 1.00 20.12 742 GLN A CA 1
ATOM 5899 C C . GLN A 1 742 ? 8.906 -42.732 -50.471 1.00 20.12 742 GLN A C 1
ATOM 5901 O O . GLN A 1 742 ? 8.607 -43.857 -50.884 1.00 20.12 742 GLN A O 1
ATOM 5906 N N . PRO A 1 743 ? 8.502 -41.635 -51.171 1.00 33.53 743 PRO A N 1
ATOM 5907 C CA . PRO A 1 743 ? 8.494 -40.180 -50.882 1.00 33.53 743 PRO A CA 1
ATOM 5908 C C . PRO A 1 743 ? 7.164 -39.463 -51.322 1.00 33.53 743 PRO A C 1
ATOM 5910 O O . PRO A 1 743 ? 6.191 -40.136 -51.640 1.00 33.53 743 PRO A O 1
ATOM 5913 N N . GLN A 1 744 ? 7.184 -38.114 -51.449 1.00 21.58 744 GLN A N 1
ATOM 5914 C CA . GLN A 1 744 ? 6.316 -37.251 -52.313 1.00 21.58 744 GLN A CA 1
ATOM 5915 C C . GLN A 1 744 ? 4.803 -37.107 -51.975 1.00 21.58 744 GLN A C 1
ATOM 5917 O O . GLN A 1 744 ? 4.204 -38.009 -51.408 1.00 21.58 744 GLN A O 1
ATOM 5922 N N . GLN A 1 745 ? 4.082 -36.029 -52.342 1.00 20.88 745 GLN A N 1
ATOM 5923 C CA . GLN A 1 745 ? 4.412 -34.597 -52.545 1.00 20.88 745 GLN A CA 1
ATOM 5924 C C . GLN A 1 745 ? 3.107 -33.752 -52.475 1.00 20.88 745 GLN A C 1
ATOM 5926 O O . GLN A 1 745 ? 2.074 -34.189 -52.969 1.00 20.88 745 GLN A O 1
ATOM 5931 N N . GLU A 1 746 ? 3.196 -32.586 -51.827 1.00 21.70 746 GLU A N 1
ATOM 5932 C CA . GLU A 1 746 ? 2.743 -31.231 -52.232 1.00 21.70 746 GLU A CA 1
ATOM 5933 C C . GLU A 1 746 ? 1.494 -30.995 -53.126 1.00 21.70 746 GLU A C 1
ATOM 5935 O O . GLU A 1 746 ? 1.445 -31.435 -54.270 1.00 21.70 746 GLU A O 1
ATOM 5940 N N . ASP A 1 747 ? 0.620 -30.106 -52.617 1.00 21.47 747 ASP A N 1
ATOM 5941 C CA . ASP A 1 747 ? -0.128 -29.019 -53.296 1.00 21.47 747 ASP A CA 1
ATOM 5942 C C . ASP A 1 747 ? -1.162 -29.366 -54.415 1.00 21.47 747 ASP A C 1
ATOM 5944 O O . ASP A 1 747 ? -1.142 -30.425 -55.026 1.00 21.47 747 ASP A O 1
ATOM 5948 N N . ASN A 1 748 ? -2.166 -28.534 -54.751 1.00 23.20 748 ASN A N 1
ATOM 5949 C CA . ASN A 1 748 ? -2.237 -27.064 -54.701 1.00 23.20 748 ASN A CA 1
ATOM 5950 C C . ASN A 1 748 ? -3.698 -26.513 -54.833 1.00 23.20 748 ASN A C 1
ATOM 5952 O O . ASN A 1 748 ? -4.627 -27.269 -55.100 1.00 23.20 748 ASN A O 1
ATOM 5956 N N . GLN A 1 749 ? -3.827 -25.176 -54.795 1.00 22.38 749 GLN A N 1
ATOM 5957 C CA . GLN A 1 749 ? -4.818 -24.285 -55.447 1.00 22.38 749 GLN A CA 1
ATOM 5958 C C . GLN A 1 749 ? -6.114 -23.821 -54.729 1.00 22.38 749 GLN A C 1
ATOM 5960 O O . GLN A 1 749 ? -7.123 -24.514 -54.706 1.00 22.38 749 GLN A O 1
ATOM 5965 N N . ASN A 1 750 ? -6.061 -22.535 -54.323 1.00 22.75 750 ASN A N 1
ATOM 5966 C CA . ASN A 1 750 ? -6.910 -21.385 -54.738 1.00 22.75 750 ASN A CA 1
ATOM 5967 C C . ASN A 1 750 ? -8.442 -21.455 -54.505 1.00 22.75 750 ASN A C 1
ATOM 5969 O O . ASN A 1 750 ? -9.094 -22.407 -54.905 1.00 22.75 750 ASN A O 1
ATOM 5973 N N . ALA A 1 751 ? -9.137 -20.443 -53.966 1.00 21.86 751 ALA A N 1
ATOM 5974 C CA . ALA A 1 751 ? -9.101 -18.987 -54.217 1.00 21.86 751 ALA A CA 1
ATOM 5975 C C . ALA A 1 751 ? -10.038 -18.264 -53.198 1.00 21.86 751 ALA A C 1
ATOM 5977 O O . ALA A 1 751 ? -10.842 -18.946 -52.568 1.00 21.86 751 ALA A O 1
ATOM 5978 N N . GLU A 1 752 ? -10.184 -16.939 -53.052 1.00 22.08 752 GLU A N 1
ATOM 5979 C CA . GLU A 1 752 ? -9.416 -15.685 -53.241 1.00 22.08 752 GLU A CA 1
ATOM 5980 C C . GLU A 1 752 ? -10.452 -14.518 -53.085 1.00 22.08 752 GLU A C 1
ATOM 5982 O O . GLU A 1 752 ? -11.617 -14.715 -53.424 1.00 22.08 752 GLU A O 1
ATOM 5987 N N . GLN A 1 753 ? -10.038 -13.310 -52.650 1.00 21.69 753 GLN A N 1
ATOM 5988 C CA . GLN A 1 753 ? -10.773 -12.005 -52.696 1.00 21.69 753 GLN A CA 1
ATOM 5989 C C . GLN A 1 753 ? -12.003 -11.755 -51.770 1.00 21.69 753 GLN A C 1
ATOM 5991 O O . GLN A 1 753 ? -12.813 -12.647 -51.543 1.00 21.69 753 GLN A O 1
ATOM 5996 N N . GLY A 1 754 ? -12.210 -10.493 -51.314 1.00 20.55 754 GLY A N 1
ATOM 5997 C CA . GLY A 1 754 ? -13.552 -10.030 -50.866 1.00 20.55 754 GLY A CA 1
ATOM 5998 C C . GLY A 1 754 ? -13.742 -8.903 -49.812 1.00 20.55 754 GLY A C 1
ATOM 5999 O O . GLY A 1 754 ? -14.640 -9.043 -48.992 1.00 20.55 754 GLY A O 1
ATOM 6000 N N . ASN A 1 755 ? -12.954 -7.819 -49.803 1.00 21.69 755 ASN A N 1
ATOM 6001 C CA . ASN A 1 755 ? -13.022 -6.638 -48.894 1.00 21.69 755 ASN A CA 1
ATOM 6002 C C . ASN A 1 755 ? -14.425 -6.111 -48.435 1.00 21.69 755 ASN A C 1
ATOM 6004 O O . ASN A 1 755 ? -15.313 -5.948 -49.267 1.00 21.69 755 ASN A O 1
ATOM 6008 N N . ASP A 1 756 ? -14.573 -5.762 -47.138 1.00 22.61 756 ASP A N 1
ATOM 6009 C CA . ASP A 1 756 ? -14.617 -4.387 -46.535 1.00 22.61 756 ASP A CA 1
ATOM 6010 C C . ASP A 1 756 ? -15.239 -3.173 -47.309 1.00 22.61 756 ASP A C 1
ATOM 6012 O O . ASP A 1 756 ? -15.209 -3.164 -48.539 1.00 22.61 756 ASP A O 1
ATOM 6016 N N . PRO A 1 757 ? -15.560 -2.008 -46.667 1.00 38.25 757 PRO A N 1
ATOM 6017 C CA . PRO A 1 757 ? -16.213 -1.736 -45.354 1.00 38.25 757 PRO A CA 1
ATOM 6018 C C . PRO A 1 757 ? -17.163 -0.480 -45.328 1.00 38.25 757 PRO A C 1
ATOM 6020 O O . PRO A 1 757 ? -16.992 0.424 -46.135 1.00 38.25 757 PRO A O 1
ATOM 6023 N N . TYR A 1 758 ? -18.091 -0.331 -44.355 1.00 23.69 758 TYR A N 1
ATOM 6024 C CA . TYR A 1 758 ? -18.868 0.918 -44.049 1.00 23.69 758 TYR A CA 1
ATOM 6025 C C . TYR A 1 758 ? -19.591 0.809 -42.673 1.00 23.69 758 TYR A C 1
ATOM 6027 O O . TYR A 1 758 ? -19.930 -0.308 -42.290 1.00 23.69 758 TYR A O 1
ATOM 6035 N N . ASP A 1 759 ? -19.958 1.848 -41.895 1.00 22.56 759 ASP A N 1
ATOM 6036 C CA . ASP A 1 759 ? -19.518 3.260 -41.735 1.00 22.56 759 ASP A CA 1
ATOM 6037 C C . ASP A 1 759 ? -20.030 3.797 -40.354 1.00 22.56 759 ASP A C 1
ATOM 6039 O O . ASP A 1 759 ? -20.518 3.037 -39.516 1.00 22.56 759 ASP A O 1
ATOM 6043 N N . SER A 1 760 ? -19.906 5.103 -40.114 1.00 24.97 760 SER A N 1
ATOM 6044 C CA . SER A 1 760 ? -19.906 5.841 -38.846 1.00 24.97 760 SER A CA 1
ATOM 6045 C C . SER A 1 760 ? -21.203 6.614 -38.507 1.00 24.97 760 SER A C 1
ATOM 6047 O O . SER A 1 760 ? -22.145 6.695 -39.293 1.00 24.97 760 SER A O 1
ATOM 6049 N N . GLY A 1 761 ? -21.247 7.207 -37.302 1.00 22.73 761 GLY A N 1
ATOM 6050 C CA . GLY A 1 761 ? -22.321 8.093 -36.815 1.00 22.73 761 GLY A CA 1
ATOM 6051 C C . GLY A 1 761 ? -22.232 8.305 -35.290 1.00 22.73 761 GLY A C 1
ATOM 6052 O O . GLY A 1 761 ? -22.706 7.458 -34.544 1.00 22.73 761 GLY A O 1
ATOM 6053 N N . ASN A 1 762 ? -21.471 9.260 -34.741 1.00 21.61 762 ASN A N 1
ATOM 6054 C CA . ASN A 1 762 ? -21.514 10.735 -34.838 1.00 21.61 762 ASN A CA 1
ATOM 6055 C C . ASN A 1 762 ? -22.450 11.411 -33.805 1.00 21.61 762 ASN A C 1
ATOM 6057 O O . ASN A 1 762 ? -23.653 11.524 -34.022 1.00 21.61 762 ASN A O 1
ATOM 6061 N N . TYR A 1 763 ? -21.834 11.938 -32.742 1.00 26.23 763 TYR A N 1
ATOM 6062 C CA . TYR A 1 763 ? -22.279 13.071 -31.919 1.00 26.23 763 TYR A CA 1
ATOM 6063 C C . TYR A 1 763 ? -21.005 13.859 -31.537 1.00 26.23 763 TYR A C 1
ATOM 6065 O O . TYR A 1 763 ? -19.962 13.240 -31.343 1.00 26.23 763 TYR A O 1
ATOM 6073 N N . GLY A 1 764 ? -20.996 15.184 -31.385 1.00 23.23 764 GLY A N 1
ATOM 6074 C CA . GLY A 1 764 ? -22.106 16.138 -31.474 1.00 23.23 764 GLY A CA 1
ATOM 6075 C C . GLY A 1 764 ? -21.771 17.411 -30.688 1.00 23.23 764 GLY A C 1
ATOM 6076 O O . GLY A 1 764 ? -22.313 17.623 -29.610 1.00 23.23 764 GLY A O 1
ATOM 6077 N N . GLU A 1 765 ? -20.826 18.201 -31.197 1.00 25.09 765 GLU A N 1
ATOM 6078 C CA . GLU A 1 765 ? -20.237 19.381 -30.541 1.00 25.09 765 GLU A CA 1
ATOM 6079 C C . GLU A 1 765 ? -21.202 20.586 -30.461 1.00 25.09 765 GLU A C 1
ATOM 6081 O O . GLU A 1 765 ? -21.993 20.822 -31.384 1.00 25.09 765 GLU A O 1
ATOM 6086 N N . GLN A 1 766 ? -21.143 21.358 -29.363 1.00 23.69 766 GLN A N 1
ATOM 6087 C CA . GLN A 1 766 ? -21.776 22.683 -29.273 1.00 23.69 766 GLN A CA 1
ATOM 6088 C C . GLN A 1 766 ? -21.224 23.541 -28.116 1.00 23.69 766 GLN A C 1
ATOM 6090 O O . GLN A 1 766 ? -21.160 23.085 -26.975 1.00 23.69 766 GLN A O 1
ATOM 6095 N N . ASP A 1 767 ? -20.852 24.787 -28.424 1.00 22.91 767 ASP A N 1
ATOM 6096 C CA . ASP A 1 767 ? -20.227 25.759 -27.513 1.00 22.91 767 ASP A CA 1
ATOM 6097 C C . ASP A 1 767 ? -21.172 26.433 -26.504 1.00 22.91 767 ASP A C 1
ATOM 6099 O O . ASP A 1 767 ? -22.351 26.622 -26.783 1.00 22.91 767 ASP A O 1
ATOM 6103 N N . TYR A 1 768 ? -20.589 26.905 -25.392 1.00 25.44 768 TYR A N 1
ATOM 6104 C CA . TYR A 1 768 ? -20.666 28.264 -24.800 1.00 25.44 768 TYR A CA 1
ATOM 6105 C C . TYR A 1 768 ? -19.597 28.279 -23.672 1.00 25.44 768 TYR A C 1
ATOM 6107 O O . TYR A 1 768 ? -19.543 27.338 -22.891 1.00 25.44 768 TYR A O 1
ATOM 6115 N N . GLY A 1 769 ? -18.644 29.210 -23.524 1.00 22.42 769 GLY A N 1
ATOM 6116 C CA . GLY A 1 769 ? -18.669 30.662 -23.738 1.00 22.42 769 GLY A CA 1
ATOM 6117 C C . GLY A 1 769 ? -19.129 31.364 -22.444 1.00 22.42 769 GLY A C 1
ATOM 6118 O O . GLY A 1 769 ? -20.243 31.108 -22.009 1.00 22.42 769 GLY A O 1
ATOM 6119 N N . GLY A 1 770 ? -18.378 32.247 -21.773 1.00 21.58 770 GLY A N 1
ATOM 6120 C CA . GLY A 1 770 ? -17.013 32.758 -21.978 1.00 21.58 770 GLY A CA 1
ATOM 6121 C C . GLY A 1 770 ? -16.833 34.111 -21.253 1.00 21.58 770 GLY A C 1
ATOM 6122 O O . GLY A 1 770 ? -17.784 34.889 -21.226 1.00 21.58 770 GLY A O 1
ATOM 6123 N N . TYR A 1 771 ? -15.628 34.405 -20.734 1.00 23.44 771 TYR A N 1
ATOM 6124 C CA . TYR A 1 771 ? -15.255 35.659 -20.025 1.00 23.44 771 TYR A CA 1
ATOM 6125 C C . TYR A 1 771 ? -15.947 35.835 -18.639 1.00 23.44 771 TYR A C 1
ATOM 6127 O O . TYR A 1 771 ? -16.900 35.128 -18.329 1.00 23.44 771 TYR A O 1
ATOM 6135 N N . ASP A 1 772 ? -15.484 36.675 -17.703 1.00 22.14 772 ASP A N 1
ATOM 6136 C CA . ASP A 1 772 ? -14.546 37.810 -17.806 1.00 22.14 772 ASP A CA 1
ATOM 6137 C C . ASP A 1 772 ? -13.652 37.980 -16.543 1.00 22.14 772 ASP A C 1
ATOM 6139 O O . ASP A 1 772 ? -13.771 37.220 -15.581 1.00 22.14 772 ASP A O 1
ATOM 6143 N N . ALA A 1 773 ? -12.723 38.944 -16.558 1.00 24.86 773 ALA A N 1
ATOM 6144 C CA . ALA A 1 773 ? -11.585 39.045 -15.633 1.00 24.86 773 ALA A CA 1
ATOM 6145 C C . ALA A 1 773 ? -11.762 39.975 -14.405 1.00 24.86 773 ALA A C 1
ATOM 6147 O O . ALA A 1 773 ? -12.586 40.889 -14.387 1.00 24.86 773 ALA A O 1
ATOM 6148 N N . GLY A 1 774 ? -10.892 39.789 -13.399 1.00 23.58 774 GLY A N 1
ATOM 6149 C CA . GLY A 1 774 ? -10.694 40.709 -12.268 1.00 23.58 774 GLY A CA 1
ATOM 6150 C C . GLY A 1 774 ? -9.894 40.072 -11.113 1.00 23.58 774 GLY A C 1
ATOM 6151 O O . GLY A 1 774 ? -10.370 39.113 -10.520 1.00 23.58 774 GLY A O 1
ATOM 6152 N N . GLY A 1 775 ? -8.698 40.522 -10.714 1.00 22.14 775 GLY A N 1
ATOM 6153 C CA . GLY A 1 775 ? -7.864 41.609 -11.249 1.00 22.14 775 GLY A CA 1
ATOM 6154 C C . GLY A 1 775 ? -7.474 42.649 -10.191 1.00 22.14 775 GLY A C 1
ATOM 6155 O O . GLY A 1 775 ? -7.957 43.775 -10.253 1.00 22.14 775 GLY A O 1
ATOM 6156 N N . TYR A 1 776 ? -6.597 42.277 -9.251 1.00 24.91 776 TYR A N 1
ATOM 6157 C CA . TYR A 1 776 ? -5.942 43.181 -8.290 1.00 24.91 776 TYR A CA 1
ATOM 6158 C C . TYR A 1 776 ? -4.446 42.829 -8.179 1.00 24.91 776 TYR A C 1
ATOM 6160 O O . TYR A 1 776 ? -4.051 41.729 -8.562 1.00 24.91 776 TYR A O 1
ATOM 6168 N N . ASP A 1 777 ? -3.626 43.783 -7.734 1.00 22.34 777 ASP A N 1
ATOM 6169 C CA . ASP A 1 777 ? -2.247 43.966 -8.222 1.00 22.34 777 ASP A CA 1
ATOM 6170 C C . ASP A 1 777 ? -1.259 44.421 -7.116 1.00 22.34 777 ASP A C 1
ATOM 6172 O O . ASP A 1 777 ? -1.686 44.836 -6.037 1.00 22.34 777 ASP A O 1
ATOM 6176 N N . ALA A 1 778 ? 0.041 44.407 -7.444 1.00 22.69 778 ALA A N 1
ATOM 6177 C CA . ALA A 1 778 ? 1.229 44.814 -6.674 1.00 22.69 778 ALA A CA 1
ATOM 6178 C C . ALA A 1 778 ? 1.625 43.934 -5.460 1.00 22.69 778 ALA A C 1
ATOM 6180 O O . ALA A 1 778 ? 0.785 43.442 -4.714 1.00 22.69 778 ALA A O 1
ATOM 6181 N N . GLY A 1 779 ? 2.917 43.724 -5.168 1.00 23.36 779 GLY A N 1
ATOM 6182 C CA . GLY A 1 779 ? 4.148 44.111 -5.887 1.00 23.36 779 GLY A CA 1
ATOM 6183 C C . GLY A 1 779 ? 5.307 43.187 -5.472 1.00 23.36 779 GLY A C 1
ATOM 6184 O O . GLY A 1 779 ? 5.352 42.724 -4.336 1.00 23.36 779 GLY A O 1
ATOM 6185 N N . ASP A 1 780 ? 6.104 42.697 -6.420 1.00 23.09 780 ASP A N 1
ATOM 6186 C CA . ASP A 1 780 ? 7.357 43.316 -6.896 1.00 23.09 780 ASP A CA 1
ATOM 6187 C C . ASP A 1 780 ? 8.521 43.237 -5.891 1.00 23.09 780 ASP A C 1
ATOM 6189 O O . ASP A 1 780 ? 8.583 43.994 -4.925 1.00 23.09 780 ASP A O 1
ATOM 6193 N N . PHE A 1 781 ? 9.477 42.346 -6.187 1.00 24.14 781 PHE A N 1
ATOM 6194 C CA . PHE A 1 781 ? 10.889 42.551 -5.864 1.00 24.14 781 PHE A CA 1
ATOM 6195 C C . PHE A 1 781 ? 11.803 41.781 -6.836 1.00 24.14 781 PHE A C 1
ATOM 6197 O O . PHE A 1 781 ? 12.032 40.586 -6.676 1.00 24.14 781 PHE A O 1
ATOM 6204 N N . GLY A 1 782 ? 12.392 42.505 -7.793 1.00 23.66 782 GLY A N 1
ATOM 6205 C CA . GLY A 1 782 ? 13.732 42.220 -8.333 1.00 23.66 782 GLY A CA 1
ATOM 6206 C C . GLY A 1 782 ? 13.892 41.024 -9.283 1.00 23.66 782 GLY A C 1
ATOM 6207 O O . GLY A 1 782 ? 14.212 39.916 -8.862 1.00 23.66 782 GLY A O 1
ATOM 6208 N N . GLY A 1 783 ? 13.816 41.282 -10.591 1.00 23.50 783 GLY A N 1
ATOM 6209 C CA . GLY A 1 783 ? 14.324 40.356 -11.612 1.00 23.50 783 GLY A CA 1
ATOM 6210 C C . GLY A 1 783 ? 15.859 40.342 -11.709 1.00 23.50 783 GLY A C 1
ATOM 6211 O O . GLY A 1 783 ? 16.531 41.276 -11.268 1.00 23.50 783 GLY A O 1
ATOM 6212 N N . GLY A 1 784 ? 16.413 39.301 -12.339 1.00 23.75 784 GLY A N 1
ATOM 6213 C CA . GLY A 1 784 ? 17.847 39.182 -12.619 1.00 23.75 784 GLY A CA 1
ATOM 6214 C C . GLY A 1 784 ? 18.130 38.304 -13.839 1.00 23.75 784 GLY A C 1
ATOM 6215 O O . GLY A 1 784 ? 17.952 37.089 -13.782 1.00 23.75 784 GLY A O 1
ATOM 6216 N N . ASP A 1 785 ? 18.584 38.920 -14.932 1.00 25.36 785 ASP A N 1
ATOM 6217 C CA . ASP A 1 785 ? 19.039 38.226 -16.142 1.00 25.36 785 ASP A CA 1
ATOM 6218 C C . ASP A 1 785 ? 20.315 37.416 -15.878 1.00 25.36 785 ASP A C 1
ATOM 6220 O O . ASP A 1 785 ? 21.368 38.002 -15.633 1.00 25.36 785 ASP A O 1
ATOM 6224 N N . TYR A 1 786 ? 20.256 36.092 -16.059 1.00 25.55 786 TYR A N 1
ATOM 6225 C CA . TYR A 1 786 ? 21.437 35.271 -16.352 1.00 25.55 786 TYR A CA 1
ATOM 6226 C C . TYR A 1 786 ? 21.114 34.153 -17.347 1.00 25.55 786 TYR A C 1
ATOM 6228 O O . TYR A 1 786 ? 20.918 32.993 -16.989 1.00 25.55 786 TYR A O 1
ATOM 6236 N N . GLY A 1 787 ? 21.126 34.497 -18.636 1.00 28.72 787 GLY A N 1
ATOM 6237 C CA . GLY A 1 787 ? 21.325 33.503 -19.686 1.00 28.72 787 GLY A CA 1
ATOM 6238 C C . GLY A 1 787 ? 22.758 32.965 -19.624 1.00 28.72 787 GLY A C 1
ATOM 6239 O O . GLY A 1 787 ? 23.710 33.725 -19.793 1.00 28.72 787 GLY A O 1
ATOM 6240 N N . GLY A 1 788 ? 22.921 31.662 -19.390 1.00 24.14 788 GLY A N 1
ATOM 6241 C CA . GLY A 1 788 ? 24.234 31.024 -19.298 1.00 24.14 788 GLY A CA 1
ATOM 6242 C C . GLY A 1 788 ? 24.156 29.521 -19.535 1.00 24.14 788 GLY A C 1
ATOM 6243 O O . GLY A 1 788 ? 23.682 28.778 -18.681 1.00 24.14 788 GLY A O 1
ATOM 6244 N N . GLY A 1 789 ? 24.637 29.065 -20.693 1.00 35.19 789 GLY A N 1
ATOM 6245 C CA . GLY A 1 789 ? 24.885 27.642 -20.919 1.00 35.19 789 GLY A CA 1
ATOM 6246 C C . GLY A 1 789 ? 26.097 27.192 -20.103 1.00 35.19 789 GLY A C 1
ATOM 6247 O O . GLY A 1 789 ? 27.153 27.815 -20.194 1.00 35.19 789 GLY A O 1
ATOM 6248 N N . GLY A 1 790 ? 25.941 26.132 -19.310 1.00 25.44 790 GLY A N 1
ATOM 6249 C CA . GLY A 1 790 ? 27.013 25.532 -18.518 1.00 25.44 790 GLY A CA 1
ATOM 6250 C C . GLY A 1 790 ? 27.208 24.064 -18.881 1.00 25.44 790 GLY A C 1
ATOM 6251 O O . GLY A 1 790 ? 26.271 23.272 -18.787 1.00 25.44 790 GLY A O 1
ATOM 6252 N N . ASP A 1 791 ? 28.423 23.699 -19.289 1.00 32.84 791 ASP A N 1
ATOM 6253 C CA . ASP A 1 791 ? 28.785 22.313 -19.571 1.00 32.84 791 ASP A CA 1
ATOM 6254 C C . ASP A 1 791 ? 28.805 21.474 -18.287 1.00 32.84 791 ASP A C 1
ATOM 6256 O O . ASP A 1 791 ? 29.704 21.606 -17.457 1.00 32.84 791 ASP A O 1
ATOM 6260 N N . TYR A 1 792 ? 27.909 20.491 -18.184 1.00 31.14 792 TYR A N 1
ATOM 6261 C CA . TYR A 1 792 ? 28.066 19.369 -17.246 1.00 31.14 792 TYR A CA 1
ATOM 6262 C C . TYR A 1 792 ? 28.974 18.263 -17.825 1.00 31.14 792 TYR A C 1
ATOM 6264 O O . TYR A 1 792 ? 28.765 17.069 -17.619 1.00 31.14 792 TYR A O 1
ATOM 6272 N N . GLY A 1 793 ? 30.026 18.676 -18.540 1.00 34.91 793 GLY A N 1
ATOM 6273 C CA . GLY A 1 793 ? 31.130 17.841 -19.021 1.00 34.91 793 GLY A CA 1
ATOM 6274 C C . GLY A 1 793 ? 32.210 17.638 -17.953 1.00 34.91 793 GLY A C 1
ATOM 6275 O O . GLY A 1 793 ? 33.382 17.908 -18.200 1.00 34.91 793 GLY A O 1
ATOM 6276 N N . GLY A 1 794 ? 31.814 17.218 -16.748 1.00 27.47 794 GLY A N 1
ATOM 6277 C CA . GLY A 1 794 ? 32.683 17.137 -15.568 1.00 27.47 794 GLY A CA 1
ATOM 6278 C C . GLY A 1 794 ? 33.060 15.708 -15.180 1.00 27.47 794 GLY A C 1
ATOM 6279 O O . GLY A 1 794 ? 32.471 15.144 -14.262 1.00 27.47 794 GLY A O 1
ATOM 6280 N N . GLY A 1 795 ? 34.058 15.124 -15.847 1.00 38.28 795 GLY A N 1
ATOM 6281 C CA . GLY A 1 795 ? 34.656 13.856 -15.417 1.00 38.28 795 GLY A CA 1
ATOM 6282 C C . GLY A 1 795 ? 35.509 14.043 -14.159 1.00 38.28 795 GLY A C 1
ATOM 6283 O O . GLY A 1 795 ? 36.666 14.437 -14.267 1.00 38.28 795 GLY A O 1
ATOM 6284 N N . GLY A 1 796 ? 34.937 13.782 -12.980 1.00 28.02 796 GLY A N 1
ATOM 6285 C CA . GLY A 1 796 ? 35.637 13.812 -11.691 1.00 28.02 796 GLY A CA 1
ATOM 6286 C C . GLY A 1 796 ? 35.767 12.419 -11.074 1.00 28.02 796 GLY A C 1
ATOM 6287 O O . GLY A 1 796 ? 34.777 11.693 -10.972 1.00 28.02 796 GLY A O 1
ATOM 6288 N N . ASP A 1 797 ? 36.977 12.052 -10.647 1.00 40.81 797 ASP A N 1
ATOM 6289 C CA . ASP A 1 797 ? 37.261 10.757 -10.024 1.00 40.81 797 ASP A CA 1
ATOM 6290 C C . ASP A 1 797 ? 36.580 10.603 -8.655 1.00 40.81 797 ASP A C 1
ATOM 6292 O O . ASP A 1 797 ? 37.097 11.023 -7.621 1.00 40.81 797 ASP A O 1
ATOM 6296 N N . TYR A 1 798 ? 35.454 9.890 -8.644 1.00 37.69 798 TYR A N 1
ATOM 6297 C CA . TYR A 1 798 ? 34.893 9.264 -7.445 1.00 37.69 798 TYR A CA 1
ATOM 6298 C C . TYR A 1 798 ? 35.007 7.740 -7.537 1.00 37.69 798 TYR A C 1
ATOM 6300 O O . TYR A 1 798 ? 34.029 7.004 -7.402 1.00 37.69 798 TYR A O 1
ATOM 6308 N N . GLY A 1 799 ? 36.238 7.269 -7.760 1.00 37.56 799 GLY A N 1
ATOM 6309 C CA . GLY A 1 799 ? 36.629 5.861 -7.672 1.00 37.56 799 GLY A CA 1
ATOM 6310 C C . GLY A 1 799 ? 36.582 5.336 -6.234 1.00 37.56 799 GLY A C 1
ATOM 6311 O O . GLY A 1 799 ? 37.609 4.982 -5.664 1.00 37.56 799 GLY A O 1
ATOM 6312 N N . GLY A 1 800 ? 35.387 5.273 -5.642 1.00 34.34 800 GLY A N 1
ATOM 6313 C CA . GLY A 1 800 ? 35.125 4.816 -4.270 1.00 34.34 800 GLY A CA 1
ATOM 6314 C C . GLY A 1 800 ? 35.277 3.305 -4.042 1.00 34.34 800 GLY A C 1
ATOM 6315 O O . GLY A 1 800 ? 34.737 2.782 -3.070 1.00 34.34 800 GLY A O 1
ATOM 6316 N N . GLY A 1 801 ? 35.993 2.596 -4.921 1.00 41.38 801 GLY A N 1
ATOM 6317 C CA . GLY A 1 801 ? 36.241 1.153 -4.863 1.00 41.38 801 GLY A CA 1
ATOM 6318 C C . GLY A 1 801 ? 37.231 0.766 -3.762 1.00 41.38 801 GLY A C 1
ATOM 6319 O O . GLY A 1 801 ? 38.319 0.272 -4.048 1.00 41.38 801 GLY A O 1
ATOM 6320 N N . GLY A 1 802 ? 36.868 1.020 -2.504 1.00 36.19 802 GLY A N 1
ATOM 6321 C CA . GLY A 1 802 ? 37.710 0.834 -1.323 1.00 36.19 802 GLY A CA 1
ATOM 6322 C C . GLY A 1 802 ? 37.925 -0.625 -0.911 1.00 36.19 802 GLY A C 1
ATOM 6323 O O . GLY A 1 802 ? 37.545 -1.005 0.195 1.00 36.19 802 GLY A O 1
ATOM 6324 N N . ASP A 1 803 ? 38.565 -1.434 -1.759 1.00 48.88 803 ASP A N 1
ATOM 6325 C CA . ASP A 1 803 ? 39.074 -2.758 -1.372 1.00 48.88 803 ASP A CA 1
ATOM 6326 C C . ASP A 1 803 ? 40.440 -2.638 -0.670 1.00 48.88 803 ASP A C 1
ATOM 6328 O O . ASP A 1 803 ? 41.495 -2.984 -1.201 1.00 48.88 803 ASP A O 1
ATOM 6332 N N . TYR A 1 804 ? 40.409 -2.106 0.555 1.00 40.38 804 TYR A N 1
ATOM 6333 C CA . TYR A 1 804 ? 41.499 -2.247 1.519 1.00 40.38 804 TYR A CA 1
ATOM 6334 C C . TYR A 1 804 ? 41.102 -3.298 2.557 1.00 40.38 804 TYR A C 1
ATOM 6336 O O . TYR A 1 804 ? 40.059 -3.192 3.202 1.00 40.38 804 TYR A O 1
ATOM 6344 N N . GLY A 1 805 ? 41.938 -4.330 2.705 1.00 43.31 805 GLY A N 1
ATOM 6345 C CA . GLY A 1 805 ? 41.598 -5.556 3.428 1.00 43.31 805 GLY A CA 1
ATOM 6346 C C . GLY A 1 805 ? 41.166 -5.341 4.883 1.00 43.31 805 GLY A C 1
ATOM 6347 O O . GLY A 1 805 ? 41.995 -5.131 5.765 1.00 43.31 805 GLY A O 1
ATOM 6348 N N . GLY A 1 806 ? 39.864 -5.483 5.138 1.00 36.53 806 GLY A N 1
ATOM 6349 C CA . GLY A 1 806 ? 39.257 -5.421 6.464 1.00 36.53 806 GLY A CA 1
ATOM 6350 C C . GLY A 1 806 ? 37.824 -5.958 6.445 1.00 36.53 806 GLY A C 1
ATOM 6351 O O . GLY A 1 806 ? 37.068 -5.714 5.506 1.00 36.53 806 GLY A O 1
ATOM 6352 N N . GLY A 1 807 ? 37.438 -6.710 7.479 1.00 49.62 807 GLY A N 1
ATOM 6353 C CA . GLY A 1 807 ? 36.139 -7.395 7.572 1.00 49.62 807 GLY A CA 1
ATOM 6354 C C . GLY A 1 807 ? 34.948 -6.495 7.929 1.00 49.62 807 GLY A C 1
ATOM 6355 O O . GLY A 1 807 ? 34.150 -6.885 8.775 1.00 49.62 807 GLY A O 1
ATOM 6356 N N . GLY A 1 808 ? 34.859 -5.297 7.345 1.00 66.19 808 GLY A N 1
ATOM 6357 C CA . GLY A 1 808 ? 33.785 -4.324 7.586 1.00 66.19 808 GLY A CA 1
ATOM 6358 C C . GLY A 1 808 ? 32.695 -4.318 6.508 1.00 66.19 808 GLY A C 1
ATOM 6359 O O . GLY A 1 808 ? 32.931 -4.745 5.375 1.00 66.19 808 GLY A O 1
ATOM 6360 N N . ASP A 1 809 ? 31.521 -3.803 6.876 1.00 84.31 809 ASP A N 1
ATOM 6361 C CA . ASP A 1 809 ? 30.319 -3.634 6.045 1.00 84.31 809 ASP A CA 1
ATOM 6362 C C . ASP A 1 809 ? 30.539 -2.787 4.772 1.00 84.31 809 ASP A C 1
ATOM 6364 O O . ASP A 1 809 ? 31.553 -2.106 4.607 1.00 84.31 809 ASP A O 1
ATOM 6368 N N . TRP A 1 810 ? 29.565 -2.811 3.856 1.00 84.69 810 TRP A N 1
ATOM 6369 C CA . TRP A 1 810 ? 29.425 -1.774 2.828 1.00 84.69 810 TRP A CA 1
ATOM 6370 C C . TRP A 1 810 ? 28.778 -0.530 3.441 1.00 84.69 810 TRP A C 1
ATOM 6372 O O . TRP A 1 810 ? 27.697 -0.634 4.017 1.00 84.69 810 TRP A O 1
ATOM 6382 N N . ILE A 1 811 ? 29.405 0.636 3.278 1.00 91.69 811 ILE A N 1
ATOM 6383 C CA . ILE A 1 811 ? 28.888 1.927 3.747 1.00 91.69 811 ILE A CA 1
ATOM 6384 C C . ILE A 1 811 ? 28.441 2.744 2.532 1.00 91.69 811 ILE A C 1
ATOM 6386 O O . ILE A 1 811 ? 29.254 3.042 1.661 1.00 91.69 811 ILE A O 1
ATOM 6390 N N . ILE A 1 812 ? 27.155 3.098 2.469 1.00 93.56 812 ILE A N 1
ATOM 6391 C CA . ILE A 1 812 ? 26.548 3.827 1.350 1.00 93.56 812 ILE A CA 1
ATOM 6392 C C . ILE A 1 812 ? 25.935 5.126 1.871 1.00 93.56 812 ILE A C 1
ATOM 6394 O O . ILE A 1 812 ? 24.953 5.114 2.615 1.00 93.56 812 ILE A O 1
ATOM 6398 N N . HIS A 1 813 ? 26.490 6.265 1.463 1.00 93.62 813 HIS A N 1
ATOM 6399 C CA . HIS A 1 813 ? 25.856 7.562 1.691 1.00 93.62 813 HIS A CA 1
ATOM 6400 C C . HIS A 1 813 ? 24.640 7.697 0.767 1.00 93.62 813 HIS A C 1
ATOM 6402 O O . HIS A 1 813 ? 24.759 7.471 -0.437 1.00 93.62 813 HIS A O 1
ATOM 6408 N N . THR A 1 814 ? 23.475 8.047 1.322 1.00 95.88 814 THR A N 1
ATOM 6409 C CA . THR A 1 814 ? 22.237 8.189 0.541 1.00 95.88 814 THR A CA 1
ATOM 6410 C C . THR A 1 814 ? 21.793 9.648 0.450 1.00 95.88 814 THR A C 1
ATOM 6412 O O . THR A 1 814 ? 21.994 10.427 1.381 1.00 95.88 814 THR A O 1
ATOM 6415 N N . GLN A 1 815 ? 21.250 10.032 -0.704 1.00 94.75 815 GLN A N 1
ATOM 6416 C CA . GLN A 1 815 ? 20.896 11.410 -1.063 1.00 94.75 815 GLN A CA 1
ATOM 6417 C C . GLN A 1 815 ? 19.374 11.586 -1.073 1.00 94.75 815 GLN A C 1
ATOM 6419 O O . GLN A 1 815 ? 18.668 10.665 -1.481 1.00 94.75 815 GLN A O 1
ATOM 6424 N N . ILE A 1 816 ? 18.873 12.747 -0.641 1.00 94.06 816 ILE A N 1
ATOM 6425 C CA . ILE A 1 816 ? 17.432 13.046 -0.627 1.00 94.06 816 ILE A CA 1
ATOM 6426 C C . ILE A 1 816 ? 16.932 13.489 -2.014 1.00 94.06 816 ILE A C 1
ATOM 6428 O O . ILE A 1 816 ? 17.641 14.198 -2.724 1.00 94.06 816 ILE A O 1
ATOM 6432 N N . HIS A 1 817 ? 15.716 13.078 -2.387 1.00 92.75 817 HIS A N 1
ATOM 6433 C CA . HIS A 1 817 ? 15.067 13.390 -3.670 1.00 92.75 817 HIS A CA 1
ATOM 6434 C C . HIS A 1 817 ? 13.575 13.717 -3.489 1.00 92.75 817 HIS A C 1
ATOM 6436 O O . HIS A 1 817 ? 12.880 12.983 -2.778 1.00 92.75 817 HIS A O 1
ATOM 6442 N N . GLU A 1 818 ? 13.102 14.806 -4.119 1.00 87.50 818 GLU A N 1
ATOM 6443 C CA . GLU A 1 818 ? 11.729 15.373 -4.032 1.00 87.50 818 GLU A CA 1
ATOM 6444 C C . GLU A 1 818 ? 11.143 15.368 -2.594 1.00 87.50 818 GLU A C 1
ATOM 6446 O O . GLU A 1 818 ? 9.965 15.064 -2.398 1.00 87.50 818 GLU A O 1
ATOM 6451 N N . GLU A 1 819 ? 11.995 15.614 -1.585 1.00 87.00 819 GLU A N 1
ATOM 6452 C CA . GLU A 1 819 ? 11.701 15.552 -0.134 1.00 87.00 819 GLU A CA 1
ATOM 6453 C C . GLU A 1 819 ? 10.993 14.261 0.340 1.00 87.00 819 GLU A C 1
ATOM 6455 O O . GLU A 1 819 ? 10.364 14.222 1.392 1.00 87.00 819 GLU A O 1
ATOM 6460 N N . GLN A 1 820 ? 11.116 13.170 -0.422 1.00 86.69 820 GLN A N 1
ATOM 6461 C CA . GLN A 1 820 ? 10.331 11.943 -0.235 1.00 86.69 820 GLN A CA 1
ATOM 6462 C C . GLN A 1 820 ? 11.154 10.660 -0.234 1.00 86.69 820 GLN A C 1
ATOM 6464 O O . GLN A 1 820 ? 10.726 9.663 0.353 1.00 86.69 820 GLN A O 1
ATOM 6469 N N . PHE A 1 821 ? 12.300 10.644 -0.912 1.00 92.25 821 PHE A N 1
ATOM 6470 C CA . PHE A 1 821 ? 13.078 9.428 -1.129 1.00 92.25 821 PHE A CA 1
ATOM 6471 C C . PHE A 1 821 ? 14.538 9.618 -0.752 1.00 92.25 821 PHE A C 1
ATOM 6473 O O . PHE A 1 821 ? 15.096 10.694 -0.938 1.00 92.25 821 PHE A O 1
ATOM 6480 N N . CYS A 1 822 ? 15.161 8.541 -0.285 1.00 95.19 822 CYS A N 1
ATOM 6481 C CA . CYS A 1 822 ? 16.605 8.435 -0.145 1.00 95.19 822 CYS A CA 1
ATOM 6482 C C . CYS A 1 822 ? 17.152 7.478 -1.204 1.00 95.19 822 CYS A C 1
ATOM 6484 O O . CYS A 1 822 ? 16.663 6.353 -1.327 1.00 95.19 822 CYS A O 1
ATOM 6486 N N . ILE A 1 823 ? 18.166 7.916 -1.951 1.00 97.38 823 ILE A N 1
ATOM 6487 C CA . ILE A 1 823 ? 18.777 7.181 -3.065 1.00 97.38 823 ILE A CA 1
ATOM 6488 C C . ILE A 1 823 ? 20.216 6.800 -2.706 1.00 97.38 823 ILE A C 1
ATOM 6490 O O . ILE A 1 823 ? 21.026 7.664 -2.376 1.00 97.38 823 ILE A O 1
ATOM 6494 N N . GLY A 1 824 ? 20.542 5.509 -2.790 1.00 96.88 824 GLY A N 1
ATOM 6495 C CA . GLY A 1 824 ? 21.896 4.966 -2.697 1.00 96.88 824 GLY A CA 1
ATOM 6496 C C . GLY A 1 824 ? 22.382 4.474 -4.060 1.00 96.88 824 GLY A C 1
ATOM 6497 O O . GLY A 1 824 ? 21.894 3.469 -4.580 1.00 96.88 824 GLY A O 1
ATOM 6498 N N . TYR A 1 825 ? 23.360 5.166 -4.644 1.00 96.56 825 TYR A N 1
ATOM 6499 C CA . TYR A 1 825 ? 24.000 4.748 -5.894 1.00 96.56 825 TYR A CA 1
ATOM 6500 C C . TYR A 1 825 ? 25.156 3.770 -5.638 1.00 96.56 825 TYR A C 1
ATOM 6502 O O . TYR A 1 825 ? 25.766 3.805 -4.574 1.00 96.56 825 TYR A O 1
ATOM 6510 N N . ASN A 1 826 ? 25.500 2.954 -6.645 1.00 92.25 826 ASN A N 1
ATOM 6511 C CA . ASN A 1 826 ? 26.722 2.142 -6.682 1.00 92.25 826 ASN A CA 1
ATOM 6512 C C . ASN A 1 826 ? 26.879 1.188 -5.478 1.00 92.25 826 ASN A C 1
ATOM 6514 O O . ASN A 1 826 ? 27.992 0.940 -5.025 1.00 92.25 826 ASN A O 1
ATOM 6518 N N . PHE A 1 827 ? 25.777 0.636 -4.951 1.00 95.00 827 PHE A N 1
ATOM 6519 C CA . PHE A 1 827 ? 25.846 -0.358 -3.869 1.00 95.00 827 PHE A CA 1
ATOM 6520 C C . PHE A 1 827 ? 26.614 -1.612 -4.313 1.00 95.00 827 PHE A C 1
ATOM 6522 O O . PHE A 1 827 ? 27.392 -2.180 -3.552 1.00 95.00 827 PHE A O 1
ATOM 6529 N N . LEU A 1 828 ? 26.402 -2.016 -5.565 1.00 95.25 828 LEU A N 1
ATOM 6530 C CA . LEU A 1 828 ? 27.221 -2.989 -6.278 1.00 95.25 828 LEU A CA 1
ATOM 6531 C C . LEU A 1 828 ? 27.520 -2.395 -7.652 1.00 95.25 828 LEU A C 1
ATOM 6533 O O . LEU A 1 828 ? 26.632 -1.797 -8.260 1.00 95.25 828 LEU A O 1
ATOM 6537 N N . GLU A 1 829 ? 28.743 -2.561 -8.146 1.00 95.31 829 GLU A N 1
ATOM 6538 C CA . GLU A 1 829 ? 29.168 -2.053 -9.454 1.00 95.31 829 GLU A CA 1
ATOM 6539 C C . GLU A 1 829 ? 29.632 -3.193 -10.362 1.00 95.31 829 GLU A C 1
ATOM 6541 O O . GLU A 1 829 ? 30.332 -4.107 -9.914 1.00 95.31 829 GLU A O 1
ATOM 6546 N N . ALA A 1 830 ? 29.260 -3.128 -11.640 1.00 96.19 830 ALA A N 1
ATOM 6547 C CA . ALA A 1 830 ? 29.758 -4.028 -12.673 1.00 96.19 830 ALA A CA 1
ATOM 6548 C C . ALA A 1 830 ? 31.295 -3.942 -12.783 1.00 96.19 830 ALA A C 1
ATOM 6550 O O . ALA A 1 830 ? 31.846 -2.845 -12.877 1.00 96.19 830 ALA A O 1
ATOM 6551 N N . SER A 1 831 ? 31.998 -5.082 -12.791 1.00 95.88 831 SER A N 1
ATOM 6552 C CA . SER A 1 831 ? 33.467 -5.097 -12.926 1.00 95.88 831 SER A CA 1
ATOM 6553 C C . SER A 1 831 ? 33.968 -4.778 -14.332 1.00 95.88 831 SER A C 1
ATOM 6555 O O . SER A 1 831 ? 35.129 -4.406 -14.493 1.00 95.88 831 SER A O 1
ATOM 6557 N N . ASP A 1 832 ? 33.117 -4.946 -15.344 1.00 94.75 832 ASP A N 1
ATOM 6558 C CA . ASP A 1 832 ? 33.488 -4.807 -16.746 1.00 94.75 832 ASP A CA 1
ATOM 6559 C C . ASP A 1 832 ? 32.892 -3.510 -17.304 1.00 94.75 832 ASP A C 1
ATOM 6561 O O . ASP A 1 832 ? 31.718 -3.201 -17.107 1.00 94.75 832 ASP A O 1
ATOM 6565 N N . THR A 1 833 ? 33.699 -2.742 -18.036 1.00 90.88 833 THR A N 1
ATOM 6566 C CA . THR A 1 833 ? 33.268 -1.458 -18.613 1.00 90.88 833 THR A CA 1
ATOM 6567 C C . THR A 1 833 ? 32.497 -1.610 -19.923 1.00 90.88 833 THR A C 1
ATOM 6569 O O . THR A 1 833 ? 31.826 -0.666 -20.331 1.00 90.88 833 THR A O 1
ATOM 6572 N N . PHE A 1 834 ? 32.623 -2.762 -20.598 1.00 93.62 834 PHE A N 1
ATOM 6573 C CA . PHE A 1 834 ? 32.136 -3.026 -21.965 1.00 93.62 834 PHE A CA 1
ATOM 6574 C C . PHE A 1 834 ? 32.624 -1.993 -23.004 1.00 93.62 834 PHE A C 1
ATOM 6576 O O . PHE A 1 834 ? 31.970 -1.733 -24.013 1.00 93.62 834 PHE A O 1
ATOM 6583 N N . ARG A 1 835 ? 33.789 -1.384 -22.745 1.00 93.31 835 ARG A N 1
ATOM 6584 C CA . ARG A 1 835 ? 34.481 -0.471 -23.662 1.00 93.31 835 ARG A CA 1
ATOM 6585 C C . ARG A 1 835 ? 35.568 -1.236 -24.404 1.00 93.31 835 ARG A C 1
ATOM 6587 O O . ARG A 1 835 ? 36.696 -1.346 -23.929 1.00 93.31 835 ARG A O 1
ATOM 6594 N N . ASP A 1 836 ? 35.185 -1.797 -25.541 1.00 88.69 836 ASP A N 1
ATOM 6595 C CA . ASP A 1 836 ? 36.064 -2.577 -26.410 1.00 88.69 836 ASP A CA 1
ATOM 6596 C C . ASP A 1 836 ? 37.031 -1.681 -27.208 1.00 88.69 836 ASP A C 1
ATOM 6598 O O . ASP A 1 836 ? 36.922 -0.453 -27.232 1.00 88.69 836 ASP A O 1
ATOM 6602 N N . SER A 1 837 ? 37.969 -2.300 -27.931 1.00 88.69 837 SER A N 1
ATOM 6603 C CA . SER A 1 837 ? 38.907 -1.598 -28.821 1.00 88.69 837 SER A CA 1
ATOM 6604 C C . SER A 1 837 ? 38.267 -1.013 -30.091 1.00 88.69 837 SER A C 1
ATOM 6606 O O . SER A 1 837 ? 38.983 -0.475 -30.933 1.00 88.69 837 SER A O 1
ATOM 6608 N N . ASP A 1 838 ? 36.941 -1.101 -30.239 1.00 91.50 838 ASP A N 1
ATOM 6609 C CA . ASP A 1 838 ? 36.175 -0.414 -31.286 1.00 91.50 838 ASP A CA 1
ATOM 6610 C C . ASP A 1 838 ? 35.957 1.082 -30.989 1.00 91.50 838 ASP A C 1
ATOM 6612 O O . ASP A 1 838 ? 35.588 1.839 -31.886 1.00 91.50 838 ASP A O 1
ATOM 6616 N N . GLY A 1 839 ? 36.198 1.518 -29.745 1.00 91.56 839 GLY A N 1
ATOM 6617 C CA . GLY A 1 839 ? 35.984 2.897 -29.301 1.00 91.56 839 GLY A CA 1
ATOM 6618 C C . GLY A 1 839 ? 34.510 3.293 -29.162 1.00 91.56 839 GLY A C 1
ATOM 6619 O O . GLY A 1 839 ? 34.223 4.475 -28.975 1.00 91.56 839 GLY A O 1
ATOM 6620 N N . LEU A 1 840 ? 33.578 2.338 -29.252 1.00 95.75 840 LEU A N 1
ATOM 6621 C CA . LEU A 1 840 ? 32.140 2.591 -29.206 1.00 95.75 840 LEU A CA 1
ATOM 6622 C C . LEU A 1 840 ? 31.593 2.524 -27.775 1.00 95.75 840 LEU A C 1
ATOM 6624 O O . LEU A 1 840 ? 31.961 1.665 -26.970 1.00 95.75 840 LEU A O 1
ATOM 6628 N N . GLU A 1 841 ? 30.634 3.397 -27.486 1.00 96.12 841 GLU A N 1
ATOM 6629 C CA . GLU A 1 841 ? 29.868 3.433 -26.245 1.00 96.12 841 GLU A CA 1
ATOM 6630 C C . GLU A 1 841 ? 29.013 2.157 -26.099 1.00 96.12 841 GLU A C 1
ATOM 6632 O O . GLU A 1 841 ? 28.229 1.849 -27.002 1.00 96.12 841 GLU A O 1
ATOM 6637 N N . PRO A 1 842 ? 29.111 1.394 -24.997 1.00 97.31 842 PRO A N 1
ATOM 6638 C CA . PRO A 1 842 ? 28.221 0.261 -24.767 1.00 97.31 842 PRO A CA 1
ATOM 6639 C C . PRO A 1 842 ? 26.804 0.731 -24.423 1.00 97.31 842 PRO A C 1
ATOM 6641 O O . PRO A 1 842 ? 26.613 1.735 -23.734 1.00 97.31 842 PRO A O 1
ATOM 6644 N N . VAL A 1 843 ? 25.791 -0.029 -24.837 1.00 97.75 843 VAL A N 1
ATOM 6645 C CA . VAL A 1 843 ? 24.411 0.230 -24.406 1.00 97.75 843 VAL A CA 1
ATOM 6646 C C . VAL A 1 843 ? 24.164 -0.452 -23.065 1.00 97.75 843 VAL A C 1
ATOM 6648 O O . VAL A 1 843 ? 24.287 -1.670 -22.952 1.00 97.75 843 VAL A O 1
ATOM 6651 N N . THR A 1 844 ? 23.814 0.331 -22.045 1.00 98.12 844 THR A N 1
ATOM 6652 C CA . THR A 1 844 ? 23.393 -0.203 -20.745 1.00 98.12 844 THR A CA 1
ATOM 6653 C C . THR A 1 844 ? 21.908 -0.537 -20.784 1.00 98.12 844 THR A C 1
ATOM 6655 O O . THR A 1 844 ? 21.097 0.291 -21.199 1.00 98.12 844 THR A O 1
ATOM 6658 N N . LEU A 1 845 ? 21.543 -1.721 -20.296 1.00 98.00 845 LEU A N 1
ATOM 6659 C CA . LEU A 1 845 ? 20.155 -2.045 -19.988 1.00 98.00 845 LEU A CA 1
ATOM 6660 C C . LEU A 1 845 ? 19.762 -1.330 -18.690 1.00 98.00 845 LEU A C 1
ATOM 6662 O O . LEU A 1 845 ? 20.274 -1.674 -17.627 1.00 98.00 845 LEU A O 1
ATOM 6666 N N . ALA A 1 846 ? 18.902 -0.318 -18.773 1.00 97.81 846 ALA A N 1
ATOM 6667 C CA . ALA A 1 846 ? 18.433 0.457 -17.630 1.00 97.81 846 ALA A CA 1
ATOM 6668 C C . ALA A 1 846 ? 17.019 -0.000 -17.247 1.00 97.81 846 ALA A C 1
ATOM 6670 O O . ALA A 1 846 ? 16.068 0.200 -18.003 1.00 97.81 846 ALA A O 1
ATOM 6671 N N . THR A 1 847 ? 16.880 -0.621 -16.075 1.00 95.88 847 THR A N 1
ATOM 6672 C CA . THR A 1 847 ? 15.619 -1.234 -15.632 1.00 95.88 847 THR A CA 1
ATOM 6673 C C . THR A 1 847 ? 15.327 -0.978 -14.154 1.00 95.88 847 THR A C 1
ATOM 6675 O O . THR A 1 847 ? 16.202 -0.609 -13.371 1.00 95.88 847 THR A O 1
ATOM 6678 N N . HIS A 1 848 ? 14.078 -1.192 -13.755 1.00 93.88 848 HIS A N 1
ATOM 6679 C CA . HIS A 1 848 ? 13.623 -1.125 -12.368 1.00 93.88 848 HIS A CA 1
ATOM 6680 C C . HIS A 1 848 ? 13.388 -2.522 -11.786 1.00 93.88 848 HIS A C 1
ATOM 6682 O O . HIS A 1 848 ? 13.119 -3.471 -12.524 1.00 93.88 848 HIS A O 1
ATOM 6688 N N . ALA A 1 849 ? 13.454 -2.641 -10.458 1.00 92.44 849 ALA A N 1
ATOM 6689 C CA . ALA A 1 849 ? 13.126 -3.875 -9.756 1.00 92.44 849 ALA A CA 1
ATOM 6690 C C . ALA A 1 849 ? 12.546 -3.645 -8.352 1.00 92.44 849 ALA A C 1
ATOM 6692 O O . ALA A 1 849 ? 12.775 -2.620 -7.706 1.00 92.44 849 ALA A O 1
ATOM 6693 N N . THR A 1 850 ? 11.855 -4.670 -7.864 1.00 89.75 850 THR A N 1
ATOM 6694 C CA . THR A 1 850 ? 11.413 -4.847 -6.476 1.00 89.75 850 THR A CA 1
ATOM 6695 C C . THR A 1 850 ? 11.959 -6.161 -5.906 1.00 89.75 850 THR A C 1
ATOM 6697 O O . THR A 1 850 ? 12.520 -6.991 -6.625 1.00 89.75 850 THR A O 1
ATOM 6700 N N . SER A 1 851 ? 11.866 -6.357 -4.589 1.00 88.44 851 SER A N 1
ATOM 6701 C CA . SER A 1 851 ? 12.524 -7.470 -3.883 1.00 88.44 851 SER A CA 1
ATOM 6702 C C . SER A 1 851 ? 11.908 -8.861 -4.096 1.00 88.44 851 SER A C 1
ATOM 6704 O O . SER A 1 851 ? 12.503 -9.863 -3.709 1.00 88.44 851 SER A O 1
ATOM 6706 N N . ASP A 1 852 ? 10.761 -8.946 -4.758 1.00 83.38 852 ASP A N 1
ATOM 6707 C CA . ASP A 1 852 ? 10.171 -10.168 -5.309 1.00 83.38 852 ASP A CA 1
ATOM 6708 C C . ASP A 1 852 ? 10.795 -10.576 -6.661 1.00 83.38 852 ASP A C 1
ATOM 6710 O O . ASP A 1 852 ? 10.946 -11.769 -6.937 1.00 83.38 852 ASP A O 1
ATOM 6714 N N . MET A 1 853 ? 11.281 -9.616 -7.459 1.00 88.19 853 MET A N 1
ATOM 6715 C CA . MET A 1 853 ? 11.915 -9.841 -8.773 1.00 88.19 853 MET A CA 1
ATOM 6716 C C . MET A 1 853 ? 13.320 -10.475 -8.698 1.00 88.19 853 MET A C 1
ATOM 6718 O O . MET A 1 853 ? 14.019 -10.589 -9.705 1.00 88.19 853 MET A O 1
ATOM 6722 N N . MET A 1 854 ? 13.754 -10.936 -7.519 1.00 92.25 854 MET A N 1
ATOM 6723 C CA . MET A 1 854 ? 15.090 -11.504 -7.282 1.00 92.25 854 MET A CA 1
ATOM 6724 C C . MET A 1 854 ? 15.423 -12.697 -8.190 1.00 92.25 854 MET A C 1
ATOM 6726 O O . MET A 1 854 ? 16.585 -12.866 -8.548 1.00 92.25 854 MET A O 1
ATOM 6730 N N . LYS A 1 855 ? 14.431 -13.505 -8.609 1.00 91.12 855 LYS A N 1
ATOM 6731 C CA . LYS A 1 855 ? 14.664 -14.567 -9.608 1.00 91.12 855 LYS A CA 1
ATOM 6732 C C . LYS A 1 855 ? 15.070 -13.963 -10.959 1.00 91.12 855 LYS A C 1
ATOM 6734 O O . LYS A 1 855 ? 16.056 -14.399 -11.540 1.00 91.12 855 LYS A O 1
ATOM 6739 N N . THR A 1 856 ? 14.347 -12.952 -11.431 1.00 91.38 856 THR A N 1
ATOM 6740 C CA . THR A 1 856 ? 14.610 -12.300 -12.720 1.00 91.38 856 THR A CA 1
ATOM 6741 C C . THR A 1 856 ? 15.972 -11.606 -12.716 1.00 91.38 856 THR A C 1
ATOM 6743 O O . THR A 1 856 ? 16.739 -11.767 -13.661 1.00 91.38 856 THR A O 1
ATOM 6746 N N . LEU A 1 857 ? 16.345 -10.946 -11.611 1.00 94.50 857 LEU A N 1
ATOM 6747 C CA . LEU A 1 857 ? 17.675 -10.340 -11.442 1.00 94.50 857 LEU A CA 1
ATOM 6748 C C . LEU A 1 857 ? 18.830 -11.362 -11.489 1.00 94.50 857 LEU A C 1
ATOM 6750 O O . LEU A 1 857 ? 19.908 -11.036 -11.976 1.00 94.50 857 LEU A O 1
ATOM 6754 N N . GLU A 1 858 ? 18.630 -12.605 -11.033 1.00 94.25 858 GLU A N 1
ATOM 6755 C CA . GLU A 1 858 ? 19.622 -13.686 -11.196 1.00 94.25 858 GLU A CA 1
ATOM 6756 C C . GLU A 1 858 ? 19.785 -14.158 -12.650 1.00 94.25 858 GLU A C 1
ATOM 6758 O O . GLU A 1 858 ? 20.797 -14.779 -12.988 1.00 94.25 858 GLU A O 1
ATOM 6763 N N . GLU A 1 859 ? 18.773 -13.933 -13.487 1.00 92.56 859 GLU A N 1
ATOM 6764 C CA . GLU A 1 859 ? 18.672 -14.462 -14.849 1.00 92.56 859 GLU A CA 1
ATOM 6765 C C . GLU A 1 859 ? 19.025 -13.389 -15.904 1.00 92.56 859 GLU A C 1
ATOM 6767 O O . GLU A 1 859 ? 19.617 -13.728 -16.930 1.00 92.56 859 GLU A O 1
ATOM 6772 N N . MET A 1 860 ? 18.821 -12.095 -15.608 1.00 93.88 860 MET A N 1
ATOM 6773 C CA . MET A 1 860 ? 19.203 -10.945 -16.451 1.00 93.88 860 MET A CA 1
ATOM 6774 C C . MET A 1 860 ? 20.644 -10.984 -17.014 1.00 93.88 860 MET A C 1
ATOM 6776 O O . MET A 1 860 ? 20.786 -10.772 -18.222 1.00 93.88 860 MET A O 1
ATOM 6780 N N . PRO A 1 861 ? 21.711 -11.329 -16.253 1.00 95.19 861 PRO A N 1
ATOM 6781 C CA . PRO A 1 861 ? 23.078 -11.423 -16.791 1.00 95.19 861 PRO A CA 1
ATOM 6782 C C . PRO A 1 861 ? 23.271 -12.453 -17.917 1.00 95.19 861 PRO A C 1
ATOM 6784 O O . PRO A 1 861 ? 24.295 -12.427 -18.602 1.00 95.19 861 PRO A O 1
ATOM 6787 N N . LYS A 1 862 ? 22.310 -13.367 -18.109 1.00 92.06 862 LYS A N 1
ATOM 6788 C CA . LYS A 1 862 ? 22.279 -14.344 -19.210 1.00 92.06 862 LYS A CA 1
ATOM 6789 C C . LYS A 1 862 ? 21.432 -13.881 -20.398 1.00 92.06 862 LYS A C 1
ATOM 6791 O O . LYS A 1 862 ? 21.547 -14.452 -21.477 1.00 92.06 862 LYS A O 1
ATOM 6796 N N . MET A 1 863 ? 20.549 -12.902 -20.193 1.00 90.88 863 MET A N 1
ATOM 6797 C CA . MET A 1 863 ? 19.632 -12.398 -21.220 1.00 90.88 863 MET A CA 1
ATOM 6798 C C . MET A 1 863 ? 20.217 -11.212 -21.989 1.00 90.88 863 MET A C 1
ATOM 6800 O O . MET A 1 863 ? 19.971 -11.103 -23.185 1.00 90.88 863 MET A O 1
ATOM 6804 N N . TRP A 1 864 ? 21.011 -10.370 -21.320 1.00 95.12 864 TRP A N 1
ATOM 6805 C CA . TRP A 1 864 ? 21.680 -9.210 -21.913 1.00 95.12 864 TRP A CA 1
ATOM 6806 C C . TRP A 1 864 ? 23.192 -9.421 -22.006 1.00 95.12 864 TRP A C 1
ATOM 6808 O O . TRP A 1 864 ? 23.820 -9.923 -21.072 1.00 95.12 864 TRP A O 1
ATOM 6818 N N . ASP A 1 865 ? 23.789 -9.047 -23.133 1.00 94.62 865 ASP A N 1
ATOM 6819 C CA . ASP A 1 865 ? 25.207 -9.237 -23.452 1.00 94.62 865 ASP A CA 1
ATOM 6820 C C . ASP A 1 865 ? 26.113 -8.054 -23.054 1.00 94.62 865 ASP A C 1
ATOM 6822 O O . ASP A 1 865 ? 27.319 -8.251 -22.907 1.00 94.62 865 ASP A O 1
ATOM 6826 N N . GLY A 1 866 ? 25.541 -6.876 -22.781 1.00 95.44 866 GLY A N 1
ATOM 6827 C CA . GLY A 1 866 ? 26.253 -5.683 -22.303 1.00 95.44 866 GLY A CA 1
ATOM 6828 C C . GLY A 1 866 ? 26.151 -5.427 -20.783 1.00 95.44 866 GLY A C 1
ATOM 6829 O O . GLY A 1 866 ? 25.800 -6.332 -20.017 1.00 95.44 866 GLY A O 1
ATOM 6830 N N . PRO A 1 867 ? 26.419 -4.185 -20.332 1.00 97.62 867 PRO A N 1
ATOM 6831 C CA . PRO A 1 867 ? 26.230 -3.757 -18.945 1.00 97.62 867 PRO A CA 1
ATOM 6832 C C . PRO A 1 867 ? 24.746 -3.574 -18.588 1.00 97.62 867 PRO A C 1
ATOM 6834 O O . PRO A 1 867 ? 23.917 -3.258 -19.444 1.00 97.62 867 PRO A O 1
ATOM 6837 N N . ILE A 1 868 ? 24.415 -3.746 -17.307 1.00 98.25 868 ILE A N 1
ATOM 6838 C CA . ILE A 1 868 ? 23.055 -3.682 -16.755 1.00 98.25 868 ILE A CA 1
ATOM 6839 C C . ILE A 1 868 ? 23.058 -2.744 -15.540 1.00 98.25 868 ILE A C 1
ATOM 6841 O O . ILE A 1 868 ? 23.911 -2.859 -14.660 1.00 98.25 868 ILE A O 1
ATOM 6845 N N . SER A 1 869 ? 22.089 -1.835 -15.477 1.00 98.38 869 SER A N 1
ATOM 6846 C CA . SER A 1 869 ? 21.861 -0.923 -14.355 1.00 98.38 869 SER A CA 1
ATOM 6847 C C . SER A 1 869 ? 20.444 -1.102 -13.818 1.00 98.38 869 SER A C 1
ATOM 6849 O O . SER A 1 869 ? 19.475 -1.050 -14.580 1.00 98.38 869 SER A O 1
ATOM 6851 N N . VAL A 1 870 ? 20.322 -1.317 -12.507 1.00 98.38 870 VAL A N 1
ATOM 6852 C CA . VAL A 1 870 ? 19.038 -1.589 -11.846 1.00 98.38 870 VAL A CA 1
ATOM 6853 C C . VAL A 1 870 ? 18.756 -0.564 -10.754 1.00 98.38 870 VAL A C 1
ATOM 6855 O O . VAL A 1 870 ? 19.555 -0.407 -9.831 1.00 98.38 870 VAL A O 1
ATOM 6858 N N . GLY A 1 871 ? 17.589 0.080 -10.822 1.00 97.69 871 GLY A N 1
ATOM 6859 C CA . GLY A 1 871 ? 16.996 0.817 -9.706 1.00 97.69 871 GLY A CA 1
ATOM 6860 C C . GLY A 1 871 ? 16.105 -0.102 -8.867 1.00 97.69 871 GLY A C 1
ATOM 6861 O O . GLY A 1 871 ? 15.017 -0.475 -9.307 1.00 97.69 871 GLY A O 1
ATOM 6862 N N . LEU A 1 872 ? 16.566 -0.487 -7.675 1.00 96.19 872 LEU A N 1
ATOM 6863 C CA . LEU A 1 872 ? 15.841 -1.357 -6.744 1.00 96.19 872 LEU A CA 1
ATOM 6864 C C . LEU A 1 872 ? 15.067 -0.536 -5.702 1.00 96.19 872 LEU A C 1
ATOM 6866 O O . LEU A 1 872 ? 15.674 0.169 -4.895 1.00 96.19 872 LEU A O 1
ATOM 6870 N N . PHE A 1 873 ? 13.743 -0.678 -5.646 1.00 93.81 873 PHE A N 1
ATOM 6871 C CA . PHE A 1 873 ? 12.970 -0.092 -4.547 1.00 93.81 873 PHE A CA 1
ATOM 6872 C C . PHE A 1 873 ? 12.990 -0.982 -3.300 1.00 93.81 873 PHE A C 1
ATOM 6874 O O . PHE A 1 873 ? 12.844 -2.203 -3.404 1.00 93.81 873 PHE A O 1
ATOM 6881 N N . LEU A 1 874 ? 13.113 -0.357 -2.126 1.00 91.75 874 LEU A N 1
ATOM 6882 C CA . LEU A 1 874 ? 13.094 -1.019 -0.825 1.00 91.75 874 LEU A CA 1
ATOM 6883 C C . LEU A 1 874 ? 12.034 -0.433 0.121 1.00 91.75 874 LEU A C 1
ATOM 6885 O O . LEU A 1 874 ? 11.919 0.780 0.294 1.00 91.75 874 LEU A O 1
ATOM 6889 N N . ASP A 1 875 ? 11.338 -1.331 0.814 1.00 86.25 875 ASP A N 1
ATOM 6890 C CA . ASP A 1 875 ? 10.653 -1.087 2.084 1.00 86.25 875 ASP A CA 1
ATOM 6891 C C . ASP A 1 875 ? 11.379 -1.760 3.272 1.00 86.25 875 ASP A C 1
ATOM 6893 O O . ASP A 1 875 ? 12.404 -2.432 3.111 1.00 86.25 875 ASP A O 1
ATOM 6897 N N . ILE A 1 876 ? 10.837 -1.593 4.481 1.00 81.75 876 ILE A N 1
ATOM 6898 C CA . ILE A 1 876 ? 11.458 -2.051 5.733 1.00 81.75 876 ILE A CA 1
ATOM 6899 C C . ILE A 1 876 ? 11.574 -3.581 5.857 1.00 81.75 876 ILE A C 1
ATOM 6901 O O . ILE A 1 876 ? 12.446 -4.074 6.569 1.00 81.75 876 ILE A O 1
ATOM 6905 N N . HIS A 1 877 ? 10.753 -4.344 5.133 1.00 78.56 877 HIS A N 1
ATOM 6906 C CA . HIS A 1 877 ? 10.793 -5.809 5.128 1.00 78.56 877 HIS A CA 1
ATOM 6907 C C . HIS A 1 877 ? 11.781 -6.337 4.072 1.00 78.56 877 HIS A C 1
ATOM 6909 O O . HIS A 1 877 ? 12.468 -7.341 4.277 1.00 78.56 877 HIS A O 1
ATOM 6915 N N . SER A 1 878 ? 11.896 -5.620 2.954 1.00 86.31 878 SER A N 1
ATOM 6916 C CA . SER A 1 878 ? 12.718 -5.978 1.797 1.00 86.31 878 SER A CA 1
ATOM 6917 C C . SER A 1 878 ? 14.234 -5.801 1.967 1.00 86.31 878 SER A C 1
ATOM 6919 O O . SER A 1 878 ? 14.982 -6.333 1.150 1.00 86.31 878 SER A O 1
ATOM 6921 N N . VAL A 1 879 ? 14.718 -5.095 3.002 1.00 88.88 879 VAL A N 1
ATOM 6922 C CA . VAL A 1 879 ? 16.140 -4.691 3.153 1.00 88.88 879 VAL A CA 1
ATOM 6923 C C . VAL A 1 879 ? 17.153 -5.842 3.027 1.00 88.88 879 VAL A C 1
ATOM 6925 O O . VAL A 1 879 ? 18.273 -5.646 2.555 1.00 88.88 879 VAL A O 1
ATOM 6928 N N . ASN A 1 880 ? 16.745 -7.071 3.365 1.00 88.81 880 ASN A N 1
ATOM 6929 C CA . ASN A 1 880 ? 17.549 -8.287 3.197 1.00 88.81 880 ASN A CA 1
ATOM 6930 C C . ASN A 1 880 ? 17.911 -8.607 1.731 1.00 88.81 880 ASN A C 1
ATOM 6932 O O . ASN A 1 880 ? 18.863 -9.353 1.491 1.00 88.81 880 ASN A O 1
ATOM 6936 N N . ALA A 1 881 ? 17.207 -8.027 0.753 1.00 93.06 881 ALA A N 1
ATOM 6937 C CA . ALA A 1 881 ? 17.526 -8.131 -0.667 1.00 93.06 881 ALA A CA 1
ATOM 6938 C C . ALA A 1 881 ? 18.951 -7.651 -0.980 1.00 93.06 881 ALA A C 1
ATOM 6940 O O . ALA A 1 881 ? 19.657 -8.319 -1.732 1.00 93.06 881 ALA A O 1
ATOM 6941 N N . LEU A 1 882 ? 19.424 -6.565 -0.352 1.00 94.62 882 LEU A N 1
ATOM 6942 C CA . LEU A 1 882 ? 20.778 -6.046 -0.586 1.00 94.62 882 LEU A CA 1
ATOM 6943 C C . LEU A 1 882 ? 21.852 -7.094 -0.243 1.00 94.62 882 LEU A C 1
ATOM 6945 O O . LEU A 1 882 ? 22.750 -7.354 -1.042 1.00 94.62 882 LEU A O 1
ATOM 6949 N N . LYS A 1 883 ? 21.703 -7.790 0.891 1.00 92.75 883 LYS A N 1
ATOM 6950 C CA . LYS A 1 883 ? 22.614 -8.869 1.319 1.00 92.75 883 LYS A CA 1
ATOM 6951 C C . LYS A 1 883 ? 22.516 -10.140 0.457 1.00 92.75 883 LYS A C 1
ATOM 6953 O O . LYS A 1 883 ? 23.443 -10.953 0.441 1.00 92.75 883 LYS A O 1
ATOM 6958 N N . TYR A 1 884 ? 21.409 -10.328 -0.262 1.00 94.25 884 TYR A N 1
ATOM 6959 C CA . TYR A 1 884 ? 21.272 -11.398 -1.249 1.00 94.25 884 TYR A CA 1
ATOM 6960 C C . TYR A 1 884 ? 21.959 -11.044 -2.572 1.00 94.25 884 TYR A C 1
ATOM 6962 O O . TYR A 1 884 ? 22.733 -11.854 -3.080 1.00 94.25 884 TYR A O 1
ATOM 6970 N N . LEU A 1 885 ? 21.741 -9.828 -3.084 1.00 95.88 885 LEU A N 1
ATOM 6971 C CA . LEU A 1 885 ? 22.393 -9.321 -4.296 1.00 95.88 885 LEU A CA 1
ATOM 6972 C C . LEU A 1 885 ? 23.919 -9.243 -4.139 1.00 95.88 885 LEU A C 1
ATOM 6974 O O . LEU A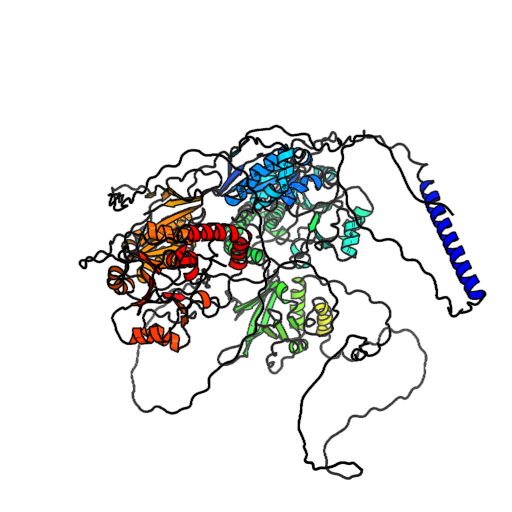 1 885 ? 24.638 -9.603 -5.067 1.00 95.88 885 LEU A O 1
ATOM 6978 N N . GLU A 1 886 ? 24.417 -8.869 -2.957 1.00 95.25 886 GLU A N 1
ATOM 6979 C CA . GLU A 1 886 ? 25.852 -8.908 -2.638 1.00 95.25 886 GLU A CA 1
ATOM 6980 C C . GLU A 1 886 ? 26.406 -10.335 -2.750 1.00 95.25 886 GLU A C 1
ATOM 6982 O O . GLU A 1 886 ? 27.430 -10.554 -3.394 1.00 95.25 886 GLU A O 1
ATOM 6987 N N . GLY A 1 887 ? 25.661 -11.332 -2.256 1.00 94.44 887 GLY A N 1
ATOM 6988 C CA . GLY A 1 887 ? 26.000 -12.743 -2.429 1.00 94.44 887 GLY A CA 1
ATOM 6989 C C . GLY A 1 887 ? 26.001 -13.199 -3.895 1.00 94.44 887 GLY A C 1
ATOM 6990 O O . GLY A 1 887 ? 26.862 -13.989 -4.280 1.00 94.44 887 GLY A O 1
ATOM 6991 N N . LEU A 1 888 ? 25.089 -12.690 -4.737 1.00 95.94 888 LEU A N 1
ATOM 6992 C CA . LEU A 1 888 ? 25.113 -12.952 -6.184 1.00 95.94 888 LEU A CA 1
ATOM 6993 C C . LEU A 1 888 ? 26.365 -12.343 -6.830 1.00 95.94 888 LEU A C 1
ATOM 6995 O O . LEU A 1 888 ? 27.089 -13.048 -7.527 1.00 95.94 888 LEU A O 1
ATOM 6999 N N . HIS A 1 889 ? 26.654 -11.069 -6.561 1.00 95.50 889 HIS A N 1
ATOM 7000 C CA . HIS A 1 889 ? 27.806 -10.336 -7.103 1.00 95.50 889 HIS A CA 1
ATOM 7001 C C . HIS A 1 889 ? 29.149 -10.925 -6.656 1.00 95.50 889 HIS A C 1
ATOM 7003 O O . HIS A 1 889 ? 30.067 -11.083 -7.457 1.00 95.50 889 HIS A O 1
ATOM 7009 N N . LYS A 1 890 ? 29.240 -11.373 -5.403 1.00 94.25 890 LYS A N 1
ATOM 7010 C CA . LYS A 1 890 ? 30.411 -12.066 -4.858 1.00 94.25 890 LYS A CA 1
ATOM 7011 C C . LYS A 1 890 ? 30.661 -13.435 -5.507 1.00 94.25 890 LYS A C 1
ATOM 7013 O O . LYS A 1 890 ? 31.815 -13.848 -5.607 1.00 94.25 890 LYS A O 1
ATOM 7018 N N . CYS A 1 891 ? 29.606 -14.153 -5.907 1.00 95.69 891 CYS A N 1
ATOM 7019 C CA . CYS A 1 891 ? 29.675 -15.595 -6.186 1.00 95.69 891 CYS A CA 1
ATOM 7020 C C . CYS A 1 891 ? 29.242 -16.043 -7.594 1.00 95.69 891 CYS A C 1
ATOM 7022 O O . CYS A 1 891 ? 29.385 -17.224 -7.909 1.00 95.69 891 CYS A O 1
ATOM 7024 N N . LEU A 1 892 ? 28.727 -15.151 -8.445 1.00 96.19 892 LEU A N 1
ATOM 7025 C CA . LEU A 1 892 ? 28.373 -15.431 -9.841 1.00 96.19 892 LEU A CA 1
ATOM 7026 C C . LEU A 1 892 ? 29.167 -14.501 -10.776 1.00 96.19 892 LEU A C 1
ATOM 7028 O O . LEU A 1 892 ? 28.884 -13.302 -10.794 1.00 96.19 892 LEU A O 1
ATOM 7032 N N . PRO A 1 893 ? 30.115 -15.022 -11.583 1.00 95.81 893 PRO A N 1
ATOM 7033 C CA . PRO A 1 893 ? 30.950 -14.199 -12.457 1.00 95.81 893 PRO A CA 1
ATOM 7034 C C . PRO A 1 893 ? 30.153 -13.265 -13.372 1.00 95.81 893 PRO A C 1
ATOM 7036 O O . PRO A 1 893 ? 30.402 -12.067 -13.358 1.00 95.81 893 PRO A O 1
ATOM 7039 N N . ASP A 1 894 ? 29.145 -13.756 -14.098 1.00 95.81 894 ASP A N 1
ATOM 7040 C CA . ASP A 1 894 ? 28.367 -12.905 -15.014 1.00 95.81 894 ASP A CA 1
ATOM 7041 C C . ASP A 1 894 ? 27.578 -11.807 -14.290 1.00 95.81 894 ASP A C 1
ATOM 7043 O O . ASP A 1 894 ? 27.431 -10.707 -14.820 1.00 95.81 894 ASP A O 1
ATOM 7047 N N . PHE A 1 895 ? 27.118 -12.069 -13.059 1.00 97.19 895 PHE A N 1
ATOM 7048 C CA . PHE A 1 895 ? 26.465 -11.054 -12.232 1.00 97.19 895 PHE A CA 1
ATOM 7049 C C . PHE A 1 895 ? 27.473 -9.971 -11.833 1.00 97.19 895 PHE A C 1
ATOM 7051 O O . PHE A 1 895 ? 27.205 -8.791 -12.042 1.00 97.19 895 PHE A O 1
ATOM 7058 N N . LYS A 1 896 ? 28.657 -10.365 -11.339 1.00 96.69 896 LYS A N 1
ATOM 7059 C CA . LYS A 1 896 ? 29.749 -9.436 -10.999 1.00 96.69 896 LYS A CA 1
ATOM 7060 C C . LYS A 1 896 ? 30.161 -8.563 -12.184 1.00 96.69 896 LYS A C 1
ATOM 7062 O O . LYS A 1 896 ? 30.393 -7.370 -12.023 1.00 96.69 896 LYS A O 1
ATOM 7067 N N . ARG A 1 897 ? 30.252 -9.171 -13.368 1.00 97.31 897 ARG A N 1
ATOM 7068 C CA . ARG A 1 897 ? 30.705 -8.515 -14.598 1.00 97.31 897 ARG A CA 1
ATOM 7069 C C . ARG A 1 897 ? 29.694 -7.523 -15.155 1.00 97.31 897 ARG A C 1
ATOM 7071 O O . ARG A 1 897 ? 30.114 -6.489 -15.654 1.00 97.31 897 ARG A O 1
ATOM 7078 N N . LYS A 1 898 ? 28.389 -7.819 -15.080 1.00 97.62 898 LYS A N 1
ATOM 7079 C CA . LYS A 1 898 ? 27.340 -7.045 -15.773 1.00 97.62 898 LYS A CA 1
ATOM 7080 C C . LYS A 1 898 ? 26.499 -6.128 -14.887 1.00 97.62 898 LYS A C 1
ATOM 7082 O O . LYS A 1 898 ? 25.994 -5.140 -15.408 1.00 97.62 898 LYS A O 1
ATOM 7087 N N . MET A 1 899 ? 26.295 -6.449 -13.608 1.00 97.44 899 MET A N 1
ATOM 7088 C CA . MET A 1 899 ? 25.255 -5.809 -12.789 1.00 97.44 899 MET A CA 1
ATOM 7089 C C . MET A 1 899 ? 25.791 -4.660 -11.932 1.00 97.44 899 MET A C 1
ATOM 7091 O O . MET A 1 899 ? 26.530 -4.888 -10.974 1.00 97.44 899 MET A O 1
ATOM 7095 N N . THR A 1 900 ? 25.308 -3.448 -12.200 1.00 98.06 900 THR A N 1
ATOM 7096 C CA . THR A 1 900 ? 25.352 -2.326 -11.254 1.00 98.06 900 THR A CA 1
ATOM 7097 C C . THR A 1 900 ? 23.989 -2.190 -10.570 1.00 98.06 900 THR A C 1
ATOM 7099 O O . THR A 1 900 ? 22.949 -2.157 -11.232 1.00 98.06 900 THR A O 1
ATOM 7102 N N . ILE A 1 901 ? 23.985 -2.127 -9.236 1.00 98.06 901 ILE A N 1
ATOM 7103 C CA . ILE A 1 901 ? 22.780 -2.003 -8.410 1.00 98.06 901 ILE A CA 1
ATOM 7104 C C . ILE A 1 901 ? 22.774 -0.648 -7.702 1.00 98.06 901 ILE A C 1
ATOM 7106 O O . ILE A 1 901 ? 23.677 -0.315 -6.929 1.00 98.06 901 ILE A O 1
ATOM 7110 N N . HIS A 1 902 ? 21.690 0.085 -7.917 1.00 98.19 902 HIS A N 1
ATOM 7111 C CA . HIS A 1 902 ? 21.298 1.274 -7.175 1.00 98.19 902 HIS A CA 1
ATOM 7112 C C . HIS A 1 902 ? 20.036 0.932 -6.379 1.00 98.19 902 HIS A C 1
ATOM 7114 O O . HIS A 1 902 ? 19.260 0.065 -6.787 1.00 98.19 902 HIS A O 1
ATOM 7120 N N . PHE A 1 903 ? 19.800 1.600 -5.255 1.00 97.06 903 PHE A N 1
ATOM 7121 C CA . PHE A 1 903 ? 18.583 1.391 -4.477 1.00 97.06 903 PHE A CA 1
ATOM 7122 C C . PHE A 1 903 ? 17.976 2.703 -4.001 1.00 97.06 903 PHE A C 1
ATOM 7124 O O . PHE A 1 903 ? 18.674 3.703 -3.841 1.00 97.06 903 PHE A O 1
ATOM 7131 N N . ALA A 1 904 ? 16.673 2.693 -3.743 1.00 95.81 904 ALA A N 1
ATOM 7132 C CA . ALA A 1 904 ? 15.999 3.808 -3.101 1.00 95.81 904 ALA A CA 1
ATOM 7133 C C . ALA A 1 904 ? 14.822 3.356 -2.240 1.00 95.81 904 ALA A C 1
ATOM 7135 O O . ALA A 1 904 ? 14.231 2.297 -2.452 1.00 95.81 904 ALA A O 1
ATOM 7136 N N . TYR A 1 905 ? 14.490 4.183 -1.258 1.00 93.00 905 TYR A N 1
ATOM 7137 C CA . TYR A 1 905 ? 13.423 3.946 -0.294 1.00 93.00 905 TYR A CA 1
ATOM 7138 C C . TYR A 1 905 ? 12.707 5.254 0.039 1.00 93.00 905 TYR A C 1
ATOM 7140 O O . TYR A 1 905 ? 13.301 6.330 -0.043 1.00 93.00 905 TYR A O 1
ATOM 7148 N N . ARG A 1 906 ? 11.420 5.171 0.395 1.00 89.81 906 ARG A N 1
ATOM 7149 C CA . ARG A 1 906 ? 10.647 6.334 0.859 1.00 89.81 906 ARG A CA 1
ATOM 7150 C C . ARG A 1 906 ? 11.014 6.649 2.311 1.00 89.81 906 ARG A C 1
ATOM 7152 O O . ARG A 1 906 ? 11.130 5.729 3.118 1.00 89.81 906 ARG A O 1
ATOM 7159 N N . ILE A 1 907 ? 11.165 7.932 2.632 1.00 89.06 907 ILE A N 1
ATOM 7160 C CA . ILE A 1 907 ? 11.423 8.398 3.998 1.00 89.06 907 ILE A CA 1
ATOM 7161 C C . ILE A 1 907 ? 10.191 8.250 4.897 1.00 89.06 907 ILE A C 1
ATOM 7163 O O . ILE A 1 907 ? 9.054 8.161 4.427 1.00 89.06 907 ILE A O 1
ATOM 7167 N N . SER A 1 908 ? 10.420 8.229 6.208 1.00 89.06 908 SER A N 1
ATOM 7168 C CA . SER A 1 908 ? 9.347 8.301 7.198 1.00 89.06 908 SER A CA 1
ATOM 7169 C C . SER A 1 908 ? 8.711 9.686 7.165 1.00 89.06 908 SER A C 1
ATOM 7171 O O . SER A 1 908 ? 9.380 10.685 6.907 1.00 89.06 908 SER A O 1
ATOM 7173 N N . VAL A 1 909 ? 7.438 9.774 7.540 1.00 83.38 909 VAL A N 1
ATOM 7174 C CA . VAL A 1 909 ? 6.885 11.058 7.984 1.00 83.38 909 VAL A CA 1
ATOM 7175 C C . VAL A 1 909 ? 7.749 11.614 9.135 1.00 83.38 909 VAL A C 1
ATOM 7177 O O . VAL A 1 909 ? 8.292 10.846 9.937 1.00 83.38 909 VAL A O 1
ATOM 7180 N N . PHE A 1 910 ? 7.945 12.935 9.153 1.00 88.56 910 PHE A N 1
ATOM 7181 C CA . PHE A 1 910 ? 8.842 13.679 10.058 1.00 88.56 910 PHE A CA 1
ATOM 7182 C C . PHE A 1 910 ? 10.350 13.357 9.947 1.00 88.56 910 PHE A C 1
ATOM 7184 O O . PHE A 1 910 ? 11.147 13.901 10.709 1.00 88.56 910 PHE A O 1
ATOM 7191 N N . GLN A 1 911 ? 10.784 12.527 8.990 1.00 86.81 911 GLN A N 1
ATOM 7192 C CA . GLN A 1 911 ? 12.203 12.385 8.655 1.00 86.81 911 GLN A CA 1
ATOM 7193 C C . GLN A 1 911 ? 12.618 13.502 7.687 1.00 86.81 911 GLN A C 1
ATOM 7195 O O . GLN A 1 911 ? 12.054 13.624 6.609 1.00 86.81 911 GLN A O 1
ATOM 7200 N N . THR A 1 912 ? 13.631 14.289 8.050 1.00 83.88 912 THR A N 1
ATOM 7201 C CA . THR A 1 912 ? 14.096 15.459 7.273 1.00 83.88 912 THR A CA 1
ATOM 7202 C C . THR A 1 912 ? 15.430 15.246 6.549 1.00 83.88 912 THR A C 1
ATOM 7204 O O . THR A 1 912 ? 15.924 16.142 5.872 1.00 83.88 912 THR A O 1
ATOM 7207 N N . SER A 1 913 ? 16.062 14.080 6.709 1.00 89.56 913 SER A N 1
ATOM 7208 C CA . SER A 1 913 ? 17.382 13.783 6.137 1.00 89.56 913 SER A CA 1
ATOM 7209 C C . SER A 1 913 ? 17.584 12.287 5.893 1.00 89.56 913 SER A C 1
ATOM 7211 O O . SER A 1 913 ? 16.906 11.444 6.488 1.00 89.56 913 SER A O 1
ATOM 7213 N N . CYS A 1 914 ? 18.517 11.947 5.004 1.00 92.81 914 CYS A N 1
ATOM 7214 C CA . CYS A 1 914 ? 18.798 10.570 4.607 1.00 92.81 914 CYS A CA 1
ATOM 7215 C C . CYS A 1 914 ? 19.959 9.958 5.411 1.00 92.81 914 CYS A C 1
ATOM 7217 O O . CYS A 1 914 ? 21.041 10.548 5.454 1.00 92.81 914 CYS A O 1
ATOM 7219 N N . PRO A 1 915 ? 19.781 8.781 6.045 1.00 91.81 915 PRO A N 1
ATOM 7220 C CA . PRO A 1 915 ? 20.854 8.129 6.783 1.00 91.81 915 PRO A CA 1
ATOM 7221 C C . PRO A 1 915 ? 21.928 7.558 5.846 1.00 91.81 915 PRO A C 1
ATOM 7223 O O . PRO A 1 915 ? 21.674 7.170 4.702 1.00 91.81 915 PRO A O 1
ATOM 7226 N N . THR A 1 916 ? 23.151 7.445 6.363 1.00 91.94 916 THR A N 1
ATOM 7227 C CA . THR A 1 916 ? 24.163 6.574 5.753 1.00 91.94 916 THR A CA 1
ATOM 7228 C C . THR A 1 916 ? 23.799 5.124 6.066 1.00 91.94 916 THR A C 1
ATOM 7230 O O . THR A 1 916 ? 23.561 4.777 7.221 1.00 91.94 916 THR A O 1
ATOM 7233 N N . VAL A 1 917 ? 23.730 4.287 5.035 1.00 92.75 917 VAL A N 1
ATOM 7234 C CA . VAL A 1 917 ? 23.287 2.893 5.119 1.00 92.75 917 VAL A CA 1
ATOM 7235 C C . VAL A 1 917 ? 24.496 1.975 5.291 1.00 92.75 917 VAL A C 1
ATOM 7237 O O . VAL A 1 917 ? 25.462 2.087 4.540 1.00 92.75 917 VAL A O 1
ATOM 7240 N N . SER A 1 918 ? 24.426 1.046 6.249 1.00 90.44 918 SER A N 1
ATOM 7241 C CA . SER A 1 918 ? 25.392 -0.053 6.405 1.00 90.44 918 SER A CA 1
ATOM 7242 C C . SER A 1 918 ? 24.764 -1.357 5.917 1.00 90.44 918 SER A C 1
ATOM 7244 O O . SER A 1 918 ? 23.688 -1.731 6.389 1.00 90.44 918 SER A O 1
ATOM 7246 N N . VAL A 1 919 ? 25.414 -2.059 4.985 1.00 88.94 919 VAL A N 1
ATOM 7247 C CA . VAL A 1 919 ? 24.985 -3.386 4.512 1.00 88.94 919 VAL A CA 1
ATOM 7248 C C . VAL A 1 919 ? 26.051 -4.427 4.872 1.00 88.94 919 VAL A C 1
ATOM 7250 O O . VAL A 1 919 ? 27.140 -4.413 4.287 1.00 88.94 919 VAL A O 1
ATOM 7253 N N . PRO A 1 920 ? 25.758 -5.369 5.790 1.00 85.06 920 PRO A N 1
ATOM 7254 C CA . PRO A 1 920 ? 26.730 -6.372 6.209 1.00 85.06 920 PRO A CA 1
ATOM 7255 C C . PRO A 1 920 ? 27.154 -7.320 5.089 1.00 85.06 920 PRO A C 1
ATOM 7257 O O . PRO A 1 920 ? 26.321 -8.060 4.548 1.00 85.06 920 PRO A O 1
ATOM 7260 N N . LYS A 1 921 ? 28.465 -7.350 4.808 1.00 84.88 921 LYS A N 1
ATOM 7261 C CA . LYS A 1 921 ? 29.080 -8.212 3.785 1.00 84.88 921 LYS A CA 1
ATOM 7262 C C . LYS A 1 921 ? 28.751 -9.687 4.016 1.00 84.88 921 LYS A C 1
ATOM 7264 O O . LYS A 1 921 ? 28.587 -10.138 5.157 1.00 84.88 921 LYS A O 1
ATOM 7269 N N . GLN A 1 922 ? 28.640 -10.471 2.945 1.00 81.44 922 GLN A N 1
ATOM 7270 C CA . GLN A 1 922 ? 28.281 -11.881 3.082 1.00 81.44 922 GLN A CA 1
ATOM 7271 C C . GLN A 1 922 ? 29.451 -12.694 3.650 1.00 81.44 922 GLN A C 1
ATOM 7273 O O . GLN A 1 922 ? 30.482 -12.864 3.000 1.00 81.44 922 GLN A O 1
ATOM 7278 N N . THR A 1 923 ? 29.278 -13.261 4.844 1.00 84.81 923 THR A N 1
ATOM 7279 C CA . THR A 1 923 ? 30.267 -14.145 5.489 1.00 84.81 923 THR A CA 1
ATOM 7280 C C . THR A 1 923 ? 30.162 -15.599 5.022 1.00 84.81 923 THR A C 1
ATOM 7282 O O . THR A 1 923 ? 31.122 -16.356 5.145 1.00 84.81 923 THR A O 1
ATOM 7285 N N . ILE A 1 924 ? 29.025 -15.997 4.439 1.00 87.50 924 ILE A N 1
ATOM 7286 C CA . ILE A 1 924 ? 28.822 -17.331 3.860 1.00 87.50 924 ILE A CA 1
ATOM 7287 C C . ILE A 1 924 ? 29.774 -17.540 2.660 1.00 87.50 924 ILE A C 1
ATOM 7289 O O . ILE A 1 924 ? 29.988 -16.635 1.844 1.00 87.50 924 ILE A O 1
ATOM 7293 N N . SER A 1 925 ? 30.354 -18.742 2.545 1.00 93.56 925 SER A N 1
ATOM 7294 C CA . SER A 1 925 ? 31.185 -19.140 1.398 1.00 93.56 925 SER A CA 1
ATOM 7295 C C . SER A 1 925 ? 30.343 -19.326 0.132 1.00 93.56 925 SER A C 1
ATOM 7297 O O . SER A 1 925 ? 29.182 -19.728 0.207 1.00 93.56 925 SER A O 1
ATOM 7299 N N . CYS A 1 926 ? 30.917 -19.078 -1.049 1.00 95.50 926 CYS A N 1
ATOM 7300 C CA . CYS A 1 926 ? 30.144 -19.115 -2.295 1.00 95.50 926 CYS A CA 1
ATOM 7301 C C . CYS A 1 926 ? 29.506 -20.479 -2.591 1.00 95.50 926 CYS A C 1
ATOM 7303 O O . CYS A 1 926 ? 28.365 -20.518 -3.038 1.00 95.50 926 CYS A O 1
ATOM 7305 N N . GLU A 1 927 ? 30.166 -21.590 -2.254 1.00 95.50 927 GLU A N 1
ATOM 7306 C CA . GLU A 1 927 ? 29.567 -22.930 -2.323 1.00 95.50 927 GLU A CA 1
ATOM 7307 C C . GLU A 1 927 ? 28.277 -23.021 -1.486 1.00 95.50 927 GLU A C 1
ATOM 7309 O O . GLU A 1 927 ? 27.220 -23.394 -1.996 1.00 95.50 927 GLU A O 1
ATOM 7314 N N . ASN A 1 928 ? 28.332 -22.612 -0.213 1.00 94.88 928 ASN A N 1
ATOM 7315 C CA . ASN A 1 928 ? 27.182 -22.657 0.689 1.00 94.88 928 ASN A CA 1
ATOM 7316 C C . ASN A 1 928 ? 26.084 -21.665 0.290 1.00 94.88 928 ASN A C 1
ATOM 7318 O O . ASN A 1 928 ? 24.903 -21.994 0.412 1.00 94.88 928 ASN A O 1
ATOM 7322 N N . PHE A 1 929 ? 26.444 -20.479 -0.205 1.00 95.06 929 PHE A N 1
ATOM 7323 C CA . PHE A 1 929 ? 25.484 -19.502 -0.713 1.00 95.06 929 PHE A CA 1
ATOM 7324 C C . PHE A 1 929 ? 24.749 -20.044 -1.946 1.00 95.06 929 PHE A C 1
ATOM 7326 O O . PHE A 1 929 ? 23.521 -20.070 -1.955 1.00 95.06 929 PHE A O 1
ATOM 7333 N N . LEU A 1 930 ? 25.477 -20.559 -2.943 1.00 94.62 930 LEU A N 1
ATOM 7334 C CA . LEU A 1 930 ? 24.894 -21.116 -4.166 1.00 94.62 930 LEU A CA 1
ATOM 7335 C C . LEU A 1 930 ? 24.033 -22.355 -3.875 1.00 94.62 930 LEU A C 1
ATOM 7337 O O . LEU A 1 930 ? 22.906 -22.439 -4.363 1.00 94.62 930 LEU A O 1
ATOM 7341 N N . ARG A 1 931 ? 24.502 -23.262 -3.006 1.00 95.12 931 ARG A N 1
ATOM 7342 C CA . ARG A 1 931 ? 23.752 -24.452 -2.563 1.00 95.12 931 ARG A CA 1
ATOM 7343 C C . ARG A 1 931 ? 22.446 -24.101 -1.843 1.00 95.12 931 ARG A C 1
ATOM 7345 O O . ARG A 1 931 ? 21.460 -24.815 -1.989 1.00 95.12 931 ARG A O 1
ATOM 7352 N N . ASN A 1 932 ? 22.419 -23.000 -1.090 1.00 93.88 932 ASN A N 1
ATOM 7353 C CA . ASN A 1 932 ? 21.233 -22.539 -0.362 1.00 93.88 932 ASN A CA 1
ATOM 7354 C C . ASN A 1 932 ? 20.444 -21.437 -1.091 1.00 93.88 932 ASN A C 1
ATOM 7356 O O . ASN A 1 932 ? 19.453 -20.953 -0.542 1.00 93.88 932 ASN A O 1
ATOM 7360 N N . LYS A 1 933 ? 20.832 -21.050 -2.315 1.00 92.75 933 LYS A N 1
ATOM 7361 C CA . LYS A 1 933 ? 20.354 -19.839 -3.007 1.00 92.75 933 LYS A CA 1
ATOM 7362 C C . LYS A 1 933 ? 18.826 -19.722 -3.046 1.00 92.75 933 LYS A C 1
ATOM 7364 O O . LYS A 1 933 ? 18.270 -18.725 -2.592 1.00 92.75 933 LYS A O 1
ATOM 7369 N N . ALA A 1 934 ? 18.131 -20.778 -3.474 1.00 90.00 934 ALA A N 1
ATOM 7370 C CA . ALA A 1 934 ? 16.665 -20.810 -3.506 1.00 90.00 934 ALA A CA 1
ATOM 7371 C C . ALA A 1 934 ? 16.016 -20.732 -2.106 1.00 90.00 934 ALA A C 1
ATOM 7373 O O . ALA A 1 934 ? 14.927 -20.183 -1.955 1.00 90.00 934 ALA A O 1
ATOM 7374 N N . SER A 1 935 ? 16.680 -21.247 -1.067 1.00 89.00 935 SER A N 1
ATOM 7375 C CA . SER A 1 935 ? 16.211 -21.152 0.321 1.00 89.00 935 SER A CA 1
ATOM 7376 C C . SER A 1 935 ? 16.394 -19.741 0.888 1.00 89.00 935 SER A C 1
ATOM 7378 O O . SER A 1 935 ? 15.506 -19.241 1.574 1.00 89.00 935 SER A O 1
ATOM 7380 N N . LEU A 1 936 ? 17.504 -19.074 0.549 1.00 89.12 936 LEU A N 1
ATOM 7381 C CA . LEU A 1 936 ? 17.764 -17.675 0.898 1.00 89.12 936 LEU A CA 1
ATOM 7382 C C . LEU A 1 936 ? 16.779 -16.733 0.188 1.00 89.12 936 LEU A C 1
ATOM 7384 O O . LEU A 1 936 ? 16.152 -15.916 0.856 1.00 89.12 936 LEU A O 1
ATOM 7388 N N . ARG A 1 937 ? 16.550 -16.913 -1.122 1.00 88.94 937 ARG A N 1
ATOM 7389 C CA . ARG A 1 937 ? 15.569 -16.128 -1.891 1.00 88.94 937 ARG A CA 1
ATOM 7390 C C . ARG A 1 937 ? 14.161 -16.200 -1.300 1.00 88.94 937 ARG A C 1
ATOM 7392 O O . ARG A 1 937 ? 13.512 -15.173 -1.167 1.00 88.94 937 ARG A O 1
ATOM 7399 N N . ARG A 1 938 ? 13.703 -17.386 -0.873 1.00 82.81 938 ARG A N 1
ATOM 7400 C CA . ARG A 1 938 ? 12.379 -17.579 -0.237 1.00 82.81 938 ARG A CA 1
ATOM 7401 C C . ARG A 1 938 ? 12.213 -16.887 1.131 1.00 82.81 938 ARG A C 1
ATOM 7403 O O . ARG A 1 938 ? 11.124 -16.962 1.690 1.00 82.81 938 ARG A O 1
ATOM 7410 N N . LYS A 1 939 ? 13.256 -16.250 1.681 1.00 82.25 939 LYS A N 1
ATOM 7411 C CA . LYS A 1 939 ? 13.181 -15.407 2.892 1.00 82.25 939 LYS A CA 1
ATOM 7412 C C . LYS A 1 939 ? 13.063 -13.910 2.585 1.00 82.25 939 LYS A C 1
ATOM 7414 O O . LYS A 1 939 ? 12.882 -13.127 3.511 1.00 82.25 939 LYS A O 1
ATOM 7419 N N . ILE A 1 940 ? 13.186 -13.513 1.321 1.00 82.25 940 ILE A N 1
ATOM 7420 C CA . ILE A 1 940 ? 13.016 -12.130 0.876 1.00 82.25 940 ILE A CA 1
ATOM 7421 C C . ILE A 1 940 ? 11.528 -11.933 0.576 1.00 82.25 940 ILE A C 1
ATOM 7423 O O . ILE A 1 940 ? 10.966 -12.634 -0.264 1.00 82.25 940 ILE A O 1
ATOM 7427 N N . SER A 1 941 ? 10.879 -11.006 1.276 1.00 72.19 941 SER A N 1
ATOM 7428 C CA . SER A 1 941 ? 9.534 -10.543 0.928 1.00 72.19 941 SER A CA 1
ATOM 7429 C C . SER A 1 941 ? 9.595 -9.545 -0.228 1.00 72.19 941 SER A C 1
ATOM 7431 O O . SER A 1 941 ? 10.547 -8.766 -0.323 1.00 72.19 941 SER A O 1
ATOM 7433 N N . GLY A 1 942 ? 8.561 -9.522 -1.073 1.00 68.50 942 GLY A N 1
ATOM 7434 C CA . GLY A 1 942 ? 8.279 -8.353 -1.912 1.00 68.50 942 GLY A CA 1
ATOM 7435 C C . GLY A 1 942 ? 7.937 -7.129 -1.046 1.00 68.50 942 GLY A C 1
ATOM 7436 O O . GLY A 1 942 ? 7.622 -7.301 0.137 1.00 68.50 942 GLY A O 1
ATOM 7437 N N . PRO A 1 943 ? 8.008 -5.904 -1.591 1.00 66.88 943 PRO A N 1
ATOM 7438 C CA . PRO A 1 943 ? 7.649 -4.709 -0.843 1.00 66.88 943 PRO A CA 1
ATOM 7439 C C . PRO A 1 943 ? 6.127 -4.618 -0.670 1.00 66.88 943 PRO A C 1
ATOM 7441 O O . PRO A 1 943 ? 5.362 -4.873 -1.600 1.00 66.88 943 PRO A O 1
ATOM 7444 N N . PHE A 1 944 ? 5.689 -4.204 0.516 1.00 62.97 944 PHE A N 1
ATOM 7445 C CA . PHE A 1 944 ? 4.280 -3.974 0.854 1.00 62.97 944 PHE A CA 1
ATOM 7446 C C . PHE A 1 944 ? 3.802 -2.559 0.482 1.00 62.97 944 PHE A C 1
ATOM 7448 O O . PHE A 1 944 ? 2.613 -2.253 0.578 1.00 62.97 944 PHE A O 1
ATOM 7455 N N . ILE A 1 945 ? 4.729 -1.684 0.076 1.00 65.88 945 ILE A N 1
ATOM 7456 C CA . ILE A 1 945 ? 4.473 -0.319 -0.396 1.00 65.88 945 ILE A CA 1
ATOM 7457 C C . ILE A 1 945 ? 4.666 -0.281 -1.914 1.00 65.88 945 ILE A C 1
ATOM 7459 O O . ILE A 1 945 ? 5.627 -0.836 -2.446 1.00 65.88 945 ILE A O 1
ATOM 7463 N N . LEU A 1 946 ? 3.768 0.413 -2.612 1.00 69.00 946 LEU A N 1
ATOM 7464 C CA . LEU A 1 946 ? 3.834 0.583 -4.061 1.00 69.00 946 LEU A CA 1
ATOM 7465 C C . LEU A 1 946 ? 5.064 1.398 -4.471 1.00 69.00 946 LEU A C 1
ATOM 7467 O O . LEU A 1 946 ? 5.205 2.570 -4.121 1.00 69.00 946 LEU A O 1
ATOM 7471 N N . TYR A 1 947 ? 5.944 0.754 -5.233 1.00 78.56 947 TYR A N 1
ATOM 7472 C CA . TYR A 1 947 ? 7.210 1.327 -5.668 1.00 78.56 947 TYR A CA 1
ATOM 7473 C C . TYR A 1 947 ? 7.019 2.352 -6.803 1.00 78.56 947 TYR A C 1
ATOM 7475 O O . TYR A 1 947 ? 6.238 2.094 -7.723 1.00 78.56 947 TYR A O 1
ATOM 7483 N N . PRO A 1 948 ? 7.722 3.499 -6.801 1.00 85.56 948 PRO A N 1
ATOM 7484 C CA . PRO A 1 948 ? 7.632 4.493 -7.870 1.00 85.56 948 PRO A CA 1
ATOM 7485 C C . PRO A 1 948 ? 8.476 4.049 -9.075 1.00 85.56 948 PRO A C 1
ATOM 7487 O O . PRO A 1 948 ? 9.677 4.311 -9.157 1.00 85.56 948 PRO A O 1
ATOM 7490 N N . CYS A 1 949 ? 7.859 3.329 -10.016 1.00 87.31 949 CYS A N 1
ATOM 7491 C CA . CYS A 1 949 ? 8.582 2.696 -11.125 1.00 87.31 949 CYS A CA 1
ATOM 7492 C C . CYS A 1 949 ? 9.275 3.702 -12.067 1.00 87.31 949 CYS A C 1
ATOM 7494 O O . CYS A 1 949 ? 10.367 3.420 -12.559 1.00 87.31 949 CYS A O 1
ATOM 7496 N N . SER A 1 950 ? 8.697 4.891 -12.275 1.00 90.38 950 SER A N 1
ATOM 7497 C CA . SER A 1 950 ? 9.318 5.987 -13.034 1.00 90.38 950 SER A CA 1
ATOM 7498 C C . SER A 1 950 ? 10.601 6.492 -12.365 1.00 90.38 950 SER A C 1
ATOM 7500 O O . SER A 1 950 ? 11.629 6.600 -13.031 1.00 90.38 950 SER A O 1
ATOM 7502 N N . LEU A 1 951 ? 10.590 6.686 -11.038 1.00 92.94 951 LEU A N 1
ATOM 7503 C CA . LEU A 1 951 ? 11.795 7.033 -10.277 1.00 92.94 951 LEU A CA 1
ATOM 7504 C C . LEU A 1 951 ? 12.858 5.930 -10.374 1.00 92.94 951 LEU A C 1
ATOM 7506 O O . LEU A 1 951 ? 14.034 6.229 -10.551 1.00 92.94 951 LEU A O 1
ATOM 7510 N N . MET A 1 952 ? 12.470 4.651 -10.305 1.00 95.12 952 MET A N 1
ATOM 7511 C CA . MET A 1 952 ? 13.440 3.550 -10.401 1.00 95.12 952 MET A CA 1
ATOM 7512 C C . MET A 1 952 ? 14.093 3.465 -11.792 1.00 95.12 952 MET A C 1
ATOM 7514 O O . MET A 1 952 ? 15.298 3.225 -11.873 1.00 95.12 952 MET A O 1
ATOM 7518 N N . ARG A 1 953 ? 13.344 3.720 -12.880 1.00 93.94 953 ARG A N 1
ATOM 7519 C CA . ARG A 1 953 ? 13.911 3.853 -14.240 1.00 93.94 953 ARG A CA 1
ATOM 7520 C C . ARG A 1 953 ? 14.881 5.036 -14.329 1.00 93.94 953 ARG A C 1
ATOM 7522 O O . ARG A 1 953 ? 15.968 4.888 -14.886 1.00 93.94 953 ARG A O 1
ATOM 7529 N N . ASN A 1 954 ? 14.530 6.179 -13.735 1.00 95.88 954 ASN A N 1
ATOM 7530 C CA . ASN A 1 954 ? 15.409 7.348 -13.681 1.00 95.88 954 ASN A CA 1
ATOM 7531 C C . ASN A 1 954 ? 16.708 7.049 -12.914 1.00 95.88 954 ASN A C 1
ATOM 7533 O O . ASN A 1 954 ? 17.785 7.286 -13.450 1.00 95.88 954 ASN A O 1
ATOM 7537 N N . ILE A 1 955 ? 16.630 6.434 -11.728 1.00 97.62 955 ILE A N 1
ATOM 7538 C CA . ILE A 1 955 ? 17.797 6.033 -10.922 1.00 97.62 955 ILE A CA 1
ATOM 7539 C C . ILE A 1 955 ? 18.710 5.067 -11.683 1.00 97.62 955 ILE A C 1
ATOM 7541 O O . ILE A 1 955 ? 19.930 5.238 -11.656 1.00 97.62 955 ILE A O 1
ATOM 7545 N N . ALA A 1 956 ? 18.144 4.096 -12.407 1.00 97.94 956 ALA A N 1
ATOM 7546 C CA . ALA A 1 956 ? 18.919 3.190 -13.250 1.00 97.94 956 ALA A CA 1
ATOM 7547 C C . ALA A 1 956 ? 19.699 3.942 -14.346 1.00 97.94 956 ALA A C 1
ATOM 7549 O O . ALA A 1 956 ? 20.870 3.641 -14.581 1.00 97.94 956 ALA A O 1
ATOM 7550 N N . ARG A 1 957 ? 19.092 4.950 -14.987 1.00 97.62 957 ARG A N 1
ATOM 7551 C CA . ARG A 1 957 ? 19.750 5.797 -16.001 1.00 97.62 957 ARG A CA 1
ATOM 7552 C C . ARG A 1 957 ? 20.778 6.766 -15.407 1.00 97.62 957 ARG A C 1
ATOM 7554 O O . ARG A 1 957 ? 21.870 6.897 -15.957 1.00 97.62 957 ARG A O 1
ATOM 7561 N N . TRP A 1 958 ? 20.467 7.412 -14.282 1.00 97.25 958 TRP A N 1
ATOM 7562 C CA . TRP A 1 958 ? 21.390 8.300 -13.563 1.00 97.25 958 TRP A CA 1
ATOM 7563 C C . TRP A 1 958 ? 22.654 7.543 -13.134 1.00 97.25 958 TRP A C 1
ATOM 7565 O O . TRP A 1 958 ? 23.769 8.000 -13.382 1.00 97.25 958 TRP A O 1
ATOM 7575 N N . GLY A 1 959 ? 22.476 6.354 -12.551 1.00 95.81 959 GLY A N 1
ATOM 7576 C CA . GLY A 1 959 ? 23.555 5.509 -12.044 1.00 95.81 959 GLY A CA 1
ATOM 7577 C C . GLY A 1 959 ? 24.312 4.680 -13.092 1.00 95.81 959 GLY A C 1
ATOM 7578 O O . GLY A 1 959 ? 25.448 4.270 -12.839 1.00 95.81 959 GLY A O 1
ATOM 7579 N N . ALA A 1 960 ? 23.732 4.465 -14.279 1.00 96.69 960 ALA A N 1
ATOM 7580 C CA . ALA A 1 960 ? 24.378 3.744 -15.375 1.00 96.69 960 ALA A CA 1
ATOM 7581 C C . ALA A 1 960 ? 25.731 4.372 -15.753 1.00 96.69 960 ALA A C 1
ATOM 7583 O O . ALA A 1 960 ? 25.882 5.595 -15.810 1.00 96.69 960 ALA A O 1
ATOM 7584 N N . LYS A 1 961 ? 26.726 3.534 -16.066 1.00 92.62 961 LYS A N 1
ATOM 7585 C CA . LYS A 1 961 ? 28.091 3.985 -16.401 1.00 92.62 961 LYS A CA 1
ATOM 7586 C C . LYS A 1 961 ? 28.269 4.373 -17.871 1.00 92.62 961 LYS A C 1
ATOM 7588 O O . LYS A 1 961 ? 29.169 5.152 -18.177 1.00 92.62 961 LYS A O 1
ATOM 7593 N N . SER A 1 962 ? 27.424 3.865 -18.768 1.00 95.75 962 SER A N 1
ATOM 7594 C CA . SER A 1 962 ? 27.452 4.244 -20.183 1.00 95.75 962 SER A CA 1
ATOM 7595 C C . SER A 1 962 ? 26.527 5.423 -20.495 1.00 95.75 962 SER A C 1
ATOM 7597 O O . SER A 1 962 ? 25.670 5.786 -19.689 1.00 95.75 962 SER A O 1
ATOM 7599 N N . ASN A 1 963 ? 26.715 6.039 -21.658 1.00 96.69 963 ASN A N 1
ATOM 7600 C CA . ASN A 1 963 ? 25.955 7.198 -22.123 1.00 96.69 963 ASN A CA 1
ATOM 7601 C C . ASN A 1 963 ? 24.762 6.841 -23.022 1.00 96.69 963 ASN A C 1
ATOM 7603 O O . ASN A 1 963 ? 23.996 7.736 -23.361 1.00 96.69 963 ASN A O 1
ATOM 7607 N N . ILE A 1 964 ? 24.575 5.565 -23.380 1.00 98.25 964 ILE A N 1
ATOM 7608 C CA . ILE A 1 964 ? 23.421 5.081 -24.152 1.00 98.25 964 ILE A CA 1
ATOM 7609 C C . ILE A 1 964 ? 22.669 4.043 -23.313 1.00 98.25 964 ILE A C 1
ATOM 7611 O O . ILE A 1 964 ? 23.255 3.050 -22.876 1.00 98.25 964 ILE A O 1
ATOM 7615 N N . HIS A 1 965 ? 21.377 4.268 -23.078 1.00 98.12 965 HIS A N 1
ATOM 7616 C CA . HIS A 1 965 ? 20.525 3.467 -22.196 1.00 98.12 965 HIS A CA 1
ATOM 7617 C C . HIS A 1 965 ? 19.351 2.877 -22.976 1.00 98.12 965 HIS A C 1
ATOM 7619 O O . HIS A 1 965 ? 18.588 3.630 -23.573 1.00 98.12 965 HIS A O 1
ATOM 7625 N N . PHE A 1 966 ? 19.165 1.557 -22.932 1.00 97.88 966 PHE A N 1
ATOM 7626 C CA . PHE A 1 966 ? 17.908 0.916 -23.331 1.00 97.88 966 PHE A CA 1
ATOM 7627 C C . PHE A 1 966 ? 17.003 0.820 -22.100 1.00 97.88 966 PHE A C 1
ATOM 7629 O O . PHE A 1 966 ? 17.388 0.184 -21.118 1.00 97.88 966 PHE A O 1
ATOM 7636 N N . VAL A 1 967 ? 15.846 1.488 -22.121 1.00 96.44 967 VAL A N 1
ATOM 7637 C CA . VAL A 1 967 ? 14.957 1.603 -20.956 1.00 96.44 967 VAL A CA 1
ATOM 7638 C C . VAL A 1 967 ? 13.831 0.574 -21.051 1.00 96.44 967 VAL A C 1
ATOM 7640 O O . VAL A 1 967 ? 12.934 0.707 -21.884 1.00 96.44 967 VAL A O 1
ATOM 7643 N N . ILE A 1 968 ? 13.881 -0.441 -20.188 1.00 91.75 968 ILE A N 1
ATOM 7644 C CA . ILE A 1 968 ? 13.049 -1.651 -20.265 1.00 91.75 968 ILE A CA 1
ATOM 7645 C C . ILE A 1 968 ? 12.273 -1.899 -18.962 1.00 91.75 968 ILE A C 1
ATOM 7647 O O . ILE A 1 968 ? 12.666 -1.446 -17.883 1.00 91.75 968 ILE A O 1
ATOM 7651 N N . ASP A 1 969 ? 11.164 -2.627 -19.075 1.00 88.06 969 ASP A N 1
ATOM 7652 C CA . ASP A 1 969 ? 10.417 -3.168 -17.938 1.00 88.06 969 ASP A CA 1
ATOM 7653 C C . ASP A 1 969 ? 11.082 -4.468 -17.443 1.00 88.06 969 ASP A C 1
ATOM 7655 O O . ASP A 1 969 ? 11.504 -5.308 -18.240 1.00 88.06 969 ASP A O 1
ATOM 7659 N N . GLY A 1 970 ? 11.224 -4.624 -16.123 1.00 84.00 970 GLY A N 1
ATOM 7660 C CA . GLY A 1 970 ? 12.134 -5.613 -15.520 1.00 84.00 970 GLY A CA 1
ATOM 7661 C C . GLY A 1 970 ? 11.745 -7.094 -15.633 1.00 84.00 970 GLY A C 1
ATOM 7662 O O . GLY A 1 970 ? 12.450 -7.938 -15.082 1.00 84.00 970 GLY A O 1
ATOM 7663 N N . ASP A 1 971 ? 10.637 -7.414 -16.295 1.00 83.19 971 ASP A N 1
ATOM 7664 C CA . ASP A 1 971 ? 10.103 -8.755 -16.556 1.00 83.19 971 ASP A CA 1
ATOM 7665 C C . ASP A 1 971 ? 10.216 -9.194 -18.033 1.00 83.19 971 ASP A C 1
ATOM 7667 O O . ASP A 1 971 ? 9.938 -10.351 -18.352 1.00 83.19 971 ASP A O 1
ATOM 7671 N N . MET A 1 972 ? 10.687 -8.318 -18.927 1.00 89.69 972 MET A N 1
ATOM 7672 C CA . MET A 1 972 ? 10.801 -8.604 -20.362 1.00 89.69 972 MET A CA 1
ATOM 7673 C C . MET A 1 972 ? 12.040 -9.447 -20.716 1.00 89.69 972 MET A C 1
ATOM 7675 O O . MET A 1 972 ? 13.153 -9.211 -20.238 1.00 89.69 972 MET A O 1
ATOM 7679 N N . ILE A 1 973 ? 11.862 -10.410 -21.623 1.00 91.50 973 ILE A N 1
ATOM 7680 C CA . ILE A 1 973 ? 12.911 -11.297 -22.142 1.00 91.50 973 ILE A CA 1
ATOM 7681 C C . ILE A 1 973 ? 13.408 -10.758 -23.484 1.00 91.50 973 ILE A C 1
ATOM 7683 O O . ILE A 1 973 ? 12.635 -10.540 -24.413 1.00 91.50 973 ILE A O 1
ATOM 7687 N N . ILE A 1 974 ? 14.719 -10.554 -23.597 1.00 93.69 974 ILE A N 1
ATOM 7688 C CA . ILE A 1 974 ? 15.334 -9.823 -24.712 1.00 93.69 974 ILE A CA 1
ATOM 7689 C C . ILE A 1 974 ? 15.845 -10.789 -25.791 1.00 93.69 974 ILE A C 1
ATOM 7691 O O . ILE A 1 974 ? 16.367 -11.864 -25.474 1.00 93.69 974 ILE A O 1
ATOM 7695 N N . SER A 1 975 ? 15.728 -10.407 -27.064 1.00 94.38 975 SER A N 1
ATOM 7696 C CA . SER A 1 975 ? 16.369 -11.098 -28.195 1.00 94.38 975 SER A CA 1
ATOM 7697 C C . SER A 1 975 ? 17.895 -11.266 -28.022 1.00 94.38 975 SER A C 1
ATOM 7699 O O . SER A 1 975 ? 18.577 -10.462 -27.389 1.00 94.38 975 SER A O 1
ATOM 7701 N N . GLU A 1 976 ? 18.450 -12.364 -28.535 1.00 93.94 976 GLU A N 1
ATOM 7702 C CA . GLU A 1 976 ? 19.824 -12.792 -28.248 1.00 93.94 976 GLU A CA 1
ATOM 7703 C C . GLU A 1 976 ? 20.888 -11.903 -28.915 1.00 93.94 976 GLU A C 1
ATOM 7705 O O . GLU A 1 976 ? 20.780 -11.556 -30.095 1.00 93.94 976 GLU A O 1
ATOM 7710 N N . GLY A 1 977 ? 21.942 -11.548 -28.168 1.00 93.94 977 GLY A N 1
ATOM 7711 C CA . GLY A 1 977 ? 23.045 -10.704 -28.650 1.00 93.94 977 GLY A CA 1
ATOM 7712 C C . GLY A 1 977 ? 22.627 -9.272 -28.999 1.00 93.94 977 GLY A C 1
ATOM 7713 O O . GLY A 1 977 ? 23.233 -8.647 -29.873 1.00 93.94 977 GLY A O 1
ATOM 7714 N N . MET A 1 978 ? 21.531 -8.779 -28.411 1.00 95.12 978 MET A N 1
ATOM 7715 C CA . MET A 1 978 ? 20.948 -7.488 -28.764 1.00 95.12 978 MET A CA 1
ATOM 7716 C C . MET A 1 978 ? 21.893 -6.317 -28.478 1.00 95.12 978 MET A C 1
ATOM 7718 O O . MET A 1 978 ? 21.956 -5.418 -29.313 1.00 95.12 978 MET A O 1
ATOM 7722 N N . ALA A 1 979 ? 22.646 -6.318 -27.372 1.00 95.50 979 ALA A N 1
ATOM 7723 C CA . ALA A 1 979 ? 23.513 -5.194 -27.013 1.00 95.50 979 ALA A CA 1
ATOM 7724 C C . ALA A 1 979 ? 24.624 -4.990 -28.055 1.00 95.50 979 ALA A C 1
ATOM 7726 O O . ALA A 1 979 ? 24.814 -3.877 -28.549 1.00 95.50 979 ALA A O 1
ATOM 7727 N N . GLY A 1 980 ? 25.301 -6.071 -28.454 1.00 93.94 980 GLY A N 1
ATOM 7728 C CA . GLY A 1 980 ? 26.306 -6.066 -29.514 1.00 93.94 980 GLY A CA 1
ATOM 7729 C C . GLY A 1 980 ? 25.725 -5.694 -30.880 1.00 93.94 980 GLY A C 1
ATOM 7730 O O . GLY A 1 980 ? 26.336 -4.909 -31.604 1.00 93.94 980 GLY A O 1
ATOM 7731 N N . LYS A 1 981 ? 24.518 -6.179 -31.213 1.00 94.50 981 LYS A N 1
ATOM 7732 C CA . LYS A 1 981 ? 23.815 -5.817 -32.460 1.00 94.50 981 LYS A CA 1
ATOM 7733 C C . LYS A 1 981 ? 23.495 -4.322 -32.533 1.00 94.50 981 LYS A C 1
ATOM 7735 O O . LYS A 1 981 ? 23.752 -3.709 -33.564 1.00 94.50 981 LYS A O 1
ATOM 7740 N N . ILE A 1 982 ? 22.959 -3.717 -31.467 1.00 96.31 982 ILE A N 1
ATOM 7741 C CA . ILE A 1 982 ? 22.565 -2.295 -31.482 1.00 96.31 982 ILE A CA 1
ATOM 7742 C C . ILE A 1 982 ? 23.743 -1.327 -31.299 1.00 96.31 982 ILE A C 1
ATOM 7744 O O . ILE A 1 982 ? 23.622 -0.175 -31.718 1.00 96.31 982 ILE A O 1
ATOM 7748 N N . LYS A 1 983 ? 24.875 -1.754 -30.710 1.00 96.00 983 LYS A N 1
ATOM 7749 C CA . LYS A 1 983 ? 26.023 -0.881 -30.375 1.00 96.00 983 LYS A CA 1
ATOM 7750 C C . LYS A 1 983 ? 26.437 0.055 -31.532 1.00 96.00 983 LYS A C 1
ATOM 7752 O O . LYS A 1 983 ? 26.513 1.261 -31.284 1.00 96.00 983 LYS A O 1
ATOM 7757 N N . PRO A 1 984 ? 26.623 -0.403 -32.792 1.00 95.62 984 PRO A N 1
ATOM 7758 C CA . PRO A 1 984 ? 27.096 0.467 -33.873 1.00 95.62 984 PRO A CA 1
ATOM 7759 C C . PRO A 1 984 ? 26.052 1.494 -34.332 1.00 95.62 984 PRO A C 1
ATOM 7761 O O . PRO A 1 984 ? 26.379 2.666 -34.523 1.00 95.62 984 PRO A O 1
ATOM 7764 N N . ILE A 1 985 ? 24.786 1.085 -34.488 1.00 96.25 985 ILE A N 1
ATOM 7765 C CA . ILE A 1 985 ? 23.714 1.988 -34.938 1.00 96.25 985 ILE A CA 1
ATOM 7766 C C . ILE A 1 985 ? 23.317 2.987 -33.843 1.00 96.25 985 ILE A C 1
ATOM 7768 O O . ILE A 1 985 ? 23.073 4.154 -34.144 1.00 96.25 985 ILE A O 1
ATOM 7772 N N . ALA A 1 986 ? 23.349 2.572 -32.574 1.00 96.75 986 ALA A N 1
ATOM 7773 C CA . ALA A 1 986 ? 23.107 3.458 -31.444 1.00 96.75 986 ALA A CA 1
ATOM 7774 C C . ALA A 1 986 ? 24.192 4.542 -31.336 1.00 96.75 986 ALA A C 1
ATOM 7776 O O . ALA A 1 986 ? 23.853 5.719 -31.284 1.00 96.75 986 ALA A O 1
ATOM 7777 N N . ASN A 1 987 ? 25.480 4.188 -31.429 1.00 96.25 987 ASN A N 1
ATOM 7778 C CA . ASN A 1 987 ? 26.578 5.171 -31.437 1.00 96.25 987 ASN A CA 1
ATOM 7779 C C . ASN A 1 987 ? 26.501 6.163 -32.611 1.00 96.25 987 ASN A C 1
ATOM 7781 O O . ASN A 1 987 ? 26.915 7.311 -32.482 1.00 96.25 987 ASN A O 1
ATOM 7785 N N . LYS A 1 988 ? 25.961 5.734 -33.758 1.00 95.44 988 LYS A N 1
ATOM 7786 C CA . LYS A 1 988 ? 25.768 6.587 -34.940 1.00 95.44 988 LYS A CA 1
ATOM 7787 C C . LYS A 1 988 ? 24.612 7.587 -34.788 1.00 95.44 988 LYS A C 1
ATOM 7789 O O . LYS A 1 988 ? 24.632 8.620 -35.452 1.00 95.44 988 LYS A O 1
ATOM 7794 N N . MET A 1 989 ? 23.583 7.263 -34.001 1.00 96.12 989 MET A N 1
ATOM 7795 C CA . MET A 1 989 ? 22.302 7.992 -34.002 1.00 96.12 989 MET A CA 1
ATOM 7796 C C . MET A 1 989 ? 21.944 8.660 -32.672 1.00 96.12 989 MET A C 1
ATOM 7798 O O . MET A 1 989 ? 21.199 9.637 -32.684 1.00 96.12 989 MET A O 1
ATOM 7802 N N . ILE A 1 990 ? 22.466 8.148 -31.557 1.00 95.88 990 ILE A N 1
ATOM 7803 C CA . ILE A 1 990 ? 22.198 8.575 -30.178 1.00 95.88 990 ILE A CA 1
ATOM 7804 C C . ILE A 1 990 ? 23.467 9.258 -29.633 1.00 95.88 990 ILE A C 1
ATOM 7806 O O . ILE A 1 990 ? 24.084 8.820 -28.666 1.00 95.88 990 ILE A O 1
ATOM 7810 N N . ASP A 1 991 ? 23.901 10.320 -30.320 1.00 87.69 991 ASP A N 1
ATOM 7811 C CA . ASP A 1 991 ? 25.169 11.028 -30.067 1.00 87.69 991 ASP A CA 1
ATOM 7812 C C . ASP A 1 991 ? 25.059 12.168 -29.033 1.00 87.69 991 ASP A C 1
ATOM 7814 O O . ASP A 1 991 ? 26.022 12.904 -28.801 1.00 87.69 991 ASP A O 1
ATOM 7818 N N . GLY A 1 992 ? 23.870 12.350 -28.451 1.00 88.19 992 GLY A N 1
ATOM 7819 C CA . GLY A 1 992 ? 23.555 13.424 -27.509 1.00 88.19 992 GLY A CA 1
ATOM 7820 C C . GLY A 1 992 ? 23.404 14.818 -28.128 1.00 88.19 992 GLY A C 1
ATOM 7821 O O . GLY A 1 992 ? 23.238 15.779 -27.378 1.00 88.19 992 GLY A O 1
ATOM 7822 N N . LYS A 1 993 ? 23.458 14.954 -29.463 1.00 88.69 993 LYS A N 1
ATOM 7823 C CA . LYS A 1 993 ? 23.311 16.232 -30.189 1.00 88.69 993 LYS A CA 1
ATOM 7824 C C . LYS A 1 993 ? 22.079 16.227 -31.085 1.00 88.69 993 LYS A C 1
ATOM 7826 O O . LYS A 1 993 ? 21.340 17.210 -31.122 1.00 88.69 993 LYS A O 1
ATOM 7831 N N . PHE A 1 994 ? 21.843 15.128 -31.797 1.00 90.75 994 PHE A N 1
ATOM 7832 C CA . PHE A 1 994 ? 20.624 14.939 -32.576 1.00 90.75 994 PHE A CA 1
ATOM 7833 C C . PHE A 1 994 ? 19.510 14.361 -31.701 1.00 90.75 994 PHE A C 1
ATOM 7835 O O . PHE A 1 994 ? 19.705 13.381 -30.986 1.00 90.75 994 PHE A O 1
ATOM 7842 N N . LYS A 1 995 ? 18.311 14.948 -31.794 1.00 95.31 995 LYS A N 1
ATOM 7843 C CA . LYS A 1 995 ? 17.111 14.507 -31.068 1.00 95.31 995 LYS A CA 1
ATOM 7844 C C . LYS A 1 995 ? 16.487 13.265 -31.716 1.00 95.31 995 LYS A C 1
ATOM 7846 O O . LYS A 1 995 ? 15.376 13.316 -32.243 1.00 95.31 995 LYS A O 1
ATOM 7851 N N . ASN A 1 996 ? 17.220 12.160 -31.702 1.00 96.56 996 ASN A N 1
ATOM 7852 C CA . ASN A 1 996 ? 16.764 10.860 -32.180 1.00 96.56 996 ASN A CA 1
ATOM 7853 C C . ASN A 1 996 ? 16.479 9.947 -30.987 1.00 96.56 996 ASN A C 1
ATOM 7855 O O . ASN A 1 996 ? 17.175 10.007 -29.979 1.00 96.56 996 ASN A O 1
ATOM 7859 N N . VAL A 1 997 ? 15.499 9.060 -31.121 1.00 96.88 997 VAL A N 1
ATOM 7860 C CA . VAL A 1 997 ? 15.288 7.939 -30.198 1.00 96.88 997 VAL A CA 1
ATOM 7861 C C . VAL A 1 997 ? 15.087 6.668 -31.012 1.00 96.88 997 VAL A C 1
ATOM 7863 O O . VAL A 1 997 ? 14.282 6.645 -31.946 1.00 96.88 997 VAL A O 1
ATOM 7866 N N . LEU A 1 998 ? 15.833 5.615 -30.676 1.00 98.19 998 LEU A N 1
ATOM 7867 C CA . LEU A 1 998 ? 15.658 4.292 -31.274 1.00 98.19 998 LEU A CA 1
ATOM 7868 C C . LEU A 1 998 ? 14.608 3.515 -30.465 1.00 98.19 998 LEU A C 1
ATOM 7870 O O . LEU A 1 998 ? 14.621 3.546 -29.237 1.00 98.19 998 LEU A O 1
ATOM 7874 N N . LEU A 1 999 ? 13.695 2.831 -31.149 1.00 96.75 999 LEU A N 1
ATOM 7875 C CA . LEU A 1 999 ? 12.592 2.060 -30.575 1.00 96.75 999 LEU A CA 1
ATOM 7876 C C . LEU A 1 999 ? 12.681 0.586 -30.978 1.00 96.75 999 LEU A C 1
ATOM 7878 O O . LEU A 1 999 ? 13.187 0.241 -32.050 1.00 96.75 999 LEU A O 1
ATOM 7882 N N . VAL A 1 1000 ? 12.130 -0.267 -30.119 1.00 94.50 1000 VAL A N 1
ATOM 7883 C CA . VAL A 1 1000 ? 12.153 -1.733 -30.214 1.00 94.50 1000 VAL A CA 1
ATOM 7884 C C . VAL A 1 1000 ? 10.712 -2.260 -30.267 1.00 94.50 1000 VAL A C 1
ATOM 7886 O O . VAL A 1 1000 ? 9.813 -1.657 -29.675 1.00 94.50 1000 VAL A O 1
ATOM 7889 N N . ARG A 1 1001 ? 10.458 -3.356 -31.004 1.00 93.25 1001 ARG A N 1
ATOM 7890 C CA . ARG A 1 1001 ? 9.139 -4.015 -30.997 1.00 93.25 1001 ARG A CA 1
ATOM 7891 C C . ARG A 1 1001 ? 8.989 -4.931 -29.784 1.00 93.25 1001 ARG A C 1
ATOM 7893 O O . ARG A 1 1001 ? 9.838 -5.789 -29.549 1.00 93.25 1001 ARG A O 1
ATOM 7900 N N . ARG A 1 1002 ? 7.847 -4.787 -29.109 1.00 93.38 1002 ARG A N 1
ATOM 7901 C CA . ARG A 1 1002 ? 7.432 -5.582 -27.952 1.00 93.38 1002 ARG A CA 1
ATOM 7902 C C . ARG A 1 1002 ? 6.447 -6.674 -28.352 1.00 93.38 1002 ARG A C 1
ATOM 7904 O O . ARG A 1 1002 ? 5.501 -6.411 -29.100 1.00 93.38 1002 ARG A O 1
ATOM 7911 N N . PHE A 1 1003 ? 6.595 -7.857 -27.772 1.00 93.88 1003 PHE A N 1
ATOM 7912 C CA . PHE A 1 1003 ? 5.697 -8.991 -27.979 1.00 93.88 1003 PHE A CA 1
ATOM 7913 C C . PHE A 1 1003 ? 5.265 -9.636 -26.652 1.00 93.88 1003 PHE A C 1
ATOM 7915 O O . PHE A 1 1003 ? 5.895 -9.449 -25.614 1.00 93.88 1003 PHE A O 1
ATOM 7922 N N . GLU A 1 1004 ? 4.201 -10.434 -26.677 1.00 92.50 1004 GLU A N 1
ATOM 7923 C CA . GLU A 1 1004 ? 3.812 -11.339 -25.586 1.00 92.50 1004 GLU A CA 1
ATOM 7924 C C . GLU A 1 1004 ? 3.662 -12.771 -26.115 1.00 92.50 1004 GLU A C 1
ATOM 7926 O O . GLU A 1 1004 ? 3.204 -12.985 -27.240 1.00 92.50 1004 GLU A O 1
ATOM 7931 N N . ASN A 1 1005 ? 4.073 -13.762 -25.323 1.00 92.44 1005 ASN A N 1
ATOM 7932 C CA . ASN A 1 1005 ? 4.118 -15.161 -25.746 1.00 92.44 1005 ASN A CA 1
ATOM 7933 C C . ASN A 1 1005 ? 3.253 -16.066 -24.864 1.00 92.44 1005 ASN A C 1
ATOM 7935 O O . ASN A 1 1005 ? 3.202 -15.894 -23.650 1.00 92.44 1005 ASN A O 1
ATOM 7939 N N . ALA A 1 1006 ? 2.588 -17.060 -25.452 1.00 87.19 1006 ALA A N 1
ATOM 7940 C CA . ALA A 1 1006 ? 1.750 -17.996 -24.710 1.00 87.19 1006 ALA A CA 1
ATOM 7941 C C . ALA A 1 1006 ? 2.539 -18.745 -23.615 1.00 87.19 1006 ALA A C 1
ATOM 7943 O O . ALA A 1 1006 ? 3.620 -19.284 -23.875 1.00 87.19 1006 ALA A O 1
ATOM 7944 N N . ASN A 1 1007 ? 1.961 -18.822 -22.408 1.00 83.12 1007 ASN A N 1
ATOM 7945 C CA . ASN A 1 1007 ? 2.467 -19.658 -21.311 1.00 83.12 1007 ASN A CA 1
ATOM 7946 C C . ASN A 1 1007 ? 2.712 -21.100 -21.797 1.00 83.12 1007 ASN A C 1
ATOM 7948 O O . ASN A 1 1007 ? 1.978 -21.602 -22.647 1.00 83.12 1007 ASN A O 1
ATOM 7952 N N . GLU A 1 1008 ? 3.712 -21.771 -21.220 1.00 84.56 1008 GLU A N 1
ATOM 7953 C CA . GLU A 1 1008 ? 4.089 -23.161 -21.542 1.00 84.56 1008 GLU A CA 1
ATOM 7954 C C . GLU A 1 1008 ? 4.573 -23.386 -22.998 1.00 84.56 1008 GLU A C 1
ATOM 7956 O O . GLU A 1 1008 ? 4.711 -24.527 -23.438 1.00 84.56 1008 GLU A O 1
ATOM 7961 N N . THR A 1 1009 ? 4.901 -22.320 -23.744 1.00 87.94 1009 THR A N 1
ATOM 7962 C CA . THR A 1 1009 ? 5.507 -22.407 -25.089 1.00 87.94 1009 THR A CA 1
ATOM 7963 C C . THR A 1 1009 ? 6.924 -21.824 -25.134 1.00 87.94 1009 THR A C 1
ATOM 7965 O O . THR A 1 1009 ? 7.330 -21.067 -24.254 1.00 87.94 1009 THR A O 1
ATOM 7968 N N . VAL A 1 1010 ? 7.704 -22.187 -26.161 1.00 90.38 1010 VAL A N 1
ATOM 7969 C CA . VAL A 1 1010 ? 9.070 -21.670 -26.354 1.00 90.38 1010 VAL A CA 1
ATOM 7970 C C . VAL A 1 1010 ? 9.014 -20.175 -26.668 1.00 90.38 1010 VAL A C 1
ATOM 7972 O O . VAL A 1 1010 ? 8.435 -19.775 -27.674 1.00 90.38 1010 VAL A O 1
ATOM 7975 N N . ILE A 1 1011 ? 9.634 -19.366 -25.811 1.00 93.12 1011 ILE A N 1
ATOM 7976 C CA . ILE A 1 1011 ? 9.728 -17.912 -25.970 1.00 93.12 1011 ILE A CA 1
ATOM 7977 C C . ILE A 1 1011 ? 10.802 -17.612 -27.029 1.00 93.12 1011 ILE A C 1
ATOM 7979 O O . ILE A 1 1011 ? 11.946 -18.037 -26.840 1.00 93.12 1011 ILE A O 1
ATOM 7983 N N . PRO A 1 1012 ? 10.478 -16.907 -28.129 1.00 94.81 1012 PRO A N 1
ATOM 7984 C CA . PRO A 1 1012 ? 11.429 -16.684 -29.211 1.00 94.81 1012 PRO A CA 1
ATOM 7985 C C . PRO A 1 1012 ? 12.593 -15.789 -28.770 1.00 94.81 1012 PRO A C 1
ATOM 7987 O O . PRO A 1 1012 ? 12.391 -14.752 -28.139 1.00 94.81 1012 PRO A O 1
ATOM 7990 N N . ARG A 1 1013 ? 13.823 -16.183 -29.118 1.00 93.69 1013 ARG A N 1
ATOM 7991 C CA . ARG A 1 1013 ? 15.058 -15.429 -28.817 1.00 93.69 1013 ARG A CA 1
ATOM 7992 C C . ARG A 1 1013 ? 15.751 -14.855 -30.054 1.00 93.69 1013 ARG A C 1
ATOM 7994 O O . ARG A 1 1013 ? 16.562 -13.943 -29.912 1.00 93.69 1013 ARG A O 1
ATOM 8001 N N . ASP A 1 1014 ? 15.407 -15.323 -31.250 1.00 93.00 1014 ASP A N 1
ATOM 8002 C CA . ASP A 1 1014 ? 15.865 -14.765 -32.526 1.00 93.00 1014 ASP A CA 1
ATOM 8003 C C . ASP A 1 1014 ? 14.691 -14.473 -33.479 1.00 93.00 1014 ASP A C 1
ATOM 8005 O O . ASP A 1 1014 ? 13.546 -14.853 -33.225 1.00 93.00 1014 ASP A O 1
ATOM 8009 N N . PHE A 1 1015 ? 14.971 -13.757 -34.570 1.00 91.81 1015 PHE A N 1
ATOM 8010 C CA . PHE A 1 1015 ? 13.954 -13.317 -35.525 1.00 91.81 1015 PHE A CA 1
ATOM 8011 C C . PHE A 1 1015 ? 13.276 -14.470 -36.291 1.00 91.81 1015 PHE A C 1
ATOM 8013 O O . PHE A 1 1015 ? 12.092 -14.366 -36.610 1.00 91.81 1015 PHE A O 1
ATOM 8020 N N . GLY A 1 1016 ? 13.983 -15.574 -36.554 1.00 91.62 1016 GLY A N 1
ATOM 8021 C CA . GLY A 1 1016 ? 13.399 -16.769 -37.164 1.00 91.62 1016 GLY A CA 1
ATOM 8022 C C . GLY A 1 1016 ? 12.393 -17.419 -36.219 1.00 91.62 1016 GLY A C 1
ATOM 8023 O O . GLY A 1 1016 ? 11.230 -17.585 -36.581 1.00 91.62 1016 GLY A O 1
ATOM 8024 N N . GLN A 1 1017 ? 12.799 -17.651 -34.966 1.00 94.62 1017 GLN A N 1
ATOM 8025 C CA . GLN A 1 1017 ? 11.901 -18.144 -33.915 1.00 94.62 1017 GLN A CA 1
ATOM 8026 C C . GLN A 1 1017 ? 10.680 -17.233 -33.730 1.00 94.62 1017 GLN A C 1
ATOM 8028 O O . GLN A 1 1017 ? 9.564 -17.728 -33.588 1.00 94.62 1017 GLN A O 1
ATOM 8033 N N . LEU A 1 1018 ? 10.867 -15.906 -33.742 1.00 94.94 1018 LEU A N 1
ATOM 8034 C CA . LEU A 1 1018 ? 9.771 -14.941 -33.623 1.00 94.94 1018 LEU A CA 1
ATOM 8035 C C . LEU A 1 1018 ? 8.794 -15.056 -34.799 1.00 94.94 1018 LEU A C 1
ATOM 8037 O O . LEU A 1 1018 ? 7.588 -15.148 -34.578 1.00 94.94 1018 LEU A O 1
ATOM 8041 N N . LYS A 1 1019 ? 9.303 -15.084 -36.036 1.00 92.88 1019 LYS A N 1
ATOM 8042 C CA . LYS A 1 1019 ? 8.494 -15.222 -37.253 1.00 92.88 1019 LYS A CA 1
ATOM 8043 C C . LYS A 1 1019 ? 7.684 -16.520 -37.242 1.00 92.88 1019 LYS A C 1
ATOM 8045 O O . LYS A 1 1019 ? 6.474 -16.479 -37.459 1.00 92.88 1019 LYS A O 1
ATOM 8050 N N . ASP A 1 1020 ? 8.320 -17.642 -36.913 1.00 93.62 1020 ASP A N 1
ATOM 8051 C CA . ASP A 1 1020 ? 7.652 -18.940 -36.801 1.00 93.62 1020 ASP A CA 1
ATOM 8052 C C . ASP A 1 1020 ? 6.597 -18.932 -35.684 1.00 93.62 1020 ASP A C 1
ATOM 8054 O O . ASP A 1 1020 ? 5.495 -19.455 -35.857 1.00 93.62 1020 ASP A O 1
ATOM 8058 N N . SER A 1 1021 ? 6.893 -18.311 -34.540 1.00 94.56 1021 SER A N 1
ATOM 8059 C CA . SER A 1 1021 ? 5.986 -18.249 -33.389 1.00 94.56 1021 SER A CA 1
ATOM 8060 C C . SER A 1 1021 ? 4.772 -17.335 -33.623 1.00 94.56 1021 SER A C 1
ATOM 8062 O O . SER A 1 1021 ? 3.664 -17.669 -33.191 1.00 94.56 1021 SER A O 1
ATOM 8064 N N . LEU A 1 1022 ? 4.944 -16.239 -34.373 1.00 92.44 1022 LEU A N 1
ATOM 8065 C CA . LEU A 1 1022 ? 3.858 -15.392 -34.884 1.00 92.44 1022 LEU A CA 1
ATOM 8066 C C . LEU A 1 1022 ? 2.973 -16.172 -35.871 1.00 92.44 1022 LEU A C 1
ATOM 8068 O O . LEU A 1 1022 ? 1.762 -16.255 -35.676 1.00 92.44 1022 LEU A O 1
ATOM 8072 N N . MET A 1 1023 ? 3.567 -16.825 -36.880 1.00 91.62 1023 MET A N 1
ATOM 8073 C CA . MET A 1 1023 ? 2.829 -17.643 -37.861 1.00 91.62 1023 MET A CA 1
ATOM 8074 C C . MET A 1 1023 ? 2.047 -18.796 -37.210 1.00 91.62 1023 MET A C 1
ATOM 8076 O O . MET A 1 1023 ? 0.965 -19.159 -37.665 1.00 91.62 1023 MET A O 1
ATOM 8080 N N . ASN A 1 1024 ? 2.563 -19.349 -36.109 1.00 92.56 1024 ASN A N 1
ATOM 8081 C CA . ASN A 1 1024 ? 1.904 -20.394 -35.326 1.00 92.56 1024 ASN A CA 1
ATOM 8082 C C . ASN A 1 1024 ? 0.903 -19.865 -34.271 1.00 92.56 1024 ASN A C 1
ATOM 8084 O O . ASN A 1 1024 ? 0.386 -20.673 -33.500 1.00 92.56 1024 ASN A O 1
ATOM 8088 N N . ASN A 1 1025 ? 0.620 -18.556 -34.214 1.00 91.00 1025 ASN A N 1
ATOM 8089 C CA . ASN A 1 1025 ? -0.270 -17.925 -33.223 1.00 91.00 1025 ASN A CA 1
ATOM 8090 C C . ASN A 1 1025 ? 0.101 -18.248 -31.754 1.00 91.00 1025 ASN A C 1
ATOM 8092 O O . ASN A 1 1025 ? -0.768 -18.476 -30.909 1.00 91.00 1025 ASN A O 1
ATOM 8096 N N . LYS A 1 1026 ? 1.405 -18.297 -31.451 1.00 90.69 1026 LYS A N 1
ATOM 8097 C CA . LYS A 1 1026 ? 1.956 -18.506 -30.096 1.00 90.69 1026 LYS A CA 1
ATOM 8098 C C . LYS A 1 1026 ? 2.458 -17.198 -29.485 1.00 90.69 1026 LYS A C 1
ATOM 8100 O O . LYS A 1 1026 ? 2.228 -16.948 -28.303 1.00 90.69 1026 LYS A O 1
ATOM 8105 N N . THR A 1 1027 ? 3.098 -16.364 -30.302 1.00 91.94 1027 THR A N 1
ATOM 8106 C CA . THR A 1 1027 ? 3.506 -14.994 -29.965 1.00 91.94 1027 THR A CA 1
ATOM 8107 C C . THR A 1 1027 ? 2.564 -13.991 -30.632 1.00 91.94 1027 THR A C 1
ATOM 8109 O O . THR A 1 1027 ? 2.061 -14.250 -31.723 1.00 91.94 1027 THR A O 1
ATOM 8112 N N . PHE A 1 1028 ? 2.339 -12.848 -29.987 1.00 90.50 1028 PHE A N 1
ATOM 8113 C CA . PHE A 1 1028 ? 1.499 -11.743 -30.459 1.00 90.50 1028 PHE A CA 1
ATOM 8114 C C . PHE A 1 1028 ? 2.184 -10.400 -30.164 1.00 90.50 1028 PHE A C 1
ATOM 8116 O O . PHE A 1 1028 ? 3.078 -10.344 -29.319 1.00 90.50 1028 PHE A O 1
ATOM 8123 N N . GLU A 1 1029 ? 1.781 -9.310 -30.827 1.00 89.12 1029 GLU A N 1
ATOM 8124 C CA . GLU A 1 1029 ? 2.196 -7.962 -30.399 1.00 89.12 1029 GLU A CA 1
ATOM 8125 C C . GLU A 1 1029 ? 1.745 -7.700 -28.950 1.00 89.12 1029 GLU A C 1
ATOM 8127 O O . GLU A 1 1029 ? 0.707 -8.197 -28.510 1.00 89.12 1029 GLU A O 1
ATOM 8132 N N . PHE A 1 1030 ? 2.547 -6.950 -28.193 1.00 83.00 1030 PHE A N 1
ATOM 8133 C CA . PHE A 1 1030 ? 2.368 -6.796 -26.748 1.00 83.00 1030 PHE A CA 1
ATOM 8134 C C . PHE A 1 1030 ? 0.978 -6.245 -26.370 1.00 83.00 1030 PHE A C 1
ATOM 8136 O O . PHE A 1 1030 ? 0.511 -5.241 -26.915 1.00 83.00 1030 PHE A O 1
ATOM 8143 N N . HIS A 1 1031 ? 0.316 -6.928 -25.433 1.00 72.75 1031 HIS A N 1
ATOM 8144 C CA . HIS A 1 1031 ? -1.051 -6.670 -24.967 1.00 72.75 1031 HIS A CA 1
ATOM 8145 C C . HIS A 1 1031 ? -2.138 -6.666 -26.060 1.00 72.75 1031 HIS A C 1
ATOM 8147 O O . HIS A 1 1031 ? -3.114 -5.915 -25.947 1.00 72.75 1031 HIS A O 1
ATOM 8153 N N . HIS A 1 1032 ? -2.038 -7.527 -27.083 1.00 71.88 1032 HIS A N 1
ATOM 8154 C CA . HIS A 1 1032 ? -2.986 -7.593 -28.211 1.00 71.88 1032 HIS A CA 1
ATOM 8155 C C . HIS A 1 1032 ? -4.463 -7.760 -27.804 1.00 71.88 1032 HIS A C 1
ATOM 8157 O O . HIS A 1 1032 ? -5.354 -7.370 -28.558 1.00 71.88 1032 HIS A O 1
ATOM 8163 N N . LYS A 1 1033 ? -4.736 -8.330 -26.622 1.00 67.62 1033 LYS A N 1
ATOM 8164 C CA . LYS A 1 1033 ? -6.092 -8.515 -26.068 1.00 67.62 1033 LYS A CA 1
ATOM 8165 C C . LYS A 1 1033 ? -6.482 -7.521 -24.971 1.00 67.62 1033 LYS A C 1
ATOM 8167 O O . LYS A 1 1033 ? -7.636 -7.542 -24.555 1.00 67.62 1033 LYS A O 1
ATOM 8172 N N . PHE A 1 1034 ? -5.561 -6.672 -24.513 1.00 58.94 1034 PHE A N 1
ATOM 8173 C CA . PHE A 1 1034 ? -5.777 -5.810 -23.347 1.00 58.94 1034 PHE A CA 1
ATOM 8174 C C . PHE A 1 1034 ? -5.618 -4.314 -23.653 1.00 58.94 1034 PHE A C 1
ATOM 8176 O O . PHE A 1 1034 ? -6.574 -3.556 -23.522 1.00 58.94 1034 PHE A O 1
ATOM 8183 N N . TYR A 1 1035 ? -4.435 -3.884 -24.106 1.00 67.94 1035 TYR A N 1
ATOM 8184 C CA . TYR A 1 1035 ? -4.127 -2.471 -24.372 1.00 67.94 1035 TYR A CA 1
ATOM 8185 C C . TYR A 1 1035 ? -3.341 -2.278 -25.678 1.00 67.94 1035 TYR A C 1
ATOM 8187 O O . TYR A 1 1035 ? -2.428 -1.459 -25.790 1.00 67.94 1035 TYR A O 1
ATOM 8195 N N . PHE A 1 1036 ? -3.731 -3.032 -26.708 1.00 68.88 1036 PHE A N 1
ATOM 8196 C CA . PHE A 1 1036 ? -3.090 -3.028 -28.025 1.00 68.88 1036 PHE A CA 1
ATOM 8197 C C . PHE A 1 1036 ? -2.877 -1.614 -28.590 1.00 68.88 1036 PHE A C 1
ATOM 8199 O O . PHE A 1 1036 ? -1.803 -1.308 -29.096 1.00 68.88 1036 PHE A O 1
ATOM 8206 N N . GLY A 1 1037 ? -3.859 -0.716 -28.440 1.00 72.19 1037 GLY A N 1
ATOM 8207 C CA . GLY A 1 1037 ? -3.775 0.657 -28.951 1.00 72.19 1037 GLY A CA 1
ATOM 8208 C C . GLY A 1 1037 ? -2.611 1.489 -28.394 1.00 72.19 1037 GLY A C 1
ATOM 8209 O O . GLY A 1 1037 ? -2.140 2.384 -29.092 1.00 72.19 1037 GLY A O 1
ATOM 8210 N N . GLY A 1 1038 ? -2.126 1.206 -27.179 1.00 77.38 1038 GLY A N 1
ATOM 8211 C CA . GLY A 1 1038 ? -0.986 1.910 -26.583 1.00 77.38 1038 GLY A CA 1
ATOM 8212 C C . GLY A 1 1038 ? 0.381 1.353 -26.981 1.00 77.38 1038 GLY A C 1
ATOM 8213 O O . GLY A 1 1038 ? 1.338 2.115 -27.078 1.00 77.38 1038 GLY A O 1
ATOM 8214 N N . HIS A 1 1039 ? 0.488 0.051 -27.259 1.00 81.69 1039 HIS A N 1
ATOM 8215 C CA . HIS A 1 1039 ? 1.773 -0.592 -27.577 1.00 81.69 1039 HIS A CA 1
ATOM 8216 C C . HIS A 1 1039 ? 1.966 -0.918 -29.066 1.00 81.69 1039 HIS A C 1
ATOM 8218 O O . HIS A 1 1039 ? 3.084 -1.233 -29.475 1.00 81.69 1039 HIS A O 1
ATOM 8224 N N . LYS A 1 1040 ? 0.911 -0.826 -29.887 1.00 83.88 1040 LYS A N 1
ATOM 8225 C CA . LYS A 1 1040 ? 0.979 -1.043 -31.338 1.00 83.88 1040 LYS A CA 1
ATOM 8226 C C . LYS A 1 1040 ? 2.040 -0.143 -31.979 1.00 83.88 1040 LYS A C 1
ATOM 8228 O O . LYS A 1 1040 ? 2.129 1.055 -31.705 1.00 83.88 1040 LYS A O 1
ATOM 8233 N N . ILE A 1 1041 ? 2.789 -0.720 -32.915 1.00 87.81 1041 ILE A N 1
ATOM 8234 C CA . ILE A 1 1041 ? 3.610 0.018 -33.875 1.00 87.81 1041 ILE A CA 1
ATOM 8235 C C . ILE A 1 1041 ? 3.169 -0.434 -35.269 1.00 87.81 1041 ILE A C 1
ATOM 8237 O O . ILE A 1 1041 ? 3.132 -1.626 -35.562 1.00 87.81 1041 ILE A O 1
ATOM 8241 N N . GLU A 1 1042 ? 2.789 0.497 -36.139 1.00 87.56 1042 GLU A N 1
ATOM 8242 C CA . GLU A 1 1042 ? 2.205 0.159 -37.441 1.00 87.56 1042 GLU A CA 1
ATOM 8243 C C . GLU A 1 1042 ? 3.174 -0.595 -38.360 1.00 87.56 1042 GLU A C 1
ATOM 8245 O O . GLU A 1 1042 ? 4.389 -0.596 -38.155 1.00 87.56 1042 GLU A O 1
ATOM 8250 N N . ASN A 1 1043 ? 2.617 -1.244 -39.385 1.00 89.94 1043 ASN A N 1
ATOM 8251 C CA . ASN A 1 1043 ? 3.361 -1.957 -40.424 1.00 89.94 1043 ASN A CA 1
ATOM 8252 C C . ASN A 1 1043 ? 4.270 -3.074 -39.864 1.00 89.94 1043 ASN A C 1
ATOM 8254 O O . ASN A 1 1043 ? 5.475 -3.114 -40.128 1.00 89.94 1043 ASN A O 1
ATOM 8258 N N . LEU A 1 1044 ? 3.686 -3.997 -39.085 1.00 91.62 1044 LEU A N 1
ATOM 8259 C CA . LEU A 1 1044 ? 4.375 -5.203 -38.608 1.00 91.62 1044 LEU A CA 1
ATOM 8260 C C . LEU A 1 1044 ? 4.910 -6.041 -39.779 1.00 91.62 1044 LEU A C 1
ATOM 8262 O O . LEU A 1 1044 ? 6.082 -6.404 -39.767 1.00 91.62 1044 LEU A O 1
ATOM 8266 N N . ASP A 1 1045 ? 4.107 -6.264 -40.823 1.00 91.19 1045 ASP A N 1
ATOM 8267 C CA . ASP A 1 1045 ? 4.527 -7.037 -42.002 1.00 91.19 1045 ASP A CA 1
ATOM 8268 C C . ASP A 1 1045 ? 5.709 -6.392 -42.733 1.00 91.19 1045 ASP A C 1
ATOM 8270 O O . ASP A 1 1045 ? 6.618 -7.088 -43.176 1.00 91.19 1045 ASP A O 1
ATOM 8274 N N . TYR A 1 1046 ? 5.751 -5.057 -42.808 1.00 92.69 1046 TYR A N 1
ATOM 8275 C CA . TYR A 1 1046 ? 6.911 -4.329 -43.327 1.00 92.69 1046 TYR A CA 1
ATOM 8276 C C . TYR A 1 1046 ? 8.145 -4.576 -42.452 1.00 92.69 1046 TYR A C 1
ATOM 8278 O O . TYR A 1 1046 ? 9.193 -4.946 -42.965 1.00 92.69 1046 TYR A O 1
ATOM 8286 N N . TRP A 1 1047 ? 8.018 -4.458 -41.125 1.00 94.62 1047 TRP A N 1
ATOM 8287 C CA . TRP A 1 1047 ? 9.124 -4.726 -40.200 1.00 94.62 1047 TRP A CA 1
ATOM 8288 C C . TRP A 1 1047 ? 9.654 -6.165 -40.313 1.00 94.62 1047 TRP A C 1
ATOM 8290 O O . TRP A 1 1047 ? 10.869 -6.359 -40.324 1.00 94.62 1047 TRP A O 1
ATOM 8300 N N . ILE A 1 1048 ? 8.770 -7.160 -40.461 1.00 93.56 1048 ILE A N 1
ATOM 8301 C CA . ILE A 1 1048 ? 9.142 -8.563 -40.713 1.00 93.56 1048 ILE A CA 1
ATOM 8302 C C . ILE A 1 1048 ? 9.841 -8.692 -42.075 1.00 93.56 1048 ILE A C 1
ATOM 8304 O O . ILE A 1 1048 ? 10.892 -9.325 -42.171 1.00 93.56 1048 ILE A O 1
ATOM 8308 N N . ASN A 1 1049 ? 9.295 -8.085 -43.129 1.00 91.81 1049 ASN A N 1
ATOM 8309 C CA . ASN A 1 1049 ? 9.832 -8.211 -44.483 1.00 91.81 1049 ASN A CA 1
ATOM 8310 C C . ASN A 1 1049 ? 11.193 -7.519 -44.650 1.00 91.81 1049 ASN A C 1
ATOM 8312 O O . ASN A 1 1049 ? 12.094 -8.135 -45.209 1.00 91.81 1049 ASN A O 1
ATOM 8316 N N . GLU A 1 1050 ? 11.391 -6.301 -44.136 1.00 91.12 1050 GLU A N 1
ATOM 8317 C CA . GLU A 1 1050 ? 12.700 -5.629 -44.169 1.00 91.12 1050 GLU A CA 1
ATOM 8318 C C . GLU A 1 1050 ? 13.737 -6.365 -43.309 1.00 91.12 1050 GLU A C 1
ATOM 8320 O O . GLU A 1 1050 ? 14.848 -6.620 -43.772 1.00 91.12 1050 GLU A O 1
ATOM 8325 N N . THR A 1 1051 ? 13.361 -6.804 -42.100 1.00 91.75 1051 THR A N 1
ATOM 8326 C CA . THR A 1 1051 ? 14.236 -7.632 -41.248 1.00 91.75 1051 THR A CA 1
ATOM 8327 C C . THR A 1 1051 ? 14.628 -8.947 -41.940 1.00 91.75 1051 THR A C 1
ATOM 8329 O O . THR A 1 1051 ? 15.732 -9.439 -41.743 1.00 91.75 1051 THR A O 1
ATOM 8332 N N . GLY A 1 1052 ? 13.770 -9.501 -42.802 1.00 89.00 1052 GLY A N 1
ATOM 8333 C CA . GLY A 1 1052 ? 14.061 -10.709 -43.576 1.00 89.00 1052 GLY A CA 1
ATOM 8334 C C . GLY A 1 1052 ? 14.975 -10.531 -44.799 1.00 89.00 1052 GLY A C 1
ATOM 8335 O O . GLY A 1 1052 ? 15.354 -11.541 -45.391 1.00 89.00 1052 GLY A O 1
ATOM 8336 N N . LYS A 1 1053 ? 15.322 -9.300 -45.211 1.00 89.69 1053 LYS A N 1
ATOM 8337 C CA . LYS A 1 1053 ? 16.164 -9.041 -46.406 1.00 89.69 1053 LYS A CA 1
ATOM 8338 C C . LYS A 1 1053 ? 17.665 -9.002 -46.123 1.00 89.69 1053 LYS A C 1
ATOM 8340 O O . LYS A 1 1053 ? 18.460 -9.139 -47.050 1.00 89.69 1053 LYS A O 1
ATOM 8345 N N . SER A 1 1054 ? 18.045 -8.747 -44.876 1.00 87.31 1054 SER A N 1
ATOM 8346 C CA . SER A 1 1054 ? 19.409 -8.417 -44.465 1.00 87.31 1054 SER A CA 1
ATOM 8347 C C . SER A 1 1054 ? 19.813 -9.258 -43.251 1.00 87.31 1054 SER A C 1
ATOM 8349 O O . SER A 1 1054 ? 19.002 -9.978 -42.679 1.00 87.31 1054 SER A O 1
ATOM 8351 N N . SER A 1 1055 ? 21.082 -9.173 -42.865 1.00 82.81 1055 SER A N 1
ATOM 8352 C CA . SER A 1 1055 ? 21.565 -9.578 -41.535 1.00 82.81 1055 SER A CA 1
ATOM 8353 C C . SER A 1 1055 ? 22.143 -8.399 -40.746 1.00 82.81 1055 SER A C 1
ATOM 8355 O O . SER A 1 1055 ? 22.624 -8.570 -39.625 1.00 82.81 1055 SER A O 1
ATOM 8357 N N . GLN A 1 1056 ? 22.132 -7.203 -41.344 1.00 87.44 1056 GLN A N 1
ATOM 8358 C CA . GLN A 1 1056 ? 22.591 -5.962 -40.734 1.00 87.44 1056 GLN A CA 1
ATOM 8359 C C . GLN A 1 1056 ? 21.425 -5.262 -40.045 1.00 87.44 1056 GLN A C 1
ATOM 8361 O O . GLN A 1 1056 ? 20.321 -5.198 -40.586 1.00 87.44 1056 GLN A O 1
ATOM 8366 N N . ILE A 1 1057 ? 21.680 -4.698 -38.865 1.00 92.00 1057 ILE A N 1
ATOM 8367 C CA . ILE A 1 1057 ? 20.674 -3.891 -38.185 1.00 92.00 1057 ILE A CA 1
ATOM 8368 C C . ILE A 1 1057 ? 20.489 -2.552 -38.905 1.00 92.00 1057 ILE A C 1
ATOM 8370 O O . ILE A 1 1057 ? 21.448 -1.872 -39.273 1.00 92.00 1057 ILE A O 1
ATOM 8374 N N . GLU A 1 1058 ? 19.235 -2.166 -39.081 1.00 92.88 1058 GLU A N 1
ATOM 8375 C CA . GLU A 1 1058 ? 18.822 -0.954 -39.778 1.00 92.88 1058 GLU A CA 1
ATOM 8376 C C . GLU A 1 1058 ? 17.770 -0.224 -38.938 1.00 92.88 1058 GLU A C 1
ATOM 8378 O O . GLU A 1 1058 ? 17.189 -0.796 -38.012 1.00 92.88 1058 GLU A O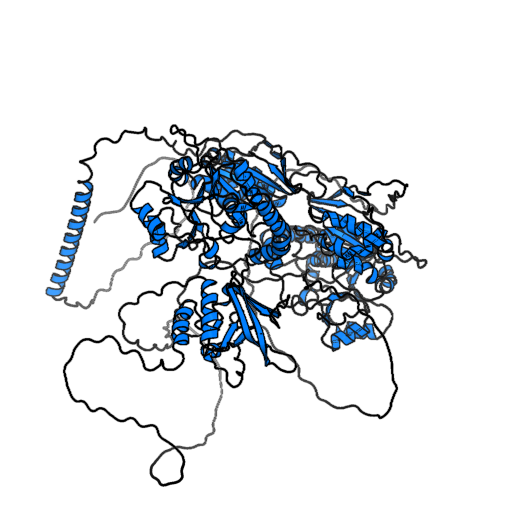 1
ATOM 8383 N N . SER A 1 1059 ? 17.524 1.050 -39.245 1.00 95.19 1059 SER A N 1
ATOM 8384 C CA . SER A 1 1059 ? 16.379 1.766 -38.688 1.00 95.19 1059 SER A CA 1
ATOM 8385 C C . SER A 1 1059 ? 15.791 2.763 -39.675 1.00 95.19 1059 SER A C 1
ATOM 8387 O O . SER A 1 1059 ? 16.488 3.291 -40.544 1.00 95.19 1059 SER A O 1
ATOM 8389 N N . TRP A 1 1060 ? 14.504 3.046 -39.508 1.00 95.44 1060 TRP A N 1
ATOM 8390 C CA . TRP A 1 1060 ? 13.762 4.029 -40.293 1.00 95.44 1060 TRP A CA 1
ATOM 8391 C C . TRP A 1 1060 ? 12.900 4.898 -39.371 1.00 95.44 1060 TRP A C 1
ATOM 8393 O O . TRP A 1 1060 ? 12.457 4.418 -38.323 1.00 95.44 1060 TRP A O 1
ATOM 8403 N N . PRO A 1 1061 ? 12.666 6.176 -39.719 1.00 96.12 1061 PRO A N 1
ATOM 8404 C CA . PRO A 1 1061 ? 11.809 7.043 -38.924 1.00 96.12 1061 PRO A CA 1
ATOM 8405 C C . PRO A 1 1061 ? 10.361 6.538 -38.939 1.00 96.12 1061 PRO A C 1
ATOM 8407 O O . PRO A 1 1061 ? 9.863 6.078 -39.968 1.00 96.12 1061 PRO A O 1
ATOM 8410 N N . ILE A 1 1062 ? 9.674 6.662 -37.805 1.00 95.38 1062 ILE A N 1
ATOM 8411 C CA . ILE A 1 1062 ? 8.235 6.422 -37.667 1.00 95.38 1062 ILE A CA 1
ATOM 8412 C C . ILE A 1 1062 ? 7.556 7.623 -37.001 1.00 95.38 1062 ILE A C 1
ATOM 8414 O O . ILE A 1 1062 ? 8.185 8.403 -36.282 1.00 95.38 1062 ILE A O 1
ATOM 8418 N N . ALA A 1 1063 ? 6.259 7.790 -37.256 1.00 93.06 1063 ALA A N 1
ATOM 8419 C CA . ALA A 1 1063 ? 5.473 8.836 -36.620 1.00 93.06 1063 ALA A CA 1
ATOM 8420 C C . ALA A 1 1063 ? 5.243 8.531 -35.130 1.00 93.06 1063 ALA A C 1
ATOM 8422 O O . ALA A 1 1063 ? 5.057 7.380 -34.736 1.00 93.06 1063 ALA A O 1
ATOM 8423 N N . TYR A 1 1064 ? 5.198 9.585 -34.317 1.00 93.69 1064 TYR A N 1
ATOM 8424 C CA . TYR A 1 1064 ? 4.569 9.525 -33.000 1.00 93.69 1064 TYR A CA 1
ATOM 8425 C C . TYR A 1 1064 ? 3.053 9.356 -33.171 1.00 93.69 1064 TYR A C 1
ATOM 8427 O O . TYR A 1 1064 ? 2.469 10.000 -34.044 1.00 93.69 1064 TYR A O 1
ATOM 8435 N N . MET A 1 1065 ? 2.430 8.516 -32.340 1.00 90.50 1065 MET A N 1
ATOM 8436 C CA . MET A 1 1065 ? 1.016 8.160 -32.492 1.00 90.50 1065 MET A CA 1
ATOM 8437 C C . MET A 1 1065 ? 0.065 9.025 -31.652 1.00 90.50 1065 MET A C 1
ATOM 8439 O O . MET A 1 1065 ? -0.713 9.794 -32.212 1.00 90.50 1065 MET A O 1
ATOM 8443 N N . HIS A 1 1066 ? 0.083 8.884 -30.321 1.00 90.44 1066 HIS A N 1
ATOM 8444 C CA . HIS A 1 1066 ? -0.882 9.535 -29.420 1.00 90.44 1066 HIS A CA 1
ATOM 8445 C C . HIS A 1 1066 ? -0.380 9.587 -27.957 1.00 90.44 1066 HIS A C 1
ATOM 8447 O O . HIS A 1 1066 ? 0.554 8.858 -27.616 1.00 90.44 1066 HIS A O 1
ATOM 8453 N N . PRO A 1 1067 ? -0.994 10.399 -27.067 1.00 88.00 1067 PRO A N 1
ATOM 8454 C CA . PRO A 1 1067 ? -0.587 10.565 -25.659 1.00 88.00 1067 PRO A CA 1
ATOM 8455 C C . PRO A 1 1067 ? -0.663 9.326 -24.749 1.00 88.00 1067 PRO A C 1
ATOM 8457 O O . PRO A 1 1067 ? -0.336 9.435 -23.564 1.00 88.00 1067 PRO A O 1
ATOM 8460 N N . GLY A 1 1068 ? -1.132 8.181 -25.251 1.00 86.44 1068 GLY A N 1
ATOM 8461 C CA . GLY A 1 1068 ? -1.105 6.874 -24.586 1.00 86.44 1068 GLY A CA 1
ATOM 8462 C C . GLY A 1 1068 ? -0.122 5.876 -25.219 1.00 86.44 1068 GLY A C 1
ATOM 8463 O O . GLY A 1 1068 ? -0.173 4.687 -24.908 1.00 86.44 1068 GLY A O 1
ATOM 8464 N N . TRP A 1 1069 ? 0.745 6.316 -26.132 1.00 90.62 1069 TRP A N 1
ATOM 8465 C CA . TRP A 1 1069 ? 1.704 5.443 -26.810 1.00 90.62 1069 TRP A CA 1
ATOM 8466 C C . TRP A 1 1069 ? 2.891 5.091 -25.898 1.00 90.62 1069 TRP A C 1
ATOM 8468 O O . TRP A 1 1069 ? 3.509 5.974 -25.302 1.00 90.62 1069 TRP A O 1
ATOM 8478 N N . GLU A 1 1070 ? 3.204 3.798 -25.776 1.00 88.25 1070 GLU A N 1
ATOM 8479 C CA . GLU A 1 1070 ? 4.170 3.265 -24.803 1.00 88.25 1070 GLU A CA 1
ATOM 8480 C C . GLU A 1 1070 ? 5.126 2.186 -25.385 1.00 88.25 1070 GLU A C 1
ATOM 8482 O O . GLU A 1 1070 ? 5.148 1.040 -24.915 1.00 88.25 1070 GLU A O 1
ATOM 8487 N N . PRO A 1 1071 ? 5.926 2.518 -26.422 1.00 91.88 1071 PRO A N 1
ATOM 8488 C CA . PRO A 1 1071 ? 7.093 1.733 -26.832 1.00 91.88 1071 PRO A CA 1
ATOM 8489 C C . PRO A 1 1071 ? 8.258 1.877 -25.833 1.00 91.88 1071 PRO A C 1
ATOM 8491 O O . PRO A 1 1071 ? 8.315 2.836 -25.062 1.00 91.88 1071 PRO A O 1
ATOM 8494 N N . GLN A 1 1072 ? 9.227 0.956 -25.876 1.00 90.94 1072 GLN A N 1
ATOM 8495 C CA . GLN A 1 1072 ? 10.455 1.043 -25.073 1.00 90.94 1072 GLN A CA 1
ATOM 8496 C C . GLN A 1 1072 ? 11.579 1.774 -25.839 1.00 90.94 1072 GLN A C 1
ATOM 8498 O O . GLN A 1 1072 ? 11.887 1.382 -26.972 1.00 90.94 1072 GLN A O 1
ATOM 8503 N N . PRO A 1 1073 ? 12.189 2.832 -25.263 1.00 96.19 1073 PRO A N 1
ATOM 8504 C CA . PRO A 1 1073 ? 13.166 3.663 -25.957 1.00 96.19 1073 PRO A CA 1
ATOM 8505 C C . PRO A 1 1073 ? 14.629 3.341 -25.612 1.00 96.19 1073 PRO A C 1
ATOM 8507 O O . PRO A 1 1073 ? 14.976 2.992 -24.481 1.00 96.19 1073 PRO A O 1
ATOM 8510 N N . ILE A 1 1074 ? 15.509 3.552 -26.591 1.00 98.12 1074 ILE A N 1
ATOM 8511 C CA . ILE A 1 1074 ? 16.964 3.628 -26.434 1.00 98.12 1074 ILE A CA 1
ATOM 8512 C C . ILE A 1 1074 ? 17.378 5.095 -26.600 1.00 98.12 1074 ILE A C 1
ATOM 8514 O O . ILE A 1 1074 ? 17.126 5.703 -27.643 1.00 98.12 1074 ILE A O 1
ATOM 8518 N N . LEU A 1 1075 ? 17.994 5.650 -25.556 1.00 97.06 1075 LEU A N 1
ATOM 8519 C CA . LEU A 1 1075 ? 18.212 7.086 -25.348 1.00 97.06 1075 LEU A CA 1
ATOM 8520 C C . LEU A 1 1075 ? 19.646 7.395 -24.917 1.00 97.06 1075 LEU A C 1
ATOM 8522 O O . LEU A 1 1075 ? 20.348 6.538 -24.381 1.00 97.06 1075 LEU A O 1
ATOM 8526 N N . HIS A 1 1076 ? 20.059 8.645 -25.087 1.00 97.75 1076 HIS A N 1
ATOM 8527 C CA . HIS A 1 1076 ? 21.276 9.183 -24.498 1.00 97.75 1076 HIS A CA 1
ATOM 8528 C C . HIS A 1 1076 ? 21.073 9.484 -22.998 1.00 97.75 1076 HIS A C 1
ATOM 8530 O O . HIS A 1 1076 ? 19.957 9.733 -22.528 1.00 97.75 1076 HIS A O 1
ATOM 8536 N N . ARG A 1 1077 ? 22.161 9.540 -22.218 1.00 96.19 1077 ARG A N 1
ATOM 8537 C CA . ARG A 1 1077 ? 22.141 9.951 -20.798 1.00 96.19 1077 ARG A CA 1
ATOM 8538 C C . ARG A 1 1077 ? 21.475 11.315 -20.592 1.00 96.19 1077 ARG A C 1
ATOM 8540 O O . ARG A 1 1077 ? 20.808 11.517 -19.581 1.00 96.19 1077 ARG A O 1
ATOM 8547 N N . ASN A 1 1078 ? 21.653 12.232 -21.538 1.00 94.62 1078 ASN A N 1
ATOM 8548 C CA . ASN A 1 1078 ? 21.177 13.614 -21.416 1.00 94.62 1078 ASN A CA 1
ATOM 8549 C C . ASN A 1 1078 ? 19.775 13.828 -22.022 1.00 94.62 1078 ASN A C 1
ATOM 8551 O O . ASN A 1 1078 ? 19.249 14.936 -21.946 1.00 94.62 1078 ASN A O 1
ATOM 8555 N N . ASP A 1 1079 ? 19.167 12.793 -22.611 1.00 96.19 1079 ASP A N 1
ATOM 8556 C CA . ASP A 1 1079 ? 17.789 12.859 -23.108 1.00 96.19 1079 ASP A CA 1
ATOM 8557 C C . ASP A 1 1079 ? 16.779 12.859 -21.945 1.00 96.19 1079 ASP A C 1
ATOM 8559 O O . ASP A 1 1079 ? 17.088 12.310 -20.880 1.00 96.19 1079 ASP A O 1
ATOM 8563 N N . PRO A 1 1080 ? 15.559 13.407 -22.138 1.00 95.62 1080 PRO A N 1
ATOM 8564 C CA . PRO A 1 1080 ? 14.533 13.511 -21.103 1.00 95.62 1080 PRO A CA 1
ATOM 8565 C C . PRO A 1 1080 ? 14.327 12.256 -20.246 1.00 95.62 1080 PRO A C 1
ATOM 8567 O O . PRO A 1 1080 ? 14.445 11.124 -20.710 1.00 95.62 1080 PRO A O 1
ATOM 8570 N N . TYR A 1 1081 ? 13.988 12.479 -18.980 1.00 94.62 1081 TYR A N 1
ATOM 8571 C CA . TYR A 1 1081 ? 13.698 11.450 -17.979 1.00 94.62 1081 TYR A CA 1
ATOM 8572 C C . TYR A 1 1081 ? 12.184 11.244 -17.823 1.00 94.62 1081 TYR A C 1
ATOM 8574 O O . TYR A 1 1081 ? 11.400 12.116 -18.213 1.00 94.62 1081 TYR A O 1
ATOM 8582 N N . ASN A 1 1082 ? 11.762 10.100 -17.269 1.00 92.00 1082 ASN A N 1
ATOM 8583 C CA . ASN A 1 1082 ? 10.360 9.894 -16.893 1.00 92.00 1082 ASN A CA 1
ATOM 8584 C C . ASN A 1 1082 ? 9.961 10.953 -15.855 1.00 92.00 1082 ASN A C 1
ATOM 8586 O O . ASN A 1 1082 ? 10.780 11.323 -15.011 1.00 92.00 1082 ASN A O 1
ATOM 8590 N N . ALA A 1 1083 ? 8.704 11.396 -15.868 1.00 90.94 1083 ALA A N 1
ATOM 8591 C CA . ALA A 1 1083 ? 8.170 12.160 -14.747 1.00 90.94 1083 ALA A CA 1
ATOM 8592 C C . ALA A 1 1083 ? 7.973 11.192 -13.564 1.00 90.94 1083 ALA A C 1
ATOM 8594 O O . ALA A 1 1083 ? 7.123 10.301 -13.586 1.00 90.94 1083 ALA A O 1
ATOM 8595 N N . ASP A 1 1084 ? 8.839 11.310 -12.561 1.00 87.44 1084 ASP A N 1
ATOM 8596 C CA . ASP A 1 1084 ? 8.961 10.395 -11.421 1.00 87.44 1084 ASP A CA 1
ATOM 8597 C C . ASP A 1 1084 ? 7.912 10.619 -10.328 1.00 87.44 1084 ASP A C 1
ATOM 8599 O O . ASP A 1 1084 ? 7.657 9.715 -9.532 1.00 87.44 1084 ASP A O 1
ATOM 8603 N N . TYR A 1 1085 ? 7.242 11.770 -10.362 1.00 83.06 1085 TYR A N 1
ATOM 8604 C CA . TYR A 1 1085 ? 6.058 12.078 -9.565 1.00 83.06 1085 TYR A CA 1
ATOM 8605 C C . TYR A 1 1085 ? 4.758 11.414 -10.070 1.00 83.06 1085 TYR A C 1
ATOM 8607 O O . TYR A 1 1085 ? 3.730 11.537 -9.402 1.00 83.06 1085 TYR A O 1
ATOM 8615 N N . PHE A 1 1086 ? 4.762 10.691 -11.203 1.00 79.50 1086 PHE A N 1
ATOM 8616 C CA . PHE A 1 1086 ? 3.577 9.929 -11.625 1.00 79.50 1086 PHE A CA 1
ATOM 8617 C C . PHE A 1 1086 ? 3.328 8.695 -10.739 1.00 79.50 1086 PHE A C 1
ATOM 8619 O O . PHE A 1 1086 ? 4.252 7.912 -10.492 1.00 79.50 1086 PHE A O 1
ATOM 8626 N N . PRO A 1 1087 ? 2.075 8.456 -10.303 1.00 70.44 1087 PRO A N 1
ATOM 8627 C CA . PRO A 1 1087 ? 1.711 7.240 -9.585 1.00 70.44 1087 PRO A CA 1
ATOM 8628 C C . PRO A 1 1087 ? 1.883 5.984 -10.452 1.00 70.44 1087 PRO A C 1
ATOM 8630 O O . PRO A 1 1087 ? 1.488 5.962 -11.611 1.00 70.44 1087 PRO A O 1
ATOM 8633 N N . SER A 1 1088 ? 2.416 4.907 -9.871 1.00 70.19 1088 SER A N 1
ATOM 8634 C CA . SER A 1 1088 ? 2.986 3.748 -10.585 1.00 70.19 1088 SER A CA 1
ATOM 8635 C C . SER A 1 1088 ? 2.061 2.902 -11.478 1.00 70.19 1088 SER A C 1
ATOM 8637 O O . SER A 1 1088 ? 2.535 1.923 -12.056 1.00 70.19 1088 SER A O 1
ATOM 8639 N N . ARG A 1 1089 ? 0.762 3.200 -11.573 1.00 70.12 1089 ARG A N 1
ATOM 8640 C CA . ARG A 1 1089 ? -0.181 2.583 -12.529 1.00 70.12 1089 ARG A CA 1
ATOM 8641 C C . ARG A 1 1089 ? -0.792 3.618 -13.494 1.00 70.12 1089 ARG A C 1
ATOM 8643 O O . ARG A 1 1089 ? -1.756 3.302 -14.183 1.00 70.12 1089 ARG A O 1
ATOM 8650 N N . LEU A 1 1090 ? -0.249 4.840 -13.555 1.00 69.25 1090 LEU A N 1
ATOM 8651 C CA . LEU A 1 1090 ? -0.722 5.946 -14.393 1.00 69.25 1090 LEU A CA 1
ATOM 8652 C C . LEU A 1 1090 ? 0.415 6.509 -15.258 1.00 69.25 1090 LEU A C 1
ATOM 8654 O O . LEU A 1 1090 ? 1.310 7.187 -14.765 1.00 69.25 1090 LEU A O 1
ATOM 8658 N N . LYS A 1 1091 ? 0.341 6.271 -16.574 1.00 72.06 1091 LYS A N 1
ATOM 8659 C CA . LYS A 1 1091 ? 1.182 6.910 -17.606 1.00 72.06 1091 LYS A CA 1
ATOM 8660 C C . LYS A 1 1091 ? 2.710 6.803 -17.415 1.00 72.06 1091 LYS A C 1
ATOM 8662 O O . LYS A 1 1091 ? 3.461 7.689 -17.827 1.00 72.06 1091 LYS A O 1
ATOM 8667 N N . ASN A 1 1092 ? 3.179 5.695 -16.841 1.00 77.94 1092 ASN A N 1
ATOM 8668 C CA . ASN A 1 1092 ? 4.576 5.454 -16.453 1.00 77.94 1092 ASN A CA 1
ATOM 8669 C C . ASN A 1 1092 ? 5.613 5.787 -17.550 1.00 77.94 1092 ASN A C 1
ATOM 8671 O O . ASN A 1 1092 ? 6.388 6.737 -17.409 1.00 77.94 1092 ASN A O 1
ATOM 8675 N N . MET A 1 1093 ? 5.638 5.019 -18.644 1.00 87.62 1093 MET A N 1
ATOM 8676 C CA . MET A 1 1093 ? 6.542 5.225 -19.782 1.00 87.62 1093 MET A CA 1
ATOM 8677 C C . MET A 1 1093 ? 5.892 6.134 -20.841 1.00 87.62 1093 MET A C 1
ATOM 8679 O O . MET A 1 1093 ? 6.601 6.910 -21.480 1.00 87.62 1093 MET A O 1
ATOM 8683 N N . GLN A 1 1094 ? 4.555 6.171 -20.927 1.00 89.44 1094 GLN A N 1
ATOM 8684 C CA . GLN A 1 1094 ? 3.799 7.171 -21.704 1.00 89.44 1094 GLN A CA 1
ATOM 8685 C C . GLN A 1 1094 ? 4.259 8.617 -21.421 1.00 89.44 1094 GLN A C 1
ATOM 8687 O O . GLN A 1 1094 ? 4.394 9.408 -22.354 1.00 89.44 1094 GLN A O 1
ATOM 8692 N N . SER A 1 1095 ? 4.571 8.967 -20.164 1.00 91.50 1095 SER A N 1
ATOM 8693 C CA . SER A 1 1095 ? 5.109 10.291 -19.800 1.00 91.50 1095 SER A CA 1
ATOM 8694 C C . SER A 1 1095 ? 6.500 10.576 -20.390 1.00 91.50 1095 SER A C 1
ATOM 8696 O O . SER A 1 1095 ? 6.805 11.720 -20.725 1.00 91.50 1095 SER A O 1
ATOM 8698 N N . LEU A 1 1096 ? 7.356 9.569 -20.581 1.00 94.56 1096 LEU A N 1
ATOM 8699 C CA . LEU A 1 1096 ? 8.642 9.759 -21.257 1.00 94.56 1096 LEU A CA 1
ATOM 8700 C C . LEU A 1 1096 ? 8.440 9.912 -22.770 1.00 94.56 1096 LEU A C 1
ATOM 8702 O O . LEU A 1 1096 ? 8.974 10.840 -23.375 1.00 94.56 1096 LEU A O 1
ATOM 8706 N N . ILE A 1 1097 ? 7.620 9.054 -23.379 1.00 95.69 1097 ILE A N 1
ATOM 8707 C CA . ILE A 1 1097 ? 7.358 9.077 -24.826 1.00 95.69 1097 ILE A CA 1
ATOM 8708 C C . ILE A 1 1097 ? 6.650 10.376 -25.253 1.00 95.69 1097 ILE A C 1
ATOM 8710 O O . ILE A 1 1097 ? 7.032 10.983 -26.258 1.00 95.69 1097 ILE A O 1
ATOM 8714 N N . TYR A 1 1098 ? 5.703 10.879 -24.453 1.00 95.31 1098 TYR A N 1
ATOM 8715 C CA . TYR A 1 1098 ? 5.101 12.199 -24.662 1.00 95.31 1098 TYR A CA 1
ATOM 8716 C C . TYR A 1 1098 ? 6.132 13.327 -24.516 1.00 95.31 1098 TYR A C 1
ATOM 8718 O O . TYR A 1 1098 ? 6.226 14.177 -25.403 1.00 95.31 1098 TYR A O 1
ATOM 8726 N N . LYS A 1 1099 ? 6.967 13.313 -23.464 1.00 96.56 1099 LYS A N 1
ATOM 8727 C CA . LYS A 1 1099 ? 8.013 14.332 -23.249 1.00 96.56 1099 LYS A CA 1
ATOM 8728 C C . LYS A 1 1099 ? 9.040 14.363 -24.386 1.00 96.56 1099 LYS A C 1
ATOM 8730 O O . LYS A 1 1099 ? 9.450 15.444 -24.796 1.00 96.56 1099 LYS A O 1
ATOM 8735 N N . LEU A 1 1100 ? 9.391 13.212 -24.965 1.00 97.12 1100 LEU A N 1
ATOM 8736 C CA . LEU A 1 1100 ? 10.236 13.118 -26.163 1.00 97.12 1100 LEU A CA 1
ATOM 8737 C C . LEU A 1 1100 ? 9.549 13.715 -27.403 1.00 97.12 1100 LEU A C 1
ATOM 8739 O O . LEU A 1 1100 ? 10.175 14.484 -28.136 1.00 97.12 1100 LEU A O 1
ATOM 8743 N N . CYS A 1 1101 ? 8.256 13.440 -27.620 1.00 97.12 1101 CYS A N 1
ATOM 8744 C CA . CYS A 1 1101 ? 7.503 14.099 -28.692 1.00 97.12 1101 CYS A CA 1
ATOM 8745 C C . CYS A 1 1101 ? 7.487 15.621 -28.501 1.00 97.12 1101 CYS A C 1
ATOM 8747 O O . CYS A 1 1101 ? 7.808 16.362 -29.436 1.00 97.12 1101 CYS A O 1
ATOM 8749 N N . ARG A 1 1102 ? 7.165 16.091 -27.287 1.00 97.19 1102 ARG A N 1
ATOM 8750 C CA . ARG A 1 1102 ? 7.088 17.519 -26.957 1.00 97.19 1102 ARG A CA 1
ATOM 8751 C C . ARG A 1 1102 ? 8.442 18.213 -27.090 1.00 97.19 1102 ARG A C 1
ATOM 8753 O O . ARG A 1 1102 ? 8.513 19.273 -27.703 1.00 97.19 1102 ARG A O 1
ATOM 8760 N N . ALA A 1 1103 ? 9.530 17.566 -26.682 1.00 96.75 1103 ALA A N 1
ATOM 8761 C CA . ALA A 1 1103 ? 10.897 18.027 -26.922 1.00 96.75 1103 ALA A CA 1
ATOM 8762 C C . ALA A 1 1103 ? 11.328 18.002 -28.409 1.00 96.75 1103 ALA A C 1
ATOM 8764 O O . ALA A 1 1103 ? 12.454 18.399 -28.722 1.00 96.75 1103 ALA A O 1
ATOM 8765 N N . ASN A 1 1104 ? 10.443 17.587 -29.323 1.00 96.50 1104 ASN A N 1
ATOM 8766 C CA . ASN A 1 1104 ? 10.627 17.459 -30.769 1.00 96.50 1104 ASN A CA 1
ATOM 8767 C C . ASN A 1 1104 ? 11.682 16.421 -31.195 1.00 96.50 1104 ASN A C 1
ATOM 8769 O O . ASN A 1 1104 ? 12.505 16.695 -32.068 1.00 96.50 1104 ASN A O 1
ATOM 8773 N N . TYR A 1 1105 ? 11.649 15.229 -30.593 1.00 97.44 1105 TYR A N 1
ATOM 8774 C CA . TYR A 1 1105 ? 12.444 14.088 -31.055 1.00 97.44 1105 TYR A CA 1
ATOM 8775 C C . TYR A 1 1105 ? 11.856 13.443 -32.324 1.00 97.44 1105 TYR A C 1
ATOM 8777 O O . TYR A 1 1105 ? 10.658 13.556 -32.622 1.00 97.44 1105 TYR A O 1
ATOM 8785 N N . THR A 1 1106 ? 12.727 12.749 -33.059 1.00 96.75 1106 THR A N 1
ATOM 8786 C CA . THR A 1 1106 ? 12.390 11.840 -34.162 1.00 96.75 1106 THR A CA 1
ATOM 8787 C C . THR A 1 1106 ? 12.500 10.401 -33.666 1.00 96.75 1106 THR A C 1
ATOM 8789 O O . THR A 1 1106 ? 13.547 9.989 -33.165 1.00 96.75 1106 THR A O 1
ATOM 8792 N N . PHE A 1 1107 ? 11.419 9.637 -33.802 1.00 97.50 1107 PHE A N 1
ATOM 8793 C CA . PHE A 1 1107 ? 11.361 8.233 -33.401 1.00 97.50 1107 PHE A CA 1
ATOM 8794 C C . PHE A 1 1107 ? 11.809 7.346 -34.564 1.00 97.50 1107 PHE A C 1
ATOM 8796 O O . PHE A 1 1107 ? 11.344 7.528 -35.686 1.00 97.50 1107 PHE A O 1
ATOM 8803 N N . HIS A 1 1108 ? 12.697 6.388 -34.308 1.00 97.56 1108 HIS A N 1
ATOM 8804 C CA . HIS A 1 1108 ? 13.238 5.465 -35.306 1.00 97.56 1108 HIS A CA 1
ATOM 8805 C C . HIS A 1 1108 ? 13.039 4.017 -34.859 1.00 97.56 1108 HIS A C 1
ATOM 8807 O O . HIS A 1 1108 ? 13.460 3.653 -33.767 1.00 97.56 1108 HIS A O 1
ATOM 8813 N N . LEU A 1 1109 ? 12.433 3.172 -35.692 1.00 96.94 1109 LEU A N 1
ATOM 8814 C CA . LEU A 1 1109 ? 12.221 1.756 -35.376 1.00 96.94 1109 LEU A CA 1
ATOM 8815 C C . LEU A 1 1109 ? 13.429 0.920 -35.817 1.00 96.94 1109 LEU A C 1
ATOM 8817 O O . LEU A 1 1109 ? 13.843 1.034 -36.969 1.00 96.94 1109 LEU A O 1
ATOM 8821 N N . LEU A 1 1110 ? 13.975 0.081 -34.932 1.00 96.38 1110 LEU A N 1
ATOM 8822 C CA . LEU A 1 1110 ? 15.048 -0.870 -35.256 1.00 96.38 1110 LEU A CA 1
ATOM 8823 C C . LEU A 1 1110 ? 14.504 -2.153 -35.899 1.00 96.38 1110 LEU A C 1
ATOM 8825 O O . LEU A 1 1110 ? 13.486 -2.680 -35.454 1.00 96.38 1110 LEU A O 1
ATOM 8829 N N . SER A 1 1111 ? 15.216 -2.701 -36.887 1.00 93.75 1111 SER A N 1
ATOM 8830 C CA . SER A 1 1111 ? 15.022 -4.075 -37.381 1.00 93.75 1111 SER A CA 1
ATOM 8831 C C . SER A 1 1111 ? 15.716 -5.114 -36.483 1.00 93.75 1111 SER A C 1
ATOM 8833 O O . SER A 1 1111 ? 16.508 -4.757 -35.611 1.00 93.75 1111 SER A O 1
ATOM 8835 N N . HIS A 1 1112 ? 15.454 -6.409 -36.708 1.00 90.88 1112 HIS A N 1
ATOM 8836 C CA . HIS A 1 1112 ? 16.103 -7.579 -36.068 1.00 90.88 1112 HIS A CA 1
ATOM 8837 C C . HIS A 1 1112 ? 15.927 -7.779 -34.553 1.00 90.88 1112 HIS A C 1
ATOM 8839 O O . HIS A 1 1112 ? 15.965 -8.925 -34.101 1.00 90.88 1112 HIS A O 1
ATOM 8845 N N . VAL A 1 1113 ? 15.782 -6.713 -33.766 1.00 94.56 1113 VAL A N 1
ATOM 8846 C CA . VAL A 1 1113 ? 15.785 -6.756 -32.297 1.00 94.56 1113 VAL A CA 1
ATOM 8847 C C . VAL A 1 1113 ? 14.397 -6.504 -31.718 1.00 94.56 1113 VAL A C 1
ATOM 8849 O O . VAL A 1 1113 ? 13.621 -5.697 -32.232 1.00 94.56 1113 VAL A O 1
ATOM 8852 N N . PHE A 1 1114 ? 14.091 -7.232 -30.651 1.00 95.12 1114 PHE A N 1
ATOM 8853 C CA . PHE A 1 1114 ? 12.787 -7.249 -29.995 1.00 95.12 1114 PHE A CA 1
ATOM 8854 C C . PHE A 1 1114 ? 12.890 -7.725 -28.538 1.00 95.12 1114 PHE A C 1
ATOM 8856 O O . PHE A 1 1114 ? 13.904 -8.309 -28.126 1.00 95.12 1114 PHE A O 1
ATOM 8863 N N . ASP A 1 1115 ? 11.810 -7.508 -27.793 1.00 94.81 1115 ASP A N 1
ATOM 8864 C CA . ASP A 1 1115 ? 11.569 -8.001 -26.436 1.00 94.81 1115 ASP A CA 1
ATOM 8865 C C . ASP A 1 1115 ? 10.235 -8.772 -26.351 1.00 94.81 1115 ASP A C 1
ATOM 8867 O O . ASP A 1 1115 ? 9.338 -8.592 -27.179 1.00 94.81 1115 ASP A O 1
ATOM 8871 N N . VAL A 1 1116 ? 10.125 -9.690 -25.383 1.00 94.00 1116 VAL A N 1
ATOM 8872 C CA . VAL A 1 1116 ? 8.990 -10.617 -25.238 1.00 94.00 1116 VAL A CA 1
ATOM 8873 C C . VAL A 1 1116 ? 8.604 -10.803 -23.769 1.00 94.00 1116 VAL A C 1
ATOM 8875 O O . VAL A 1 1116 ? 9.456 -11.101 -22.935 1.00 94.00 1116 VAL A O 1
ATOM 8878 N N . HIS A 1 1117 ? 7.315 -10.699 -23.452 1.00 91.62 1117 HIS A N 1
ATOM 8879 C CA . HIS A 1 1117 ? 6.754 -11.044 -22.141 1.00 91.62 1117 HIS A CA 1
ATOM 8880 C C . HIS A 1 1117 ? 6.362 -12.534 -22.059 1.00 91.62 1117 HIS A C 1
ATOM 8882 O O . HIS A 1 1117 ? 5.805 -13.086 -23.016 1.00 91.62 1117 HIS A O 1
ATOM 8888 N N . GLU A 1 1118 ? 6.617 -13.190 -20.919 1.00 87.06 1118 GLU A N 1
ATOM 8889 C CA . GLU A 1 1118 ? 6.150 -14.561 -20.652 1.00 87.06 1118 GLU A CA 1
ATOM 8890 C C . GLU A 1 1118 ? 4.690 -14.561 -20.175 1.00 87.06 1118 GLU A C 1
ATOM 8892 O O . GLU A 1 1118 ? 4.369 -14.122 -19.071 1.00 87.06 1118 GLU A O 1
ATOM 8897 N N . GLY A 1 1119 ? 3.804 -15.112 -21.001 1.00 85.88 1119 GLY A N 1
ATOM 8898 C CA . GLY A 1 1119 ? 2.367 -15.140 -20.769 1.00 85.88 1119 GLY A CA 1
ATOM 8899 C C . GLY A 1 1119 ? 1.640 -14.086 -21.600 1.00 85.88 1119 GLY A C 1
ATOM 8900 O O . GLY A 1 1119 ? 2.095 -12.952 -21.736 1.00 85.88 1119 GLY A O 1
ATOM 8901 N N . ILE A 1 1120 ? 0.484 -14.476 -22.140 1.00 79.38 1120 ILE A N 1
ATOM 8902 C CA . ILE A 1 1120 ? -0.451 -13.568 -22.810 1.00 79.38 1120 ILE A CA 1
ATOM 8903 C C . ILE A 1 1120 ? -1.380 -12.970 -21.765 1.00 79.38 1120 ILE A C 1
ATOM 8905 O O . ILE A 1 1120 ? -1.983 -13.699 -20.970 1.00 79.38 1120 ILE A O 1
ATOM 8909 N N . LYS A 1 1121 ? -1.568 -11.659 -21.831 1.00 69.88 1121 LYS A N 1
ATOM 8910 C CA . LYS A 1 1121 ? -2.518 -10.942 -21.001 1.00 69.88 1121 LYS A CA 1
ATOM 8911 C C . LYS A 1 1121 ? -3.947 -11.041 -21.554 1.00 69.88 1121 LYS A C 1
ATOM 8913 O O . LYS A 1 1121 ? -4.182 -10.847 -22.745 1.00 69.88 1121 LYS A O 1
ATOM 8918 N N . LEU A 1 1122 ? -4.912 -11.366 -20.685 1.00 67.94 1122 LEU A N 1
ATOM 8919 C CA . LEU A 1 1122 ? -6.305 -11.671 -21.064 1.00 67.94 1122 LEU A CA 1
ATOM 8920 C C . LEU A 1 1122 ? -7.334 -10.921 -20.207 1.00 67.94 1122 LEU A C 1
ATOM 8922 O O . LEU A 1 1122 ? -8.142 -10.160 -20.723 1.00 67.94 1122 LEU A O 1
ATOM 8926 N N . VAL A 1 1123 ? -7.292 -11.194 -18.905 1.00 59.53 1123 VAL A N 1
ATOM 8927 C CA . VAL A 1 1123 ? -8.033 -10.574 -17.798 1.00 59.53 1123 VAL A CA 1
ATOM 8928 C C . VAL A 1 1123 ? -7.120 -10.646 -16.586 1.00 59.53 1123 VAL A C 1
ATOM 8930 O O . VAL A 1 1123 ? -6.181 -11.453 -16.568 1.00 59.53 1123 VAL A O 1
ATOM 8933 N N . ASP A 1 1124 ? -7.324 -9.771 -15.614 1.00 54.06 1124 ASP A N 1
ATOM 8934 C CA . ASP A 1 1124 ? -6.150 -9.220 -14.963 1.00 54.06 1124 ASP A CA 1
ATOM 8935 C C . ASP A 1 1124 ? -6.449 -8.718 -13.524 1.00 54.06 1124 ASP A C 1
ATOM 8937 O O . ASP A 1 1124 ? -7.539 -8.891 -12.975 1.00 54.06 1124 ASP A O 1
ATOM 8941 N N . THR A 1 1125 ? -5.420 -8.359 -12.756 1.00 56.16 1125 THR A N 1
ATOM 8942 C CA . THR A 1 1125 ? -5.479 -8.612 -11.313 1.00 56.16 1125 THR A CA 1
ATOM 8943 C C . THR A 1 1125 ? -6.357 -7.589 -10.577 1.00 56.16 1125 THR A C 1
ATOM 8945 O O . THR A 1 1125 ? -6.175 -6.379 -10.755 1.00 56.16 1125 THR A O 1
ATOM 8948 N N . PRO A 1 1126 ? -7.228 -8.037 -9.643 1.00 53.31 1126 PRO A N 1
ATOM 8949 C CA . PRO A 1 1126 ? -7.939 -7.186 -8.679 1.00 53.31 1126 PRO A CA 1
ATOM 8950 C C . PRO A 1 1126 ? -7.063 -6.135 -7.975 1.00 53.31 1126 PRO A C 1
ATOM 8952 O O . PRO A 1 1126 ? -7.571 -5.133 -7.473 1.00 53.31 1126 PRO A O 1
ATOM 8955 N N . TYR A 1 1127 ? -5.744 -6.344 -7.948 1.00 57.38 1127 TYR A N 1
ATOM 8956 C CA . TYR A 1 1127 ? -4.770 -5.475 -7.306 1.00 57.38 1127 TYR A CA 1
ATOM 8957 C C . TYR A 1 1127 ? -4.489 -4.150 -8.043 1.00 57.38 1127 TYR A C 1
ATOM 8959 O O . TYR A 1 1127 ? -4.254 -3.170 -7.346 1.00 57.38 1127 TYR A O 1
ATOM 8967 N N . SER A 1 1128 ? -4.650 -4.006 -9.371 1.00 58.84 1128 SER A N 1
ATOM 8968 C CA . SER A 1 1128 ? -4.795 -2.626 -9.921 1.00 58.84 1128 SER A CA 1
ATOM 8969 C C . SER A 1 1128 ? -6.141 -2.062 -9.601 1.00 58.84 1128 SER A C 1
ATOM 8971 O O . SER A 1 1128 ? -6.265 -0.867 -9.401 1.00 58.84 1128 SER A O 1
ATOM 8973 N N . GLN A 1 1129 ? -7.176 -2.887 -9.633 1.00 62.06 1129 GLN A N 1
ATOM 8974 C CA . GLN A 1 1129 ? -8.540 -2.379 -9.539 1.00 62.06 1129 GLN A CA 1
ATOM 8975 C C . GLN A 1 1129 ? -8.705 -1.611 -8.221 1.00 62.06 1129 GLN A C 1
ATOM 8977 O O . GLN A 1 1129 ? -9.346 -0.571 -8.169 1.00 62.06 1129 GLN A O 1
ATOM 8982 N N . ALA A 1 1130 ? -8.000 -2.086 -7.191 1.00 61.06 1130 ALA A N 1
ATOM 8983 C CA . ALA A 1 1130 ? -7.623 -1.360 -5.988 1.00 61.06 1130 ALA A CA 1
ATOM 8984 C C . ALA A 1 1130 ? -6.722 -0.123 -6.241 1.00 61.06 1130 ALA A C 1
ATOM 8986 O O . ALA A 1 1130 ? -7.104 1.003 -5.930 1.00 61.06 1130 ALA A O 1
ATOM 8987 N N . VAL A 1 1131 ? -5.503 -0.339 -6.750 1.00 63.62 1131 VAL A N 1
ATOM 8988 C CA . VAL A 1 1131 ? -4.412 0.649 -6.795 1.00 63.62 1131 VAL A CA 1
ATOM 8989 C C . VAL A 1 1131 ? -4.577 1.732 -7.861 1.00 63.62 1131 VAL A C 1
ATOM 8991 O O . VAL A 1 1131 ? -4.455 2.906 -7.538 1.00 63.62 1131 VAL A O 1
ATOM 8994 N N . ALA A 1 1132 ? -4.844 1.371 -9.113 1.00 67.94 1132 ALA A N 1
ATOM 8995 C CA . ALA A 1 1132 ? -5.109 2.303 -10.201 1.00 67.94 1132 ALA A CA 1
ATOM 8996 C C . ALA A 1 1132 ? -6.336 3.172 -9.901 1.00 67.94 1132 ALA A C 1
ATOM 8998 O O . ALA A 1 1132 ? -6.254 4.377 -10.098 1.00 67.94 1132 ALA A O 1
ATOM 8999 N N . ALA A 1 1133 ? -7.422 2.619 -9.341 1.00 66.50 1133 ALA A N 1
ATOM 9000 C CA . ALA A 1 1133 ? -8.567 3.431 -8.916 1.00 66.50 1133 ALA A CA 1
ATOM 9001 C C . ALA A 1 1133 ? -8.192 4.399 -7.777 1.00 66.50 1133 ALA A C 1
ATOM 9003 O O . ALA A 1 1133 ? -8.498 5.582 -7.858 1.00 66.50 1133 ALA A O 1
ATOM 9004 N N . HIS A 1 1134 ? -7.448 3.945 -6.761 1.00 68.19 1134 HIS A N 1
ATOM 9005 C CA . HIS A 1 1134 ? -6.942 4.828 -5.702 1.00 68.19 1134 HIS A CA 1
ATOM 9006 C C . HIS A 1 1134 ? -6.026 5.934 -6.258 1.00 68.19 1134 HIS A C 1
ATOM 9008 O O . HIS A 1 1134 ? -6.114 7.092 -5.855 1.00 68.19 1134 HIS A O 1
ATOM 9014 N N . GLN A 1 1135 ? -5.133 5.606 -7.191 1.00 71.94 1135 GLN A N 1
ATOM 9015 C CA . GLN A 1 1135 ? -4.262 6.589 -7.834 1.00 71.94 1135 GLN A CA 1
ATOM 9016 C C . GLN A 1 1135 ? -5.063 7.543 -8.736 1.00 71.94 1135 GLN A C 1
ATOM 9018 O O . GLN A 1 1135 ? -4.740 8.727 -8.784 1.00 71.94 1135 GLN A O 1
ATOM 9023 N N . GLN A 1 1136 ? -6.142 7.074 -9.374 1.00 72.06 1136 GLN A N 1
ATOM 9024 C CA . GLN A 1 1136 ? -7.093 7.910 -10.111 1.00 72.06 1136 GLN A CA 1
ATOM 9025 C C . GLN A 1 1136 ? -7.824 8.896 -9.198 1.00 72.06 1136 GLN A C 1
ATOM 9027 O O . GLN A 1 1136 ? -7.864 10.075 -9.521 1.00 72.06 1136 GLN A O 1
ATOM 9032 N N . THR A 1 1137 ? -8.342 8.453 -8.051 1.00 67.62 1137 THR A N 1
ATOM 9033 C CA . THR A 1 1137 ? -9.089 9.316 -7.122 1.00 67.62 1137 THR A CA 1
ATOM 9034 C C . THR A 1 1137 ? -8.218 10.365 -6.428 1.00 67.62 1137 THR A C 1
ATOM 9036 O O . THR A 1 1137 ? -8.676 11.486 -6.245 1.00 67.62 1137 THR A O 1
ATOM 9039 N N . TYR A 1 1138 ? -6.988 10.022 -6.027 1.00 64.88 1138 TYR A N 1
ATOM 9040 C CA . TYR A 1 1138 ? -6.205 10.862 -5.104 1.00 64.88 1138 TYR A CA 1
ATOM 9041 C C . TYR A 1 1138 ? -4.926 11.483 -5.687 1.00 64.88 1138 TYR A C 1
ATOM 9043 O O . TYR A 1 1138 ? -4.287 12.278 -5.004 1.00 64.88 1138 TYR A O 1
ATOM 9051 N N . ALA A 1 1139 ? -4.504 11.117 -6.905 1.00 69.00 1139 ALA A N 1
ATOM 9052 C CA . ALA A 1 1139 ? -3.213 11.571 -7.445 1.00 69.00 1139 ALA A CA 1
ATOM 9053 C C . ALA A 1 1139 ? -3.167 11.834 -8.963 1.00 69.00 1139 ALA A C 1
ATOM 9055 O O . ALA A 1 1139 ? -2.248 12.518 -9.413 1.00 69.00 1139 ALA A O 1
ATOM 9056 N N . ARG A 1 1140 ? -4.127 11.329 -9.754 1.00 77.00 1140 ARG A N 1
ATOM 9057 C CA . ARG A 1 1140 ? -4.195 11.540 -11.212 1.00 77.00 1140 ARG A CA 1
ATOM 9058 C C . ARG A 1 1140 ? -4.188 13.017 -11.559 1.00 77.00 1140 ARG A C 1
ATOM 9060 O O . ARG A 1 1140 ? -3.291 13.445 -12.273 1.00 77.00 1140 ARG A O 1
ATOM 9067 N N . ASP A 1 1141 ? -5.179 13.760 -11.082 1.00 75.94 1141 ASP A N 1
ATOM 9068 C CA . ASP A 1 1141 ? -5.470 15.082 -11.637 1.00 75.94 1141 ASP A CA 1
ATOM 9069 C C . ASP A 1 1141 ? -4.359 16.080 -11.287 1.00 75.94 1141 ASP A C 1
ATOM 9071 O O . ASP A 1 1141 ? -3.858 16.759 -12.175 1.00 75.94 1141 ASP A O 1
ATOM 9075 N N . LEU A 1 1142 ? -3.844 16.044 -10.051 1.00 77.44 1142 LEU A N 1
ATOM 9076 C CA . LEU A 1 1142 ? -2.683 16.836 -9.624 1.00 77.44 1142 LEU A CA 1
ATOM 9077 C C . LEU A 1 1142 ? -1.407 16.513 -10.429 1.00 77.44 1142 LEU A C 1
ATOM 9079 O O . LEU A 1 1142 ? -0.674 17.421 -10.822 1.00 77.44 1142 LEU A O 1
ATOM 9083 N N . ALA A 1 1143 ? -1.126 15.231 -10.697 1.00 83.12 1143 ALA A N 1
ATOM 9084 C CA . ALA A 1 1143 ? 0.037 14.833 -11.495 1.00 83.12 1143 ALA A CA 1
ATOM 9085 C C . ALA A 1 1143 ? -0.139 15.174 -12.986 1.00 83.12 1143 ALA A C 1
ATOM 9087 O O . ALA A 1 1143 ? 0.809 15.619 -13.633 1.00 83.12 1143 ALA A O 1
ATOM 9088 N N . GLN A 1 1144 ? -1.349 14.997 -13.526 1.00 84.12 1144 GLN A N 1
ATOM 9089 C CA . GLN A 1 1144 ? -1.701 15.318 -14.908 1.00 84.12 1144 GLN A CA 1
ATOM 9090 C C . GLN A 1 1144 ? -1.666 16.835 -15.146 1.00 84.12 1144 GLN A C 1
ATOM 9092 O O . GLN A 1 1144 ? -1.149 17.264 -16.177 1.00 84.12 1144 GLN A O 1
ATOM 9097 N N . GLU A 1 1145 ? -2.146 17.643 -14.200 1.00 86.25 1145 GLU A N 1
ATOM 9098 C CA . GLU A 1 1145 ? -2.092 19.106 -14.246 1.00 86.25 1145 GLU A CA 1
ATOM 9099 C C . GLU A 1 1145 ? -0.645 19.612 -14.173 1.00 86.25 1145 GLU A C 1
ATOM 9101 O O . GLU A 1 1145 ? -0.204 20.261 -15.126 1.00 86.25 1145 GLU A O 1
ATOM 9106 N N . ARG A 1 1146 ? 0.125 19.234 -13.130 1.00 89.81 1146 ARG A N 1
ATOM 9107 C CA . ARG A 1 1146 ? 1.560 19.581 -12.986 1.00 89.81 1146 ARG A CA 1
ATOM 9108 C C . ARG A 1 1146 ? 2.322 19.279 -14.275 1.00 89.81 1146 ARG A C 1
ATOM 9110 O O . ARG A 1 1146 ? 3.047 20.131 -14.779 1.00 89.81 1146 ARG A O 1
ATOM 9117 N N . TYR A 1 1147 ? 2.126 18.085 -14.829 1.00 92.19 1147 TYR A N 1
ATOM 9118 C CA . TYR A 1 1147 ? 2.832 17.644 -16.026 1.00 92.19 1147 TYR A CA 1
ATOM 9119 C C . TYR A 1 1147 ? 2.358 18.331 -17.312 1.00 92.19 1147 TYR A C 1
ATOM 9121 O O . TYR A 1 1147 ? 3.179 18.641 -18.173 1.00 92.19 1147 TYR A O 1
ATOM 9129 N N . THR A 1 1148 ? 1.060 18.602 -17.468 1.00 91.31 1148 THR A N 1
ATOM 9130 C CA . THR A 1 1148 ? 0.557 19.318 -18.654 1.00 91.31 1148 THR A CA 1
ATOM 9131 C C . THR A 1 1148 ? 1.092 20.750 -18.669 1.00 91.31 1148 THR A C 1
ATOM 9133 O O . THR A 1 1148 ? 1.637 21.178 -19.684 1.00 91.31 1148 THR A O 1
ATOM 9136 N N . GLN A 1 1149 ? 1.055 21.439 -17.522 1.00 92.25 1149 GLN A N 1
ATOM 9137 C CA . GLN A 1 1149 ? 1.655 22.765 -17.349 1.00 92.25 1149 GLN A CA 1
ATOM 9138 C C . GLN A 1 1149 ? 3.175 22.741 -17.595 1.00 92.25 1149 GLN A C 1
ATOM 9140 O O . GLN A 1 1149 ? 3.685 23.588 -18.327 1.00 92.25 1149 GLN A O 1
ATOM 9145 N N . GLU A 1 1150 ? 3.899 21.742 -17.069 1.00 94.25 1150 GLU A N 1
ATOM 9146 C CA . GLU A 1 1150 ? 5.336 21.547 -17.326 1.00 94.25 1150 GLU A CA 1
ATOM 9147 C C . GLU A 1 1150 ? 5.630 21.403 -18.832 1.00 94.25 1150 GLU A C 1
ATOM 9149 O O . GLU A 1 1150 ? 6.546 22.039 -19.355 1.00 94.25 1150 GLU A O 1
ATOM 9154 N N . MET A 1 1151 ? 4.852 20.589 -19.552 1.00 96.00 1151 MET A N 1
ATOM 9155 C CA . MET A 1 1151 ? 5.067 20.334 -20.981 1.00 96.00 1151 MET A CA 1
ATOM 9156 C C . MET A 1 1151 ? 4.670 21.517 -21.868 1.00 96.00 1151 MET A C 1
ATOM 9158 O O . MET A 1 1151 ? 5.345 21.769 -22.867 1.00 96.00 1151 MET A O 1
ATOM 9162 N N . ASP A 1 1152 ? 3.615 22.251 -21.515 1.00 94.06 1152 ASP A N 1
ATOM 9163 C CA . ASP A 1 1152 ? 3.172 23.438 -22.251 1.00 94.06 1152 ASP A CA 1
ATOM 9164 C C . ASP A 1 1152 ? 4.092 24.643 -22.022 1.00 94.06 1152 ASP A C 1
ATOM 9166 O O . ASP A 1 1152 ? 4.353 25.385 -22.969 1.00 94.06 1152 ASP A O 1
ATOM 9170 N N . TYR A 1 1153 ? 4.677 24.776 -20.827 1.00 96.06 1153 TYR A N 1
ATOM 9171 C CA . TYR A 1 1153 ? 5.715 25.768 -20.540 1.00 96.06 1153 TYR A CA 1
ATOM 9172 C C . TYR A 1 1153 ? 7.050 25.451 -21.235 1.00 96.06 1153 TYR A C 1
ATOM 9174 O O . TYR A 1 1153 ? 7.630 26.320 -21.884 1.00 96.06 1153 TYR A O 1
ATOM 9182 N N . LEU A 1 1154 ? 7.547 24.210 -21.130 1.00 96.44 1154 LEU A N 1
ATOM 9183 C CA . LEU A 1 1154 ? 8.845 23.831 -21.709 1.00 96.44 1154 LEU A CA 1
ATOM 9184 C C . LEU A 1 1154 ? 8.817 23.708 -23.240 1.00 96.44 1154 LEU A C 1
ATOM 9186 O O . LEU A 1 1154 ? 9.852 23.890 -23.885 1.00 96.44 1154 LEU A O 1
ATOM 9190 N N . TYR A 1 1155 ? 7.668 23.351 -23.823 1.00 96.31 1155 TYR A N 1
ATOM 9191 C CA . TYR A 1 1155 ? 7.563 22.963 -25.232 1.00 96.31 1155 TYR A CA 1
ATOM 9192 C C . TYR A 1 1155 ? 6.277 23.487 -25.913 1.00 96.31 1155 TYR A C 1
ATOM 9194 O O . TYR A 1 1155 ? 5.477 22.682 -26.409 1.00 96.31 1155 TYR A O 1
ATOM 9202 N N . PRO A 1 1156 ? 6.038 24.811 -25.972 1.00 94.94 1156 PRO A N 1
ATOM 9203 C CA . PRO A 1 1156 ? 4.780 25.375 -26.476 1.00 94.94 1156 PRO A CA 1
ATOM 9204 C C . PRO A 1 1156 ? 4.479 24.993 -27.938 1.00 94.94 1156 PRO A C 1
ATOM 9206 O O . PRO A 1 1156 ? 3.367 24.570 -28.256 1.00 94.94 1156 PRO A O 1
ATOM 9209 N N . ASP A 1 1157 ? 5.480 25.046 -28.824 1.00 96.31 1157 ASP A N 1
ATOM 9210 C CA . ASP A 1 1157 ? 5.298 24.871 -30.276 1.00 96.31 1157 ASP A CA 1
ATOM 9211 C C . ASP A 1 1157 ? 4.850 23.459 -30.704 1.00 96.31 1157 ASP A C 1
ATOM 9213 O O . ASP A 1 1157 ? 4.379 23.253 -31.826 1.00 96.31 1157 ASP A O 1
ATOM 9217 N N . THR A 1 1158 ? 5.003 22.455 -29.836 1.00 95.94 1158 THR A N 1
ATOM 9218 C CA . THR A 1 1158 ? 4.780 21.040 -30.177 1.00 95.94 1158 THR A CA 1
ATOM 9219 C C . THR A 1 1158 ? 3.444 20.474 -29.709 1.00 95.94 1158 THR A C 1
ATOM 9221 O O . THR A 1 1158 ? 3.106 19.355 -30.103 1.00 95.94 1158 THR A O 1
ATOM 9224 N N . LEU A 1 1159 ? 2.635 21.232 -28.957 1.00 93.38 1159 LEU A N 1
ATOM 9225 C CA . LEU A 1 1159 ? 1.311 20.790 -28.489 1.00 93.38 1159 LEU A CA 1
ATOM 9226 C C . LEU A 1 1159 ? 0.423 20.298 -29.649 1.00 93.38 1159 LEU A C 1
ATOM 9228 O O . LEU A 1 1159 ? -0.180 19.230 -29.568 1.00 93.38 1159 LEU A O 1
ATOM 9232 N N . LYS A 1 1160 ? 0.420 21.010 -30.785 1.00 92.62 1160 LYS A N 1
ATOM 9233 C CA . LYS A 1 1160 ? -0.345 20.617 -31.985 1.00 92.62 1160 LYS A CA 1
ATOM 9234 C C . LYS A 1 1160 ? 0.179 19.339 -32.665 1.00 92.62 1160 LYS A C 1
ATOM 9236 O O . LYS A 1 1160 ? -0.598 18.647 -33.314 1.00 92.62 1160 LYS A O 1
ATOM 9241 N N . LYS A 1 1161 ? 1.473 19.020 -32.527 1.00 93.38 1161 LYS A N 1
ATOM 9242 C CA . LYS A 1 1161 ? 2.096 17.791 -33.065 1.00 93.38 1161 LYS A CA 1
ATOM 9243 C C . LYS A 1 1161 ? 1.811 16.579 -32.173 1.00 93.38 1161 LYS A C 1
ATOM 9245 O O . LYS A 1 1161 ? 1.558 15.498 -32.690 1.00 93.38 1161 LYS A O 1
ATOM 9250 N N . CYS A 1 1162 ? 1.881 16.757 -30.855 1.00 93.94 1162 CYS A N 1
ATOM 9251 C CA . CYS A 1 1162 ? 1.844 15.655 -29.886 1.00 93.94 1162 CYS A CA 1
ATOM 9252 C C . CYS A 1 1162 ? 0.473 15.429 -29.231 1.00 93.94 1162 CYS A C 1
ATOM 9254 O O . CYS A 1 1162 ? 0.312 14.421 -28.540 1.00 93.94 1162 CYS A O 1
ATOM 9256 N N . GLN A 1 1163 ? -0.488 16.327 -29.501 1.00 93.44 1163 GLN A N 1
ATOM 9257 C CA . GLN A 1 1163 ? -1.830 16.412 -28.904 1.00 93.44 1163 GLN A CA 1
ATOM 9258 C C . GLN A 1 1163 ? -1.786 16.798 -27.406 1.00 93.44 1163 GLN A C 1
ATOM 9260 O O . GLN A 1 1163 ? -0.719 16.729 -26.800 1.00 93.44 1163 GLN A O 1
ATOM 9265 N N . PRO A 1 1164 ? -2.897 17.248 -26.787 1.00 89.94 1164 PRO A N 1
ATOM 9266 C CA . PRO A 1 1164 ? -2.961 17.476 -25.340 1.00 89.94 1164 PRO A CA 1
ATOM 9267 C C . PRO A 1 1164 ? -2.770 16.179 -24.542 1.00 89.94 1164 PRO A C 1
ATOM 9269 O O . PRO A 1 1164 ? -3.156 15.107 -25.001 1.00 89.94 1164 PRO A O 1
ATOM 9272 N N . PHE A 1 1165 ? -2.235 16.256 -23.321 1.00 86.19 1165 PHE A N 1
ATOM 9273 C CA . PHE A 1 1165 ? -1.969 15.076 -22.485 1.00 86.19 1165 PHE A CA 1
ATOM 9274 C C . PHE A 1 1165 ? -3.224 14.568 -21.746 1.00 86.19 1165 PHE A C 1
ATOM 9276 O O . PHE A 1 1165 ? -3.276 14.534 -20.516 1.00 86.19 1165 PHE A O 1
ATOM 9283 N N . SER A 1 1166 ? -4.258 14.166 -22.485 1.00 71.44 1166 SER A N 1
ATOM 9284 C CA . SER A 1 1166 ? -5.458 13.529 -21.925 1.00 71.44 1166 SER A CA 1
ATOM 9285 C C . SER A 1 1166 ? -5.187 12.090 -21.453 1.00 71.44 1166 SER A C 1
ATOM 9287 O O . SER A 1 1166 ? -4.429 11.350 -22.086 1.00 71.44 1166 SER A O 1
ATOM 9289 N N . ILE A 1 1167 ? -5.793 11.707 -20.320 1.00 54.19 1167 ILE A N 1
ATOM 9290 C CA . ILE A 1 1167 ? -5.939 10.324 -19.819 1.00 54.19 1167 ILE A CA 1
ATOM 9291 C C . ILE A 1 1167 ? -7.375 9.881 -20.098 1.00 54.19 1167 ILE A C 1
ATOM 9293 O O . ILE A 1 1167 ? -8.278 10.501 -19.483 1.00 54.19 1167 ILE A O 1
#

Foldseek 3Di:
DDDDDDDDDDDDDDDDDDDDDDDDDDDDDDDDDDDDDDPDDDPVNVVVVVVVVVVVVVVVVVVVVVVVVVVPPPPDDDDDDDDDDPPPPDDQDQPQFDDFDKQWFAWDDDPVWKTKTFQSDDAPALQCDPVNFFFAEAQEEDWQLLVVLLLCVLVQDDAAYFYEYEDFQQQVLSSVVLVLCCRRHNSCNNHYGYMYMYTFWAPDPGDDTDIDHGDPDDSVNCVVCVVVSSVSRDTHQFFDLRQVGSLSRLLRDSTFKYWHDYSQKGKAPCFRVQCRVVCSVAAVVPALAKEFAWEKEFEAPDDWHNFLVSQVVCVVVVGMGGAQLLHQCVQRDDPDVVVLSVVQVPDSHKDKDWDADPALSHATTITHGSPQDGFLSVAGPPPCGRSLSSLLSQLVPHIYIYIRTMHMYGYHHDNDDDLLSVQLCVQRVVCRCPPVVVVSQVVSCVVRVPRCVRRDRPVCQFPFPDKDWWFWWDDDDVDIDTAIWIWTATLLQKIFTDNDPPDPDTPDIDNCSQQLLVKAAAPLQCLQLDHDDDDDPPFHSRQWMWGANDNNSVPIIIIGADDLVRSLVVVVSSVSNYRQFDDDDDDDDDDDDDDDDDDDDDDDDDDDDDDDDDDDDDDDDDDDDDDDDDDDDDDDDDDDDDDDDDDDDDDDDDDDDDDDDDDDDDDDPCPPRVPSVVSVVSSVSSNHSVVSPDDDDDDDDDDDDDDDDDFDDDDDPDDPDDDDDDDDDDDDDDDDDDDDDDDDDDDDDDDDDDDDDDDDDDDDDDDDDDDDDDDDDDDDDDDDDDDDDDDPPDDDDPVVVPPDDDQFWQKFDWDDDPQWKTKTFQLADAPALQCDPVNFFFAEAQEEDWLLCLVLLLCVLVQDPAAYFYEYEDGNQQLCSSQLLLLCLVQPNSSNNHYTYMYMITRTVVDRDDDTDTGRHDPDDNVRCVVCVVVSSVSGDTDSRQDLRLVGSLSRLLNDPTFKYFRDYSQKGWAPPVRVQCRVVCRVAQVVPAQAKEFAFEKEFAAPDDDDRWLVSVVVCVVVVGMDGAQPQHPCVQRDDPDPVVLNVVLVPDPHKDKDWDADDALSHATTIIHGSPQDGAPSLQRRRPCNRSRSSLLSLLVPHTYMYMHTIHIYHYHHDHGHRSNCVNVVVSCVVPPVVVSLVVSQVVSCVVRVVRCVRHPRNDD

InterPro domains:
  IPR001849 Pleckstrin homology domain [PF00169] (466-577)
  IPR001849 Pleckstrin homology domain [PS50003] (463-579)
  IPR001849 Pleckstrin homology domain [SM00233] (464-581)
  IPR011993 PH-like domain superfamily [G3DSA:2.30.29.30] (462-580)

Secondary structure (DSSP, 8-state):
------------------------------------------HHHHHHHHHHHHHHHHHHHHHHHHHHHHHTTSSS--PPP--PPP-------TT-PPPP--EEE-EEEETTTEEEEEEEE--S-----TT-PPPEEEEEEEEGGGHHHHHHHHHH-SS-EEEEEE--TTTTTHHHHHHHHHHH-HHHHHHEEEEEEEEPPTT--SPPPEEEPPP---HHHHHHHHHHHHHT-PPPSS---HHHHHHHHHHH-SSSEEEE--TTEEEPTTHHHHHHHHHHHH--SSS-EEEEEEEEEE-TTS----SHHHHHHHHHTTSEEETTTTT-HHHH--S-HHHHHHHHHH-SS--EEEE----TT---EEEEETTS----TTSPTTSSTTHHHHHHHHHTT-EEEEESS-EEEEES---S--HHHHHHHHHHHHHIIIIIHHHHHHHHHHH-GGGHHHH--TTS-S-EEEEEEEEEEE--SS--EEEEEEEEEETTSEEEEESSTT-SS-SEEEEHHHHGGGEEEGGGGGGSSSPPPPPPTT--GGGEEEEESSTT--SEEEEE-SSHHHHHHHHHHHGGGSPPPPPPP-------PPPPPPP--------------------------------------------------------------------SS-SS-HHHHHHHHHHHTTTTTTTTS-------------------TT------------------------------------------------------------------------------------------S--PPEEE--EEETTTEEEEEEEE--S-----TT-PPPEEEEEEE-TTTHHHHHHHHHH-SS-EEEEEEE-TTTTHHHHHHHHHHHH-HHHHHHEEEEEEEEPPTT--SPPPEEE----S-HHHHHHHHHHHHTTPPPPSS---HHHHHHHHHHH-SSSEEEEE-TTPEEPTTHHHHHHHHHHHH-SSSS-EEEEEEEEEE-TTSPPP-SHHHHHHHHHTTSEEETTTTTTHHHH--S-HHHHHHHHTT-SS--EEEE----TT--PEEEEETTS----TTS-TTSSTTHHHHHHHHHTTPEEEEEEEEEEEEES---S--HHHHHHHHHHHHHTHHHHHHHHHHHHHHH-GGGHHHH-----

pLDDT: mean 72.86, std 26.86, range [20.12, 98.5]

Organism: NCBI:txid1503980